Protein 6ERC (pdb70)

GO terms:
  GO:0004601 peroxidase activity (F, IDA)
  GO:0005783 endoplasmic reticulum (C, IDA)
  GO:0036393 thiocyanate peroxidase activity (F, IDA)
  GO:0004447 iodide peroxidase activity (F, IDA)
  GO:0020037 heme binding (F, IDA)
  GO:0005576 extracellular region (C, TAS)
  GO:0042742 defense response to bacterium (P, IMP)

Solvent-accessible surface area: 39651 Å² total; per-residue (Å²): 168,92,93,45,20,48,17,28,6,81,37,6,0,137,126,74,73,149,34,1,6,23,96,23,51,6,57,18,27,0,63,5,79,106,1,33,22,24,11,54,10,117,55,134,43,68,66,1,0,12,0,0,49,38,0,2,27,18,165,98,125,74,7,6,151,46,108,1,0,9,0,0,9,10,0,4,44,0,0,26,6,0,0,1,27,17,53,60,19,29,3,26,25,45,1,134,7,47,138,45,12,130,86,8,2,59,78,57,86,54,112,73,73,7,110,1,42,2,4,32,15,52,108,25,80,64,130,94,76,94,18,33,78,4,72,46,52,73,0,18,9,2,6,0,5,6,1,0,1,0,3,0,3,0,1,0,1,32,44,98,140,29,0,93,46,2,3,44,92,71,33,0,38,7,69,44,29,124,50,153,56,35,46,7,0,10,86,97,13,87,57,11,72,14,30,22,103,14,116,93,42,70,103,85,66,2,10,5,5,3,2,92,58,0,1,42,8,1,0,0,2,0,1,0,0,2,1,5,30,1,0,6,69,4,0,119,58,2,37,202,91,30,107,133,45,94,34,64,77,2,0,16,12,0,6,5,2,0,6,24,3,0,0,60,2,0,8,78,22,1,0,34,8,0,5,38,74,27,58,91,37,117,30,65,60,37,145,29,42,0,5,0,0,0,0,0,11,0,0,0,16,41,1,17,45,2,2,28,7,42,100,6,9,23,44,30,114,124,53,71,158,49,163,44,31,19,10,86,120,0,15,7,19,10,100,9,0,95,169,0,0,16,14,0,0,27,0,2,6,104,38,58,1,2,9,8,18,0,25,1,9,43,15,11,2,16,17,48,125,50,141,64,19,106,38,8,53,0,34,0,0,64,0,0,6,13,3,13,2,0,2,12,1,41,2,1,30,0,22,131,66,24,72,30,201,48,17,168,63,38,62,83,5,6,94,66,88,99,10,30,84,46,0,106,104,5,4,192,38,13,63,37,0,18,2,0,0,0,1,5,8,17,94,47,66,178,53,4,0,1,2,72,0,1,45,54,0,0,76,52,0,0,77,29,0,12,6,0,0,42,18,0,16,36,17,107,138,17,143,114,20,14,149,48,24,54,30,32,62,2,2,68,0,0,89,73,10,22,76,100,13,44,180,6,24,108,45,0,0,93,182,173,79,97,52,25,42,26,33,6,75,35,6,3,181,139,69,73,144,34,1,5,21,103,26,41,6,57,18,28,0,54,4,77,119,4,37,54,99,29,99,10,111,54,121,36,70,60,0,0,12,0,0,50,46,0,1,26,18,98,98,122,73,8,6,139,43,83,0,0,9,1,0,9,9,0,4,48,0,0,26,8,0,0,2,21,18,73,58,71,117,75,52,19,40,0,124,6,41,138,65,7,137,47,11,0,94,77,48,100,22,146,84,78,9,103,5,76,13,9,69,21,54,103,21,81,62,130,76,88,82,23,34,83,8,85,67,52,104,2,21,7,2,7,0,3,1,3,0,1,3,4,0,4,0,1,1,1,46,38,90,129,40,0,86,43,2,1,46,92,75,34,0,40,7,78,39,32,122,51,145,54,26,40,6,0,10,90,85,13,109,46,15,78,22,33,17,72,22,118,46,28,71,107,84,76,2,13,4,3,7,2,80,57,0,3,29,8,2,0,0,4,0,1,0,0,0,1,3,33,2,0,5,66,5,0,119,37,4,42,167,85,32,108,125,56,88,34,64,83,4,0,15,14,0,5,8,2,0,6,18,5,0,0,65,2,0,10,72,24,2,0,32,9,0,5,37,74,28,55,99,40,123,29,65,60,53,136,30,47,0,1,0,0,0,0,0,11,0,0,0,17,43,2,16,49,2,2,26,6,45,88,4,17,8,44,27,96,122,50,82,140,60,46,28,17,15,8,33,8,0,6,3,8,13,87,10,2,84,117,3,0,11,16,0,0,30,0,4,5,97,43,63,1,4,8,9,17,1,20,0,11,24,10,8,4,0,11,3,25,31,20,19,52,116,49,5,24,0,22,0,0,65,0,0,7,14,4,20,1,0,0,14,1,44,4,2,31,0,21,141,61,22,75,26,206,45,11,143,59,39,72,84,11,7,100,52,103,101,17,34,88,46,0,108,87,4,8,206,43,9,78,51,0,16,4,0,0,0,2,6,3,19,97,51,71,171,54,3,0,1,3,72,1,1,48,53,0,0,74,54,0,0,78,31,2,9,8,1,1,80,21,0,13,37,16,90,112,18,140,133,28,8,176,49,21,63,35,38,47,0,3,76,0,0,91,75,8,24,71,113,10,21,171,9,23,107,46,0,0,84,160

Foldseek 3Di:
DDDFAFLFQAPQFVVGRCFQGFFAFFAALAAFDAQQQLAGGDAPFDFLLVLCVLFAADDDFDFAPQFWFLLLLLLLVVQVLLAFDQAFDQRWDWGFDDFCPQQAHVVRPRRTTATDGFGDKDFDDPPDHRWDQHPVRTTIGGTTRHGRFLQQLQAQARHDVSNVQQAPQALLAGDWDQDPQGTAAAFPRPPQAADDPLVPDDRRLFGGGSGRQQQQFVSSRLVNGLLRLLLRVQSVVCCVVCVVDGNVRSNSLSSLLSSQLSVCQCQVFNVCQAQVHADDDDAADSPFRLGHHLCLVLALSVLSQQFAAQWQWFADLVGDTDDTHGSLNGGSDPVVCVNHCLRRLLNRLPHTTGARASYGDCSQQRRASDDSHDHDDGNSSNSVSNCSSRRPAAQQSLQVSLVHHGDDALVVQHVPVSSSVSCVVRDVGSNSHHNRNSFSHHDADVSHRTHPSSSSSVSVNVSRSQNNGSCNCPHPVNCVSNVPHDRDHPQVSPVVRRDSSDDTDRRSGRD/DDDFAFLQQAPQFPVGRCFLGFFAFFAALAAFDAQQQLAGGDAPFDFLLVLCVLFAADDDFDFAPQFWFLLLLLLLVVQVLLAFDQAFDPAWDWRQDAFCHVFFHVVRPGGDTATDGFGAKDFDDCPDHHYDQYPVRTTMGGTGRGRRFLQPLQAQARHVVSNVLQFPQFLLAGDWDQDPQGTAAAFPRPPAAADQLLPPDDSRLFHGGRGNQCQFFVSSSLVNGLLRLQLVVQSVVCCVVCVPDGNVVSNSLSSLLSSQQSVCQCQVFNLCQALVHADDDDAADSPFRLHHHLCLVLAQSCLSQQFAAQWQWFADQVGDTDDIHGSLRGGSDSCVCVNHCLRSLLNRLPHTTGARARYGYCSQAARRSHHHNPRGHGNSSNSQSNLSSRRPAAQQSLCVSLVHHGDADLCVQDPDPSNSVSVVVRDVGSNSHHNRNSFRSHDADDSHRGHPSSSSSVNVNVSRSQNNGSSRCPHPVNCVSNVVRPRDHPQVSCVVRRDSSHDTDRRSTRD

B-factor: mean 71.37, std 12.32, range [40.43, 115.62]

Secondary structure (DSSP, 8-state):
------SSSTTSSSSSTTTT-SSEEPB-SSPPPP--TTS-----S--HHHHIIIII---S----TT-BBHHHHHHHHHHHTTT---PEEEEE-PEEPPTT-TTT-TT--TT-EE--EEEPEEEE-TTSSS--B-TTS-EEEEEE-S-SS-SSHHHH-SSHHHHHHHB-SSTTPBP-EEEBTEEE--BS-TT-----SS--S-GGGSB--SSGGGGS-HHHHHHHHHHHHHHHHHHHHHHHH-TTS-HHHHHHHHHHHHHHHHHHHIIIIIHHHHHS--PPP----TT---PPBHHHHHTGGGGHHHH--SEEEEE-TTSPEEEEEEGGGTTT-GGGGTT-SHHHHHHHHHSB---SSS---HHHHSB-SSSTTS--B-HHHHHHHHHHHHTPPBHHHHHHHTT-PPP-SHHHH-S-HHHHHHHHHH-SSGGGSBHHHHHHHSPBPTT-SSBHHHHHHHHHHHHHHHHT-TT-TTSHHHHHHTTT-----HHHHHHHH-SS-----S-TTB-/------TTSTTSSSS-TTTT-SSEEPB-SS------TTS-----SPPHHHHIIIIIB--S----TT-BBHHHHHHHHHHHTTT---PEEEEE-PEEPPTT-TTT-TT-----EE--EEEPEEE--SSSSS--B-TTS-BEEEEE-S-SS---HHHH-SSHHHHHHHB-SSTTPBP-EEETTEEE--BS-TT-----TT--S-GGGSB--SSTTGGG-HHHHHHHHHHHHHHHHHHHHHHHH-TTS-HHHHHHHHHHHHHHHHHHHIIIIIHHHHHS--PPP----TT---PPBHHHHHTGGGGHHHH--SEE--B-TTS-B---EEGGG-TT-GGGGTT-SHHHHHHHHHSB---SSS-B-HHHHT-BTS-TTTT-B-HHHHHHHHHHHTT--BHHHHHHHTTPPPP-SSTTT---HHHHHHHHHH-SSGGG-BHHHHHHHSPPPTT-SS-HHHHHHHHHHHHHHHHT-TT-TTSHHHHHHTTT-----HHHHHHHHSSS-----S-TTB-

Radius of gyration: 32.22 Å; Cα contacts (8 Å, |Δi|>4): 2182; chains: 2; bounding box: 92×68×84 Å

Sequence (1022 aa):
SQEFRSYTGEGNNKQNPKQGSIFTPFIRLANPIKFNKNGFPNITNQPSRAISNIIFDQQTHIGSKEHLTDMFNMWGQFLIHNMALSKPEPNSWPIKVPKCDQYFDPACIGNKTMNYFRTRATEVPCDVGKTVVDEDGKCYEQINSLGSYIDGNVLYGNSEEICKNLRSLSGGEMKMTVTDVGDLPPKNVPGVPMDNDANLFPIDQLYSVGERRGNENPGLLSIHTLLLRDHNRLARKFARLHPEWDDERVFQQSRSCIIEQIQKITYDEYLPTTLGSFPSYTGYDANVNAQVSNEFTTTAFRFGHSEVGPFMEYYSENGTRLQPLPIKFSYFNPHALNRGVEPLIRGLIINEEENIDIYMISDLRNFLFGKPGQGGLDLASRNLQRNRDHGIPPYNSLRRQLGLRPVQTWSDITSDPQIQNRLKNAYKSVDDIDSYVGGLAEDHMEGSCVGQTFYLIIYEQFFRTRAGDRFWYETPEMRMVNRECETTTFAEVIKRTTSNIGYVQPNVFRKSQEFRSYTGEGNNKQNPKQGSIFTPFIRLANPIKFNKNGFPNITNQPSRAISNIIFDQQTHIGSKEHLTDMFNMWGQFLIHNMALSKPEPNSWPIKVPKCDQYFDPACIGNKTMNYFRTRATEVPCDVGKTVVDEDGKCYEQINSLGSYIDGNVLYGNSEEICKNLRSLSGGEMKMTVTDVGDLPPKNVPGVPMDNDANLFPIDQLYSVGERRGNENPGLLSIHTLLLRDHNRLARKFARLHPEWDDERVFQQSRSCIIEQIQKITYDEYLPTTLGSFPSYTGYDANVNAQVSNEFTTTAFRFGHSEVGPFMEYYSENGTRLQPLPIKFSYFNPHALNRGVEPLIRGLIINEEENIDIYMISDLRNFLFGKPGQGGLDLASRNLQRNRDHGIPPYNSLRRQLGLRPVQTWSDITSDPQIQNRLKNAYKSVDDIDSYVGGLAEDHMEGSCVGQTFYLIIYEQFFRTRAGDRFWYETPEMRMVNRECETTTFAEVIKRTTSNIGYVQPNVFRK

Organism: Dictyostelium discoideum (NCBI:txid44689)

Nearest PDB structures (foldseek):
  6erc-assembly2_B  TM=9.959E-01  e=0.000E+00  Dictyostelium discoideum
  7d3f-assembly1_C  TM=8.775E-01  e=6.842E-44  Homo sapiens
  5fdq-assembly1_B  TM=8.164E-01  e=7.843E-25  Mus musculus
  3tzi-assembly1_B  TM=8.014E-01  e=3.989E-25  Mus musculus
  2ayl-assembly1_A  TM=7.988E-01  e=1.499E-23  Ovis aries

InterPro domains:
  IPR010255 Haem peroxidase superfamily [SSF48113] (22-530)
  IPR019791 Haem peroxidase, animal-type [PF03098] (24-529)
  IPR019791 Haem peroxidase, animal-type [PR00457] (91-106)
  IPR019791 Haem peroxidase, animal-type [PR00457] (227-245)
  IPR019791 Haem peroxidase, animal-type [PR00457] (245-265)
  IPR019791 Haem peroxidase, animal-type [PR00457] (270-296)
  IPR019791 Haem peroxidase, animal-type [PR00457] (436-456)
  IPR019791 Haem peroxidase, animal-type [PS50292] (15-531)
  IPR037120 Haem peroxidase domain superfamily, animal type [G3DSA:1.10.640.10] (14-531)

Structure (mmCIF, N/CA/C/O backbone):
data_6ERC
#
_entry.id   6ERC
#
_cell.length_a   128.253
_cell.length_b   128.253
_cell.length_c   146.015
_cell.angle_alpha   90.000
_cell.angle_beta   90.000
_cell.angle_gamma   120.000
#
_symmetry.space_group_name_H-M   'P 31 2 1'
#
loop_
_entity.id
_entity.type
_entity.pdbx_description
1 polymer 'Peroxinectin A'
2 non-polymer 2-acetamido-2-deoxy-beta-D-glucopyranose
3 non-polymer 'PROTOPORPHYRIN IX CONTAINING FE'
4 non-polymer 'CALCIUM ION'
5 non-polymer beta-D-mannopyranose
6 non-polymer (4S)-2-METHYL-2,4-PENTANEDIOL
7 non-polymer 'CHLORIDE ION'
8 non-polymer 'SODIUM ION'
9 non-polymer (4R)-2-METHYLPENTANE-2,4-DIOL
10 water water
#
loop_
_atom_site.group_PDB
_atom_site.id
_atom_site.type_symbol
_atom_site.label_atom_id
_atom_site.label_alt_id
_atom_site.label_comp_id
_atom_site.label_asym_id
_atom_site.label_entity_id
_atom_site.label_seq_id
_atom_site.pdbx_PDB_ins_code
_atom_site.Cartn_x
_atom_site.Cartn_y
_atom_site.Cartn_z
_atom_site.occupancy
_atom_site.B_iso_or_equiv
_atom_site.auth_seq_id
_atom_site.auth_comp_id
_atom_site.auth_asym_id
_atom_site.auth_atom_id
_atom_site.pdbx_PDB_model_num
ATOM 1 N N . SER A 1 1 ? 49.86670 -41.74190 -63.81478 1.000 67.83806 21 SER A N 1
ATOM 2 C CA . SER A 1 1 ? 49.20065 -41.28977 -62.59593 1.000 65.90786 21 SER A CA 1
ATOM 3 C C . SER A 1 1 ? 50.21142 -41.06697 -61.47530 1.000 66.29738 21 SER A C 1
ATOM 4 O O . SER A 1 1 ? 50.39882 -41.92543 -60.61150 1.000 66.00430 21 SER A O 1
ATOM 14 N N . GLN A 1 2 ? 50.85731 -39.90520 -61.48991 1.000 66.65835 22 GLN A N 1
ATOM 15 C CA . GLN A 1 2 ? 51.88686 -39.61222 -60.50419 1.000 64.59638 22 GLN A CA 1
ATOM 16 C C . GLN A 1 2 ? 51.27775 -39.49829 -59.11254 1.000 65.00150 22 GLN A C 1
ATOM 17 O O . GLN A 1 2 ? 50.17920 -38.96405 -58.93761 1.000 65.94787 22 GLN A O 1
ATOM 31 N N . GLU A 1 3 ? 52.00114 -40.00923 -58.11870 1.000 65.20207 23 GLU A N 1
ATOM 32 C CA . GLU A 1 3 ? 51.55566 -39.93970 -56.73465 1.000 62.41022 23 GLU A CA 1
ATOM 33 C C . GLU A 1 3 ? 51.96722 -38.60833 -56.11985 1.000 61.92424 23 GLU A C 1
ATOM 34 O O . GLU A 1 3 ? 53.13338 -38.20951 -56.20023 1.000 61.56301 23 GLU A O 1
ATOM 46 N N . PHE A 1 4 ? 51.00772 -37.92322 -55.50630 1.000 61.62163 24 PHE A N 1
ATOM 47 C CA . PHE A 1 4 ? 51.26344 -36.67830 -54.80212 1.000 60.38301 24 PHE A CA 1
ATOM 48 C C . PHE A 1 4 ? 50.86871 -36.82404 -53.33915 1.000 60.09790 24 PHE A C 1
ATOM 49 O O . PHE A 1 4 ? 50.08639 -37.70335 -52.96707 1.000 58.60099 24 PHE A O 1
ATOM 66 N N . ARG A 1 5 ? 51.43237 -35.94552 -52.51135 1.000 61.79359 25 ARG A N 1
ATOM 67 C CA . ARG A 1 5 ? 51.13378 -35.94818 -51.08654 1.000 60.67141 25 ARG A CA 1
ATOM 68 C C . ARG A 1 5 ? 49.63185 -35.90952 -50.85203 1.000 60.09747 25 ARG A C 1
ATOM 69 O O . ARG A 1 5 ? 48.86399 -35.39417 -51.66959 1.000 61.19688 25 ARG A O 1
ATOM 90 N N . SER A 1 6 ? 49.21527 -36.45186 -49.71525 1.000 59.50727 26 SER A N 1
ATOM 91 C CA . SER A 1 6 ? 47.87811 -36.18067 -49.22677 1.000 60.98173 26 SER A CA 1
ATOM 92 C C . SER A 1 6 ? 47.85133 -34.80865 -48.56157 1.000 59.60545 26 SER A C 1
ATOM 93 O O . SER A 1 6 ? 48.88702 -34.17842 -48.33555 1.000 60.33850 26 SER A O 1
ATOM 101 N N . TYR A 1 7 ? 46.64768 -34.33705 -48.25402 1.000 59.96010 27 TYR A N 1
ATOM 102 C CA . TYR A 1 7 ? 46.49807 -33.08354 -47.52944 1.000 61.30422 27 TYR A CA 1
ATOM 103 C C . TYR A 1 7 ? 46.51080 -33.27252 -46.01795 1.000 61.13026 27 TYR A C 1
ATOM 104 O O . TYR A 1 7 ? 46.68308 -32.29094 -45.28697 1.000 60.54408 27 TYR A O 1
ATOM 122 N N . THR A 1 8 ? 46.35929 -34.50766 -45.53894 1.000 60.40509 28 THR A N 1
ATOM 123 C CA . THR A 1 8 ? 46.28436 -34.79289 -44.11418 1.000 59.80019 28 THR A CA 1
ATOM 124 C C . THR A 1 8 ? 47.59049 -35.30824 -43.52885 1.000 58.72256 28 THR A C 1
ATOM 125 O O . THR A 1 8 ? 47.76560 -35.25422 -42.30856 1.000 58.54248 28 THR A O 1
ATOM 136 N N . GLY A 1 9 ? 48.50177 -35.80487 -44.35692 1.000 60.19748 29 GLY A N 1
ATOM 137 C CA . GLY A 1 9 ? 49.75165 -36.35434 -43.89609 1.000 57.71656 29 GLY A CA 1
ATOM 138 C C . GLY A 1 9 ? 49.81149 -37.86708 -43.91181 1.000 59.01542 29 GLY A C 1
ATOM 139 O O . GLY A 1 9 ? 50.91375 -38.42750 -43.90967 1.000 58.56757 29 GLY A O 1
ATOM 143 N N . GLU A 1 10 ? 48.66380 -38.54165 -43.92984 1.000 60.68288 30 GLU A N 1
ATOM 144 C CA . GLU A 1 10 ? 48.66631 -39.99457 -43.96682 1.000 60.95415 30 GLU A CA 1
ATOM 145 C C . GLU A 1 10 ? 49.06500 -40.48729 -45.35508 1.000 60.90368 30 GLU A C 1
ATOM 146 O O . GLU A 1 10 ? 49.01073 -39.75521 -46.34784 1.000 61.10992 30 GLU A O 1
ATOM 158 N N . GLY A 1 11 ? 49.48375 -41.75111 -45.41039 1.000 58.88488 31 GLY A N 1
ATOM 159 C CA . GLY A 1 11 ? 50.06726 -42.31186 -46.60679 1.000 58.15056 31 GLY A CA 1
ATOM 160 C C . GLY A 1 11 ? 51.52698 -41.97730 -46.81345 1.000 57.45090 31 GLY A C 1
ATOM 161 O O . GLY A 1 11 ? 52.15516 -42.54803 -47.71409 1.000 57.79339 31 GLY A O 1
ATOM 165 N N . ASN A 1 12 ? 52.09243 -41.07496 -46.01017 1.000 57.68162 32 ASN A N 1
ATOM 166 C CA . ASN A 1 12 ? 53.49451 -40.70825 -46.17388 1.000 57.01134 32 ASN A CA 1
ATOM 167 C C . ASN A 1 12 ? 54.41099 -41.86747 -45.80351 1.000 56.70751 32 ASN A C 1
ATOM 168 O O . ASN A 1 12 ? 55.45702 -42.06580 -46.43153 1.000 55.54475 32 ASN A O 1
ATOM 179 N N . ASN A 1 13 ? 54.03978 -42.63727 -44.78442 1.000 58.23440 33 ASN A N 1
ATOM 180 C CA . ASN A 1 13 ? 54.77196 -43.83173 -44.38520 1.000 57.55977 33 ASN A CA 1
ATOM 181 C C . ASN A 1 13 ? 53.93909 -45.04986 -44.75995 1.000 58.24471 33 ASN A C 1
ATOM 182 O O . ASN A 1 13 ? 52.81778 -45.21584 -44.26686 1.000 58.16725 33 ASN A O 1
ATOM 193 N N . LYS A 1 14 ? 54.48929 -45.89861 -45.62975 1.000 58.99627 34 LYS A N 1
ATOM 194 C CA . LYS A 1 14 ? 53.73276 -47.04113 -46.13186 1.000 58.75807 34 LYS A CA 1
ATOM 195 C C . LYS A 1 14 ? 53.36993 -47.99850 -45.00357 1.000 59.73588 34 LYS A C 1
ATOM 196 O O . LYS A 1 14 ? 52.22099 -48.44207 -44.89395 1.000 60.65554 34 LYS A O 1
ATOM 215 N N . GLN A 1 15 ? 54.33919 -48.32061 -44.14461 1.000 60.40343 35 GLN A N 1
ATOM 216 C CA . GLN A 1 15 ? 54.10994 -49.32415 -43.11048 1.000 59.77778 35 GLN A CA 1
ATOM 217 C C . GLN A 1 15 ? 53.18060 -48.80515 -42.01999 1.000 60.09104 35 GLN A C 1
ATOM 218 O O . GLN A 1 15 ? 52.44931 -49.58990 -41.40525 1.000 60.75894 35 GLN A O 1
ATOM 232 N N . ASN A 1 16 ? 53.19214 -47.49725 -41.76648 1.000 58.73655 36 ASN A N 1
ATOM 233 C CA . ASN A 1 16 ? 52.35283 -46.87414 -40.74285 1.000 58.45342 36 ASN A CA 1
ATOM 234 C C . ASN A 1 16 ? 51.61752 -45.70964 -41.38940 1.000 57.60540 36 ASN A C 1
ATOM 235 O O . ASN A 1 16 ? 51.99963 -44.54361 -41.21771 1.000 55.98774 36 ASN A O 1
ATOM 246 N N . PRO A 1 17 ? 50.54766 -45.99328 -42.13917 1.000 59.40625 37 PRO A N 1
ATOM 247 C CA . PRO A 1 17 ? 49.89757 -44.92933 -42.92683 1.000 59.20876 37 PRO A CA 1
ATOM 248 C C . PRO A 1 17 ? 49.58584 -43.67346 -42.13278 1.000 59.01106 37 PRO A C 1
ATOM 249 O O . PRO A 1 17 ? 49.85330 -42.56259 -42.60730 1.000 58.39850 37 PRO A O 1
ATOM 260 N N . LYS A 1 18 ? 49.02853 -43.81573 -40.93222 1.000 58.41526 38 LYS A N 1
ATOM 261 C CA . LYS A 1 18 ? 48.64266 -42.65794 -40.13795 1.000 57.26370 38 LYS A CA 1
ATOM 262 C C . LYS A 1 18 ? 49.83217 -41.94879 -39.50321 1.000 56.37371 38 LYS A C 1
ATOM 263 O O . LYS A 1 18 ? 49.64347 -40.89347 -38.89057 1.000 55.85992 38 LYS A O 1
ATOM 282 N N . GLN A 1 19 ? 51.04283 -42.48444 -39.64259 1.000 57.02474 39 GLN A N 1
ATOM 283 C CA . GLN A 1 19 ? 52.20935 -41.89203 -38.99845 1.000 56.39594 39 GLN A CA 1
ATOM 284 C C . GLN A 1 19 ? 52.43021 -40.46988 -39.49595 1.000 55.77865 39 GLN A C 1
ATOM 285 O O . GLN A 1 19 ? 52.64570 -40.24509 -40.69051 1.000 58.63099 39 GLN A O 1
ATOM 299 N N . GLY A 1 20 ? 52.37812 -39.50954 -38.57573 1.000 55.95315 40 GLY A N 1
ATOM 300 C CA . GLY A 1 20 ? 52.54036 -38.11294 -38.91589 1.000 55.30181 40 GLY A CA 1
ATOM 301 C C . GLY A 1 20 ? 51.28569 -37.42046 -39.39969 1.000 56.56364 40 GLY A C 1
ATOM 302 O O . GLY A 1 20 ? 51.33198 -36.21342 -39.67265 1.000 56.13489 40 GLY A O 1
ATOM 306 N N . SER A 1 21 ? 50.16723 -38.13174 -39.50794 1.000 56.96088 41 SER A N 1
ATOM 307 C CA . SER A 1 21 ? 48.95464 -37.54197 -40.04830 1.000 57.85474 41 SER A CA 1
ATOM 308 C C . SER A 1 21 ? 48.25479 -36.68684 -38.99283 1.000 57.89895 41 SER A C 1
ATOM 309 O O . SER A 1 21 ? 48.57124 -36.72671 -37.80051 1.000 56.25743 41 SER A O 1
ATOM 317 N N . ILE A 1 22 ? 47.28047 -35.90443 -39.45700 1.000 58.14587 42 ILE A N 1
ATOM 318 C CA . ILE A 1 22 ? 46.59536 -34.95187 -38.59540 1.000 59.22514 42 ILE A CA 1
ATOM 319 C C . ILE A 1 22 ? 45.78138 -35.68908 -37.53638 1.000 59.04330 42 ILE A C 1
ATOM 320 O O . ILE A 1 22 ? 45.31929 -36.81919 -37.74388 1.000 59.63146 42 ILE A O 1
ATOM 336 N N . PHE A 1 23 ? 45.61149 -35.04006 -36.38082 1.000 59.17581 43 PHE A N 1
ATOM 337 C CA . PHE A 1 23 ? 44.79446 -35.56378 -35.28278 1.000 57.95609 43 PHE A CA 1
ATOM 338 C C . PHE A 1 23 ? 45.39302 -36.83790 -34.68993 1.000 56.77878 43 PHE A C 1
ATOM 339 O O . PHE A 1 23 ? 44.67639 -37.78695 -34.36877 1.000 56.05845 43 PHE A O 1
ATOM 356 N N . THR A 1 24 ? 46.71504 -36.85857 -34.53238 1.000 56.89367 44 THR A N 1
ATOM 357 C CA . THR A 1 24 ? 47.38470 -38.00089 -33.92114 1.000 57.23171 44 THR A CA 1
ATOM 358 C C . THR A 1 24 ? 48.19233 -37.56084 -32.70183 1.000 58.07720 44 THR A C 1
ATOM 359 O O . THR A 1 24 ? 48.67748 -36.42319 -32.65283 1.000 55.87009 44 THR A O 1
ATOM 370 N N . PRO A 1 25 ? 48.33716 -38.42840 -31.69494 1.000 58.23010 45 PRO A N 1
ATOM 371 C CA . PRO A 1 25 ? 49.05619 -38.02692 -30.47718 1.000 56.75521 45 PRO A CA 1
ATOM 372 C C . PRO A 1 25 ? 50.45756 -37.52893 -30.78872 1.000 56.12773 45 PRO A C 1
ATOM 373 O O . PRO A 1 25 ? 51.10889 -37.96658 -31.74524 1.000 55.76536 45 PRO A O 1
ATOM 384 N N . PHE A 1 26 ? 50.90606 -36.57156 -29.97794 1.000 54.80376 46 PHE A N 1
ATOM 385 C CA . PHE A 1 26 ? 52.28248 -36.10165 -30.05994 1.000 53.73385 46 PHE A CA 1
ATOM 386 C C . PHE A 1 26 ? 53.25129 -37.19222 -29.60891 1.000 53.99481 46 PHE A C 1
ATOM 387 O O . PHE A 1 26 ? 52.87037 -38.19015 -28.98572 1.000 55.08868 46 PHE A O 1
ATOM 404 N N . ILE A 1 27 ? 54.51835 -36.97866 -29.92447 1.000 53.69690 47 ILE A N 1
ATOM 405 C CA . ILE A 1 27 ? 55.59712 -37.83080 -29.44638 1.000 54.08255 47 ILE A CA 1
ATOM 406 C C . ILE A 1 27 ? 56.16688 -37.22261 -28.16889 1.000 53.85179 47 ILE A C 1
ATOM 407 O O . ILE A 1 27 ? 56.01588 -36.02928 -27.89997 1.000 52.83427 47 ILE A O 1
ATOM 423 N N . ARG A 1 28 ? 56.81451 -38.05836 -27.35949 1.000 52.10269 48 ARG A N 1
ATOM 424 C CA . ARG A 1 28 ? 57.48973 -37.61748 -26.14715 1.000 53.51641 48 ARG A CA 1
ATOM 425 C C . ARG A 1 28 ? 58.96551 -37.97446 -26.23350 1.000 52.33504 48 ARG A C 1
ATOM 426 O O . ARG A 1 28 ? 59.31500 -39.12654 -26.50932 1.000 53.16199 48 ARG A O 1
ATOM 447 N N . LEU A 1 29 ? 59.82737 -36.98468 -26.00390 1.000 52.17427 49 LEU A N 1
ATOM 448 C CA . LEU A 1 29 ? 61.23959 -37.27065 -25.78609 1.000 53.21378 49 LEU A CA 1
ATOM 449 C C . LEU A 1 29 ? 61.50659 -37.68088 -24.34670 1.000 53.14130 49 LEU A C 1
ATOM 450 O O . LEU A 1 29 ? 62.44816 -38.43800 -24.08586 1.000 54.88828 49 LEU A O 1
ATOM 466 N N . ALA A 1 30 ? 60.68950 -37.19713 -23.41202 1.000 53.63002 50 ALA A N 1
ATOM 467 C CA . ALA A 1 30 ? 60.85349 -37.46954 -21.99260 1.000 53.97892 50 ALA A CA 1
ATOM 468 C C . ALA A 1 30 ? 59.49801 -37.80390 -21.38766 1.000 53.95929 50 ALA A C 1
ATOM 469 O O . ALA A 1 30 ? 58.46774 -37.27366 -21.80974 1.000 54.56446 50 ALA A O 1
ATOM 476 N N . ASN A 1 31 ? 59.50467 -38.69086 -20.39902 1.000 55.57097 51 ASN A N 1
ATOM 477 C CA . ASN A 1 31 ? 58.26380 -39.04845 -19.72833 1.000 56.01844 51 ASN A CA 1
ATOM 478 C C . ASN A 1 31 ? 57.59286 -37.79122 -19.17791 1.000 55.20558 51 ASN A C 1
ATOM 479 O O . ASN A 1 31 ? 58.26804 -36.93168 -18.60285 1.000 55.13896 51 ASN A O 1
ATOM 490 N N . PRO A 1 32 ? 56.28260 -37.63766 -19.34562 1.000 56.22194 52 PRO A N 1
ATOM 491 C CA . PRO A 1 32 ? 55.59045 -36.51914 -18.70017 1.000 56.29178 52 PRO A CA 1
ATOM 492 C C . PRO A 1 32 ? 55.28219 -36.81338 -17.24043 1.000 56.29977 52 PRO A C 1
ATOM 493 O O . PRO A 1 32 ? 55.14462 -37.96670 -16.82754 1.000 56.07448 52 PRO A O 1
ATOM 504 N N . ILE A 1 33 ? 55.18457 -35.74174 -16.45099 1.000 56.08077 53 ILE A N 1
ATOM 505 C CA . ILE A 1 33 ? 54.70197 -35.84561 -15.07916 1.000 56.49497 53 ILE A CA 1
ATOM 506 C C . ILE A 1 33 ? 53.18366 -35.76523 -15.10889 1.000 56.88594 53 ILE A C 1
ATOM 507 O O . ILE A 1 33 ? 52.59435 -35.17357 -16.01825 1.000 58.42889 53 ILE A O 1
ATOM 523 N N . LYS A 1 34 ? 52.54089 -36.36791 -14.10984 1.000 57.94499 54 LYS A N 1
ATOM 524 C CA . LYS A 1 34 ? 51.08443 -36.40922 -14.06618 1.000 58.19264 54 LYS A CA 1
ATOM 525 C C . LYS A 1 34 ? 50.50252 -35.00952 -14.21640 1.000 57.58026 54 LYS A C 1
ATOM 526 O O . LYS A 1 34 ? 50.85807 -34.09035 -13.47353 1.000 59.46310 54 LYS A O 1
ATOM 545 N N . PHE A 1 35 ? 49.60883 -34.85031 -15.19136 1.000 57.19401 55 PHE A N 1
ATOM 546 C CA . PHE A 1 35 ? 48.97591 -33.56596 -15.45882 1.000 58.76775 55 PHE A CA 1
ATOM 547 C C . PHE A 1 35 ? 47.47741 -33.57303 -15.18971 1.000 58.92433 55 PHE A C 1
ATOM 548 O O . PHE A 1 35 ? 46.83408 -32.52879 -15.33705 1.000 59.75634 55 PHE A O 1
ATOM 565 N N . ASN A 1 36 ? 46.90692 -34.71086 -14.79781 1.000 60.18631 56 ASN A N 1
ATOM 566 C CA . ASN A 1 36 ? 45.51793 -34.78849 -14.34579 1.000 61.00368 56 ASN A CA 1
ATOM 567 C C . ASN A 1 36 ? 44.57202 -34.15698 -15.37308 1.000 59.78629 56 ASN A C 1
ATOM 568 O O . ASN A 1 36 ? 43.94975 -33.12010 -15.14481 1.000 59.54305 56 ASN A O 1
ATOM 579 N N . LYS A 1 37 ? 44.47725 -34.83835 -16.51794 1.000 60.94698 57 LYS A N 1
ATOM 580 C CA . LYS A 1 37 ? 43.76884 -34.30103 -17.67798 1.000 62.28603 57 LYS A CA 1
ATOM 581 C C . LYS A 1 37 ? 42.39111 -33.76052 -17.30481 1.000 61.98749 57 LYS A C 1
ATOM 582 O O . LYS A 1 37 ? 42.06963 -32.59768 -17.57404 1.000 61.72644 57 LYS A O 1
ATOM 601 N N . ASN A 1 38 ? 41.55413 -34.60354 -16.69749 1.000 59.97013 58 ASN A N 1
ATOM 602 C CA . ASN A 1 38 ? 40.16432 -34.23198 -16.45838 1.000 62.17630 58 ASN A CA 1
ATOM 603 C C . ASN A 1 38 ? 40.01594 -33.10546 -15.44186 1.000 62.86199 58 ASN A C 1
ATOM 604 O O . ASN A 1 38 ? 38.95530 -32.47345 -15.39420 1.000 63.54173 58 ASN A O 1
ATOM 615 N N . GLY A 1 39 ? 41.03711 -32.84480 -14.62837 1.000 61.50848 59 GLY A N 1
ATOM 616 C CA . GLY A 1 39 ? 40.99571 -31.73526 -13.69635 1.000 61.24433 59 GLY A CA 1
ATOM 617 C C . GLY A 1 39 ? 42.09687 -30.73087 -13.95909 1.000 61.25022 59 GLY A C 1
ATOM 618 O O . GLY A 1 39 ? 42.50386 -30.54112 -15.10742 1.000 62.19813 59 GLY A O 1
ATOM 622 N N . PHE A 1 40 ? 42.58470 -30.06265 -12.89616 1.000 62.60265 60 PHE A N 1
ATOM 623 C CA . PHE A 1 40 ? 43.75652 -29.21117 -13.02324 1.000 61.36155 60 PHE A CA 1
ATOM 624 C C . PHE A 1 40 ? 45.01769 -30.01686 -12.72189 1.000 61.35619 60 PHE A C 1
ATOM 625 O O . PHE A 1 40 ? 44.97245 -30.98317 -11.95556 1.000 62.50677 60 PHE A O 1
ATOM 642 N N . PRO A 1 41 ? 46.16541 -29.66598 -13.29914 1.000 60.28568 61 PRO A N 1
ATOM 643 C CA . PRO A 1 41 ? 47.41189 -30.32711 -12.89328 1.000 60.16026 61 PRO A CA 1
ATOM 644 C C . PRO A 1 41 ? 47.81094 -29.92553 -11.48292 1.000 60.67758 61 PRO A C 1
ATOM 645 O O . PRO A 1 41 ? 47.60624 -28.78517 -11.06074 1.000 60.80309 61 PRO A O 1
ATOM 656 N N . ASN A 1 42 ? 48.38707 -30.87633 -10.75283 1.000 62.30835 62 ASN A N 1
ATOM 657 C CA . ASN A 1 42 ? 48.84850 -30.62544 -9.38867 1.000 61.67817 62 ASN A CA 1
ATOM 658 C C . ASN A 1 42 ? 50.17849 -29.88797 -9.46614 1.000 61.21594 62 ASN A C 1
ATOM 659 O O . ASN A 1 42 ? 51.23415 -30.50149 -9.63283 1.000 61.34249 62 ASN A O 1
ATOM 669 N N . ILE A 1 43 ? 50.13079 -28.56354 -9.35275 1.000 61.88239 63 ILE A N 1
ATOM 670 C CA . ILE A 1 43 ? 51.31167 -27.71388 -9.46506 1.000 61.46242 63 ILE A CA 1
ATOM 671 C C . ILE A 1 43 ? 51.60857 -27.14288 -8.08663 1.000 60.37097 63 ILE A C 1
ATOM 672 O O . ILE A 1 43 ? 50.73750 -26.52325 -7.46440 1.000 60.02105 63 ILE A O 1
ATOM 688 N N . THR A 1 44 ? 52.83713 -27.34899 -7.61040 1.000 60.27187 64 THR A N 1
ATOM 689 C CA . THR A 1 44 ? 53.27769 -26.75256 -6.35578 1.000 62.89793 64 THR A CA 1
ATOM 690 C C . THR A 1 44 ? 54.00444 -25.42939 -6.55599 1.000 62.59970 64 THR A C 1
ATOM 691 O O . THR A 1 44 ? 54.10778 -24.64799 -5.60269 1.000 61.33903 64 THR A O 1
ATOM 702 N N . ASN A 1 45 ? 54.51028 -25.16513 -7.76105 1.000 60.78889 65 ASN A N 1
ATOM 703 C CA . ASN A 1 45 ? 55.15038 -23.89327 -8.06205 1.000 59.58176 65 ASN A CA 1
ATOM 704 C C . ASN A 1 45 ? 54.10964 -22.77545 -8.09737 1.000 58.98828 65 ASN A C 1
ATOM 705 O O . ASN A 1 45 ? 52.90495 -22.99875 -7.95425 1.000 58.75085 65 ASN A O 1
ATOM 716 N N . GLN A 1 46 ? 54.58463 -21.55098 -8.30150 1.000 59.23740 66 GLN A N 1
ATOM 717 C CA . GLN A 1 46 ? 53.68438 -20.41412 -8.35990 1.000 60.70133 66 GLN A CA 1
ATOM 718 C C . GLN A 1 46 ? 52.82217 -20.48635 -9.61975 1.000 61.01900 66 GLN A C 1
ATOM 719 O O . GLN A 1 46 ? 53.21546 -21.10138 -10.61464 1.000 61.13638 66 GLN A O 1
ATOM 733 N N . PRO A 1 47 ? 51.64035 -19.86825 -9.60424 1.000 61.90151 67 PRO A N 1
ATOM 734 C CA . PRO A 1 47 ? 50.78442 -19.89085 -10.79724 1.000 61.10232 67 PRO A CA 1
ATOM 735 C C . PRO A 1 47 ? 51.46994 -19.25616 -11.99912 1.000 59.93295 67 PRO A C 1
ATOM 736 O O . PRO A 1 47 ? 52.46786 -18.54155 -11.87921 1.000 58.47953 67 PRO A O 1
ATOM 747 N N . SER A 1 48 ? 50.90120 -19.52110 -13.17883 1.000 62.07060 68 SER A N 1
ATOM 748 C CA . SER A 1 48 ? 51.51780 -19.07550 -14.42726 1.000 60.62774 68 SER A CA 1
ATOM 749 C C . SER A 1 48 ? 51.66382 -17.55844 -14.46446 1.000 59.45166 68 SER A C 1
ATOM 750 O O . SER A 1 48 ? 52.73848 -17.03494 -14.77863 1.000 58.22401 68 SER A O 1
ATOM 758 N N . ARG A 1 49 ? 50.59109 -16.83188 -14.14254 1.000 59.51232 69 ARG A N 1
ATOM 759 C CA . ARG A 1 49 ? 50.63778 -15.37598 -14.23356 1.000 60.34080 69 ARG A CA 1
ATOM 760 C C . ARG A 1 49 ? 51.65260 -14.78344 -13.26399 1.000 61.46719 69 ARG A C 1
ATOM 761 O O . ARG A 1 49 ? 52.21436 -13.71432 -13.53048 1.000 60.67452 69 ARG A O 1
ATOM 782 N N . ALA A 1 50 ? 51.89918 -15.45208 -12.13641 1.000 62.30873 70 ALA A N 1
ATOM 783 C CA . ALA A 1 50 ? 52.93608 -14.99015 -11.22119 1.000 61.56724 70 ALA A CA 1
ATOM 784 C C . ALA A 1 50 ? 54.31687 -15.17121 -11.83750 1.000 58.82162 70 ALA A C 1
ATOM 785 O O . ALA A 1 50 ? 55.12513 -14.23636 -11.86149 1.000 58.33441 70 ALA A O 1
ATOM 792 N N . ILE A 1 51 ? 54.60278 -16.37005 -12.35095 1.000 58.35585 71 ILE A N 1
ATOM 793 C CA . ILE A 1 51 ? 55.87436 -16.59974 -13.02930 1.000 59.94229 71 ILE A CA 1
ATOM 794 C C . ILE A 1 51 ? 56.04802 -15.61511 -14.17626 1.000 59.56246 71 ILE A C 1
ATOM 795 O O . ILE A 1 51 ? 57.16651 -15.17038 -14.46026 1.000 58.69142 71 ILE A O 1
ATOM 811 N N . SER A 1 52 ? 54.95442 -15.26174 -14.85496 1.000 58.36880 72 SER A N 1
ATOM 812 C CA . SER A 1 52 ? 55.03295 -14.28932 -15.93935 1.000 59.10688 72 SER A CA 1
ATOM 813 C C . SER A 1 52 ? 55.50422 -12.93590 -15.42355 1.000 58.82648 72 SER A C 1
ATOM 814 O O . SER A 1 52 ? 56.41272 -12.32197 -15.99375 1.000 58.23043 72 SER A O 1
ATOM 822 N N . ASN A 1 53 ? 54.89722 -12.45501 -14.33765 1.000 59.13553 73 ASN A N 1
ATOM 823 C CA . ASN A 1 53 ? 55.27233 -11.15289 -13.79749 1.000 61.00173 73 ASN A CA 1
ATOM 824 C C . ASN A 1 53 ? 56.69184 -11.16627 -13.24442 1.000 60.00964 73 ASN A C 1
ATOM 825 O O . ASN A 1 53 ? 57.42633 -10.18186 -13.38515 1.000 59.64621 73 ASN A O 1
ATOM 836 N N . ILE A 1 54 ? 57.09969 -12.26873 -12.61596 1.000 59.01057 74 ILE A N 1
ATOM 837 C CA . ILE A 1 54 ? 58.40338 -12.30334 -11.95939 1.000 61.48447 74 ILE A CA 1
ATOM 838 C C . ILE A 1 54 ? 59.51978 -12.39451 -12.99129 1.000 58.99946 74 ILE A C 1
ATOM 839 O O . ILE A 1 54 ? 60.50794 -11.65476 -12.92553 1.000 60.65386 74 ILE A O 1
ATOM 855 N N . ILE A 1 55 ? 59.38665 -13.30288 -13.94980 1.000 57.87147 75 ILE A N 1
ATOM 856 C CA . ILE A 1 55 ? 60.46916 -13.62866 -14.87424 1.000 60.62870 75 ILE A CA 1
ATOM 857 C C . ILE A 1 55 ? 60.32867 -12.89345 -16.20168 1.000 58.72045 75 ILE A C 1
ATOM 858 O O . ILE A 1 55 ? 61.27347 -12.25756 -16.66780 1.000 58.17131 75 ILE A O 1
ATOM 874 N N . PHE A 1 56 ? 59.15878 -12.97530 -16.83237 1.000 57.65589 76 PHE A N 1
ATOM 875 C CA . PHE A 1 56 ? 59.02474 -12.54387 -18.21796 1.000 59.28217 76 PHE A CA 1
ATOM 876 C C . PHE A 1 56 ? 58.84165 -11.04075 -18.38564 1.000 58.52750 76 PHE A C 1
ATOM 877 O O . PHE A 1 56 ? 58.92373 -10.55649 -19.51853 1.000 58.07213 76 PHE A O 1
ATOM 894 N N . ASP A 1 57 ? 58.61612 -10.29061 -17.30971 1.000 58.90549 77 ASP A N 1
ATOM 895 C CA . ASP A 1 57 ? 58.36620 -8.86184 -17.44841 1.000 58.24152 77 ASP A CA 1
ATOM 896 C C . ASP A 1 57 ? 59.52178 -8.18296 -18.16920 1.000 58.80970 77 ASP A C 1
ATOM 897 O O . ASP A 1 57 ? 60.69270 -8.42016 -17.85956 1.000 58.54427 77 ASP A O 1
ATOM 906 N N . GLN A 1 58 ? 59.18400 -7.33052 -19.13294 1.000 60.46211 78 GLN A N 1
ATOM 907 C CA . GLN A 1 58 ? 60.16819 -6.59974 -19.91614 1.000 59.16792 78 GLN A CA 1
ATOM 908 C C . GLN A 1 58 ? 59.80829 -5.12359 -19.89970 1.000 59.52907 78 GLN A C 1
ATOM 909 O O . GLN A 1 58 ? 58.64842 -4.76196 -20.12054 1.000 60.43258 78 GLN A O 1
ATOM 923 N N . GLN A 1 59 ? 60.80266 -4.27769 -19.62526 1.000 60.67077 79 GLN A N 1
ATOM 924 C CA . GLN A 1 59 ? 60.61155 -2.83712 -19.56399 1.000 60.20360 79 GLN A CA 1
ATOM 925 C C . GLN A 1 59 ? 61.43102 -2.06182 -20.58181 1.000 59.52437 79 GLN A C 1
ATOM 926 O O . GLN A 1 59 ? 61.11469 -0.89418 -20.83287 1.000 60.16981 79 GLN A O 1
ATOM 940 N N . THR A 1 60 ? 62.46815 -2.66014 -21.16458 1.000 58.35730 80 THR A N 1
ATOM 941 C CA . THR A 1 60 ? 63.34338 -1.95400 -22.08606 1.000 60.21000 80 THR A CA 1
ATOM 942 C C . THR A 1 60 ? 63.63088 -2.83278 -23.29443 1.000 60.04123 80 THR A C 1
ATOM 943 O O . THR A 1 60 ? 63.36290 -4.03710 -23.29927 1.000 59.18635 80 THR A O 1
ATOM 954 N N . HIS A 1 61 ? 64.19290 -2.21039 -24.32590 1.000 60.68498 81 HIS A N 1
ATOM 955 C CA . HIS A 1 61 ? 64.62536 -2.93689 -25.50959 1.000 60.00084 81 HIS A CA 1
ATOM 956 C C . HIS A 1 61 ? 65.98335 -3.57320 -25.24897 1.000 59.71554 81 HIS A C 1
ATOM 957 O O . HIS A 1 61 ? 66.89896 -2.91675 -24.74387 1.000 61.17336 81 HIS A O 1
ATOM 971 N N . ILE A 1 62 ? 66.10767 -4.85637 -25.57916 1.000 60.39318 82 ILE A N 1
ATOM 972 C CA . ILE A 1 62 ? 67.38926 -5.54678 -25.49277 1.000 61.78308 82 ILE A CA 1
ATOM 973 C C . ILE A 1 62 ? 67.98287 -5.61679 -26.89364 1.000 61.23493 82 ILE A C 1
ATOM 974 O O . ILE A 1 62 ? 69.05607 -5.06086 -27.15490 1.000 62.79113 82 ILE A O 1
ATOM 990 N N . GLY A 1 63 ? 67.28639 -6.29292 -27.80348 1.000 56.99810 83 GLY A N 1
ATOM 991 C CA . GLY A 1 63 ? 67.75850 -6.42653 -29.16661 1.000 57.16048 83 GLY A CA 1
ATOM 992 C C . GLY A 1 63 ? 68.56228 -7.69082 -29.38336 1.000 56.87224 83 GLY A C 1
ATOM 993 O O . GLY A 1 63 ? 69.45484 -8.01001 -28.59357 1.000 58.31089 83 GLY A O 1
ATOM 997 N N . SER A 1 64 ? 68.25678 -8.41182 -30.45875 1.000 58.64386 84 SER A N 1
ATOM 998 C CA . SER A 1 64 ? 68.89664 -9.69141 -30.73511 1.000 57.56819 84 SER A CA 1
ATOM 999 C C . SER A 1 64 ? 70.41158 -9.56479 -30.69560 1.000 57.41952 84 SER A C 1
ATOM 1000 O O . SER A 1 64 ? 70.99641 -8.74889 -31.41336 1.000 58.13904 84 SER A O 1
ATOM 1008 N N . LYS A 1 65 ? 71.04616 -10.37423 -29.84359 1.000 60.16332 85 LYS A N 1
ATOM 1009 C CA . LYS A 1 65 ? 72.50283 -10.40483 -29.78633 1.000 61.71070 85 LYS A CA 1
ATOM 1010 C C . LYS A 1 65 ? 73.10828 -11.01810 -31.04054 1.000 61.45710 85 LYS A C 1
ATOM 1011 O O . LYS A 1 65 ? 74.26388 -10.72563 -31.36680 1.000 61.36005 85 LYS A O 1
ATOM 1030 N N . GLU A 1 66 ? 72.35480 -11.85416 -31.74757 1.000 60.84854 86 GLU A N 1
ATOM 1031 C CA . GLU A 1 66 ? 72.80045 -12.43781 -33.00292 1.000 59.83482 86 GLU A CA 1
ATOM 1032 C C . GLU A 1 66 ? 72.50229 -11.54424 -34.20064 1.000 58.48471 86 GLU A C 1
ATOM 1033 O O . GLU A 1 66 ? 72.89778 -11.88109 -35.32108 1.000 57.61177 86 GLU A O 1
ATOM 1045 N N . HIS A 1 67 ? 71.81684 -10.41963 -33.98911 1.000 59.16712 87 HIS A N 1
ATOM 1046 C CA . HIS A 1 67 ? 71.51852 -9.45793 -35.05149 1.000 58.63700 87 HIS A CA 1
ATOM 1047 C C . HIS A 1 67 ? 70.58593 -10.06577 -36.09876 1.000 57.22448 87 HIS A C 1
ATOM 1048 O O . HIS A 1 67 ? 70.81529 -9.96785 -37.30564 1.000 56.94683 87 HIS A O 1
ATOM 1062 N N . LEU A 1 68 ? 69.51768 -10.69210 -35.62183 1.000 56.31020 88 LEU A N 1
ATOM 1063 C CA . LEU A 1 68 ? 68.51845 -11.29245 -36.48860 1.000 54.52807 88 LEU A CA 1
ATOM 1064 C C . LEU A 1 68 ? 67.39031 -10.30491 -36.76160 1.000 54.76345 88 LEU A C 1
ATOM 1065 O O . LEU A 1 68 ? 67.21601 -9.30795 -36.05715 1.000 55.89717 88 LEU A O 1
ATOM 1081 N N . THR A 1 69 ? 66.62122 -10.59771 -37.80194 1.000 53.53980 89 THR A N 1
ATOM 1082 C CA . THR A 1 69 ? 65.59288 -9.69557 -38.29365 1.000 54.43395 89 THR A CA 1
ATOM 1083 C C . THR A 1 69 ? 64.20682 -10.17607 -37.88224 1.000 51.76588 89 THR A C 1
ATOM 1084 O O . THR A 1 69 ? 64.00445 -11.33710 -37.52063 1.000 49.64463 89 THR A O 1
ATOM 1095 N N . ASP A 1 70 ? 63.24291 -9.25451 -37.94767 1.000 50.77793 90 ASP A N 1
ATOM 1096 C CA . ASP A 1 70 ? 61.85181 -9.63027 -37.72968 1.000 49.94520 90 ASP A CA 1
ATOM 1097 C C . ASP A 1 70 ? 61.41086 -10.69997 -38.71798 1.000 52.43680 90 ASP A C 1
ATOM 1098 O O . ASP A 1 70 ? 60.60088 -11.56869 -38.37344 1.000 51.84875 90 ASP A O 1
ATOM 1107 N N . MET A 1 71 ? 61.93281 -10.65532 -39.94783 1.000 53.26554 91 MET A N 1
ATOM 1108 C CA . MET A 1 71 ? 61.58745 -11.66583 -40.94125 1.000 51.71229 91 MET A CA 1
ATOM 1109 C C . MET A 1 71 ? 61.98641 -13.06208 -40.48174 1.000 49.94103 91 MET A C 1
ATOM 1110 O O . MET A 1 71 ? 61.34101 -14.04623 -40.86053 1.000 49.53275 91 MET A O 1
ATOM 1124 N N . PHE A 1 72 ? 63.04213 -13.17048 -39.67116 1.000 50.81477 92 PHE A N 1
ATOM 1125 C CA . PHE A 1 72 ? 63.48568 -14.47808 -39.19392 1.000 51.89061 92 PHE A CA 1
ATOM 1126 C C . PHE A 1 72 ? 62.42104 -15.14325 -38.32937 1.000 50.78673 92 PHE A C 1
ATOM 1127 O O . PHE A 1 72 ? 62.14126 -16.33800 -38.48197 1.000 49.41828 92 PHE A O 1
ATOM 1144 N N . ASN A 1 73 ? 61.82052 -14.39220 -37.40344 1.000 49.84164 93 ASN A N 1
ATOM 1145 C CA . ASN A 1 73 ? 60.79357 -14.98560 -36.55866 1.000 50.68491 93 ASN A CA 1
ATOM 1146 C C . ASN A 1 73 ? 59.44929 -15.06193 -37.26662 1.000 48.85484 93 ASN A C 1
ATOM 1147 O O . ASN A 1 73 ? 58.60663 -15.87967 -36.88179 1.000 48.43268 93 ASN A O 1
ATOM 1158 N N . MET A 1 74 ? 59.23684 -14.25026 -38.30376 1.000 49.34067 94 MET A N 1
ATOM 1159 C CA . MET A 1 74 ? 58.05209 -14.42503 -39.13635 1.000 49.53762 94 MET A CA 1
ATOM 1160 C C . MET A 1 74 ? 58.08816 -15.76492 -39.86114 1.000 48.51993 94 MET A C 1
ATOM 1161 O O . MET A 1 74 ? 57.05244 -16.42063 -40.01996 1.000 47.87391 94 MET A O 1
ATOM 1175 N N . TRP A 1 75 ? 59.27151 -16.19633 -40.30173 1.000 47.62034 95 TRP A N 1
ATOM 1176 C CA . TRP A 1 75 ? 59.37662 -17.52073 -40.90128 1.000 49.52947 95 TRP A CA 1
ATOM 1177 C C . TRP A 1 75 ? 59.23296 -18.60924 -39.84921 1.000 48.53540 95 TRP A C 1
ATOM 1178 O O . TRP A 1 75 ? 58.61179 -19.64749 -40.10430 1.000 47.52110 95 TRP A O 1
ATOM 1199 N N . GLY A 1 76 ? 59.81277 -18.39644 -38.66627 1.000 51.00709 96 GLY A N 1
ATOM 1200 C CA . GLY A 1 76 ? 59.64422 -19.35708 -37.58821 1.000 48.48477 96 GLY A CA 1
ATOM 1201 C C . GLY A 1 76 ? 58.18441 -19.59094 -37.25767 1.000 46.83796 96 GLY A C 1
ATOM 1202 O O . GLY A 1 76 ? 57.73451 -20.73244 -37.13839 1.000 45.81730 96 GLY A O 1
ATOM 1206 N N . GLN A 1 77 ? 57.42118 -18.50662 -37.11168 1.000 48.09077 97 GLN A N 1
ATOM 1207 C CA . GLN A 1 77 ? 55.99154 -18.64190 -36.85882 1.000 51.16382 97 GLN A CA 1
ATOM 1208 C C . GLN A 1 77 ? 55.29071 -19.28068 -38.04935 1.000 50.16237 97 GLN A C 1
ATOM 1209 O O . GLN A 1 77 ? 54.36900 -20.08877 -37.88114 1.000 49.09882 97 GLN A O 1
ATOM 1223 N N . PHE A 1 78 ? 55.71689 -18.92851 -39.26394 1.000 51.07947 98 PHE A N 1
ATOM 1224 C CA . PHE A 1 78 ? 55.17997 -19.57046 -40.45785 1.000 50.92202 98 PHE A CA 1
ATOM 1225 C C . PHE A 1 78 ? 55.55509 -21.04494 -40.51052 1.000 49.61335 98 PHE A C 1
ATOM 1226 O O . PHE A 1 78 ? 54.76548 -21.86901 -40.98357 1.000 49.48391 98 PHE A O 1
ATOM 1243 N N . LEU A 1 79 ? 56.74354 -21.39472 -40.01768 1.000 48.78324 99 LEU A N 1
ATOM 1244 C CA . LEU A 1 79 ? 57.19460 -22.78049 -40.06042 1.000 48.64305 99 LEU A CA 1
ATOM 1245 C C . LEU A 1 79 ? 56.39129 -23.65869 -39.10843 1.000 50.92131 99 LEU A C 1
ATOM 1246 O O . LEU A 1 79 ? 55.98374 -24.76738 -39.47209 1.000 51.10720 99 LEU A O 1
ATOM 1262 N N . ILE A 1 80 ? 56.15841 -23.18989 -37.87813 1.000 52.46134 100 ILE A N 1
ATOM 1263 C CA . ILE A 1 80 ? 55.44008 -24.02010 -36.91393 1.000 52.50944 100 ILE A CA 1
ATOM 1264 C C . ILE A 1 80 ? 54.00699 -24.25313 -37.36723 1.000 52.24046 100 ILE A C 1
ATOM 1265 O O . ILE A 1 80 ? 53.43413 -25.31979 -37.11502 1.000 52.60248 100 ILE A O 1
ATOM 1281 N N . HIS A 1 81 ? 53.39871 -23.27058 -38.03017 1.000 53.15840 101 HIS A N 1
ATOM 1282 C CA . HIS A 1 81 ? 52.05558 -23.46709 -38.55853 1.000 55.86023 101 HIS A CA 1
ATOM 1283 C C . HIS A 1 81 ? 52.01084 -24.51560 -39.66456 1.000 56.68829 101 HIS A C 1
ATOM 1284 O O . HIS A 1 81 ? 50.91443 -24.88983 -40.09377 1.000 56.21719 101 HIS A O 1
ATOM 1298 N N . ASN A 1 82 ? 53.16356 -24.99185 -40.13330 1.000 54.16924 102 ASN A N 1
ATOM 1299 C CA . ASN A 1 82 ? 53.23174 -26.13184 -41.03627 1.000 56.10029 102 ASN A CA 1
ATOM 1300 C C . ASN A 1 82 ? 53.36868 -27.46112 -40.30679 1.000 55.92904 102 ASN A C 1
ATOM 1301 O O . ASN A 1 82 ? 53.42457 -28.50397 -40.96658 1.000 56.11840 102 ASN A O 1
ATOM 1312 N N . MET A 1 83 ? 53.41766 -27.45858 -38.97598 1.000 57.45313 103 MET A N 1
ATOM 1313 C CA . MET A 1 83 ? 53.84513 -28.65472 -38.25510 1.000 55.39553 103 MET A CA 1
ATOM 1314 C C . MET A 1 83 ? 52.95339 -29.04150 -37.08210 1.000 54.95476 103 MET A C 1
ATOM 1315 O O . MET A 1 83 ? 52.69580 -30.23165 -36.89247 1.000 54.67473 103 MET A O 1
ATOM 1329 N N . ALA A 1 84 ? 52.48975 -28.08461 -36.27954 1.000 57.10378 104 ALA A N 1
ATOM 1330 C CA . ALA A 1 84 ? 51.83421 -28.43901 -35.02674 1.000 57.71187 104 ALA A CA 1
ATOM 1331 C C . ALA A 1 84 ? 50.72272 -27.45928 -34.67956 1.000 56.57861 104 ALA A C 1
ATOM 1332 O O . ALA A 1 84 ? 50.85135 -26.25283 -34.90011 1.000 56.59928 104 ALA A O 1
ATOM 1339 N N . LEU A 1 85 ? 49.63825 -27.99360 -34.12000 1.000 56.13711 105 LEU A N 1
ATOM 1340 C CA . LEU A 1 85 ? 48.57450 -27.18412 -33.53531 1.000 58.48932 105 LEU A CA 1
ATOM 1341 C C . LEU A 1 85 ? 48.04314 -27.90261 -32.30680 1.000 57.49644 105 LEU A C 1
ATOM 1342 O O . LEU A 1 85 ? 47.56508 -29.03580 -32.40870 1.000 57.53193 105 LEU A O 1
ATOM 1358 N N . SER A 1 86 ? 48.11484 -27.24101 -31.15250 1.000 58.24804 106 SER A N 1
ATOM 1359 C CA . SER A 1 86 ? 47.57911 -27.79311 -29.90913 1.000 58.86121 106 SER A CA 1
ATOM 1360 C C . SER A 1 86 ? 46.16282 -27.25633 -29.72584 1.000 58.78567 106 SER A C 1
ATOM 1361 O O . SER A 1 86 ? 45.90100 -26.34018 -28.94454 1.000 59.36371 106 SER A O 1
ATOM 1369 N N . LYS A 1 87 ? 45.23554 -27.84375 -30.46869 1.000 57.94068 107 LYS A N 1
ATOM 1370 C CA . LYS A 1 87 ? 43.86125 -27.35458 -30.47671 1.000 60.25604 107 LYS A CA 1
ATOM 1371 C C . LYS A 1 87 ? 43.18783 -27.67716 -29.14658 1.000 59.45219 107 LYS A C 1
ATOM 1372 O O . LYS A 1 87 ? 43.14128 -28.85217 -28.76150 1.000 59.24265 107 LYS A O 1
ATOM 1391 N N . PRO A 1 88 ? 42.66221 -26.69365 -28.41681 1.000 59.21989 108 PRO A N 1
ATOM 1392 C CA . PRO A 1 88 ? 42.02527 -26.99166 -27.12868 1.000 60.44664 108 PRO A CA 1
ATOM 1393 C C . PRO A 1 88 ? 40.63737 -27.59869 -27.26396 1.000 60.15857 108 PRO A C 1
ATOM 1394 O O . PRO A 1 88 ? 39.92925 -27.39470 -28.25207 1.000 60.37993 108 PRO A O 1
ATOM 1405 N N . GLU A 1 89 ? 40.26241 -28.35836 -26.24050 1.000 60.85873 109 GLU A N 1
ATOM 1406 C CA . GLU A 1 89 ? 38.88191 -28.76356 -26.01104 1.000 61.14154 109 GLU A CA 1
ATOM 1407 C C . GLU A 1 89 ? 38.21121 -27.78489 -25.06390 1.000 60.55000 109 GLU A C 1
ATOM 1408 O O . GLU A 1 89 ? 38.87115 -26.96786 -24.42285 1.000 59.10680 109 GLU A O 1
ATOM 1420 N N . PRO A 1 90 ? 36.88309 -27.84643 -24.92893 1.000 61.51344 110 PRO A N 1
ATOM 1421 C CA . PRO A 1 90 ? 36.22278 -27.04343 -23.88795 1.000 63.77748 110 PRO A CA 1
ATOM 1422 C C . PRO A 1 90 ? 36.48161 -27.60343 -22.49473 1.000 62.81987 110 PRO A C 1
ATOM 1423 O O . PRO A 1 90 ? 35.54679 -27.91508 -21.75039 1.000 62.07227 110 PRO A O 1
ATOM 1434 N N . ASN A 1 91 ? 37.75856 -27.73577 -22.14157 1.000 62.89867 111 ASN A N 1
ATOM 1435 C CA . ASN A 1 91 ? 38.20510 -28.28930 -20.86510 1.000 62.07725 111 ASN A CA 1
ATOM 1436 C C . ASN A 1 91 ? 38.92038 -27.15886 -20.13541 1.000 61.32594 111 ASN A C 1
ATOM 1437 O O . ASN A 1 91 ? 40.13119 -26.97767 -20.28169 1.000 59.98470 111 ASN A O 1
ATOM 1448 N N . SER A 1 92 ? 38.16558 -26.40196 -19.34727 1.000 61.95130 112 SER A N 1
ATOM 1449 C CA . SER A 1 92 ? 38.63824 -25.12378 -18.83205 1.000 63.10394 112 SER A CA 1
ATOM 1450 C C . SER A 1 92 ? 39.53777 -25.32196 -17.61544 1.000 62.59146 112 SER A C 1
ATOM 1451 O O . SER A 1 92 ? 39.12207 -25.91454 -16.61520 1.000 63.14677 112 SER A O 1
ATOM 1459 N N . TRP A 1 93 ? 40.77326 -24.82328 -17.70730 1.000 62.20475 113 TRP A N 1
ATOM 1460 C CA . TRP A 1 93 ? 41.66620 -24.64399 -16.56398 1.000 61.50582 113 TRP A CA 1
ATOM 1461 C C . TRP A 1 93 ? 42.08747 -23.17850 -16.56125 1.000 61.54194 113 TRP A C 1
ATOM 1462 O O . TRP A 1 93 ? 43.18997 -22.83809 -17.01609 1.000 61.29598 113 TRP A O 1
ATOM 1483 N N . PRO A 1 94 ? 41.23933 -22.28409 -16.05585 1.000 62.53171 114 PRO A N 1
ATOM 1484 C CA . PRO A 1 94 ? 41.52154 -20.84888 -16.17400 1.000 63.55913 114 PRO A CA 1
ATOM 1485 C C . PRO A 1 94 ? 42.87003 -20.46901 -15.57944 1.000 62.97570 114 PRO A C 1
ATOM 1486 O O . PRO A 1 94 ? 43.43038 -21.16085 -14.72578 1.000 62.02013 114 PRO A O 1
ATOM 1497 N N . ILE A 1 95 ? 43.39311 -19.34552 -16.05931 1.000 63.54961 115 ILE A N 1
ATOM 1498 C CA . ILE A 1 95 ? 44.64044 -18.78678 -15.55309 1.000 63.17797 115 ILE A CA 1
ATOM 1499 C C . ILE A 1 95 ? 44.30377 -17.84075 -14.41201 1.000 64.02934 115 ILE A C 1
ATOM 1500 O O . ILE A 1 95 ? 43.62365 -16.82873 -14.61354 1.000 63.89586 115 ILE A O 1
ATOM 1516 N N . LYS A 1 96 ? 44.78067 -18.16810 -13.21496 1.000 64.55178 116 LYS A N 1
ATOM 1517 C CA . LYS A 1 96 ? 44.50012 -17.34581 -12.04747 1.000 64.28140 116 LYS A CA 1
ATOM 1518 C C . LYS A 1 96 ? 45.32948 -16.06934 -12.09000 1.000 63.27305 116 LYS A C 1
ATOM 1519 O O . LYS A 1 96 ? 46.52961 -16.10173 -12.37846 1.000 61.23311 116 LYS A O 1
ATOM 1538 N N . VAL A 1 97 ? 44.68350 -14.94309 -11.81320 1.000 63.98252 117 VAL A N 1
ATOM 1539 C CA . VAL A 1 97 ? 45.34178 -13.64526 -11.73820 1.000 64.27495 117 VAL A CA 1
ATOM 1540 C C . VAL A 1 97 ? 45.65658 -13.36339 -10.26990 1.000 65.54917 117 VAL A C 1
ATOM 1541 O O . VAL A 1 97 ? 44.72841 -13.36527 -9.44655 1.000 66.43560 117 VAL A O 1
ATOM 1554 N N . PRO A 1 98 ? 46.91287 -13.12847 -9.90151 1.000 64.39381 118 PRO A N 1
ATOM 1555 C CA . PRO A 1 98 ? 47.20589 -12.72976 -8.52136 1.000 63.67958 118 PRO A CA 1
ATOM 1556 C C . PRO A 1 98 ? 46.40293 -11.50043 -8.12330 1.000 64.54816 118 PRO A C 1
ATOM 1557 O O . PRO A 1 98 ? 46.19364 -10.58671 -8.92256 1.000 64.75417 118 PRO A O 1
ATOM 1568 N N . LYS A 1 99 ? 45.95111 -11.48181 -6.87224 1.000 66.76257 119 LYS A N 1
ATOM 1569 C CA . LYS A 1 99 ? 45.16961 -10.35443 -6.38720 1.000 67.74061 119 LYS A CA 1
ATOM 1570 C C . LYS A 1 99 ? 45.96573 -9.06382 -6.54355 1.000 67.98348 119 LYS A C 1
ATOM 1571 O O . LYS A 1 99 ? 47.17153 -9.02430 -6.28521 1.000 67.34664 119 LYS A O 1
ATOM 1590 N N . CYS A 1 100 ? 45.28350 -8.01083 -6.99838 1.000 68.25097 120 CYS A N 1
ATOM 1591 C CA . CYS A 1 100 ? 45.85292 -6.67696 -7.17759 1.000 68.28387 120 CYS A CA 1
ATOM 1592 C C . CYS A 1 100 ? 46.76119 -6.57211 -8.39639 1.000 64.99365 120 CYS A C 1
ATOM 1593 O O . CYS A 1 100 ? 47.52006 -5.60643 -8.51607 1.000 64.91206 120 CYS A O 1
ATOM 1600 N N . ASP A 1 101 ? 46.70984 -7.53204 -9.31495 1.000 66.14075 121 ASP A N 1
ATOM 1601 C CA . ASP A 1 101 ? 47.52415 -7.43358 -10.51912 1.000 64.81536 121 ASP A CA 1
ATOM 1602 C C . ASP A 1 101 ? 47.18314 -6.15095 -11.26707 1.000 64.83093 121 ASP A C 1
ATOM 1603 O O . ASP A 1 101 ? 46.01941 -5.89585 -11.58921 1.000 65.03309 121 ASP A O 1
ATOM 1612 N N . GLN A 1 102 ? 48.20612 -5.33550 -11.53388 1.000 64.33006 122 GLN A N 1
ATOM 1613 C CA . GLN A 1 102 ? 47.98405 -4.03122 -12.14735 1.000 64.85520 122 GLN A CA 1
ATOM 1614 C C . GLN A 1 102 ? 47.41533 -4.13415 -13.55764 1.000 64.58389 122 GLN A C 1
ATOM 1615 O O . GLN A 1 102 ? 46.77575 -3.18500 -14.02223 1.000 64.34190 122 GLN A O 1
ATOM 1629 N N . TYR A 1 103 ? 47.62520 -5.25473 -14.24763 1.000 63.92265 123 TYR A N 1
ATOM 1630 C CA . TYR A 1 103 ? 47.14810 -5.40089 -15.61657 1.000 66.03474 123 TYR A CA 1
ATOM 1631 C C . TYR A 1 103 ? 45.81796 -6.13299 -15.72196 1.000 65.14412 123 TYR A C 1
ATOM 1632 O O . TYR A 1 103 ? 45.10128 -5.93329 -16.70883 1.000 65.91430 123 TYR A O 1
ATOM 1650 N N . PHE A 1 104 ? 45.46624 -6.96820 -14.73920 1.000 62.91631 124 PHE A N 1
ATOM 1651 C CA . PHE A 1 104 ? 44.24782 -7.76200 -14.83576 1.000 63.13949 124 PHE A CA 1
ATOM 1652 C C . PHE A 1 104 ? 43.43213 -7.78392 -13.54662 1.000 65.65961 124 PHE A C 1
ATOM 1653 O O . PHE A 1 104 ? 42.44133 -8.52262 -13.47779 1.000 65.20314 124 PHE A O 1
ATOM 1670 N N . ASP A 1 105 ? 43.80153 -7.00590 -12.52761 1.000 65.31268 125 ASP A N 1
ATOM 1671 C CA . ASP A 1 105 ? 43.02875 -6.97683 -11.29224 1.000 66.63287 125 ASP A CA 1
ATOM 1672 C C . ASP A 1 105 ? 43.44856 -5.79900 -10.41926 1.000 68.17588 125 ASP A C 1
ATOM 1673 O O . ASP A 1 105 ? 43.82414 -5.98812 -9.25502 1.000 68.36882 125 ASP A O 1
ATOM 1682 N N . PRO A 1 106 ? 43.39458 -4.57019 -10.93590 1.000 67.63554 126 PRO A N 1
ATOM 1683 C CA . PRO A 1 106 ? 43.82631 -3.42682 -10.11913 1.000 67.59461 126 PRO A CA 1
ATOM 1684 C C . PRO A 1 106 ? 42.92087 -3.16333 -8.92968 1.000 69.49990 126 PRO A C 1
ATOM 1685 O O . PRO A 1 106 ? 43.38758 -2.62179 -7.91934 1.000 69.70834 126 PRO A O 1
ATOM 1696 N N . ALA A 1 107 ? 41.64196 -3.52683 -9.01617 1.000 70.47013 127 ALA A N 1
ATOM 1697 C CA . ALA A 1 107 ? 40.71363 -3.34940 -7.90667 1.000 69.94563 127 ALA A CA 1
ATOM 1698 C C . ALA A 1 107 ? 40.90844 -4.37849 -6.80425 1.000 70.43924 127 ALA A C 1
ATOM 1699 O O . ALA A 1 107 ? 40.17312 -4.34462 -5.81321 1.000 72.86960 127 ALA A O 1
ATOM 1706 N N . CYS A 1 108 ? 41.85957 -5.29696 -6.95825 1.000 70.57571 128 CYS A N 1
ATOM 1707 C CA . CYS A 1 108 ? 42.20463 -6.25108 -5.90598 1.000 71.30986 128 CYS A CA 1
ATOM 1708 C C . CYS A 1 108 ? 41.03966 -7.18643 -5.58265 1.000 72.32218 128 CYS A C 1
ATOM 1709 O O . CYS A 1 108 ? 40.78631 -7.51421 -4.42220 1.000 72.12516 128 CYS A O 1
ATOM 1716 N N . ILE A 1 109 ? 40.32922 -7.62806 -6.61512 1.000 75.06032 129 ILE A N 1
ATOM 1717 C CA . ILE A 1 109 ? 39.34393 -8.69505 -6.47968 1.000 75.36823 129 ILE A CA 1
ATOM 1718 C C . ILE A 1 109 ? 40.05992 -9.99814 -6.81842 1.000 75.15897 129 ILE A C 1
ATOM 1719 O O . ILE A 1 109 ? 40.40988 -10.24125 -7.97602 1.000 76.42454 129 ILE A O 1
ATOM 1735 N N . GLY A 1 110 ? 40.28253 -10.83781 -5.81205 1.000 72.29337 130 GLY A N 1
ATOM 1736 C CA . GLY A 1 110 ? 41.11980 -12.00966 -5.98955 1.000 70.90784 130 GLY A CA 1
ATOM 1737 C C . GLY A 1 110 ? 40.46762 -13.18683 -6.68692 1.000 69.33721 130 GLY A C 1
ATOM 1738 O O . GLY A 1 110 ? 40.89030 -14.32891 -6.48760 1.000 69.31583 130 GLY A O 1
ATOM 1742 N N . ASN A 1 111 ? 39.44651 -12.93658 -7.50729 1.000 70.40359 131 ASN A N 1
ATOM 1743 C CA . ASN A 1 111 ? 38.80025 -13.99323 -8.27841 1.000 70.88914 131 ASN A CA 1
ATOM 1744 C C . ASN A 1 111 ? 38.94192 -13.79686 -9.78513 1.000 68.50079 131 ASN A C 1
ATOM 1745 O O . ASN A 1 111 ? 38.28492 -14.50777 -10.55333 1.000 67.83733 131 ASN A O 1
ATOM 1755 N N . LYS A 1 112 ? 39.77674 -12.85966 -10.22856 1.000 66.72852 132 LYS A N 1
ATOM 1756 C 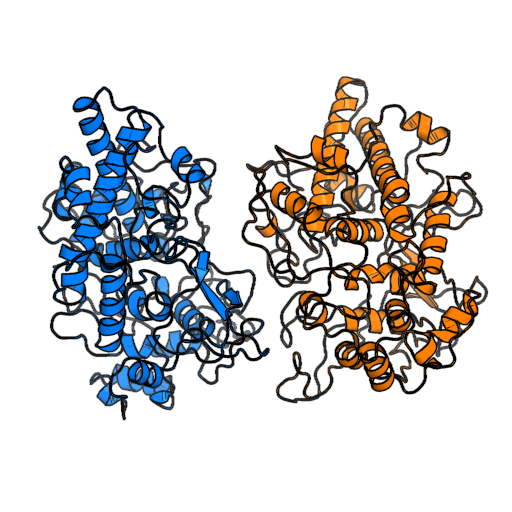CA . LYS A 1 112 ? 39.91695 -12.57412 -11.65020 1.000 68.23472 132 LYS A CA 1
ATOM 1757 C C . LYS A 1 112 ? 40.76752 -13.63605 -12.33719 1.000 66.89613 132 LYS A C 1
ATOM 1758 O O . LYS A 1 112 ? 41.73778 -14.14249 -11.76623 1.000 67.25995 132 LYS A O 1
ATOM 1777 N N . THR A 1 113 ? 40.40180 -13.96640 -13.57541 1.000 65.81533 133 THR A N 1
ATOM 1778 C CA . THR A 1 113 ? 41.08219 -15.01040 -14.32802 1.000 65.42158 133 THR A CA 1
ATOM 1779 C C . THR A 1 113 ? 41.19818 -14.60990 -15.79237 1.000 63.78770 133 THR A C 1
ATOM 1780 O O . THR A 1 113 ? 40.55858 -13.66530 -16.26192 1.000 63.26638 133 THR A O 1
ATOM 1791 N N . MET A 1 114 ? 42.03477 -15.35106 -16.51099 1.000 63.43900 134 MET A N 1
ATOM 1792 C CA . MET A 1 114 ? 42.13965 -15.26025 -17.95824 1.000 63.08571 134 MET A CA 1
ATOM 1793 C C . MET A 1 114 ? 41.75556 -16.60300 -18.56066 1.000 62.14366 134 MET A C 1
ATOM 1794 O O . MET A 1 114 ? 42.13531 -17.65681 -18.04205 1.000 62.72508 134 MET A O 1
ATOM 1808 N N . ASN A 1 115 ? 40.99488 -16.56106 -19.64979 1.000 63.25816 135 ASN A N 1
ATOM 1809 C CA . ASN A 1 115 ? 40.51907 -17.78640 -20.27814 1.000 64.26217 135 ASN A CA 1
ATOM 1810 C C . ASN A 1 115 ? 41.68365 -18.70226 -20.63176 1.000 62.56243 135 ASN A C 1
ATOM 1811 O O . ASN A 1 115 ? 42.70317 -18.25519 -21.16544 1.000 61.45326 135 ASN A O 1
ATOM 1822 N N . TYR A 1 116 ? 41.53179 -19.98850 -20.32361 1.000 60.94391 136 TYR A N 1
ATOM 1823 C CA . TYR A 1 116 ? 42.44088 -21.00751 -20.83142 1.000 61.35080 136 TYR A CA 1
ATOM 1824 C C . TYR A 1 116 ? 41.70215 -22.33183 -20.90926 1.000 62.13557 136 TYR A C 1
ATOM 1825 O O . TYR A 1 116 ? 41.00961 -22.71860 -19.96257 1.000 60.03402 136 TYR A O 1
ATOM 1843 N N . PHE A 1 117 ? 41.86554 -23.02249 -22.03304 1.000 60.88871 137 PHE A N 1
ATOM 1844 C CA . PHE A 1 117 ? 41.25078 -24.32046 -22.26132 1.000 60.68804 137 PHE A CA 1
ATOM 1845 C C . PHE A 1 117 ? 42.34154 -25.33526 -22.55677 1.000 58.96884 137 PHE A C 1
ATOM 1846 O O . PHE A 1 117 ? 43.24308 -25.06824 -23.35672 1.000 59.68374 137 PHE A O 1
ATOM 1863 N N . ARG A 1 118 ? 42.26090 -26.49026 -21.90695 1.000 61.28549 138 ARG A N 1
ATOM 1864 C CA . ARG A 1 118 ? 43.32416 -27.47548 -22.00949 1.000 61.31733 138 ARG A CA 1
ATOM 1865 C C . ARG A 1 118 ? 43.32509 -28.12627 -23.38748 1.000 60.76164 138 ARG A C 1
ATOM 1866 O O . ARG A 1 118 ? 42.29112 -28.24059 -24.05215 1.000 61.90150 138 ARG A O 1
ATOM 1887 N N . THR A 1 119 ? 44.51084 -28.54802 -23.81370 1.000 60.30924 139 THR A N 1
ATOM 1888 C CA . THR A 1 119 ? 44.68070 -29.12010 -25.14085 1.000 58.62858 139 THR A CA 1
ATOM 1889 C C . THR A 1 119 ? 43.92701 -30.43366 -25.27659 1.000 59.44424 139 THR A C 1
ATOM 1890 O O . THR A 1 119 ? 43.85326 -31.22835 -24.33668 1.000 61.08851 139 THR A O 1
ATOM 1901 N N . ARG A 1 120 ? 43.36928 -30.65836 -26.46365 1.000 61.03277 140 ARG A N 1
ATOM 1902 C CA . ARG A 1 120 ? 42.71856 -31.92516 -26.75255 1.000 61.84893 140 ARG A CA 1
ATOM 1903 C C . ARG A 1 120 ? 43.66945 -33.07398 -26.48119 1.000 61.43840 140 ARG A C 1
ATOM 1904 O O . ARG A 1 120 ? 44.84029 -33.05777 -26.87845 1.000 60.05732 140 ARG A O 1
ATOM 1925 N N . ALA A 1 121 ? 43.14211 -34.07641 -25.79236 1.000 60.16366 141 ALA A N 1
ATOM 1926 C CA . ALA A 1 121 ? 43.90919 -35.25615 -25.43713 1.000 59.71491 141 ALA A CA 1
ATOM 1927 C C . ALA A 1 121 ? 43.06647 -36.49491 -25.69977 1.000 60.83316 141 ALA A C 1
ATOM 1928 O O . ALA A 1 121 ? 41.84200 -36.42905 -25.84400 1.000 61.53263 141 ALA A O 1
ATOM 1935 N N . THR A 1 122 ? 43.75441 -37.62734 -25.77041 1.000 59.52827 142 THR A N 1
ATOM 1936 C CA . THR A 1 122 ? 43.13194 -38.91122 -26.03271 1.000 59.19979 142 THR A CA 1
ATOM 1937 C C . THR A 1 122 ? 43.83751 -39.96865 -25.19826 1.000 58.41419 142 THR A C 1
ATOM 1938 O O . THR A 1 122 ? 45.02433 -39.84629 -24.87541 1.000 57.32045 142 THR A O 1
ATOM 1948 N N . GLU A 1 123 ? 43.08823 -41.00904 -24.85474 1.000 60.86174 143 GLU A N 1
ATOM 1949 C CA . GLU A 1 123 ? 43.64421 -42.11331 -24.09045 1.000 59.75067 143 GLU A CA 1
ATOM 1950 C C . GLU A 1 123 ? 44.66092 -42.87244 -24.93861 1.000 59.95929 143 GLU A C 1
ATOM 1951 O O . GLU A 1 123 ? 44.47177 -43.07594 -26.13458 1.000 61.78941 143 GLU A O 1
ATOM 1963 N N . VAL A 1 124 ? 45.75741 -43.27661 -24.30934 1.000 58.66116 144 VAL A N 1
ATOM 1964 C CA . VAL A 1 124 ? 46.82109 -44.01800 -24.98656 1.000 57.03513 144 VAL A CA 1
ATOM 1965 C C . VAL A 1 124 ? 47.19728 -45.21926 -24.13194 1.000 58.20834 144 VAL A C 1
ATOM 1966 O O . VAL A 1 124 ? 46.85236 -45.29797 -22.93827 1.000 60.22819 144 VAL A O 1
ATOM 1979 N N . PRO A 1 125 ? 47.89239 -46.18981 -24.72773 1.000 59.49486 145 PRO A N 1
ATOM 1980 C CA . PRO A 1 125 ? 48.34925 -47.34576 -23.95364 1.000 59.73425 145 PRO A CA 1
ATOM 1981 C C . PRO A 1 125 ? 49.40536 -46.92988 -22.94675 1.000 60.03289 145 PRO A C 1
ATOM 1982 O O . PRO A 1 125 ? 50.26065 -46.08881 -23.23260 1.000 59.91368 145 PRO A O 1
ATOM 1993 N N . CYS A 1 126 ? 49.33859 -47.53158 -21.75897 1.000 57.74357 146 CYS A N 1
ATOM 1994 C CA . CYS A 1 126 ? 50.27608 -47.20086 -20.69615 1.000 59.01485 146 CYS A CA 1
ATOM 1995 C C . CYS A 1 126 ? 51.60286 -47.93452 -20.82310 1.000 59.16387 146 CYS A C 1
ATOM 1996 O O . CYS A 1 126 ? 52.57929 -47.52847 -20.18238 1.000 59.47218 146 CYS A O 1
ATOM 2003 N N . ASP A 1 127 ? 51.66325 -48.99926 -21.61781 1.000 58.42112 147 ASP A N 1
ATOM 2004 C CA . ASP A 1 127 ? 52.89025 -49.76040 -21.82139 1.000 58.10746 147 ASP A CA 1
ATOM 2005 C C . ASP A 1 127 ? 53.44222 -49.54823 -23.22834 1.000 56.92744 147 ASP A C 1
ATOM 2006 O O . ASP A 1 127 ? 53.93095 -50.48054 -23.86777 1.000 57.67106 147 ASP A O 1
ATOM 2015 N N . VAL A 1 128 ? 53.37291 -48.31258 -23.72329 1.000 56.85501 148 VAL A N 1
ATOM 2016 C CA . VAL A 1 128 ? 53.84507 -47.97469 -25.06329 1.000 57.34549 148 VAL A CA 1
ATOM 2017 C C . VAL A 1 128 ? 54.44727 -46.57678 -25.02052 1.000 56.19155 148 VAL A C 1
ATOM 2018 O O . VAL A 1 128 ? 53.75774 -45.61131 -24.67296 1.000 54.73309 148 VAL A O 1
ATOM 2031 N N . GLY A 1 129 ? 55.72525 -46.46591 -25.38182 1.000 55.72877 149 GLY A N 1
ATOM 2032 C CA . GLY A 1 129 ? 56.38342 -45.17737 -25.45837 1.000 54.56520 149 GLY A CA 1
ATOM 2033 C C . GLY A 1 129 ? 56.63924 -44.56654 -24.08938 1.000 54.37731 149 GLY A C 1
ATOM 2034 O O . GLY A 1 129 ? 56.68934 -45.24729 -23.06158 1.000 58.49039 149 GLY A O 1
ATOM 2038 N N . LYS A 1 130 ? 56.81297 -43.24614 -24.09493 1.000 54.18890 150 LYS A N 1
ATOM 2039 C CA . LYS A 1 130 ? 57.03558 -42.46870 -22.87646 1.000 55.33855 150 LYS A CA 1
ATOM 2040 C C . LYS A 1 130 ? 55.73089 -41.75973 -22.52272 1.000 55.55663 150 LYS A C 1
ATOM 2041 O O . LYS A 1 130 ? 55.40299 -40.71790 -23.09600 1.000 55.05294 150 LYS A O 1
ATOM 2060 N N . THR A 1 131 ? 54.98886 -42.32198 -21.57524 1.000 57.58459 151 THR A N 1
ATOM 2061 C CA . THR A 1 131 ? 53.76020 -41.70333 -21.08957 1.000 58.12055 151 THR A CA 1
ATOM 2062 C C . THR A 1 131 ? 53.82614 -41.66057 -19.56529 1.000 55.31385 151 THR A C 1
ATOM 2063 O O . THR A 1 131 ? 54.89058 -41.80443 -18.95218 1.000 54.20748 151 THR A O 1
ATOM 2074 N N . VAL A 1 132 ? 52.67085 -41.44699 -18.93759 1.000 56.49972 152 VAL A N 1
ATOM 2075 C CA . VAL A 1 132 ? 52.54434 -41.50381 -17.48701 1.000 58.90666 152 VAL A CA 1
ATOM 2076 C C . VAL A 1 132 ? 51.12019 -41.91623 -17.14946 1.000 58.13717 152 VAL A C 1
ATOM 2077 O O . VAL A 1 132 ? 50.17016 -41.57275 -17.85787 1.000 57.78149 152 VAL A O 1
ATOM 2090 N N . VAL A 1 133 ? 50.97709 -42.66109 -16.05663 1.000 58.29136 153 VAL A N 1
ATOM 2091 C CA . VAL A 1 133 ? 49.65610 -43.03239 -15.56008 1.000 59.40733 153 VAL A CA 1
ATOM 2092 C C . VAL A 1 133 ? 49.03029 -41.79230 -14.92982 1.000 59.12390 153 VAL A C 1
ATOM 2093 O O . VAL A 1 133 ? 49.50783 -41.29509 -13.90656 1.000 59.20503 153 VAL A O 1
ATOM 2106 N N . ASP A 1 134 ? 47.96441 -41.28735 -15.54326 1.000 59.89164 154 ASP A N 1
ATOM 2107 C CA . ASP A 1 134 ? 47.26848 -40.13535 -15.00168 1.000 59.90934 154 ASP A CA 1
ATOM 2108 C C . ASP A 1 134 ? 46.71207 -40.46165 -13.61689 1.000 60.02471 154 ASP A C 1
ATOM 2109 O O . ASP A 1 134 ? 46.66844 -41.61429 -13.18187 1.000 61.26229 154 ASP A O 1
ATOM 2118 N N . GLU A 1 135 ? 46.26933 -39.41595 -12.92461 1.000 60.10007 155 GLU A N 1
ATOM 2119 C CA . GLU A 1 135 ? 45.76499 -39.57502 -11.57005 1.000 61.12087 155 GLU A CA 1
ATOM 2120 C C . GLU A 1 135 ? 44.42907 -40.30562 -11.52772 1.000 61.25701 155 GLU A C 1
ATOM 2121 O O . GLU A 1 135 ? 44.02237 -40.75143 -10.45095 1.000 61.35344 155 GLU A O 1
ATOM 2133 N N . ASP A 1 136 ? 43.74889 -40.45551 -12.66286 1.000 61.25232 156 ASP A N 1
ATOM 2134 C CA . ASP A 1 136 ? 42.54456 -41.27049 -12.74247 1.000 61.67759 156 ASP A CA 1
ATOM 2135 C C . ASP A 1 136 ? 42.84273 -42.71140 -13.13763 1.000 61.47678 156 ASP A C 1
ATOM 2136 O O . ASP A 1 136 ? 41.90754 -43.49224 -13.34361 1.000 60.72043 156 ASP A O 1
ATOM 2145 N N . GLY A 1 137 ? 44.11680 -43.07894 -13.24746 1.000 60.22502 157 GLY A N 1
ATOM 2146 C CA . GLY A 1 137 ? 44.49610 -44.44928 -13.51889 1.000 61.22562 157 GLY A CA 1
ATOM 2147 C C . GLY A 1 137 ? 44.65666 -44.80094 -14.97970 1.000 61.85057 157 GLY A C 1
ATOM 2148 O O . GLY A 1 137 ? 44.81481 -45.98491 -15.29814 1.000 62.81132 157 GLY A O 1
ATOM 2152 N N . LYS A 1 138 ? 44.62633 -43.82037 -15.87809 1.000 61.32616 158 LYS A N 1
ATOM 2153 C CA . LYS A 1 138 ? 44.76344 -44.06395 -17.30559 1.000 59.66223 158 LYS A CA 1
ATOM 2154 C C . LYS A 1 138 ? 45.86764 -43.18001 -17.86336 1.000 59.16112 158 LYS A C 1
ATOM 2155 O O . LYS A 1 138 ? 46.36186 -42.27239 -17.19469 1.000 60.00338 158 LYS A O 1
ATOM 2174 N N . CYS A 1 139 ? 46.25465 -43.45157 -19.10394 1.000 59.44017 159 CYS A N 1
ATOM 2175 C CA . CYS A 1 139 ? 47.33367 -42.72547 -19.75749 1.000 58.79578 159 CYS A CA 1
ATOM 2176 C C . CYS A 1 139 ? 46.78917 -41.90384 -20.91437 1.000 58.41809 159 CYS A C 1
ATOM 2177 O O . CYS A 1 139 ? 46.00790 -42.40133 -21.73869 1.000 57.57265 159 CYS A O 1
ATOM 2184 N N . TYR A 1 140 ? 47.21295 -40.64376 -20.96775 1.000 56.81753 160 TYR A N 1
ATOM 2185 C CA . TYR A 1 140 ? 46.75089 -39.70836 -21.98830 1.000 58.35996 160 TYR A CA 1
ATOM 2186 C C . TYR A 1 140 ? 47.91532 -39.06199 -22.71197 1.000 58.06216 160 TYR A C 1
ATOM 2187 O O . TYR A 1 140 ? 49.01127 -38.90489 -22.16382 1.000 57.45719 160 TYR A O 1
ATOM 2205 N N . GLU A 1 141 ? 47.63638 -38.66807 -23.94613 1.000 58.68395 161 GLU A N 1
ATOM 2206 C CA . GLU A 1 141 ? 48.59218 -37.94021 -24.76158 1.000 57.62024 161 GLU A CA 1
ATOM 2207 C C . GLU A 1 141 ? 47.88241 -36.83405 -25.52193 1.000 57.67521 161 GLU A C 1
ATOM 2208 O O . GLU A 1 141 ? 46.72623 -36.99246 -25.93130 1.000 57.99942 161 GLU A O 1
ATOM 2220 N N . GLN A 1 142 ? 48.56423 -35.69803 -25.66069 1.000 56.85506 162 GLN A N 1
ATOM 2221 C CA . GLN A 1 142 ? 47.96933 -34.57791 -26.36942 1.000 57.80071 162 GLN A CA 1
ATOM 2222 C C . GLN A 1 142 ? 47.92335 -34.84360 -27.87216 1.000 57.27034 162 GLN A C 1
ATOM 2223 O O . GLN A 1 142 ? 48.73235 -35.59921 -28.42678 1.000 55.87169 162 GLN A O 1
ATOM 2237 N N . ILE A 1 143 ? 46.94594 -34.21677 -28.52907 1.000 56.78454 163 ILE A N 1
ATOM 2238 C CA . ILE A 1 143 ? 46.63150 -34.47438 -29.93773 1.000 58.89347 16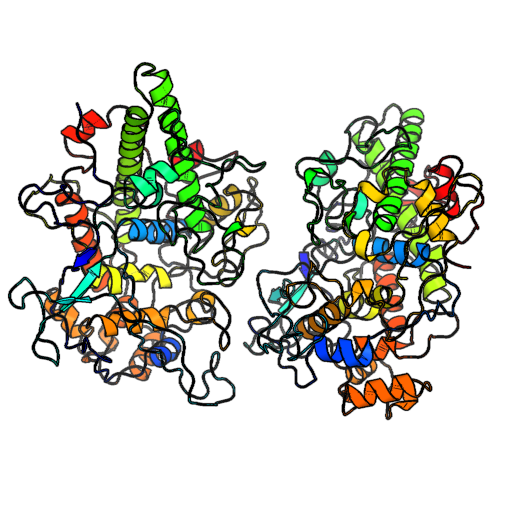3 ILE A CA 1
ATOM 2239 C C . ILE A 1 143 ? 47.12946 -33.31153 -30.78345 1.000 57.19035 163 ILE A C 1
ATOM 2240 O O . ILE A 1 143 ? 46.82505 -32.14627 -30.49994 1.000 55.55243 163 ILE A O 1
ATOM 2256 N N . ASN A 1 144 ? 47.89741 -33.63631 -31.81973 1.000 58.31970 164 ASN A N 1
ATOM 2257 C CA . ASN A 1 144 ? 48.32370 -32.65231 -32.80890 1.000 58.96823 164 ASN A CA 1
ATOM 2258 C C . ASN A 1 144 ? 47.22199 -32.49098 -33.85058 1.000 57.03719 164 ASN A C 1
ATOM 2259 O O . ASN A 1 144 ? 46.99197 -33.38789 -34.67077 1.000 56.34042 164 ASN A O 1
ATOM 2270 N N . SER A 1 145 ? 46.54092 -31.35141 -33.82324 1.000 57.17238 165 SER A N 1
ATOM 2271 C CA . SER A 1 145 ? 45.47905 -31.06391 -34.78620 1.000 60.70593 165 SER A CA 1
ATOM 2272 C C . SER A 1 145 ? 46.01749 -30.49271 -36.09421 1.000 59.16562 165 SER A C 1
ATOM 2273 O O . SER A 1 145 ? 45.43441 -29.57075 -36.66834 1.000 58.30364 165 SER A O 1
ATOM 2281 N N . LEU A 1 146 ? 47.13111 -31.03437 -36.58045 1.000 58.18280 166 LEU A N 1
ATOM 2282 C CA . LEU A 1 146 ? 47.75541 -30.56619 -37.80685 1.000 59.01134 166 LEU A CA 1
ATOM 2283 C C . LEU A 1 146 ? 48.72227 -31.63741 -38.28761 1.000 59.32984 166 LEU A C 1
ATOM 2284 O O . LEU A 1 146 ? 49.28418 -32.38638 -37.48437 1.000 57.13599 166 LEU A O 1
ATOM 2300 N N . GLY A 1 147 ? 48.90461 -31.70813 -39.60443 1.000 59.70294 167 GLY A N 1
ATOM 2301 C CA . GLY A 1 147 ? 49.85699 -32.64194 -40.17092 1.000 57.35687 167 GLY A CA 1
ATOM 2302 C C . GLY A 1 147 ? 51.27457 -32.32323 -39.74186 1.000 56.15166 167 GLY A C 1
ATOM 2303 O O . GLY A 1 147 ? 51.69970 -31.16592 -39.79937 1.000 55.90195 167 GLY A O 1
ATOM 2307 N N . SER A 1 148 ? 52.01885 -33.34194 -39.31075 1.000 55.85494 168 SER A N 1
ATOM 2308 C CA . SER A 1 148 ? 53.36240 -33.12906 -38.78700 1.000 54.87000 168 SER A CA 1
ATOM 2309 C C . SER A 1 148 ? 54.38566 -32.83893 -39.87612 1.000 54.33335 168 SER A C 1
ATOM 2310 O O . SER A 1 148 ? 55.46878 -32.32812 -39.56897 1.000 52.18902 168 SER A O 1
ATOM 2318 N N . TYR A 1 149 ? 54.07440 -33.15284 -41.12947 1.000 56.70443 169 TYR A N 1
ATOM 2319 C CA . TYR A 1 149 ? 55.00872 -32.93414 -42.22193 1.000 54.91774 169 TYR A CA 1
ATOM 2320 C C . TYR A 1 149 ? 54.94207 -31.49311 -42.70700 1.000 52.96397 169 TYR A C 1
ATOM 2321 O O . TYR A 1 149 ? 53.89188 -30.84674 -42.66589 1.000 53.95988 169 TYR A O 1
ATOM 2339 N N . ILE A 1 150 ? 56.08744 -30.98757 -43.15748 1.000 52.13775 170 ILE A N 1
ATOM 2340 C CA . ILE A 1 150 ? 56.13703 -29.70231 -43.84275 1.000 55.17938 170 ILE A CA 1
ATOM 2341 C C . ILE A 1 150 ? 55.58631 -29.92834 -45.24448 1.000 56.52119 170 ILE A C 1
ATOM 2342 O O . ILE A 1 150 ? 56.31794 -30.33318 -46.15499 1.000 54.40383 170 ILE A O 1
ATOM 2358 N N . ASP A 1 151 ? 54.28383 -29.68008 -45.42043 1.000 57.51571 171 ASP A N 1
ATOM 2359 C CA . ASP A 1 151 ? 53.56522 -30.10668 -46.61538 1.000 57.75114 171 ASP A CA 1
ATOM 2360 C C . ASP A 1 151 ? 52.69832 -28.99420 -47.19565 1.000 58.88642 171 ASP A C 1
ATOM 2361 O O . ASP A 1 151 ? 51.77045 -29.27567 -47.96267 1.000 59.70718 171 ASP A O 1
ATOM 2370 N N . GLY A 1 152 ? 52.97847 -27.74009 -46.85024 1.000 57.33756 172 GLY A N 1
ATOM 2371 C CA . GLY A 1 152 ? 52.24139 -26.62683 -47.40959 1.000 57.54888 172 GLY A CA 1
ATOM 2372 C C . GLY A 1 152 ? 50.80467 -26.51356 -46.95852 1.000 58.58125 172 GLY A C 1
ATOM 2373 O O . GLY A 1 152 ? 50.05131 -25.72947 -47.54428 1.000 59.53181 172 GLY A O 1
ATOM 2377 N N . ASN A 1 153 ? 50.39609 -27.27207 -45.93579 1.000 58.27614 173 ASN A N 1
ATOM 2378 C CA . ASN A 1 153 ? 49.03660 -27.15496 -45.41692 1.000 59.07879 173 ASN A CA 1
ATOM 2379 C C . ASN A 1 153 ? 48.69152 -25.71019 -45.09032 1.000 59.10655 173 ASN A C 1
ATOM 2380 O O . ASN A 1 153 ? 47.51677 -25.32593 -45.11615 1.000 58.25621 173 ASN A O 1
ATOM 2391 N N . VAL A 1 154 ? 49.70198 -24.90110 -44.76860 1.000 59.39190 174 VAL A N 1
ATOM 2392 C CA . VAL A 1 154 ? 49.48332 -23.48794 -44.48651 1.000 59.21754 174 VAL A CA 1
ATOM 2393 C C . VAL A 1 154 ? 48.82138 -22.78772 -45.66759 1.000 58.61323 174 VAL A C 1
ATOM 2394 O O . VAL A 1 154 ? 48.06069 -21.82984 -45.48272 1.000 58.45778 174 VAL A O 1
ATOM 2407 N N . LEU A 1 155 ? 49.09418 -23.23812 -46.89162 1.000 60.18779 175 LEU A N 1
ATOM 2408 C CA . LEU A 1 155 ? 48.50441 -22.62934 -48.07993 1.000 60.35777 175 LEU A CA 1
ATOM 2409 C C . LEU A 1 155 ? 47.29016 -23.38115 -48.60164 1.000 58.39552 175 LEU A C 1
ATOM 2410 O O . LEU A 1 155 ? 46.30338 -22.75063 -48.99092 1.000 57.73590 175 LEU A O 1
ATOM 2426 N N . TYR A 1 156 ? 47.33255 -24.71122 -48.61223 1.000 57.70754 176 TYR A N 1
ATOM 2427 C CA . TYR A 1 156 ? 46.34608 -25.50873 -49.32688 1.000 61.03860 176 TYR A CA 1
ATOM 2428 C C . TYR A 1 156 ? 45.31666 -26.16822 -48.41913 1.000 60.96536 176 TYR A C 1
ATOM 2429 O O . TYR A 1 156 ? 44.38644 -26.80327 -48.92644 1.000 61.24010 176 TYR A O 1
ATOM 2447 N N . GLY A 1 157 ? 45.44652 -26.03061 -47.10229 1.000 61.00038 177 GLY A N 1
ATOM 2448 C CA . GLY A 1 157 ? 44.47629 -26.59506 -46.18670 1.000 60.58073 177 GLY A CA 1
ATOM 2449 C C . GLY A 1 157 ? 44.77157 -28.03819 -45.83743 1.000 61.12352 177 GLY A C 1
ATOM 2450 O O . GLY A 1 157 ? 45.68085 -28.68192 -46.36926 1.000 60.62915 177 GLY A O 1
ATOM 2454 N N . ASN A 1 158 ? 43.96269 -28.56161 -44.91558 1.000 62.12786 178 ASN A N 1
ATOM 2455 C CA . ASN A 1 158 ? 44.20075 -29.86996 -44.32309 1.000 61.62771 178 ASN A CA 1
ATOM 2456 C C . ASN A 1 158 ? 43.31669 -30.96579 -44.91366 1.000 62.36944 178 ASN A C 1
ATOM 2457 O O . ASN A 1 158 ? 43.19353 -32.03624 -44.31060 1.000 63.42147 178 ASN A O 1
ATOM 2468 N N . SER A 1 159 ? 42.70873 -30.73648 -46.07512 1.000 62.49715 179 SER A N 1
ATOM 2469 C CA . SER A 1 159 ? 41.88842 -31.76617 -46.70465 1.000 61.60349 179 SER A CA 1
ATOM 2470 C C . SER A 1 159 ? 41.61792 -31.36995 -48.14893 1.000 62.70783 179 SER A C 1
ATOM 2471 O O . SER A 1 159 ? 41.95173 -30.26565 -48.58624 1.000 61.78595 179 SER A O 1
ATOM 2479 N N . GLU A 1 160 ? 41.00152 -32.29797 -48.88537 1.000 62.75891 180 GLU A N 1
ATOM 2480 C CA . GLU A 1 160 ? 40.63814 -32.03320 -50.27360 1.000 64.12275 180 GLU A CA 1
ATOM 2481 C C . GLU A 1 160 ? 39.60389 -30.92020 -50.36712 1.000 64.68418 180 GLU A C 1
ATOM 2482 O O . GLU A 1 160 ? 39.73072 -30.00350 -51.18690 1.000 63.26536 180 GLU A O 1
ATOM 2494 N N . GLU A 1 161 ? 38.55953 -30.99384 -49.53927 1.000 65.43507 181 GLU A N 1
ATOM 2495 C CA . GLU A 1 161 ? 37.44704 -30.06037 -49.66933 1.000 65.49638 181 GLU A CA 1
ATOM 2496 C C . GLU A 1 161 ? 37.89234 -28.62932 -49.39993 1.000 64.79884 181 GLU A C 1
ATOM 2497 O O . GLU A 1 161 ? 37.52383 -27.70774 -50.13655 1.000 65.96575 181 GLU A O 1
ATOM 2509 N N . ILE A 1 162 ? 38.68615 -28.41939 -48.35083 1.000 63.53455 182 ILE A N 1
ATOM 2510 C CA . ILE A 1 162 ? 39.16699 -27.07367 -48.06081 1.000 64.32723 182 ILE A CA 1
ATOM 2511 C C . ILE A 1 162 ? 40.09830 -26.59396 -49.16621 1.000 63.42825 182 ILE A C 1
ATOM 2512 O O . ILE A 1 162 ? 40.05914 -25.42445 -49.56607 1.000 63.13672 182 ILE A O 1
ATOM 2528 N N . CYS A 1 163 ? 40.94210 -27.48539 -49.68620 1.000 62.97961 183 CYS A N 1
ATOM 2529 C CA . CYS A 1 163 ? 41.86479 -27.09163 -50.74406 1.000 63.26653 183 CYS A CA 1
ATOM 2530 C C . CYS A 1 163 ? 41.10951 -26.61271 -51.97786 1.000 63.70281 183 CYS A C 1
ATOM 2531 O O . CYS A 1 163 ? 41.35915 -25.51370 -52.48529 1.000 62.82254 183 CYS A O 1
ATOM 2539 N N . LYS A 1 164 ? 40.17063 -27.42340 -52.47086 1.000 62.97949 184 LYS A N 1
ATOM 2540 C CA . LYS A 1 164 ? 39.46886 -27.09193 -53.70429 1.000 63.78453 184 LYS A CA 1
ATOM 2541 C C . LYS A 1 164 ? 38.56369 -25.87577 -53.56563 1.000 63.98222 184 LYS A C 1
ATOM 2542 O O . LYS A 1 164 ? 38.04411 -25.39778 -54.58001 1.000 64.87975 184 LYS A O 1
ATOM 2561 N N . ASN A 1 165 ? 38.35711 -25.36746 -52.35147 1.000 63.97324 185 ASN A N 1
ATOM 2562 C CA . ASN A 1 165 ? 37.65671 -24.10166 -52.17751 1.000 63.58442 185 ASN A CA 1
ATOM 2563 C C . ASN A 1 165 ? 38.60617 -22.91368 -52.19001 1.000 62.53764 185 ASN A C 1
ATOM 2564 O O . ASN A 1 165 ? 38.19290 -21.80436 -52.54599 1.000 62.05233 185 ASN A O 1
ATOM 2575 N N . LEU A 1 166 ? 39.87208 -23.12266 -51.82208 1.000 63.72268 186 LEU A N 1
ATOM 2576 C CA . LEU A 1 166 ? 40.85419 -22.04555 -51.83700 1.000 64.02045 186 LEU A CA 1
ATOM 2577 C C . LEU A 1 166 ? 41.45535 -21.80692 -53.21528 1.000 62.92636 186 LEU A C 1
ATOM 2578 O O . LEU A 1 166 ? 42.07008 -20.75724 -53.43205 1.000 61.93933 186 LEU A O 1
ATOM 2594 N N . ARG A 1 167 ? 41.30074 -22.74350 -54.14361 1.000 62.78789 187 ARG A N 1
ATOM 2595 C CA . ARG A 1 167 ? 41.90928 -22.63450 -55.45944 1.000 64.37063 187 ARG A CA 1
ATOM 2596 C C . ARG A 1 167 ? 40.84835 -22.33537 -56.51012 1.000 63.42046 187 ARG A C 1
ATOM 2597 O O . ARG A 1 167 ? 39.68212 -22.71446 -56.36899 1.000 62.81559 187 ARG A O 1
ATOM 2618 N N . SER A 1 168 ? 41.27203 -21.63907 -57.56820 1.000 63.52339 188 SER A N 1
ATOM 2619 C CA . SER A 1 168 ? 40.34226 -21.18614 -58.59584 1.000 65.74461 188 SER A CA 1
ATOM 2620 C C . SER A 1 168 ? 39.82451 -22.32544 -59.45968 1.000 64.65367 188 SER A C 1
ATOM 2621 O O . SER A 1 168 ? 38.78773 -22.16492 -60.10974 1.000 66.77691 188 SER A O 1
ATOM 2629 N N . LEU A 1 169 ? 40.51252 -23.46551 -59.48162 1.000 64.10165 189 LEU A N 1
ATOM 2630 C CA . LEU A 1 169 ? 40.16302 -24.58858 -60.34331 1.000 66.48148 189 LEU A CA 1
ATOM 2631 C C . LEU A 1 169 ? 40.31319 -24.24390 -61.82047 1.000 67.03405 189 LEU A C 1
ATOM 2632 O O . LEU A 1 169 ? 39.65618 -24.84866 -62.67451 1.000 66.15658 189 LEU A O 1
ATOM 2648 N N . SER A 1 170 ? 41.16987 -23.27468 -62.13107 1.000 66.81403 190 SER A N 1
ATOM 2649 C CA . SER A 1 170 ? 41.43291 -22.85140 -63.49961 1.000 67.21193 190 SER A CA 1
ATOM 2650 C C . SER A 1 170 ? 42.92522 -22.59888 -63.61649 1.000 67.83365 190 SER A C 1
ATOM 2651 O O . SER A 1 170 ? 43.48114 -21.81263 -62.84338 1.000 66.73199 190 SER A O 1
ATOM 2659 N N . GLY A 1 171 ? 43.57236 -23.27221 -64.56428 1.000 67.37752 191 GLY A N 1
ATOM 2660 C CA . GLY A 1 171 ? 45.00898 -23.14165 -64.71407 1.000 66.42890 191 GLY A CA 1
ATOM 2661 C C . GLY A 1 171 ? 45.79989 -23.60050 -63.51159 1.000 64.69999 191 GLY A C 1
ATOM 2662 O O . GLY A 1 171 ? 46.98979 -23.29314 -63.40872 1.000 62.39129 191 GLY A O 1
ATOM 2666 N N . GLY A 1 172 ? 45.17006 -24.33456 -62.59687 1.000 65.15823 192 GLY A N 1
ATOM 2667 C CA . GLY A 1 172 ? 45.84734 -24.81065 -61.40585 1.000 65.30815 192 GLY A CA 1
ATOM 2668 C C . GLY A 1 172 ? 46.24576 -23.72204 -60.43503 1.000 63.37144 192 GLY A C 1
ATOM 2669 O O . GLY A 1 172 ? 47.20009 -23.90167 -59.67251 1.000 61.07666 192 GLY A O 1
ATOM 2673 N N . GLU A 1 173 ? 45.53348 -22.60178 -60.43130 1.000 63.34601 193 GLU A N 1
ATOM 2674 C CA . GLU A 1 173 ? 45.91433 -21.43770 -59.64728 1.000 64.14947 193 GLU A CA 1
ATOM 2675 C C . GLU A 1 173 ? 45.11177 -21.36083 -58.35226 1.000 63.55514 193 GLU A C 1
ATOM 2676 O O . GLU A 1 173 ? 44.09119 -22.03258 -58.17858 1.000 61.61239 193 GLU A O 1
ATOM 2688 N N . MET A 1 174 ? 45.59931 -20.52559 -57.43799 1.000 62.08941 194 MET A N 1
ATOM 2689 C CA . MET A 1 174 ? 44.93777 -20.26405 -56.16799 1.000 61.40857 194 MET A CA 1
ATOM 2690 C C . MET A 1 174 ? 44.08432 -19.00729 -56.27586 1.000 60.47359 194 MET A C 1
ATOM 2691 O O . MET A 1 174 ? 44.47018 -18.04084 -56.93783 1.000 61.50987 194 MET A O 1
ATOM 2705 N N . LYS A 1 175 ? 42.92810 -19.02012 -55.61591 1.000 61.29378 195 LYS A N 1
ATOM 2706 C CA . LYS A 1 175 ? 42.10123 -17.82295 -55.55126 1.000 62.02363 195 LYS A CA 1
ATOM 2707 C C . LYS A 1 175 ? 42.89931 -16.66498 -54.96390 1.000 61.23137 195 LYS A C 1
ATOM 2708 O O . LYS A 1 175 ? 43.76010 -16.84554 -54.09869 1.000 59.86410 195 LYS A O 1
ATOM 2727 N N . MET A 1 176 ? 42.59873 -15.46082 -55.43819 1.000 62.58556 196 MET A N 1
ATOM 2728 C CA . MET A 1 176 ? 43.37123 -14.28700 -55.07032 1.000 61.48272 196 MET A CA 1
ATOM 2729 C C . MET A 1 176 ? 42.46623 -13.06711 -55.13191 1.000 63.22750 196 MET A C 1
ATOM 2730 O O . MET A 1 176 ? 41.47121 -13.05104 -55.86265 1.000 64.62180 196 MET A O 1
ATOM 2744 N N . THR A 1 177 ? 42.81673 -12.04835 -54.35145 1.000 60.99614 197 THR A N 1
ATOM 2745 C CA . THR A 1 177 ? 42.13009 -10.76117 -54.38057 1.000 62.29105 197 THR A CA 1
ATOM 2746 C C . THR A 1 177 ? 43.00916 -9.78113 -55.14995 1.000 61.30083 197 THR A C 1
ATOM 2747 O O . THR A 1 177 ? 44.03911 -9.32923 -54.63905 1.000 60.85279 197 THR A O 1
ATOM 2758 N N . VAL A 1 178 ? 42.61473 -9.46307 -56.37788 1.000 64.18442 198 VAL A N 1
ATOM 2759 C CA . VAL A 1 178 ? 43.34553 -8.47924 -57.16789 1.000 65.09739 198 VAL A CA 1
ATOM 2760 C C . VAL A 1 178 ? 42.98673 -7.08780 -56.66630 1.000 66.03139 198 VAL A C 1
ATOM 2761 O O . VAL A 1 178 ? 41.80504 -6.74968 -56.52468 1.000 67.34722 198 VAL A O 1
ATOM 2774 N N . THR A 1 179 ? 44.00732 -6.27929 -56.38894 1.000 62.61620 199 THR A N 1
ATOM 2775 C CA . THR A 1 179 ? 43.81324 -4.95169 -55.82892 1.000 61.79874 199 THR A CA 1
ATOM 2776 C C . THR A 1 179 ? 44.74777 -3.97549 -56.52608 1.000 62.44815 199 THR A C 1
ATOM 2777 O O . THR A 1 179 ? 45.58981 -4.35972 -57.34258 1.000 62.36254 199 THR A O 1
ATOM 2788 N N . ASP A 1 180 ? 44.58895 -2.69283 -56.18983 1.000 65.81585 200 ASP A N 1
ATOM 2789 C CA . ASP A 1 180 ? 45.45890 -1.65176 -56.72377 1.000 66.57843 200 ASP A CA 1
ATOM 2790 C C . ASP A 1 180 ? 46.89243 -1.76665 -56.22186 1.000 65.35112 200 ASP A C 1
ATOM 2791 O O . ASP A 1 180 ? 47.76927 -1.06898 -56.74338 1.000 66.42571 200 ASP A O 1
ATOM 2800 N N . VAL A 1 181 ? 47.15059 -2.61777 -55.23106 1.000 60.35272 201 VAL A N 1
ATOM 2801 C CA . VAL A 1 181 ? 48.48511 -2.76097 -54.66267 1.000 61.02865 201 VAL A CA 1
ATOM 2802 C C . VAL A 1 181 ? 48.88818 -4.22811 -54.69890 1.000 60.48750 201 VAL A C 1
ATOM 2803 O O . VAL A 1 181 ? 49.30722 -4.79585 -53.68301 1.000 58.78841 201 VAL A O 1
ATOM 2816 N N . GLY A 1 182 ? 48.76453 -4.84809 -55.87156 1.000 60.36088 202 GLY A N 1
ATOM 2817 C CA . GLY A 1 182 ? 49.15470 -6.23113 -56.04786 1.000 60.03137 202 GLY A CA 1
ATOM 2818 C C . GLY A 1 182 ? 48.04563 -7.20382 -55.70500 1.000 60.21049 202 GLY A C 1
ATOM 2819 O O . GLY A 1 182 ? 46.92394 -6.84027 -55.33838 1.000 59.73849 202 GLY A O 1
ATOM 2823 N N . ASP A 1 183 ? 48.37957 -8.48397 -55.83495 1.000 59.86938 203 ASP A N 1
ATOM 2824 C CA . ASP A 1 183 ? 47.44020 -9.56051 -55.55809 1.000 60.31606 203 ASP A CA 1
ATOM 2825 C C . ASP A 1 183 ? 47.53429 -9.97109 -54.09474 1.000 58.80293 203 ASP A C 1
ATOM 2826 O O . ASP A 1 183 ? 48.62930 -10.22647 -53.58394 1.000 57.39165 203 ASP A O 1
ATOM 2835 N N . LEU A 1 184 ? 46.38223 -10.03557 -53.42759 1.000 59.06175 204 LEU A N 1
ATOM 2836 C CA . LEU A 1 184 ? 46.31454 -10.42627 -52.02519 1.000 59.50743 204 LEU A CA 1
ATOM 2837 C C . LEU A 1 184 ? 45.50415 -11.70914 -51.88586 1.000 59.15323 204 LEU A C 1
ATOM 2838 O O . LEU A 1 184 ? 44.82561 -12.11589 -52.83701 1.000 60.81608 204 LEU A O 1
ATOM 2854 N N . PRO A 1 185 ? 45.54796 -12.37449 -50.73431 1.000 57.24498 205 PRO A N 1
ATOM 2855 C CA . PRO A 1 185 ? 44.79913 -13.62590 -50.57223 1.000 56.88519 205 PRO A CA 1
ATOM 2856 C C . PRO A 1 185 ? 43.30532 -13.39416 -50.70283 1.000 57.60650 205 PRO A C 1
ATOM 2857 O O . PRO A 1 185 ? 42.83995 -12.24454 -50.68628 1.000 57.07245 205 PRO A O 1
ATOM 2868 N N . PRO A 1 186 ? 42.52236 -14.45976 -50.83489 1.000 58.83746 206 PRO A N 1
ATOM 2869 C CA . PRO A 1 186 ? 41.07300 -14.31299 -50.99492 1.000 60.78173 206 PRO A CA 1
ATOM 2870 C C . PRO A 1 186 ? 40.38270 -14.10110 -49.65276 1.000 60.70721 206 PRO A C 1
ATOM 2871 O O . PRO A 1 186 ? 40.98759 -14.20233 -48.58523 1.000 58.93113 206 PRO A O 1
ATOM 2882 N N . LYS A 1 187 ? 39.08447 -13.81100 -49.72630 1.000 61.72789 207 LYS A N 1
ATOM 2883 C CA . LYS A 1 187 ? 38.28696 -13.55705 -48.53552 1.000 63.40676 207 LYS A CA 1
ATOM 2884 C C . LYS A 1 187 ? 36.90993 -14.19163 -48.68377 1.000 66.01774 207 LYS A C 1
ATOM 2885 O O . LYS A 1 187 ? 36.42902 -14.43645 -49.79397 1.000 64.73227 207 LYS A O 1
ATOM 2904 N N . ASN A 1 188 ? 36.27990 -14.45528 -47.53403 1.000 65.36590 208 ASN A N 1
ATOM 2905 C CA . ASN A 1 188 ? 34.91167 -14.97566 -47.47176 1.000 66.23861 208 ASN A CA 1
ATOM 2906 C C . ASN A 1 188 ? 34.76754 -16.30344 -48.20873 1.000 67.17303 208 ASN A C 1
ATOM 2907 O O . ASN A 1 188 ? 33.67695 -16.65363 -48.66745 1.000 68.06920 208 ASN A O 1
ATOM 2918 N N . VAL A 1 189 ? 35.85449 -17.05662 -48.32912 1.000 64.36680 209 VAL A N 1
ATOM 2919 C CA . VAL A 1 189 ? 35.82300 -18.32671 -49.04939 1.000 65.23025 209 VAL A CA 1
ATOM 2920 C C . VAL A 1 189 ? 34.99799 -19.32428 -48.24112 1.000 65.33645 209 VAL A C 1
ATOM 2921 O O . VAL A 1 189 ? 35.34953 -19.61934 -47.08838 1.000 62.80817 209 VAL A O 1
ATOM 2934 N N . PRO A 1 190 ? 33.90636 -19.86653 -48.78701 1.000 63.63626 210 PRO A N 1
ATOM 2935 C CA . PRO A 1 190 ? 33.13127 -20.85995 -48.03426 1.000 63.73475 210 PRO A CA 1
ATOM 2936 C C . PRO A 1 190 ? 33.96679 -22.08774 -47.70502 1.000 63.61793 210 PRO A C 1
ATOM 2937 O O . PRO A 1 190 ? 34.80429 -22.52544 -48.49588 1.000 65.07183 210 PRO A O 1
ATOM 2948 N N . GLY A 1 191 ? 33.72775 -22.64441 -46.52093 1.000 66.17648 211 GLY A N 1
ATOM 2949 C CA . GLY A 1 191 ? 34.40850 -23.84451 -46.08837 1.000 65.80067 211 GLY A CA 1
ATOM 2950 C C . GLY A 1 191 ? 35.79220 -23.63540 -45.51512 1.000 64.54072 211 GLY A C 1
ATOM 2951 O O . GLY A 1 191 ? 36.44050 -24.62154 -45.14309 1.000 64.98143 211 GLY A O 1
ATOM 2955 N N . VAL A 1 192 ? 36.26783 -22.39684 -45.42605 1.000 64.87874 212 VAL A N 1
ATOM 2956 C CA . VAL A 1 192 ? 37.60172 -22.11958 -44.89536 1.000 64.41970 212 VAL A CA 1
ATOM 2957 C C . VAL A 1 192 ? 37.46673 -21.37509 -43.57154 1.000 65.31404 212 VAL A C 1
ATOM 2958 O O . VAL A 1 192 ? 37.51723 -20.13627 -43.55180 1.000 66.09664 212 VAL A O 1
ATOM 2971 N N . PRO A 1 193 ? 37.30357 -22.07454 -42.44777 1.000 64.14885 213 PRO A N 1
ATOM 2972 C CA . PRO A 1 193 ? 37.15915 -21.38423 -41.15681 1.000 63.83001 213 PRO A CA 1
ATOM 2973 C C . PRO A 1 193 ? 38.46759 -20.72721 -40.74353 1.000 62.20956 213 PRO A C 1
ATOM 2974 O O . PRO A 1 193 ? 39.50176 -21.39001 -40.63929 1.000 61.82545 213 PRO A O 1
ATOM 2985 N N . MET A 1 194 ? 38.41574 -19.41971 -40.50391 1.000 60.38603 214 MET A N 1
ATOM 2986 C CA . MET A 1 194 ? 39.58056 -18.64639 -40.10050 1.000 59.16595 214 MET A CA 1
ATOM 2987 C C . MET A 1 194 ? 39.42478 -18.18292 -38.65895 1.000 60.92649 214 MET A C 1
ATOM 2988 O O . MET A 1 194 ? 38.31790 -17.86017 -38.21406 1.000 59.67951 214 MET A O 1
ATOM 3002 N N . ASP A 1 195 ? 40.53996 -18.14817 -37.93540 1.000 62.69308 215 ASP A N 1
ATOM 3003 C CA . ASP A 1 195 ? 40.52446 -17.73046 -36.54249 1.000 61.75914 215 ASP A CA 1
ATOM 3004 C C . ASP A 1 195 ? 40.35487 -16.21998 -36.42718 1.000 63.48197 215 ASP A C 1
ATOM 3005 O O . ASP A 1 195 ? 40.80736 -15.44990 -37.28166 1.000 63.86123 215 ASP A O 1
ATOM 3014 N N . ASN A 1 196 ? 39.68373 -15.80568 -35.35487 1.000 62.78593 216 ASN A N 1
ATOM 3015 C CA . ASN A 1 196 ? 39.49187 -14.39655 -35.02466 1.000 62.43500 216 ASN A CA 1
ATOM 3016 C C . ASN A 1 196 ? 39.66330 -14.21351 -33.51899 1.000 63.38824 216 ASN A C 1
ATOM 3017 O O . ASN A 1 196 ? 38.79979 -13.67062 -32.82846 1.000 63.97125 216 ASN A O 1
ATOM 3028 N N . ASP A 1 197 ? 40.80464 -14.67303 -32.99897 1.000 63.20522 217 ASP A N 1
ATOM 3029 C CA . ASP A 1 197 ? 41.01722 -14.71701 -31.55429 1.000 64.24931 217 ASP A CA 1
ATOM 3030 C C . ASP A 1 197 ? 40.82134 -13.34132 -30.92381 1.000 65.07254 217 ASP A C 1
ATOM 3031 O O . ASP A 1 197 ? 40.01172 -13.17233 -30.00329 1.000 65.30875 217 ASP A O 1
ATOM 3040 N N . ALA A 1 198 ? 41.55899 -12.33926 -31.40996 1.000 62.33216 218 ALA A N 1
ATOM 3041 C CA . ALA A 1 198 ? 41.42635 -10.99176 -30.86749 1.000 61.50725 218 ALA A CA 1
ATOM 3042 C C . ALA A 1 198 ? 40.04854 -10.39856 -31.13759 1.000 62.83617 218 ALA A C 1
ATOM 3043 O O . ALA A 1 198 ? 39.61899 -9.49856 -30.40746 1.000 63.65095 218 ALA A O 1
ATOM 3050 N N . ASN A 1 199 ? 39.34965 -10.87966 -32.16598 1.000 64.36486 219 ASN A N 1
ATOM 3051 C CA . ASN A 1 199 ? 37.97591 -10.46017 -32.44467 1.000 64.95945 219 ASN A CA 1
ATOM 3052 C C . ASN A 1 199 ? 37.86789 -8.93905 -32.52786 1.000 65.68574 219 ASN A C 1
ATOM 3053 O O . ASN A 1 199 ? 36.92340 -8.33079 -32.01743 1.000 65.32748 219 ASN A O 1
ATOM 3064 N N . LEU A 1 200 ? 38.85649 -8.31397 -33.17304 1.000 67.28468 220 LEU A N 1
ATOM 3065 C CA . LEU A 1 200 ? 38.78311 -6.87795 -33.42283 1.000 67.81332 220 LEU A CA 1
ATOM 3066 C C . LEU A 1 200 ? 37.90259 -6.57184 -34.62736 1.000 67.03418 220 LEU A C 1
ATOM 3067 O O . LEU A 1 200 ? 37.09001 -5.64084 -34.58565 1.000 68.03534 220 LEU A O 1
ATOM 3083 N N . PHE A 1 201 ? 38.04342 -7.34474 -35.69635 1.000 64.70640 221 PHE A N 1
ATOM 3084 C CA . PHE A 1 201 ? 37.31877 -7.13342 -36.93723 1.000 66.14900 221 PHE A CA 1
ATOM 3085 C C . PHE A 1 201 ? 36.38562 -8.30864 -37.20513 1.000 66.66536 221 PHE A C 1
ATOM 3086 O O . PHE A 1 201 ? 36.61448 -9.42029 -36.71146 1.000 65.93048 221 PHE A O 1
ATOM 3103 N N . PRO A 1 202 ? 35.32040 -8.10103 -37.97816 1.000 68.56438 222 PRO A N 1
ATOM 3104 C CA . PRO A 1 202 ? 34.43391 -9.21977 -38.31086 1.000 69.33171 222 PRO A CA 1
ATOM 3105 C C . PRO A 1 202 ? 35.12364 -10.20785 -39.23684 1.000 68.69810 222 PRO A C 1
ATOM 3106 O O . PRO A 1 202 ? 35.95395 -9.83830 -40.07132 1.000 69.24261 222 PRO A O 1
ATOM 3117 N N . ILE A 1 203 ? 34.75635 -11.48387 -39.08711 1.000 69.12368 223 ILE A N 1
ATOM 3118 C CA . ILE A 1 203 ? 35.48656 -12.55378 -39.76380 1.000 68.92759 223 ILE A CA 1
ATOM 3119 C C . ILE A 1 203 ? 35.42941 -12.39012 -41.27852 1.000 67.06914 223 ILE A C 1
ATOM 3120 O O . ILE A 1 203 ? 36.36666 -12.78524 -41.98360 1.000 66.73609 223 ILE A O 1
ATOM 3136 N N . ASP A 1 204 ? 34.35175 -11.80268 -41.80936 1.000 65.94172 224 ASP A N 1
ATOM 3137 C CA . ASP A 1 204 ? 34.25686 -11.64140 -43.25790 1.000 67.02058 224 ASP A CA 1
ATOM 3138 C C . ASP A 1 204 ? 35.29691 -10.67600 -43.81325 1.000 66.78556 224 ASP A C 1
ATOM 3139 O O . ASP A 1 204 ? 35.43402 -10.58296 -45.03775 1.000 68.05329 224 ASP A O 1
ATOM 3148 N N . GLN A 1 205 ? 36.02578 -9.95862 -42.95750 1.000 66.00371 225 GLN A N 1
ATOM 3149 C CA . GLN A 1 205 ? 37.12007 -9.10757 -43.40443 1.000 65.00163 225 GLN A CA 1
ATOM 3150 C C . GLN A 1 205 ? 38.48075 -9.78585 -43.30536 1.000 63.31247 225 GLN A C 1
ATOM 3151 O O . GLN A 1 205 ? 39.46804 -9.22490 -43.79129 1.000 63.57346 225 GLN A O 1
ATOM 3165 N N . LEU A 1 206 ? 38.55889 -10.96760 -42.69773 1.000 62.81800 226 LEU A N 1
ATOM 3166 C CA . LEU A 1 206 ? 39.81506 -11.69818 -42.61462 1.000 61.91424 226 LEU A CA 1
ATOM 3167 C C . LEU A 1 206 ? 40.10106 -12.42931 -43.92013 1.000 62.51394 226 LEU A C 1
ATOM 3168 O O . LEU A 1 206 ? 39.18972 -12.80276 -44.66557 1.000 64.67857 226 LEU A O 1
ATOM 3184 N N . TYR A 1 207 ? 41.38541 -12.63798 -44.18835 1.000 59.32119 227 TYR A N 1
ATOM 3185 C CA . TYR A 1 207 ? 41.79778 -13.36667 -45.37700 1.000 59.01281 227 TYR A CA 1
ATOM 3186 C C . TYR A 1 207 ? 41.67916 -14.86650 -45.14247 1.000 58.14470 227 TYR A C 1
ATOM 3187 O O . TYR A 1 207 ? 41.95713 -15.36311 -44.04837 1.000 58.66948 227 TYR A O 1
ATOM 3205 N N . SER A 1 208 ? 41.25444 -15.58497 -46.17934 1.000 62.16655 228 SER A N 1
ATOM 3206 C CA . SER A 1 208 ? 41.02911 -17.02523 -46.10863 1.000 61.97696 228 SER A CA 1
ATOM 3207 C C . SER A 1 208 ? 42.24980 -17.74771 -46.67237 1.000 61.18772 228 SER A C 1
ATOM 3208 O O . SER A 1 208 ? 42.47768 -17.74085 -47.88736 1.000 62.04894 228 SER A O 1
ATOM 3216 N N . VAL A 1 209 ? 43.02953 -18.37321 -45.78800 1.000 57.28576 229 VAL A N 1
ATOM 3217 C CA . VAL A 1 209 ? 44.22128 -19.11978 -46.16761 1.000 57.20794 229 VAL A CA 1
ATOM 3218 C C . VAL A 1 209 ? 44.16511 -20.50132 -45.52206 1.000 58.79072 229 VAL A C 1
ATOM 3219 O O . VAL A 1 209 ? 43.32510 -20.78432 -44.66682 1.000 60.47725 229 VAL A O 1
ATOM 3232 N N . GLY A 1 210 ? 45.09567 -21.36098 -45.93582 1.000 57.93327 230 GLY A N 1
ATOM 3233 C CA . GLY A 1 210 ? 45.07285 -22.76415 -45.55408 1.000 59.03920 230 GLY A CA 1
ATOM 3234 C C . GLY A 1 210 ? 45.28017 -23.03667 -44.07645 1.000 59.11510 230 GLY A C 1
ATOM 3235 O O . GLY A 1 210 ? 45.15594 -24.19412 -43.66195 1.000 58.83911 230 GLY A O 1
ATOM 3239 N N . GLU A 1 211 ? 45.58990 -22.01780 -43.27769 1.000 61.67374 231 GLU A N 1
ATOM 3240 C CA . GLU A 1 211 ? 45.87217 -22.19804 -41.85909 1.000 60.93366 231 GLU A CA 1
ATOM 3241 C C . GLU A 1 211 ? 44.99621 -21.25476 -41.04615 1.000 60.18286 231 GLU A C 1
ATOM 3242 O O . GLU A 1 211 ? 44.99429 -20.04399 -41.28935 1.000 59.40532 231 GLU A O 1
ATOM 3254 N N . ARG A 1 212 ? 44.26428 -21.81609 -40.07624 1.000 60.94136 232 ARG A N 1
ATOM 3255 C CA . ARG A 1 212 ? 43.26270 -21.05289 -39.32964 1.000 62.39615 232 ARG A CA 1
ATOM 3256 C C . ARG A 1 212 ? 43.82857 -19.74060 -38.79651 1.000 60.81689 232 ARG A C 1
ATOM 3257 O O . ARG A 1 212 ? 43.22189 -18.67467 -38.95530 1.000 60.52375 232 ARG A O 1
ATOM 3278 N N . ARG A 1 213 ? 44.98375 -19.80330 -38.14156 1.000 57.59525 233 ARG A N 1
ATOM 3279 C CA . ARG A 1 213 ? 45.58380 -18.62970 -37.50721 1.000 58.45540 233 ARG A CA 1
ATOM 3280 C C . ARG A 1 213 ? 46.53604 -17.89598 -38.44222 1.000 56.71018 233 ARG A C 1
ATOM 3281 O O . ARG A 1 213 ? 47.58670 -17.40035 -38.02267 1.000 55.61102 233 ARG A O 1
ATOM 3302 N N . GLY A 1 214 ? 46.18506 -17.80482 -39.72630 1.000 58.31063 234 GLY A N 1
ATOM 3303 C CA . GLY A 1 214 ? 47.01963 -17.07686 -40.66463 1.000 57.58722 234 GLY A CA 1
ATOM 3304 C C . GLY A 1 214 ? 46.91862 -15.57424 -40.50523 1.000 56.97512 234 GLY A C 1
ATOM 3305 O O . GLY A 1 214 ? 47.86049 -14.84789 -40.83454 1.000 56.54702 234 GLY A O 1
ATOM 3309 N N . ASN A 1 215 ? 45.78834 -15.08626 -39.99956 1.000 55.84923 235 ASN A N 1
ATOM 3310 C CA . ASN A 1 215 ? 45.60421 -13.65794 -39.78060 1.000 55.43891 235 ASN A CA 1
ATOM 3311 C C . ASN A 1 215 ? 46.25439 -13.15986 -38.49704 1.000 56.87509 235 ASN A C 1
ATOM 3312 O O . ASN A 1 215 ? 46.13105 -11.96792 -38.19482 1.000 55.22088 235 ASN A O 1
ATOM 3323 N N . GLU A 1 216 ? 46.93707 -14.03120 -37.74330 1.000 58.53099 236 GLU A N 1
ATOM 3324 C CA . GLU A 1 216 ? 47.47342 -13.64299 -36.43997 1.000 56.48100 236 GLU A CA 1
ATOM 3325 C C . GLU A 1 216 ? 48.19484 -12.30242 -36.51560 1.000 55.90042 236 GLU A C 1
ATOM 3326 O O . GLU A 1 216 ? 47.95512 -11.41099 -35.69353 1.000 57.53584 236 GLU A O 1
ATOM 3338 N N . ASN A 1 217 ? 49.07591 -12.13418 -37.49680 1.000 54.23768 237 ASN A N 1
ATOM 3339 C CA . ASN A 1 217 ? 49.74008 -10.85326 -37.68725 1.000 55.28705 237 ASN A CA 1
ATOM 3340 C C . ASN A 1 217 ? 49.98350 -10.63758 -39.17210 1.000 55.08084 237 ASN A C 1
ATOM 3341 O O . ASN A 1 217 ? 50.01460 -11.60034 -39.94894 1.000 54.66993 237 ASN A O 1
ATOM 3352 N N . PRO A 1 218 ? 50.16550 -9.38306 -39.59960 1.000 53.75141 238 PRO A N 1
ATOM 3353 C CA . PRO A 1 218 ? 50.32711 -9.12312 -41.04122 1.000 54.96156 238 PRO A CA 1
ATOM 3354 C C . PRO A 1 218 ? 51.59442 -9.72070 -41.62124 1.000 53.99795 238 PRO A C 1
ATOM 3355 O O . PRO A 1 218 ? 51.55634 -10.29589 -42.71585 1.000 54.26440 238 PRO A O 1
ATOM 3366 N N . GLY A 1 219 ? 52.72455 -9.58895 -40.92838 1.000 54.19190 239 GLY A N 1
ATOM 3367 C CA . GLY A 1 219 ? 53.94978 -10.19696 -41.41479 1.000 52.89698 239 GLY A CA 1
ATOM 3368 C C . GLY A 1 219 ? 53.78249 -11.66790 -41.72897 1.000 52.81936 239 GLY A C 1
ATOM 3369 O O . GLY A 1 219 ? 54.42558 -12.19041 -42.64292 1.000 53.27314 239 GLY A O 1
ATOM 3373 N N . LEU A 1 220 ? 52.91792 -12.35605 -40.98050 1.000 51.09482 240 LEU A N 1
ATOM 3374 C CA . LEU A 1 220 ? 52.60095 -13.74326 -41.29537 1.000 51.24411 240 LEU A CA 1
ATOM 3375 C C . LEU A 1 220 ? 51.76081 -13.83447 -42.56257 1.000 51.67484 240 LEU A C 1
ATOM 3376 O O . LEU A 1 220 ? 51.99856 -14.69940 -43.41248 1.000 49.22314 240 LEU A O 1
ATOM 3392 N N . LEU A 1 221 ? 50.77026 -12.95100 -42.70254 1.000 52.03485 241 LEU A N 1
ATOM 3393 C CA . LEU A 1 221 ? 49.95945 -12.92814 -43.91329 1.000 52.44226 241 LEU A CA 1
ATOM 3394 C C . LEU A 1 221 ? 50.79238 -12.56993 -45.13331 1.000 53.82908 241 LEU A C 1
ATOM 3395 O O . LEU A 1 221 ? 50.53182 -13.07345 -46.23167 1.000 52.99796 241 LEU A O 1
ATOM 3411 N N . SER A 1 222 ? 51.79379 -11.70437 -44.96490 1.000 53.47014 242 SER A N 1
ATOM 3412 C CA . SER A 1 222 ? 52.64593 -11.34018 -46.08983 1.000 52.93631 242 SER A CA 1
ATOM 3413 C C . SER A 1 222 ? 53.36893 -12.55876 -46.64507 1.000 54.07798 242 SER A C 1
ATOM 3414 O O . SER A 1 222 ? 53.46234 -12.72992 -47.86640 1.000 54.85473 242 SER A O 1
ATOM 3422 N N . ILE A 1 223 ? 53.88576 -13.42124 -45.76757 1.000 50.41758 243 ILE A N 1
ATOM 3423 C CA . ILE A 1 223 ? 54.52612 -14.64352 -46.24170 1.000 51.82128 243 ILE A CA 1
ATOM 3424 C C . ILE A 1 223 ? 53.51616 -15.51178 -46.97884 1.000 53.98896 243 ILE A C 1
ATOM 3425 O O . ILE A 1 223 ? 53.81842 -16.07878 -48.03570 1.000 54.04098 243 ILE A O 1
ATOM 3441 N N . HIS A 1 224 ? 52.30248 -15.63362 -46.43804 1.000 54.36862 244 HIS A N 1
ATOM 3442 C CA . HIS A 1 224 ? 51.25179 -16.34747 -47.15432 1.000 56.21440 244 HIS A CA 1
ATOM 3443 C C . HIS A 1 224 ? 51.07688 -15.77886 -48.55542 1.000 55.69106 244 HIS A C 1
ATOM 3444 O O . HIS A 1 224 ? 51.00107 -16.52210 -49.53854 1.000 55.74736 244 HIS A O 1
ATOM 3458 N N . THR A 1 225 ? 51.02494 -14.45058 -48.66098 1.000 54.40263 245 THR A N 1
ATOM 3459 C CA . THR A 1 225 ? 50.74875 -13.80952 -49.94070 1.000 54.26258 245 THR A CA 1
ATOM 3460 C C . THR A 1 225 ? 51.82555 -14.13913 -50.96759 1.000 55.72715 245 THR A C 1
ATOM 3461 O O . THR A 1 225 ? 51.52080 -14.53501 -52.09871 1.000 56.90078 245 THR A O 1
ATOM 3472 N N . LEU A 1 226 ? 53.09638 -13.98210 -50.59230 1.000 55.33179 246 LEU A N 1
ATOM 3473 C CA . LEU A 1 226 ? 54.17037 -14.13686 -51.56740 1.000 54.87520 246 LEU A CA 1
ATOM 3474 C C . LEU A 1 226 ? 54.23515 -15.56221 -52.09896 1.000 56.52425 246 LEU A C 1
ATOM 3475 O O . LEU A 1 226 ? 54.45846 -15.77428 -53.29697 1.000 58.49428 246 LEU A O 1
ATOM 3491 N N . LEU A 1 227 ? 54.03768 -16.55558 -51.23056 1.000 53.53610 247 LEU A N 1
ATOM 3492 C CA . LEU A 1 227 ? 54.07366 -17.93782 -51.69561 1.000 56.84902 247 LEU A CA 1
ATOM 3493 C C . LEU A 1 227 ? 52.84912 -18.27648 -52.53286 1.000 57.45211 247 LEU A C 1
ATOM 3494 O O . LEU A 1 227 ? 52.90598 -19.18063 -53.37405 1.000 55.54291 247 LEU A O 1
ATOM 3510 N N . LEU A 1 228 ? 51.73893 -17.57000 -52.31905 1.000 57.06521 248 LEU A N 1
ATOM 3511 C CA . LEU A 1 228 ? 50.59653 -17.71612 -53.21025 1.000 57.07060 248 LEU A CA 1
ATOM 3512 C C . LEU A 1 228 ? 50.89582 -17.10745 -54.57440 1.000 59.15042 248 LEU A C 1
ATOM 3513 O O . LEU A 1 228 ? 50.59362 -17.71046 -55.61136 1.000 58.52181 248 LEU A O 1
ATOM 3529 N N . ARG A 1 229 ? 51.49166 -15.91282 -54.59264 1.000 57.86418 249 ARG A N 1
ATOM 3530 C CA . ARG A 1 229 ? 51.91458 -15.31142 -55.85253 1.000 59.07530 249 ARG A CA 1
ATOM 3531 C C . ARG A 1 229 ? 52.89990 -16.21638 -56.57885 1.000 59.08940 249 ARG A C 1
ATOM 3532 O O . ARG A 1 229 ? 52.75839 -16.47669 -57.77933 1.000 58.47920 249 ARG A O 1
ATOM 3553 N N . ASP A 1 230 ? 53.91293 -16.70335 -55.85942 1.000 58.70951 250 ASP A N 1
ATOM 3554 C CA . ASP A 1 230 ? 54.88900 -17.60293 -56.46109 1.000 58.97451 250 ASP A CA 1
ATOM 3555 C C . ASP A 1 230 ? 54.22770 -18.87779 -56.96432 1.000 59.65942 250 ASP A C 1
ATOM 3556 O O . ASP A 1 230 ? 54.68504 -19.46823 -57.94921 1.000 60.17764 250 ASP A O 1
ATOM 3565 N N . HIS A 1 231 ? 53.15237 -19.31552 -56.30776 1.000 58.48792 251 HIS A N 1
ATOM 3566 C CA . HIS A 1 231 ? 52.43332 -20.49646 -56.77087 1.000 60.38896 251 HIS A CA 1
ATOM 3567 C C . HIS A 1 231 ? 51.73834 -20.22532 -58.09950 1.000 60.96337 251 HIS A C 1
ATOM 3568 O O . HIS A 1 231 ? 51.91587 -20.97016 -59.07010 1.000 58.87788 251 HIS A O 1
ATOM 3582 N N . ASN A 1 232 ? 50.93309 -19.16335 -58.15860 1.000 60.99494 252 ASN A N 1
ATOM 3583 C CA . ASN A 1 232 ? 50.23280 -18.84002 -59.39457 1.000 61.04737 252 ASN A CA 1
ATOM 3584 C C . ASN A 1 232 ? 51.20653 -18.49964 -60.51267 1.000 62.09930 252 ASN A C 1
ATOM 3585 O O . ASN A 1 232 ? 50.89735 -18.70991 -61.69088 1.000 62.30978 252 ASN A O 1
ATOM 3596 N N . ARG A 1 233 ? 52.38305 -17.97651 -60.16932 1.000 61.60950 253 ARG A N 1
ATOM 3597 C CA . ARG A 1 233 ? 53.39936 -17.72064 -61.18215 1.000 60.72619 253 ARG A CA 1
ATOM 3598 C C . ARG A 1 233 ? 53.87376 -19.02566 -61.81188 1.000 61.69273 253 ARG A C 1
ATOM 3599 O O . ARG A 1 233 ? 53.96602 -19.14050 -63.03977 1.000 63.51588 253 ARG A O 1
ATOM 3620 N N . LEU A 1 234 ? 54.16777 -20.03040 -60.98220 1.000 60.81223 254 LEU A N 1
ATOM 3621 C CA . LEU A 1 234 ? 54.60475 -21.31886 -61.50782 1.000 60.93026 254 LEU A CA 1
ATOM 3622 C C . LEU A 1 234 ? 53.48649 -22.03150 -62.25723 1.000 61.98769 254 LEU A C 1
ATOM 3623 O O . LEU A 1 234 ? 53.75320 -22.74332 -63.23162 1.000 62.69309 254 LEU A O 1
ATOM 3639 N N . ALA A 1 235 ? 52.23706 -21.86294 -61.82207 1.000 61.53099 255 ALA A N 1
ATOM 3640 C CA . ALA A 1 235 ? 51.12603 -22.50260 -62.51752 1.000 62.91365 255 ALA A CA 1
ATOM 3641 C C . ALA A 1 235 ? 51.00128 -21.98410 -63.94483 1.000 63.99195 255 ALA A C 1
ATOM 3642 O O . ALA A 1 235 ? 50.73897 -22.75621 -64.87406 1.000 64.37810 255 ALA A O 1
ATOM 3649 N N . ARG A 1 236 ? 51.18340 -20.67634 -64.13840 1.000 62.62706 256 ARG A N 1
ATOM 3650 C CA . ARG A 1 236 ? 51.12176 -20.10883 -65.47991 1.000 64.05600 256 ARG A CA 1
ATOM 3651 C C . ARG A 1 236 ? 52.25151 -20.63014 -66.35911 1.000 65.05282 256 ARG A C 1
ATOM 3652 O O . ARG A 1 236 ? 52.06953 -20.79934 -67.57071 1.000 65.52620 256 ARG A O 1
ATOM 3673 N N . LYS A 1 237 ? 53.42146 -20.88720 -65.77263 1.000 64.31534 257 LYS A N 1
ATOM 3674 C CA . LYS A 1 237 ? 54.52003 -21.47732 -66.52958 1.000 63.76128 257 LYS A CA 1
ATOM 3675 C C . LYS A 1 237 ? 54.19539 -22.91013 -66.93295 1.000 64.04715 257 LYS A C 1
ATOM 3676 O O . LYS A 1 237 ? 54.33114 -23.28203 -68.10416 1.000 64.18460 257 LYS A O 1
ATOM 3695 N N . PHE A 1 238 ? 53.77232 -23.73453 -65.97043 1.000 63.61680 258 PHE A N 1
ATOM 3696 C CA . PHE A 1 238 ? 53.43399 -25.11851 -66.28265 1.000 64.78571 258 PHE A CA 1
ATOM 3697 C C . PHE A 1 238 ? 52.26540 -25.19586 -67.25229 1.000 65.51394 258 PHE A C 1
ATOM 3698 O O . PHE A 1 238 ? 52.19531 -26.12191 -68.06727 1.000 64.33797 258 PHE A O 1
ATOM 3715 N N . ALA A 1 239 ? 51.33774 -24.24080 -67.17718 1.000 64.85869 259 ALA A N 1
ATOM 3716 C CA . ALA A 1 239 ? 50.23312 -24.21167 -68.12793 1.000 66.68239 259 ALA A CA 1
ATOM 3717 C C . ALA A 1 239 ? 50.73874 -23.97168 -69.54462 1.000 67.14711 259 ALA A C 1
ATOM 3718 O O . ALA A 1 239 ? 50.26710 -24.60537 -70.49552 1.000 67.46560 259 ALA A O 1
ATOM 3725 N N . ARG A 1 240 ? 51.70056 -23.05927 -69.70567 1.000 66.74200 260 ARG A N 1
ATOM 3726 C CA . ARG A 1 240 ? 52.27296 -22.81227 -71.02455 1.000 68.02024 260 ARG A CA 1
ATOM 3727 C C . ARG A 1 240 ? 53.15773 -23.96983 -71.46761 1.000 67.95113 260 ARG A C 1
ATOM 3728 O O . ARG A 1 240 ? 53.12526 -24.37205 -72.63650 1.000 69.41299 260 ARG A O 1
ATOM 3749 N N . LEU A 1 241 ? 53.95587 -24.51684 -70.54975 1.000 66.64509 261 LEU A N 1
ATOM 3750 C CA . LEU A 1 241 ? 54.85937 -25.60487 -70.90834 1.000 66.14648 261 LEU A CA 1
ATOM 3751 C C . LEU A 1 241 ? 54.09323 -26.87622 -71.25214 1.000 65.85427 261 LEU A C 1
ATOM 3752 O O . LEU A 1 241 ? 54.48273 -27.61084 -72.16662 1.000 67.19639 261 LEU A O 1
ATOM 3768 N N . HIS A 1 242 ? 53.00371 -27.15325 -70.53889 1.000 65.54500 262 HIS A N 1
ATOM 3769 C CA . HIS A 1 242 ? 52.22403 -28.37700 -70.72388 1.000 65.90426 262 HIS A CA 1
ATOM 3770 C C . HIS A 1 242 ? 50.75693 -28.00627 -70.88768 1.000 67.05869 262 HIS A C 1
ATOM 3771 O O . HIS A 1 242 ? 49.97586 -28.07043 -69.92859 1.000 66.35043 262 HIS A O 1
ATOM 3785 N N . PRO A 1 243 ? 50.34590 -27.60514 -72.09300 1.000 69.24168 263 PRO A N 1
ATOM 3786 C CA . PRO A 1 243 ? 48.91934 -27.32614 -72.31938 1.000 68.60415 263 PRO A CA 1
ATOM 3787 C C . PRO A 1 243 ? 48.03792 -28.54848 -72.16587 1.000 68.08231 263 PRO A C 1
ATOM 3788 O O . PRO A 1 243 ? 46.82896 -28.39918 -71.95301 1.000 68.03714 263 PRO A O 1
ATOM 3799 N N . GLU A 1 244 ? 48.60121 -29.75348 -72.27017 1.000 68.55902 264 GLU A N 1
ATOM 3800 C CA . GLU A 1 244 ? 47.81114 -30.96689 -72.10420 1.000 70.04100 264 GLU A CA 1
ATOM 3801 C C . GLU A 1 244 ? 47.43677 -31.21925 -70.64884 1.000 67.59823 264 GLU A C 1
ATOM 3802 O O . GLU A 1 244 ? 46.50917 -31.99185 -70.38660 1.000 68.26650 264 GLU A O 1
ATOM 3814 N N . TRP A 1 245 ? 48.13337 -30.59207 -69.70435 1.000 67.89302 265 TRP A N 1
ATOM 3815 C CA . TRP A 1 245 ? 47.83864 -30.78461 -68.29013 1.000 67.04874 265 TRP A CA 1
ATOM 3816 C C . TRP A 1 245 ? 46.55481 -30.06177 -67.90012 1.000 66.20374 265 TRP A C 1
ATOM 3817 O O . TRP A 1 245 ? 46.40598 -28.86147 -68.14696 1.000 65.99241 265 TRP A O 1
ATOM 3838 N N . ASP A 1 246 ? 45.63385 -30.78876 -67.27234 1.000 66.44426 266 ASP A N 1
ATOM 3839 C CA . ASP A 1 246 ? 44.40713 -30.18052 -66.78061 1.000 67.40356 266 ASP A CA 1
ATOM 3840 C C . ASP A 1 246 ? 44.69246 -29.36575 -65.51606 1.000 67.12302 266 ASP A C 1
ATOM 3841 O O . ASP A 1 246 ? 45.82476 -29.28504 -65.02994 1.000 64.62354 266 ASP A O 1
ATOM 3850 N N . ASP A 1 247 ? 43.63625 -28.74884 -64.97929 1.000 67.36129 267 ASP A N 1
ATOM 3851 C CA . ASP A 1 247 ? 43.78737 -27.87746 -63.81767 1.000 65.51870 267 ASP A CA 1
ATOM 3852 C C . ASP A 1 247 ? 44.39701 -28.62041 -62.63433 1.000 65.80011 267 ASP A C 1
ATOM 3853 O O . ASP A 1 247 ? 45.23619 -28.07014 -61.91190 1.000 63.25877 267 ASP A O 1
ATOM 3862 N N . GLU A 1 248 ? 43.98596 -29.87036 -62.41555 1.000 66.28855 268 GLU A N 1
ATOM 3863 C CA . GLU A 1 248 ? 44.48272 -30.61730 -61.26481 1.000 64.75094 268 GLU A CA 1
ATOM 3864 C C . GLU A 1 248 ? 45.97738 -30.89307 -61.38144 1.000 64.50032 268 GLU A C 1
ATOM 3865 O O . GLU A 1 248 ? 46.70429 -30.81681 -60.38460 1.000 64.87329 268 GLU A O 1
ATOM 3877 N N . ARG A 1 249 ? 46.45713 -31.21884 -62.58451 1.000 64.96379 269 ARG A N 1
ATOM 3878 C CA . ARG A 1 249 ? 47.87392 -31.53155 -62.74895 1.000 64.55709 269 ARG A CA 1
ATOM 3879 C C . ARG A 1 249 ? 48.73941 -30.29044 -62.57628 1.000 63.46088 269 ARG A C 1
ATOM 3880 O O . ARG A 1 249 ? 49.81213 -30.35691 -61.96603 1.000 62.12185 269 ARG A O 1
ATOM 3901 N N . VAL A 1 250 ? 48.30410 -29.15283 -63.11942 1.000 64.57184 270 VAL A N 1
ATOM 3902 C CA . VAL A 1 250 ? 49.07605 -27.92482 -62.95938 1.000 63.87140 270 VAL A CA 1
ATOM 3903 C C . VAL A 1 250 ? 49.13907 -27.53503 -61.49082 1.000 64.53917 270 VAL A C 1
ATOM 3904 O O . VAL A 1 250 ? 50.18637 -27.10704 -60.98987 1.000 63.32732 270 VAL A O 1
ATOM 3917 N N . PHE A 1 251 ? 48.02091 -27.67688 -60.77616 1.000 65.36945 271 PHE A N 1
ATOM 3918 C CA . PHE A 1 251 ? 48.00469 -27.33907 -59.35818 1.000 62.36593 271 PHE A CA 1
ATOM 3919 C C . PHE A 1 251 ? 48.99750 -28.19434 -58.58148 1.000 61.95836 271 PHE A C 1
ATOM 3920 O O . PHE A 1 251 ? 49.84075 -27.67201 -57.84429 1.000 61.14468 271 PHE A O 1
ATOM 3937 N N . GLN A 1 252 ? 48.91088 -29.51768 -58.73347 1.000 61.55041 272 GLN A N 1
ATOM 3938 C CA . GLN A 1 252 ? 49.77171 -30.40979 -57.96348 1.000 61.24289 272 GLN A CA 1
ATOM 3939 C C . GLN A 1 252 ? 51.24331 -30.13673 -58.24754 1.000 60.90798 272 GLN A C 1
ATOM 3940 O O . GLN A 1 252 ? 52.05906 -30.05115 -57.32326 1.000 62.22682 272 GLN A O 1
ATOM 3954 N N . GLN A 1 253 ? 51.60529 -29.99983 -59.52411 1.000 62.31064 273 GLN A N 1
ATOM 3955 C CA . GLN A 1 253 ? 52.98570 -29.67012 -59.86354 1.000 61.81510 273 GLN A CA 1
ATOM 3956 C C . GLN A 1 253 ? 53.39817 -28.34067 -59.24361 1.000 59.48574 273 GLN A C 1
ATOM 3957 O O . GLN A 1 253 ? 54.55382 -28.16651 -58.84165 1.000 58.15828 273 GLN A O 1
ATOM 3971 N N . SER A 1 254 ? 52.46714 -27.38770 -59.16080 1.000 60.77240 274 SER A N 1
ATOM 3972 C CA . SER A 1 254 ? 52.76375 -26.12304 -58.49612 1.000 61.96920 274 SER A CA 1
ATOM 3973 C C . SER A 1 254 ? 52.82885 -26.30200 -56.98425 1.000 60.43751 274 SER A C 1
ATOM 3974 O O . SER A 1 254 ? 53.73399 -25.77179 -56.33005 1.000 58.16939 274 SER A O 1
ATOM 3982 N N . ARG A 1 255 ? 51.87540 -27.04291 -56.41265 1.000 60.26151 275 ARG A N 1
ATOM 3983 C CA . ARG A 1 255 ? 51.92416 -27.34574 -54.98615 1.000 60.38945 275 ARG A CA 1
ATOM 3984 C C . ARG A 1 255 ? 53.23698 -28.02280 -54.61544 1.000 60.73737 275 ARG A C 1
ATOM 3985 O O . ARG A 1 255 ? 53.84127 -27.70329 -53.58412 1.000 57.51959 275 ARG A O 1
ATOM 4006 N N . SER A 1 256 ? 53.70031 -28.95351 -55.45344 1.000 59.80100 276 SER A N 1
ATOM 4007 C CA . SER A 1 256 ? 54.93243 -29.67478 -55.15595 1.000 58.54480 276 SER A CA 1
ATOM 4008 C C . SER A 1 256 ? 56.12784 -28.73051 -55.10507 1.000 58.67232 276 SER A C 1
ATOM 4009 O O . SER A 1 256 ? 57.00105 -28.87296 -54.24104 1.000 58.14973 276 SER A O 1
ATOM 4017 N N . CYS A 1 257 ? 56.18380 -27.75505 -56.01715 1.000 57.72602 277 CYS A N 1
ATOM 4018 C CA . CYS A 1 257 ? 57.29690 -26.80813 -56.02234 1.000 59.33183 277 CYS A CA 1
ATOM 4019 C C . CYS A 1 257 ? 57.29340 -25.94785 -54.76375 1.000 56.02710 277 CYS A C 1
ATOM 4020 O O . CYS A 1 257 ? 58.33984 -25.72968 -54.14399 1.000 54.83501 277 CYS A O 1
ATOM 4027 N N . ILE A 1 258 ? 56.12245 -25.43451 -54.38114 1.000 56.73153 278 ILE A N 1
ATOM 4028 C CA . ILE A 1 258 ? 56.03497 -24.55655 -53.21692 1.000 60.04917 278 ILE A CA 1
ATOM 4029 C C . ILE A 1 258 ? 56.44546 -25.30060 -51.95266 1.000 57.31506 278 ILE A C 1
ATOM 4030 O O . ILE A 1 258 ? 57.16688 -24.76254 -51.10423 1.000 53.74121 278 ILE A O 1
ATOM 4046 N N . ILE A 1 259 ? 55.98258 -26.54139 -51.79900 1.000 57.15850 279 ILE A N 1
ATOM 4047 C CA . ILE A 1 259 ? 56.40165 -27.35560 -50.66269 1.000 55.68547 279 ILE A CA 1
ATOM 4048 C C . ILE A 1 259 ? 57.92000 -27.46170 -50.62760 1.000 55.97572 279 ILE A C 1
ATOM 4049 O O . ILE A 1 259 ? 58.54931 -27.28061 -49.57834 1.000 56.17894 279 ILE A O 1
ATOM 4065 N N . GLU A 1 260 ? 58.53169 -27.75578 -51.77754 1.000 55.68074 280 GLU A N 1
ATOM 4066 C CA . GLU A 1 260 ? 59.98848 -27.78644 -51.85354 1.000 55.44767 280 GLU A CA 1
ATOM 4067 C C . GLU A 1 260 ? 60.58781 -26.43219 -51.49808 1.000 54.34352 280 GLU A C 1
ATOM 4068 O O . GLU A 1 260 ? 61.62499 -26.36018 -50.82965 1.000 53.45465 280 GLU A O 1
ATOM 4080 N N . GLN A 1 261 ? 59.95895 -25.34575 -51.94892 1.000 55.71796 281 GLN A N 1
ATOM 4081 C CA . GLN A 1 261 ? 60.47245 -24.01806 -51.63367 1.000 56.91589 281 GLN A CA 1
ATOM 4082 C C . GLN A 1 261 ? 60.42415 -23.75591 -50.13330 1.000 55.93870 281 GLN A C 1
ATOM 4083 O O . GLN A 1 261 ? 61.37345 -23.20854 -49.56034 1.000 53.94600 281 GLN A O 1
ATOM 4097 N N . ILE A 1 262 ? 59.32674 -24.14055 -49.47856 1.000 54.70354 282 ILE A N 1
ATOM 4098 C CA . ILE A 1 262 ? 59.23313 -23.97886 -48.03014 1.000 55.38978 282 ILE A CA 1
ATOM 4099 C C . ILE A 1 262 ? 60.30648 -24.81161 -47.34066 1.000 54.02468 282 ILE A C 1
ATOM 4100 O O . ILE A 1 262 ? 61.02765 -24.32633 -46.46116 1.000 54.33973 282 ILE A O 1
ATOM 4116 N N . GLN A 1 263 ? 60.43174 -26.07907 -47.73520 1.000 51.93350 283 GLN A N 1
ATOM 4117 C CA . GLN A 1 263 ? 61.39929 -26.96005 -47.09280 1.000 51.18195 283 GLN A CA 1
ATOM 4118 C C . GLN A 1 263 ? 62.82240 -26.43560 -47.24793 1.000 52.73566 283 GLN A C 1
ATOM 4119 O O . GLN A 1 263 ? 63.59314 -26.42412 -46.28117 1.000 52.48635 283 GLN A O 1
ATOM 4133 N N . LYS A 1 264 ? 63.18923 -25.98678 -48.45331 1.000 56.85366 284 LYS A N 1
ATOM 4134 C CA . LYS A 1 264 ? 64.57496 -25.59627 -48.70514 1.000 56.24440 284 LYS A CA 1
ATOM 4135 C C . LYS A 1 264 ? 64.97048 -24.38152 -47.87505 1.000 53.64793 284 LYS A C 1
ATOM 4136 O O . LYS A 1 264 ? 66.07254 -24.33581 -47.31611 1.000 52.55331 284 LYS A O 1
ATOM 4155 N N . ILE A 1 265 ? 64.09256 -23.37986 -47.79534 1.000 52.94803 285 ILE A N 1
ATOM 4156 C CA . ILE A 1 265 ? 64.38353 -22.20278 -46.98087 1.000 55.06799 285 ILE A CA 1
ATOM 4157 C C . ILE A 1 265 ? 64.57432 -22.60190 -45.52315 1.000 53.67187 285 ILE A C 1
ATOM 4158 O O . ILE A 1 265 ? 65.41777 -22.04073 -44.81350 1.000 52.80554 285 ILE A O 1
ATOM 4174 N N . THR A 1 266 ? 63.79698 -23.57654 -45.05334 1.000 51.98172 286 THR A N 1
ATOM 4175 C CA . THR A 1 266 ? 63.90333 -23.99920 -43.66289 1.000 51.65061 286 THR A CA 1
ATOM 4176 C C . THR A 1 266 ? 65.26948 -24.61264 -43.37690 1.000 51.70323 286 THR A C 1
ATOM 4177 O O . THR A 1 266 ? 65.93921 -24.23586 -42.40917 1.000 52.15293 286 THR A O 1
ATOM 4188 N N . TYR A 1 267 ? 65.70553 -25.55481 -44.21271 1.000 50.52496 287 TYR A N 1
ATOM 4189 C CA . TYR A 1 267 ? 66.89633 -26.34153 -43.91611 1.000 51.90437 287 TYR A CA 1
ATOM 4190 C C . TYR A 1 267 ? 68.17668 -25.77593 -44.51544 1.000 52.57343 287 TYR A C 1
ATOM 4191 O O . TYR A 1 267 ? 69.26368 -26.21916 -44.12840 1.000 52.48755 287 TYR A O 1
ATOM 4209 N N . ASP A 1 268 ? 68.08666 -24.82915 -45.44785 1.000 54.76832 288 ASP A N 1
ATOM 4210 C CA . ASP A 1 268 ? 69.27501 -24.17560 -45.98408 1.000 56.05975 288 ASP A CA 1
ATOM 4211 C C . ASP A 1 268 ? 69.50879 -22.79240 -45.39784 1.000 56.91128 288 ASP A C 1
ATOM 4212 O O . ASP A 1 268 ? 70.65798 -22.34124 -45.34830 1.000 56.64026 288 ASP A O 1
ATOM 4221 N N . GLU A 1 269 ? 68.45459 -22.11536 -44.94498 1.000 57.10484 289 GLU A N 1
ATOM 4222 C CA . GLU A 1 269 ? 68.56901 -20.76758 -44.40231 1.000 57.03071 289 GLU A CA 1
ATOM 4223 C C . GLU A 1 269 ? 68.15562 -20.68129 -42.94216 1.000 55.69799 289 GLU A C 1
ATOM 4224 O O . GLU A 1 269 ? 68.93881 -20.20649 -42.11178 1.000 55.77694 289 GLU A O 1
ATOM 4236 N N . TYR A 1 270 ? 66.94845 -21.13475 -42.59811 1.000 55.35734 290 TYR A N 1
ATOM 4237 C CA . TYR A 1 270 ? 66.42174 -20.90539 -41.25514 1.000 53.48734 290 TYR A CA 1
ATOM 4238 C C . TYR A 1 270 ? 67.21736 -21.67289 -40.20559 1.000 53.17403 290 TYR A C 1
ATOM 4239 O O . TYR A 1 270 ? 67.72834 -21.08717 -39.24493 1.000 54.14346 290 TYR A O 1
ATOM 4257 N N . LEU A 1 271 ? 67.33112 -22.98551 -40.36829 1.000 51.89187 291 LEU A N 1
ATOM 4258 C CA . LEU A 1 271 ? 67.94854 -23.81162 -39.34138 1.000 50.35448 291 LEU A CA 1
ATOM 4259 C C . LEU A 1 271 ? 69.43662 -23.50564 -39.20728 1.000 52.89483 291 LEU A C 1
ATOM 4260 O O . LEU A 1 271 ? 69.93958 -23.41267 -38.08157 1.000 53.72630 291 LEU A O 1
ATOM 4276 N N . PRO A 1 272 ? 70.18252 -23.34776 -40.30408 1.000 57.19269 292 PRO A N 1
ATOM 4277 C CA . PRO A 1 272 ? 71.57947 -22.91074 -40.15209 1.000 57.11337 292 PRO A CA 1
ATOM 4278 C C . PRO A 1 272 ? 71.71891 -21.61285 -39.37868 1.000 57.96685 292 PRO A C 1
ATOM 4279 O O . PRO A 1 272 ? 72.73744 -21.41068 -38.70602 1.000 59.32909 292 PRO A O 1
ATOM 4290 N N . THR A 1 273 ? 70.72447 -20.72469 -39.45038 1.000 56.79840 293 THR A N 1
ATOM 4291 C CA . THR A 1 273 ? 70.75152 -19.51409 -38.63498 1.000 58.27227 293 THR A CA 1
ATOM 4292 C C . THR A 1 273 ? 70.43230 -19.82502 -37.17659 1.000 57.31167 293 THR A C 1
ATOM 4293 O O . THR A 1 273 ? 71.08079 -19.29627 -36.26703 1.000 57.23871 293 THR A O 1
ATOM 4304 N N . THR A 1 274 ? 69.43757 -20.68057 -36.93542 1.000 55.91346 294 THR A N 1
ATOM 4305 C CA . THR A 1 274 ? 69.02834 -20.98680 -35.56845 1.000 54.69057 294 THR A CA 1
ATOM 4306 C C . THR A 1 274 ? 70.08726 -21.80857 -34.84366 1.000 55.27086 294 THR A C 1
ATOM 4307 O O . THR A 1 274 ? 70.43203 -21.51965 -33.69189 1.000 54.81820 294 THR A O 1
ATOM 4318 N N . LEU A 1 275 ? 70.60704 -22.84242 -35.50078 1.000 55.54418 295 LEU A N 1
ATOM 4319 C CA . LEU A 1 275 ? 71.52374 -23.78872 -34.88285 1.000 54.50827 295 LEU A CA 1
ATOM 4320 C C . LEU A 1 275 ? 72.97045 -23.59275 -35.31338 1.000 55.34930 295 LEU A C 1
ATOM 4321 O O . LEU A 1 275 ? 73.83222 -24.37845 -34.90722 1.000 54.78246 295 LEU A O 1
ATOM 4337 N N . GLY A 1 276 ? 73.26106 -22.57692 -36.12488 1.000 56.79467 296 GLY A N 1
ATOM 4338 C CA . GLY A 1 276 ? 74.59647 -22.34379 -36.62422 1.000 57.19544 296 GLY A CA 1
ATOM 4339 C C . GLY A 1 276 ? 74.94964 -23.15269 -37.85628 1.000 56.97562 296 GLY A C 1
ATOM 4340 O O . GLY A 1 276 ? 75.72738 -22.68490 -38.69280 1.000 57.11305 296 GLY A O 1
ATOM 4344 N N . SER A 1 277 ? 74.40564 -24.35726 -37.98034 1.000 57.51478 297 SER A N 1
ATOM 4345 C CA . SER A 1 277 ? 74.56835 -25.17838 -39.17364 1.000 58.51894 297 SER A CA 1
ATOM 4346 C C . SER A 1 277 ? 73.50209 -26.26675 -39.13662 1.000 58.03526 297 SER A C 1
ATOM 4347 O O . SER A 1 277 ? 72.58671 -26.23378 -38.30659 1.000 57.29465 297 SER A O 1
ATOM 4355 N N . PHE A 1 278 ? 73.61750 -27.23310 -40.04321 1.000 55.47890 298 PHE A N 1
ATOM 4356 C CA . PHE A 1 278 ? 72.75803 -28.40964 -40.01898 1.000 54.34544 298 PHE A CA 1
ATOM 4357 C C . PHE A 1 278 ? 73.32596 -29.46204 -40.96341 1.000 55.36517 298 PHE A C 1
ATOM 4358 O O . PHE A 1 278 ? 73.73869 -29.12774 -42.08098 1.000 56.61539 298 PHE A O 1
ATOM 4375 N N . PRO A 1 279 ? 73.36715 -30.73390 -40.56470 1.000 54.28556 299 PRO A N 1
ATOM 4376 C CA . PRO A 1 279 ? 73.95134 -31.75312 -41.43988 1.000 54.62065 299 PRO A CA 1
ATOM 4377 C C . PRO A 1 279 ? 73.17291 -31.89425 -42.73891 1.000 54.36900 299 PRO A C 1
ATOM 4378 O O . PRO A 1 279 ? 72.01099 -31.49800 -42.85590 1.000 52.30105 299 PRO A O 1
ATOM 4389 N N . SER A 1 280 ? 73.84057 -32.47711 -43.72647 1.000 54.80754 300 SER A N 1
ATOM 4390 C CA . SER A 1 280 ? 73.24128 -32.67769 -45.03255 1.000 53.64520 300 SER A CA 1
ATOM 4391 C C . SER A 1 280 ? 72.32493 -33.89726 -45.02616 1.000 53.40719 300 SER A C 1
ATOM 4392 O O . SER A 1 280 ? 72.52579 -34.85038 -44.26828 1.000 53.46053 300 SER A O 1
ATOM 4400 N N . TYR A 1 281 ? 71.30588 -33.84938 -45.88392 1.000 54.88700 301 TYR A N 1
ATOM 4401 C CA . TYR A 1 281 ? 70.33478 -34.93257 -45.99064 1.000 53.10040 301 TYR A CA 1
ATOM 4402 C C . TYR A 1 281 ? 71.03623 -36.25905 -46.25854 1.000 53.48683 301 TYR A C 1
ATOM 4403 O O . TYR A 1 281 ? 72.00187 -36.32528 -47.02313 1.000 54.43428 301 TYR A O 1
ATOM 4421 N N . THR A 1 282 ? 70.54752 -37.32226 -45.61498 1.000 54.05264 302 THR A N 1
ATOM 4422 C CA . THR A 1 282 ? 71.12681 -38.65541 -45.75405 1.000 54.63788 302 THR A CA 1
ATOM 4423 C C . THR A 1 282 ? 70.13903 -39.67941 -46.30423 1.000 55.82276 302 THR A C 1
ATOM 4424 O O . THR A 1 282 ? 70.40199 -40.88493 -46.21275 1.000 55.78884 302 THR A O 1
ATOM 4435 N N . GLY A 1 283 ? 69.01491 -39.24338 -46.86141 1.000 55.37083 303 GLY A N 1
ATOM 4436 C CA . GLY A 1 283 ? 68.07067 -40.15193 -47.47332 1.000 54.44387 303 GLY A CA 1
ATOM 4437 C C . GLY A 1 283 ? 66.87470 -40.44007 -46.57934 1.000 55.90021 303 GLY A C 1
ATOM 4438 O O . GLY A 1 283 ? 66.91405 -40.28696 -45.35480 1.000 56.29994 303 GLY A O 1
ATOM 4442 N N . TYR A 1 284 ? 65.79076 -40.87486 -47.21671 1.000 54.04085 304 TYR A N 1
ATOM 4443 C CA . TYR A 1 284 ? 64.56592 -41.18947 -46.49568 1.000 53.96416 304 TYR A CA 1
ATOM 4444 C C . TYR A 1 284 ? 64.73212 -42.47745 -45.70180 1.000 53.99916 304 TYR A C 1
ATOM 4445 O O . TYR A 1 284 ? 65.23313 -43.47999 -46.21898 1.000 54.53957 304 TYR A O 1
ATOM 4463 N N . ASP A 1 285 ? 64.30698 -42.44630 -44.44135 1.000 54.49698 305 ASP A N 1
ATOM 4464 C CA . ASP A 1 285 ? 64.34774 -43.60512 -43.55608 1.000 53.26909 305 ASP A CA 1
ATOM 4465 C C . ASP A 1 285 ? 62.91303 -43.96334 -43.19202 1.000 53.80361 305 ASP A C 1
ATOM 4466 O O . ASP A 1 285 ? 62.24026 -43.20526 -42.48537 1.000 53.93926 305 ASP A O 1
ATOM 4475 N N . ALA A 1 286 ? 62.44266 -45.11410 -43.67667 1.000 54.22567 306 ALA A N 1
ATOM 4476 C CA . ALA A 1 286 ? 61.07158 -45.53617 -43.41502 1.000 55.20361 306 ALA A CA 1
ATOM 4477 C C . ALA A 1 286 ? 60.82627 -45.88984 -41.95496 1.000 56.45607 306 ALA A C 1
ATOM 4478 O O . ALA A 1 286 ? 59.66560 -46.05548 -41.56585 1.000 56.88575 306 ALA A O 1
ATOM 4485 N N . ASN A 1 287 ? 61.87595 -46.01997 -41.14708 1.000 55.07447 307 ASN A N 1
ATOM 4486 C CA . ASN A 1 287 ? 61.72562 -46.32729 -39.73302 1.000 56.10708 307 ASN A CA 1
ATOM 4487 C C . ASN A 1 287 ? 61.69715 -45.08639 -38.84938 1.000 56.53859 307 ASN A C 1
ATOM 4488 O O . ASN A 1 287 ? 61.47871 -45.21428 -37.63993 1.000 56.59605 307 ASN A O 1
ATOM 4499 N N . VAL A 1 288 ? 61.91793 -43.90336 -39.41119 1.000 54.22709 308 VAL A N 1
ATOM 4500 C CA . VAL A 1 288 ? 61.91266 -42.66149 -38.64812 1.000 52.43082 308 VAL A CA 1
ATOM 4501 C C . VAL A 1 288 ? 60.49749 -42.10678 -38.61265 1.000 53.80506 308 VAL A C 1
ATOM 4502 O O . VAL A 1 288 ? 59.80314 -42.06320 -39.63562 1.000 54.36024 308 VAL A O 1
ATOM 4515 N N . ASN A 1 289 ? 60.06883 -41.67481 -37.42859 1.000 53.19220 309 ASN A N 1
ATOM 4516 C CA . ASN A 1 289 ? 58.75273 -41.08013 -37.23835 1.000 53.38900 309 ASN A CA 1
ATOM 4517 C C . ASN A 1 289 ? 58.89034 -39.56289 -37.26632 1.000 52.24647 309 ASN A C 1
ATOM 4518 O O . ASN A 1 289 ? 59.59952 -38.98394 -36.43738 1.000 51.15977 309 ASN A O 1
ATOM 4529 N N . ALA A 1 290 ? 58.21670 -38.92607 -38.22363 1.000 54.24329 310 ALA A N 1
ATOM 4530 C CA . ALA A 1 290 ? 58.26676 -37.47768 -38.37226 1.000 53.31440 310 ALA A CA 1
ATOM 4531 C C . ALA A 1 290 ? 57.31568 -36.74487 -37.43530 1.000 52.55016 310 ALA A C 1
ATOM 4532 O O . ALA A 1 290 ? 57.34462 -35.50973 -37.39994 1.000 52.04205 310 ALA A O 1
ATOM 4539 N N . GLN A 1 291 ? 56.48044 -37.46735 -36.68739 1.000 53.36336 311 GLN A N 1
ATOM 4540 C CA . GLN A 1 291 ? 55.51752 -36.83656 -35.79346 1.000 52.57161 311 GLN A CA 1
ATOM 4541 C C . GLN A 1 291 ? 56.21585 -35.84961 -34.86612 1.000 52.51893 311 GLN A C 1
ATOM 4542 O O . GLN A 1 291 ? 57.33749 -36.08683 -34.41159 1.000 51.23116 311 GLN A O 1
ATOM 4556 N N . VAL A 1 292 ? 55.54205 -34.73233 -34.58773 1.000 51.80077 312 VAL A N 1
ATOM 4557 C CA . VAL A 1 292 ? 56.12185 -33.70081 -33.73673 1.000 53.23266 312 VAL A CA 1
ATOM 4558 C C . VAL A 1 292 ? 56.18131 -34.19382 -32.29606 1.000 53.52600 312 VAL A C 1
ATOM 4559 O O . VAL A 1 292 ? 55.28891 -34.91118 -31.82361 1.000 53.25686 312 VAL A O 1
ATOM 4572 N N . SER A 1 293 ? 57.23589 -33.80680 -31.58708 1.000 51.91898 313 SER A N 1
ATOM 4573 C CA . SER A 1 293 ? 57.37443 -34.14566 -30.18021 1.000 52.64325 313 SER A CA 1
ATOM 4574 C C . SER A 1 293 ? 56.66951 -33.10818 -29.31857 1.000 52.39305 313 SER A C 1
ATOM 4575 O O . SER A 1 293 ? 56.61313 -31.92179 -29.65411 1.000 50.71056 313 SER A O 1
ATOM 4583 N N . ASN A 1 294 ? 56.13597 -33.57235 -28.18884 1.000 53.46429 314 ASN A N 1
ATOM 4584 C CA . ASN A 1 294 ? 55.41045 -32.68099 -27.29318 1.000 53.79826 314 ASN A CA 1
ATOM 4585 C C . ASN A 1 294 ? 56.31167 -31.57996 -26.75613 1.000 52.31000 314 ASN A C 1
ATOM 4586 O O . ASN A 1 294 ? 55.86116 -30.44445 -26.56831 1.000 52.33218 314 ASN A O 1
ATOM 4597 N N . GLU A 1 295 ? 57.58643 -31.88926 -26.51717 1.000 50.52360 315 GLU A N 1
ATOM 4598 C CA . GLU A 1 295 ? 58.50062 -30.88900 -25.98101 1.000 51.51196 315 GLU A CA 1
ATOM 4599 C C . GLU A 1 295 ? 58.88759 -29.86312 -27.03534 1.000 51.13841 315 GLU A C 1
ATOM 4600 O O . GLU A 1 295 ? 59.14815 -28.70260 -26.69931 1.000 50.85322 315 GLU A O 1
ATOM 4612 N N . PHE A 1 296 ? 58.93187 -30.26854 -28.30678 1.000 53.24948 316 PHE A N 1
ATOM 4613 C CA . PHE A 1 296 ? 59.30756 -29.35029 -29.37733 1.000 51.41816 316 PHE A CA 1
ATOM 4614 C C . PHE A 1 296 ? 58.31182 -28.20346 -29.48382 1.000 50.62384 316 PHE A C 1
ATOM 4615 O O . PHE A 1 296 ? 58.67822 -27.02862 -29.37071 1.000 49.70403 316 PHE A O 1
ATOM 4632 N N . THR A 1 297 ? 57.03833 -28.52888 -29.69825 1.000 50.80003 317 THR A N 1
ATOM 4633 C CA . THR A 1 297 ? 56.04189 -27.48942 -29.91288 1.000 52.61008 317 THR A CA 1
ATOM 4634 C C . THR A 1 297 ? 55.64454 -26.79697 -28.61478 1.000 53.41991 317 THR A C 1
ATOM 4635 O O . THR A 1 297 ? 55.37503 -25.59096 -28.61966 1.000 53.03586 317 THR A O 1
ATOM 4646 N N . THR A 1 298 ? 55.61457 -27.52718 -27.49954 1.000 53.91786 318 THR A N 1
ATOM 4647 C CA . THR A 1 298 ? 55.16711 -26.94031 -26.24215 1.000 54.74546 318 THR A CA 1
ATOM 4648 C C . THR A 1 298 ? 56.25643 -26.09911 -25.58455 1.000 53.03744 318 THR A C 1
ATOM 4649 O O . THR A 1 298 ? 55.96008 -25.05754 -24.98955 1.000 51.77087 318 THR A O 1
ATOM 4660 N N . THR A 1 299 ? 57.51801 -26.52635 -25.68248 1.000 51.86361 319 THR A N 1
ATOM 4661 C CA . THR A 1 299 ? 58.59549 -25.92224 -24.90139 1.000 52.51580 319 THR A CA 1
ATOM 4662 C C . THR A 1 299 ? 59.66156 -25.29010 -25.78685 1.000 51.26311 319 THR A C 1
ATOM 4663 O O . THR A 1 299 ? 59.80329 -24.06537 -25.78304 1.000 51.30697 319 THR A O 1
ATOM 4674 N N . ALA A 1 300 ? 60.42422 -26.08228 -26.54085 1.000 51.78417 320 ALA A N 1
ATOM 4675 C CA . ALA A 1 300 ? 61.62808 -25.57005 -27.18800 1.000 51.47331 320 ALA A CA 1
ATOM 4676 C C . ALA A 1 300 ? 61.30110 -24.49043 -28.21441 1.000 51.25796 320 ALA A C 1
ATOM 4677 O O . ALA A 1 300 ? 61.82414 -23.37281 -28.14817 1.000 51.48250 320 ALA A O 1
ATOM 4684 N N . PHE A 1 301 ? 60.44212 -24.80614 -29.17933 1.000 50.17925 321 PHE A N 1
ATOM 4685 C CA . PHE A 1 301 ? 60.23805 -23.91196 -30.31181 1.000 51.02387 321 PHE A CA 1
ATOM 4686 C C . PHE A 1 301 ? 59.35307 -22.71476 -29.98902 1.000 50.41357 321 PHE A C 1
ATOM 4687 O O . PHE A 1 301 ? 59.11210 -21.89071 -30.87755 1.000 49.37273 321 PHE A O 1
ATOM 4704 N N . ARG A 1 302 ? 58.86284 -22.58981 -28.75863 1.000 53.58639 322 ARG A N 1
ATOM 4705 C CA . ARG A 1 302 ? 58.12862 -21.39206 -28.36888 1.000 53.97444 322 ARG A CA 1
ATOM 4706 C C . ARG A 1 302 ? 59.04981 -20.23557 -28.00446 1.000 53.06502 322 ARG A C 1
ATOM 4707 O O . ARG A 1 302 ? 58.56093 -19.18767 -27.56830 1.000 53.20218 322 ARG A O 1
ATOM 4728 N N . PHE A 1 303 ? 60.36329 -20.39657 -28.18188 1.000 51.98375 323 PHE A N 1
ATOM 4729 C CA . PHE A 1 303 ? 61.29856 -19.31021 -27.92679 1.000 52.49951 323 PHE A CA 1
ATOM 4730 C C . PHE A 1 303 ? 60.97453 -18.06161 -28.73347 1.000 52.67928 323 PHE A C 1
ATOM 4731 O O . PHE A 1 303 ? 61.38746 -16.96237 -28.34886 1.000 54.49793 323 PHE A O 1
ATOM 4748 N N . GLY A 1 304 ? 60.25457 -18.20261 -29.84697 1.000 52.07729 324 GLY A N 1
ATOM 4749 C CA . GLY A 1 304 ? 60.01776 -17.06375 -30.71619 1.000 51.74338 324 GLY A CA 1
ATOM 4750 C C . GLY A 1 304 ? 59.25793 -15.93901 -30.04705 1.000 51.70351 324 GLY A C 1
ATOM 4751 O O . GLY A 1 304 ? 59.38395 -14.77933 -30.44067 1.000 52.15883 324 GLY A O 1
ATOM 4755 N N . HIS A 1 305 ? 58.46061 -16.25557 -29.03216 1.000 53.78251 325 HIS A N 1
ATOM 4756 C CA . HIS A 1 305 ? 57.72015 -15.20973 -28.33936 1.000 54.93586 325 HIS A CA 1
ATOM 4757 C C . HIS A 1 305 ? 58.65677 -14.24416 -27.62590 1.000 53.64928 325 HIS A C 1
ATOM 4758 O O . HIS A 1 305 ? 58.32973 -13.06213 -27.46983 1.000 53.41783 325 HIS A O 1
ATOM 4772 N N . SER A 1 306 ? 59.82728 -14.72433 -27.20240 1.000 52.46160 326 SER A N 1
ATOM 4773 C CA . SER A 1 306 ? 60.84212 -13.84207 -26.63962 1.000 53.64239 326 SER A CA 1
ATOM 4774 C C . SER A 1 306 ? 61.42097 -12.90454 -27.69476 1.000 54.58885 326 SER A C 1
ATOM 4775 O O . SER A 1 306 ? 61.78385 -11.76289 -27.38551 1.000 54.62210 326 SER A O 1
ATOM 4783 N N . GLU A 1 307 ? 61.53163 -13.37080 -28.94197 1.000 52.97117 327 GLU A N 1
ATOM 4784 C CA . GLU A 1 307 ? 62.23828 -12.62912 -29.98200 1.000 55.00564 327 GLU A CA 1
ATOM 4785 C C . GLU A 1 307 ? 61.35061 -11.65933 -30.75779 1.000 53.43686 327 GLU A C 1
ATOM 4786 O O . GLU A 1 307 ? 61.87565 -10.85816 -31.53783 1.000 51.88388 327 GLU A O 1
ATOM 4798 N N . VAL A 1 308 ? 60.03452 -11.70007 -30.56441 1.000 53.83922 328 VAL A N 1
ATOM 4799 C CA . VAL A 1 308 ? 59.13967 -10.76381 -31.23533 1.000 52.20546 328 VAL A CA 1
ATOM 4800 C C . VAL A 1 308 ? 59.37799 -9.36427 -30.68153 1.000 52.11214 328 VAL A C 1
ATOM 4801 O O . VAL A 1 308 ? 59.24632 -9.12756 -29.47577 1.000 54.85056 328 VAL A O 1
ATOM 4814 N N . GLY A 1 309 ? 59.71885 -8.42845 -31.56039 1.000 52.45174 329 GLY A N 1
ATOM 4815 C CA . GLY A 1 309 ? 59.84239 -7.03851 -31.17940 1.000 52.65639 329 GLY A CA 1
ATOM 4816 C C . GLY A 1 309 ? 58.49089 -6.37780 -31.04313 1.000 53.03570 329 GLY A C 1
ATOM 4817 O O . GLY A 1 309 ? 57.45050 -6.90182 -31.46704 1.000 53.44533 329 GLY A O 1
ATOM 4821 N N . PRO A 1 310 ? 58.48347 -5.18856 -30.43512 1.000 53.96399 330 PRO A N 1
ATOM 4822 C CA . PRO A 1 310 ? 57.20219 -4.52236 -30.16412 1.000 54.83216 330 PRO A CA 1
ATOM 4823 C C . PRO A 1 310 ? 56.59984 -3.80097 -31.35643 1.000 55.12162 330 PRO A C 1
ATOM 4824 O O . PRO A 1 310 ? 55.38615 -3.55573 -31.35018 1.000 56.35715 330 PRO A O 1
ATOM 4835 N N . PHE A 1 311 ? 57.38552 -3.44762 -32.36974 1.000 55.07937 331 PHE A N 1
ATOM 4836 C CA . PHE A 1 311 ? 56.89427 -2.63093 -33.46897 1.000 55.09648 331 PHE A CA 1
ATOM 4837 C C . PHE A 1 311 ? 57.09679 -3.32950 -34.80569 1.000 53.90897 331 PHE A C 1
ATOM 4838 O O . PHE A 1 311 ? 58.07333 -4.05692 -35.01460 1.000 52.68179 331 PHE A O 1
ATOM 4855 N N . MET A 1 312 ? 56.15114 -3.09112 -35.70595 1.000 54.48463 332 MET A N 1
ATOM 4856 C CA . MET A 1 312 ? 56.17592 -3.61872 -37.06401 1.000 54.56390 332 MET A CA 1
ATOM 4857 C C . MET A 1 312 ? 56.46606 -2.45160 -38.00278 1.000 52.42537 332 MET A C 1
ATOM 4858 O O . MET A 1 312 ? 55.64590 -1.53696 -38.13325 1.000 51.46366 332 MET A O 1
ATOM 4872 N N . GLU A 1 313 ? 57.63448 -2.47803 -38.64118 1.000 52.75264 333 GLU A N 1
ATOM 4873 C CA . GLU A 1 313 ? 58.09904 -1.35103 -39.44047 1.000 54.73412 333 GLU A CA 1
ATOM 4874 C C . GLU A 1 313 ? 57.48072 -1.35513 -40.83739 1.000 53.55928 333 GLU A C 1
ATOM 4875 O O . GLU A 1 313 ? 57.20991 -2.40816 -41.42267 1.000 50.96970 333 GLU A O 1
ATOM 4887 N N . TYR A 1 314 ? 57.26402 -0.14995 -41.36677 1.000 54.09018 334 TYR A N 1
ATOM 4888 C CA . TYR A 1 314 ? 56.77023 0.06275 -42.72269 1.000 53.93260 334 TYR A CA 1
ATOM 4889 C C . TYR A 1 314 ? 57.73155 0.98256 -43.45715 1.000 55.53883 334 TYR A C 1
ATOM 4890 O O . TYR A 1 314 ? 58.11917 2.02930 -42.92689 1.000 54.36802 334 TYR A O 1
ATOM 4908 N N . TYR A 1 315 ? 58.09942 0.60300 -44.67783 1.000 55.59549 335 TYR A N 1
ATOM 4909 C CA . TYR A 1 315 ? 58.95814 1.42153 -45.51998 1.000 57.41211 335 TYR A CA 1
ATOM 4910 C C . TYR A 1 315 ? 58.33102 1.56448 -46.89865 1.000 55.69440 335 TYR A C 1
ATOM 4911 O O . TYR A 1 315 ? 57.65881 0.65537 -47.38930 1.000 55.91878 335 TYR A O 1
ATOM 4929 N N . SER A 1 316 ? 58.54847 2.71994 -47.51805 1.000 56.95792 336 SER A N 1
ATOM 4930 C CA . SER A 1 316 ? 58.00179 2.98102 -48.83920 1.000 59.02593 336 SER A CA 1
ATOM 4931 C C . SER A 1 316 ? 59.03426 2.65338 -49.91974 1.000 58.99700 336 SER A C 1
ATOM 4932 O O . SER A 1 316 ? 60.16701 2.25370 -49.63920 1.000 59.26518 336 SER A O 1
ATOM 4940 N N . GLU A 1 317 ? 58.63147 2.82535 -51.18145 1.000 58.99673 337 GLU A N 1
ATOM 4941 C CA . GLU A 1 317 ? 59.49616 2.44966 -52.29615 1.000 59.18210 337 GLU A CA 1
ATOM 4942 C C . GLU A 1 317 ? 60.83047 3.18711 -52.24442 1.000 59.38341 337 GLU A C 1
ATOM 4943 O O . GLU A 1 317 ? 61.88423 2.58948 -52.49088 1.000 57.92072 337 GLU A O 1
ATOM 4955 N N . ASN A 1 318 ? 60.81341 4.48211 -51.92208 1.000 58.55834 338 ASN A N 1
ATOM 4956 C CA . ASN A 1 318 ? 62.03240 5.28038 -51.91632 1.000 58.98517 338 ASN A CA 1
ATOM 4957 C C . ASN A 1 318 ? 62.79397 5.19009 -50.59524 1.000 59.78056 338 ASN A C 1
ATOM 4958 O O . ASN A 1 318 ? 63.62448 6.05968 -50.30874 1.000 60.15168 338 ASN A O 1
ATOM 4968 N N . GLY A 1 319 ? 62.53553 4.15874 -49.79258 1.000 60.81676 339 GLY A N 1
ATOM 4969 C CA . GLY A 1 319 ? 63.33088 3.88962 -48.61222 1.000 59.87141 339 GLY A CA 1
ATOM 4970 C C . GLY A 1 319 ? 62.98769 4.71103 -47.39025 1.000 61.41968 339 GLY A C 1
ATOM 4971 O O . GLY A 1 319 ? 63.75099 4.68760 -46.41738 1.000 60.44859 339 GLY A O 1
ATOM 4975 N N . THR A 1 320 ? 61.86832 5.42952 -47.40018 1.000 60.69059 340 THR A N 1
ATOM 4976 C CA . THR A 1 320 ? 61.48040 6.25018 -46.26076 1.000 59.71776 340 THR A CA 1
ATOM 4977 C C . THR A 1 320 ? 60.78063 5.41029 -45.19855 1.000 59.26297 340 THR A C 1
ATOM 4978 O O . THR A 1 320 ? 60.00715 4.49991 -45.51108 1.000 57.42827 340 THR A O 1
ATOM 4989 N N . ARG A 1 321 ? 61.05902 5.72870 -43.93539 1.000 59.59774 341 ARG A N 1
ATOM 4990 C CA . ARG A 1 321 ? 60.45900 5.03098 -42.80427 1.000 56.89366 341 ARG A CA 1
ATOM 4991 C C . ARG A 1 321 ? 59.08979 5.63090 -42.50140 1.000 57.22930 341 ARG A C 1
ATOM 4992 O O . ARG A 1 321 ? 58.97136 6.84042 -42.27576 1.000 57.63486 341 ARG A O 1
ATOM 5013 N N . LEU A 1 322 ? 58.06069 4.79120 -42.49705 1.000 56.06770 342 LEU A N 1
ATOM 5014 C CA . LEU A 1 322 ? 56.70532 5.21653 -42.18239 1.000 57.26001 342 LEU A CA 1
ATOM 5015 C C . LEU A 1 322 ? 56.38659 4.91549 -40.72067 1.000 56.72179 342 LEU A C 1
ATOM 5016 O O . LEU A 1 322 ? 57.14880 4.25178 -40.01546 1.000 57.07938 342 LEU A O 1
ATOM 5032 N N . GLN A 1 323 ? 55.24023 5.41356 -40.27081 1.000 58.10950 343 GLN A N 1
ATOM 5033 C CA . GLN A 1 323 ? 54.83619 5.25229 -38.87840 1.000 58.33914 343 GLN A CA 1
ATOM 5034 C C . GLN A 1 323 ? 54.83085 3.77450 -38.49784 1.000 55.55926 343 GLN A C 1
ATOM 5035 O O . GLN A 1 323 ? 54.05479 2.99999 -39.07704 1.000 54.56298 343 GLN A O 1
ATOM 5049 N N . PRO A 1 324 ? 55.66317 3.33989 -37.55131 1.000 55.07378 344 PRO A N 1
ATOM 5050 C CA . PRO A 1 324 ? 55.66645 1.91933 -37.17859 1.000 55.56270 344 PRO A CA 1
ATOM 5051 C C . PRO A 1 324 ? 54.32839 1.48178 -36.60086 1.000 54.31549 344 PRO A C 1
ATOM 5052 O O . PRO A 1 324 ? 53.65362 2.23526 -35.89698 1.000 56.55702 344 PRO A O 1
ATOM 5063 N N . LEU A 1 325 ? 53.94968 0.24620 -36.91005 1.000 54.23535 345 LEU A N 1
ATOM 5064 C CA . LEU A 1 325 ? 52.71891 -0.33122 -36.38974 1.000 56.58274 345 LEU A CA 1
ATOM 5065 C C . LEU A 1 325 ? 53.03329 -1.13452 -35.13473 1.000 54.43143 345 LEU A C 1
ATOM 5066 O O . LEU A 1 325 ? 53.81991 -2.08810 -35.20953 1.000 53.20094 345 LEU A O 1
ATOM 5082 N N . PRO A 1 326 ? 52.46705 -0.79767 -33.97610 1.000 54.70659 346 PRO A N 1
ATOM 5083 C CA . PRO A 1 326 ? 52.74240 -1.60012 -32.77865 1.000 55.34295 346 PRO A CA 1
ATOM 5084 C C . PRO A 1 326 ? 52.05837 -2.95559 -32.85333 1.000 53.90395 346 PRO A C 1
ATOM 5085 O O . PRO A 1 326 ? 50.94062 -3.08198 -33.35890 1.000 53.94544 346 PRO A O 1
ATOM 5096 N N . ILE A 1 327 ? 52.75338 -3.97531 -32.34427 1.000 53.28172 347 ILE A N 1
ATOM 5097 C CA . ILE A 1 327 ? 52.25182 -5.34728 -32.41585 1.000 54.32998 347 ILE A CA 1
ATOM 5098 C C . ILE A 1 327 ? 50.81705 -5.42103 -31.90729 1.000 56.46822 347 ILE A C 1
ATOM 5099 O O . ILE A 1 327 ? 49.94459 -6.02891 -32.53884 1.000 56.14667 347 ILE A O 1
ATOM 5115 N N . LYS A 1 328 ? 50.55302 -4.80498 -30.75158 1.000 55.61321 348 LYS A N 1
ATOM 5116 C CA . LYS A 1 328 ? 49.24880 -4.95701 -30.11393 1.000 56.35640 348 LYS A CA 1
ATOM 5117 C C . LYS A 1 328 ? 48.11110 -4.47271 -31.00677 1.000 55.87202 348 LYS A C 1
ATOM 5118 O O . LYS A 1 328 ? 46.97211 -4.92817 -30.85437 1.000 57.08795 348 LYS A O 1
ATOM 5137 N N . PHE A 1 329 ? 48.38664 -3.56642 -31.93993 1.000 55.88721 349 PHE A N 1
ATOM 5138 C CA . PHE A 1 329 ? 47.36620 -3.10109 -32.87230 1.000 58.76444 349 PHE A CA 1
ATOM 5139 C C . PHE A 1 329 ? 47.26799 -3.95608 -34.13189 1.000 57.92618 349 PHE A C 1
ATOM 5140 O O . PHE A 1 329 ? 46.37500 -3.71882 -34.95290 1.000 56.79586 349 PHE A O 1
ATOM 5157 N N . SER A 1 330 ? 48.14931 -4.93922 -34.30703 1.000 56.05194 350 SER A N 1
ATOM 5158 C CA . SER A 1 330 ? 48.19503 -5.72513 -35.53252 1.000 56.19496 350 SER A CA 1
ATOM 5159 C C . SER A 1 330 ? 47.59119 -7.11512 -35.38186 1.000 57.15841 350 SER A C 1
ATOM 5160 O O . SER A 1 330 ? 47.58072 -7.87441 -36.35603 1.000 56.15906 350 SER A O 1
ATOM 5168 N N . TYR A 1 331 ? 47.09205 -7.47091 -34.19868 1.000 57.63862 351 TYR A N 1
ATOM 5169 C CA . TYR A 1 331 ? 46.51370 -8.79566 -33.98641 1.000 56.80830 351 TYR A CA 1
ATOM 5170 C C . TYR A 1 331 ? 45.23580 -8.93118 -34.80577 1.000 58.47600 351 TYR A C 1
ATOM 5171 O O . TYR A 1 331 ? 44.24824 -8.23189 -34.55299 1.000 58.51427 351 TYR A O 1
ATOM 5189 N N . PHE A 1 332 ? 45.25246 -9.83324 -35.78619 1.000 56.87572 352 PHE A N 1
ATOM 5190 C CA . PHE A 1 332 ? 44.08714 -10.10289 -36.62639 1.000 57.46353 352 PHE A CA 1
ATOM 5191 C C . PHE A 1 332 ? 43.53339 -8.81013 -37.22154 1.000 58.31183 352 PHE A C 1
ATOM 5192 O O . PHE A 1 332 ? 42.34855 -8.49157 -37.09764 1.000 59.78008 352 PHE A O 1
ATOM 5209 N N . ASN A 1 333 ? 44.41313 -8.06237 -37.88360 1.000 58.00997 353 ASN A N 1
ATOM 5210 C CA . ASN A 1 333 ? 44.06284 -6.77456 -38.48354 1.000 58.89250 353 ASN A CA 1
ATOM 5211 C C . ASN A 1 333 ? 44.36232 -6.81267 -39.97549 1.000 59.07088 353 ASN A C 1
ATOM 5212 O O . ASN A 1 333 ? 45.53140 -6.67679 -40.37909 1.000 58.26885 353 ASN A O 1
ATOM 5223 N N . PRO A 1 334 ? 43.35421 -6.99819 -40.83450 1.000 61.76699 354 PRO A N 1
ATOM 5224 C CA . PRO A 1 334 ? 43.61747 -6.97987 -42.28284 1.000 61.02183 354 PRO A CA 1
ATOM 5225 C C . PRO A 1 334 ? 44.02967 -5.61737 -42.81484 1.000 61.70548 354 PRO A C 1
ATOM 5226 O O . PRO A 1 334 ? 44.70163 -5.56044 -43.85291 1.000 62.78701 354 PRO A O 1
ATOM 5237 N N . HIS A 1 335 ? 43.65234 -4.52157 -42.14903 1.000 59.91073 355 HIS A N 1
ATOM 5238 C CA . HIS A 1 335 ? 43.99636 -3.19403 -42.64832 1.000 60.97261 355 HIS A CA 1
ATOM 5239 C C . HIS A 1 335 ? 45.49676 -3.00778 -42.81589 1.000 60.15574 355 HIS A C 1
ATOM 5240 O O . HIS A 1 335 ? 45.91960 -2.11036 -43.55341 1.000 60.19373 355 HIS A O 1
ATOM 5254 N N . ALA A 1 336 ? 46.30964 -3.83060 -42.15151 1.000 58.42344 356 ALA A N 1
ATOM 5255 C CA . ALA A 1 336 ? 47.75545 -3.72053 -42.28984 1.000 57.74198 356 ALA A CA 1
ATOM 5256 C C . ALA A 1 336 ? 48.22318 -3.96662 -43.71827 1.000 57.93723 356 ALA A C 1
ATOM 5257 O O . ALA A 1 336 ? 49.33254 -3.55270 -44.07122 1.000 59.22201 356 ALA A O 1
ATOM 5264 N N . LEU A 1 337 ? 47.41393 -4.63047 -44.54451 1.000 58.63381 357 LEU A N 1
ATOM 5265 C CA . LEU A 1 337 ? 47.75470 -4.88281 -45.93891 1.000 57.28782 357 LEU A CA 1
ATOM 5266 C C . LEU A 1 337 ? 47.04528 -3.93626 -46.90127 1.000 57.81709 357 LEU A C 1
ATOM 5267 O O . LEU A 1 337 ? 47.07344 -4.17017 -48.11302 1.000 59.14933 357 LEU A O 1
ATOM 5283 N N . ASN A 1 338 ? 46.41513 -2.87224 -46.39656 1.000 59.25074 358 ASN A N 1
ATOM 5284 C CA . ASN A 1 338 ? 45.72420 -1.93935 -47.28199 1.000 60.66739 358 ASN A CA 1
ATOM 5285 C C . ASN A 1 338 ? 46.67798 -1.30264 -48.28326 1.000 60.47155 358 ASN A C 1
ATOM 5286 O O . ASN A 1 338 ? 46.26260 -0.94146 -49.38963 1.000 62.48825 358 ASN A O 1
ATOM 5297 N N . ARG A 1 339 ? 47.95062 -1.14685 -47.91709 1.000 59.77869 359 ARG A N 1
ATOM 5298 C CA . ARG A 1 339 ? 48.96046 -0.58397 -48.80563 1.000 60.54355 359 ARG A CA 1
ATOM 5299 C C . ARG A 1 339 ? 49.88242 -1.65476 -49.38410 1.000 59.34246 359 ARG A C 1
ATOM 5300 O O . ARG A 1 339 ? 51.03137 -1.36330 -49.73215 1.000 59.88371 359 ARG A O 1
ATOM 5321 N N . GLY A 1 340 ? 49.40190 -2.89045 -49.49283 1.000 57.81680 360 GLY A N 1
ATOM 5322 C CA . GLY A 1 340 ? 50.18398 -3.96731 -50.06127 1.000 58.21967 360 GLY A CA 1
ATOM 5323 C C . GLY A 1 340 ? 51.17918 -4.55349 -49.07669 1.000 54.82338 360 GLY A C 1
ATOM 5324 O O . GLY A 1 340 ? 51.43582 -4.01886 -47.99830 1.000 56.33693 360 GLY A O 1
ATOM 5328 N N . VAL A 1 341 ? 51.75498 -5.69195 -49.47006 1.000 53.14696 361 VAL A N 1
ATOM 5329 C CA . VAL A 1 341 ? 52.71788 -6.37550 -48.61291 1.000 54.36852 361 VAL A CA 1
ATOM 5330 C C . VAL A 1 341 ? 54.10544 -5.74977 -48.67726 1.000 53.72101 361 VAL A C 1
ATOM 5331 O O . VAL A 1 341 ? 54.89900 -5.93159 -47.74617 1.000 52.97396 361 VAL A O 1
ATOM 5344 N N . GLU A 1 342 ? 54.42556 -5.02359 -49.74714 1.000 55.12167 362 GLU A N 1
ATOM 5345 C CA . GLU A 1 342 ? 55.78833 -4.52240 -49.92023 1.000 55.70410 362 GLU A CA 1
ATOM 5346 C C . GLU A 1 342 ? 56.25419 -3.67355 -48.74661 1.000 53.97954 362 GLU A C 1
ATOM 5347 O O . GLU A 1 342 ? 57.39394 -3.86595 -48.28871 1.000 53.13418 362 GLU A O 1
ATOM 5359 N N . PRO A 1 343 ? 55.46318 -2.73337 -48.22070 1.000 54.51666 363 PRO A N 1
ATOM 5360 C CA . PRO A 1 343 ? 55.95356 -1.93726 -47.08076 1.000 55.60095 363 PRO A CA 1
ATOM 5361 C C . PRO A 1 343 ? 56.28179 -2.77364 -45.85525 1.000 54.02847 363 PRO A C 1
ATOM 5362 O O . PRO A 1 343 ? 57.23130 -2.45534 -45.12902 1.000 52.82532 363 PRO A O 1
ATOM 5373 N N . LEU A 1 344 ? 55.51445 -3.83355 -45.59739 1.000 53.09359 364 LEU A N 1
ATOM 5374 C CA . LEU A 1 344 ? 55.84288 -4.73559 -44.50020 1.000 52.16818 364 LEU A CA 1
ATOM 5375 C C . LEU A 1 344 ? 57.14699 -5.47089 -44.77066 1.000 52.96788 364 LEU A C 1
ATOM 5376 O O . LEU A 1 344 ? 58.04873 -5.48524 -43.92484 1.000 54.34679 364 LEU A O 1
ATOM 5392 N N . ILE A 1 345 ? 57.26221 -6.09361 -45.94720 1.000 53.29425 365 ILE A N 1
ATOM 5393 C CA . ILE A 1 345 ? 58.45703 -6.86986 -46.26768 1.000 51.52374 365 ILE A CA 1
ATOM 5394 C C . ILE A 1 345 ? 59.70511 -6.03089 -46.04511 1.000 51.41657 365 ILE A C 1
ATOM 5395 O O . ILE A 1 345 ? 60.69388 -6.50028 -45.47080 1.000 53.00117 365 ILE A O 1
ATOM 5411 N N . ARG A 1 346 ? 59.68453 -4.77740 -46.49895 1.000 52.29942 366 ARG A N 1
ATOM 5412 C CA . ARG A 1 346 ? 60.85348 -3.92301 -46.32771 1.000 53.81566 366 ARG A CA 1
ATOM 5413 C C . ARG A 1 346 ? 61.20547 -3.77369 -44.85498 1.000 53.86616 366 ARG A C 1
ATOM 5414 O O . ARG A 1 346 ? 62.38103 -3.84282 -44.47974 1.000 54.66472 366 ARG A O 1
ATOM 5435 N N . GLY A 1 347 ? 60.19895 -3.57534 -44.00291 1.000 54.61031 367 GLY A N 1
ATOM 5436 C CA . GLY A 1 347 ? 60.46363 -3.45175 -42.57947 1.000 54.34218 367 GLY A CA 1
ATOM 5437 C C . GLY A 1 347 ? 60.95249 -4.74755 -41.95972 1.000 53.03674 367 GLY A C 1
ATOM 5438 O O . GLY A 1 347 ? 61.85794 -4.74154 -41.12135 1.000 53.14651 367 GLY A O 1
ATOM 5442 N N . LEU A 1 348 ? 60.36747 -5.87628 -42.36696 1.000 50.86187 368 LEU A N 1
ATOM 5443 C CA . LEU A 1 348 ? 60.70596 -7.15262 -41.74558 1.000 52.68204 368 LEU A CA 1
ATOM 5444 C C . LEU A 1 348 ? 62.16894 -7.51858 -41.96985 1.000 53.71293 368 LEU A C 1
ATOM 5445 O O . LEU A 1 348 ? 62.81182 -8.09778 -41.08526 1.000 50.68214 368 LEU A O 1
ATOM 5461 N N . ILE A 1 349 ? 62.71090 -7.20443 -43.14925 1.000 53.93501 369 ILE A N 1
ATOM 5462 C CA . ILE A 1 349 ? 64.06910 -7.62490 -43.48050 1.000 53.42129 369 ILE A CA 1
ATOM 5463 C C . ILE A 1 349 ? 65.13260 -6.64958 -42.98951 1.000 53.80074 369 ILE A C 1
ATOM 5464 O O . ILE A 1 349 ? 66.31355 -7.01998 -42.92901 1.000 53.97892 369 ILE A O 1
ATOM 5480 N N . ILE A 1 350 ? 64.75574 -5.42111 -42.63842 1.000 54.33874 370 ILE A N 1
ATOM 5481 C CA . ILE A 1 350 ? 65.72690 -4.41421 -42.22199 1.000 55.73852 370 ILE A CA 1
ATOM 5482 C C . ILE A 1 350 ? 65.73733 -4.29089 -40.70157 1.000 54.30201 370 ILE A C 1
ATOM 5483 O O . ILE A 1 350 ? 66.77785 -4.00265 -40.10064 1.000 53.55887 370 ILE A O 1
ATOM 5499 N N . ASN A 1 351 ? 64.58615 -4.51047 -40.07053 1.000 52.65741 371 ASN A N 1
ATOM 5500 C CA . ASN A 1 351 ? 64.43295 -4.23777 -38.64694 1.000 55.50731 371 ASN A CA 1
ATOM 5501 C C . ASN A 1 351 ? 64.93740 -5.41106 -37.81076 1.000 55.85515 371 ASN A C 1
ATOM 5502 O O . ASN A 1 351 ? 64.57269 -6.56503 -38.05783 1.000 53.73308 371 ASN A O 1
ATOM 5513 N N . GLU A 1 352 ? 65.77093 -5.11055 -36.81470 1.000 54.51553 372 GLU A N 1
ATOM 5514 C CA . GLU A 1 352 ? 66.32910 -6.14043 -35.94863 1.000 54.95522 372 GLU A CA 1
ATOM 5515 C C . GLU A 1 352 ? 65.30167 -6.57334 -34.91009 1.000 54.97415 372 GLU A C 1
ATOM 5516 O O . GLU A 1 352 ? 64.57199 -5.74632 -34.35550 1.000 55.00778 372 GLU A O 1
ATOM 5528 N N . GLU A 1 353 ? 65.25077 -7.87720 -34.64473 1.000 54.73282 373 GLU A N 1
ATOM 5529 C CA . GLU A 1 353 ? 64.26281 -8.42931 -33.72668 1.000 54.82705 373 GLU A CA 1
ATOM 5530 C C . GLU A 1 353 ? 64.77270 -8.34501 -32.28924 1.000 54.96166 373 GLU A C 1
ATOM 5531 O O . GLU A 1 353 ? 65.81908 -7.75889 -31.99721 1.000 55.42326 373 GLU A O 1
ATOM 5543 N N . GLU A 1 354 ? 64.02234 -8.94994 -31.37628 1.000 55.89873 374 GLU A N 1
ATOM 5544 C CA . GLU A 1 354 ? 64.33756 -8.96018 -29.95811 1.000 55.74568 374 GLU A CA 1
ATOM 5545 C C . GLU A 1 354 ? 65.18302 -10.18582 -29.61150 1.000 55.51255 374 GLU A C 1
ATOM 5546 O O . GLU A 1 354 ? 65.23419 -11.16573 -30.35756 1.000 54.53600 374 GLU A O 1
ATOM 5558 N N . ASN A 1 355 ? 65.85394 -10.12055 -28.46372 1.000 57.74208 375 ASN A N 1
ATOM 5559 C CA . ASN A 1 355 ? 66.72611 -11.20791 -28.04479 1.000 56.91777 375 ASN A CA 1
ATOM 5560 C C . ASN A 1 355 ? 65.91477 -12.36349 -27.47241 1.000 55.14555 375 ASN A C 1
ATOM 5561 O O . ASN A 1 355 ? 64.82749 -12.17536 -26.92110 1.000 54.57454 375 ASN A O 1
ATOM 5572 N N . ILE A 1 356 ? 66.45728 -13.56985 -27.60519 1.000 56.27155 376 ILE A N 1
ATOM 5573 C CA . ILE A 1 356 ? 65.82375 -14.76691 -27.06511 1.000 57.33901 376 ILE A CA 1
ATOM 5574 C C . ILE A 1 356 ? 66.33815 -14.94885 -25.64443 1.000 59.02377 376 ILE A C 1
ATOM 5575 O O . ILE A 1 356 ? 67.48681 -15.34520 -25.43011 1.000 59.86856 376 ILE A O 1
ATOM 5591 N N . ASP A 1 357 ? 65.47971 -14.66083 -24.67756 1.000 58.10836 377 ASP A N 1
ATOM 5592 C CA . ASP A 1 357 ? 65.84742 -14.64112 -23.27412 1.000 57.94363 377 ASP A CA 1
ATOM 5593 C C . ASP A 1 357 ? 64.55712 -14.75780 -22.47177 1.000 57.87061 377 ASP A C 1
ATOM 5594 O O . ASP A 1 357 ? 63.48833 -15.02569 -23.02819 1.000 57.67475 377 ASP A O 1
ATOM 5603 N N . ILE A 1 358 ? 64.64485 -14.55725 -21.15738 1.000 60.27865 378 ILE A N 1
ATOM 5604 C CA . ILE A 1 358 ? 63.45837 -14.71650 -20.32850 1.000 60.06928 378 ILE A CA 1
ATOM 5605 C C . ILE A 1 358 ? 62.42993 -13.62234 -20.57994 1.000 58.90340 378 ILE A C 1
ATOM 5606 O O . ILE A 1 358 ? 61.27480 -13.76486 -20.16749 1.000 58.85291 378 ILE A O 1
ATOM 5622 N N . TYR A 1 359 ? 62.80398 -12.53984 -21.25469 1.000 57.67515 379 TYR A N 1
ATOM 5623 C CA . TYR A 1 359 ? 61.94703 -11.36732 -21.35252 1.000 58.12286 379 TYR A CA 1
ATOM 5624 C C . TYR A 1 359 ? 61.03164 -11.42480 -22.56337 1.000 56.49592 379 TYR A C 1
ATOM 5625 O O . TYR A 1 359 ? 61.45193 -11.79267 -23.66383 1.000 56.90129 379 TYR A O 1
ATOM 5643 N N . MET A 1 360 ? 59.77842 -11.03779 -22.34506 1.000 55.80002 380 MET A N 1
ATOM 5644 C CA . MET A 1 360 ? 58.76591 -10.98050 -23.38530 1.000 56.39183 380 MET A CA 1
ATOM 5645 C C . MET A 1 360 ? 58.16713 -9.58466 -23.39909 1.000 56.85085 380 MET A C 1
ATOM 5646 O O . MET A 1 360 ? 57.84382 -9.03635 -22.34137 1.000 57.56545 380 MET A O 1
ATOM 5660 N N . ILE A 1 361 ? 58.03648 -9.00546 -24.59405 1.000 56.97505 381 ILE A N 1
ATOM 5661 C CA . ILE A 1 361 ? 57.47291 -7.66885 -24.70408 1.000 56.88789 381 ILE A CA 1
ATOM 5662 C C . ILE A 1 361 ? 56.06943 -7.64622 -24.10704 1.000 56.22603 381 ILE A C 1
ATOM 5663 O O . ILE A 1 361 ? 55.38318 -8.67317 -24.01904 1.000 56.36881 381 ILE A O 1
ATOM 5679 N N . SER A 1 362 ? 55.64103 -6.45760 -23.68583 1.000 55.69259 382 SER A N 1
ATOM 5680 C CA . SER A 1 362 ? 54.33575 -6.31560 -23.05700 1.000 57.43599 382 SER A CA 1
ATOM 5681 C C . SER A 1 362 ? 53.19119 -6.36529 -24.05806 1.000 57.88488 382 SER A C 1
ATOM 5682 O O . SER A 1 362 ? 52.04301 -6.57467 -23.65079 1.000 57.01994 382 SER A O 1
ATOM 5690 N N . ASP A 1 363 ? 53.47070 -6.17255 -25.35084 1.000 58.64578 383 ASP A N 1
ATOM 5691 C CA . ASP A 1 363 ? 52.43411 -6.35765 -26.36045 1.000 57.00738 383 ASP A CA 1
ATOM 5692 C C . ASP A 1 363 ? 51.89605 -7.77973 -26.33623 1.000 55.80931 383 ASP A C 1
ATOM 5693 O O . ASP A 1 363 ? 50.70720 -8.00035 -26.59098 1.000 55.96151 383 ASP A O 1
ATOM 5702 N N . LEU A 1 364 ? 52.75229 -8.75068 -26.02451 1.000 54.83097 384 LEU A N 1
ATOM 5703 C CA . LEU A 1 364 ? 52.35032 -10.14591 -25.91148 1.000 56.05915 384 LEU A CA 1
ATOM 5704 C C . LEU A 1 364 ? 52.01100 -10.53676 -24.47746 1.000 57.82518 384 LEU A C 1
ATOM 5705 O O . LEU A 1 364 ? 51.07309 -11.30939 -24.25137 1.000 57.60467 384 LEU A O 1
ATOM 5721 N N . ARG A 1 365 ? 52.75648 -10.01667 -23.49981 1.000 58.97948 385 ARG A N 1
ATOM 5722 C CA . ARG A 1 365 ? 52.58922 -10.45773 -22.11968 1.000 57.97980 385 ARG A CA 1
ATOM 5723 C C . ARG A 1 365 ? 51.46007 -9.72353 -21.40792 1.000 57.73193 385 ARG A C 1
ATOM 5724 O O . ARG A 1 365 ? 50.85254 -10.28138 -20.48841 1.000 58.40556 385 ARG A O 1
ATOM 5745 N N . ASN A 1 366 ? 51.16064 -8.49164 -21.80998 1.000 57.22581 386 ASN A N 1
ATOM 5746 C CA . ASN A 1 366 ? 50.13540 -7.67849 -21.16262 1.000 58.45126 386 ASN A CA 1
ATOM 5747 C C . ASN A 1 366 ? 49.19800 -7.07413 -22.19880 1.000 58.23689 386 ASN A C 1
ATOM 5748 O O . ASN A 1 366 ? 48.98836 -5.86046 -22.25263 1.000 59.43840 386 ASN A O 1
ATOM 5759 N N . PHE A 1 367 ? 48.61327 -7.92237 -23.04110 1.000 58.82960 387 PHE A N 1
ATOM 5760 C CA . PHE A 1 367 ? 47.62589 -7.46327 -24.00893 1.000 59.66381 387 PHE A CA 1
ATOM 5761 C C . PHE A 1 367 ? 46.25731 -7.36902 -23.34556 1.000 59.95039 387 PHE A C 1
ATOM 5762 O O . PHE A 1 367 ? 45.80592 -8.31850 -22.69768 1.000 60.66992 387 PHE A O 1
ATOM 5779 N N . LEU A 1 368 ? 45.59272 -6.22942 -23.51796 1.000 60.36860 388 LEU A N 1
ATOM 5780 C CA . LEU A 1 368 ? 44.30740 -5.96922 -22.88498 1.000 62.70442 388 LEU A CA 1
ATOM 5781 C C . LEU A 1 368 ? 43.22265 -5.80423 -23.93790 1.000 62.37573 388 LEU A C 1
ATOM 5782 O O . LEU A 1 368 ? 43.47104 -5.27185 -25.02508 1.000 61.17025 388 LEU A O 1
ATOM 5798 N N . PHE A 1 369 ? 42.01757 -6.27330 -23.60592 1.000 63.52477 389 PHE A N 1
ATOM 5799 C CA . PHE A 1 369 ? 40.86061 -5.99209 -24.44693 1.000 64.18253 389 PHE A CA 1
ATOM 5800 C C . PHE A 1 369 ? 40.42232 -4.54265 -24.29051 1.000 64.86407 389 PHE A C 1
ATOM 5801 O O . PHE A 1 369 ? 40.00134 -3.90600 -25.26389 1.000 66.16885 389 PHE A O 1
ATOM 5818 N N . GLY A 1 370 ? 40.52084 -4.00461 -23.07637 1.000 63.52659 390 GLY A N 1
ATOM 5819 C CA . GLY A 1 370 ? 40.13691 -2.63230 -22.81863 1.000 64.89535 390 GLY A CA 1
ATOM 5820 C C . GLY A 1 370 ? 40.79441 -2.06044 -21.58011 1.000 65.98194 390 GLY A C 1
ATOM 5821 O O . GLY A 1 370 ? 41.98792 -1.74431 -21.59230 1.000 65.56641 390 GLY A O 1
ATOM 5825 N N . LYS A 1 371 ? 40.02490 -1.92546 -20.50019 1.000 66.11204 391 LYS A N 1
ATOM 5826 C CA . LYS A 1 371 ? 40.53880 -1.35349 -19.26890 1.000 65.75138 391 LYS A CA 1
ATOM 5827 C C . LYS A 1 371 ? 41.48631 -2.34123 -18.58705 1.000 65.28822 391 LYS A C 1
ATOM 5828 O O . LYS A 1 371 ? 41.55327 -3.51477 -18.95937 1.000 64.45553 391 LYS A O 1
ATOM 5847 N N . PRO A 1 372 ? 42.24205 -1.89141 -17.57833 1.000 68.25915 392 PRO A N 1
ATOM 5848 C CA . PRO A 1 372 ? 43.22303 -2.78136 -16.93619 1.000 69.37356 392 PRO A CA 1
ATOM 5849 C C . PRO A 1 372 ? 42.62449 -3.83665 -16.01528 1.000 68.97929 392 PRO A C 1
ATOM 5850 O O . PRO A 1 372 ? 43.39189 -4.57413 -15.38449 1.000 69.64079 392 PRO A O 1
ATOM 5861 N N . GLY A 1 373 ? 41.30178 -3.94686 -15.90612 1.000 66.41879 393 GLY A N 1
ATOM 5862 C CA . GLY A 1 373 ? 40.71275 -4.92350 -15.00844 1.000 65.66981 393 GLY A CA 1
ATOM 5863 C C . GLY A 1 373 ? 39.72900 -5.87957 -15.65469 1.000 66.91496 393 GLY A C 1
ATOM 5864 O O . GLY A 1 373 ? 39.15245 -6.72855 -14.96839 1.000 67.38341 393 GLY A O 1
ATOM 5868 N N . GLN A 1 374 ? 39.53289 -5.77326 -16.96758 1.000 68.24814 394 GLN A N 1
ATOM 5869 C CA . GLN A 1 374 ? 38.48996 -6.52706 -17.66339 1.000 68.59742 394 GLN A CA 1
ATOM 5870 C C . GLN A 1 374 ? 39.06079 -7.15066 -18.93393 1.000 66.56289 394 GLN A C 1
ATOM 5871 O O . GLN A 1 374 ? 39.18367 -6.48205 -19.96430 1.000 66.26745 394 GLN A O 1
ATOM 5885 N N . GLY A 1 375 ? 39.39709 -8.43491 -18.85697 1.000 66.89999 395 GLY A N 1
ATOM 5886 C CA . GLY A 1 375 ? 39.78310 -9.19772 -20.02363 1.000 66.50987 395 GLY A CA 1
ATOM 5887 C C . GLY A 1 375 ? 41.23030 -8.98013 -20.42381 1.000 65.25891 395 GLY A C 1
ATOM 5888 O O . GLY A 1 375 ? 41.95468 -8.14958 -19.87483 1.000 66.08207 395 GLY A O 1
ATOM 5892 N N . GLY A 1 376 ? 41.65215 -9.75788 -21.41351 1.000 63.49431 396 GLY A N 1
ATOM 5893 C CA . GLY A 1 376 ? 42.99138 -9.69861 -21.95348 1.000 62.97344 396 GLY A CA 1
ATOM 5894 C C . GLY A 1 376 ? 43.63214 -11.06693 -21.97979 1.000 62.06997 396 GLY A C 1
ATOM 5895 O O . GLY A 1 376 ? 43.04410 -12.07091 -21.58112 1.000 63.18098 396 GLY A O 1
ATOM 5899 N N . LEU A 1 377 ? 44.87320 -11.09598 -22.46270 1.000 58.79382 397 LEU A N 1
ATOM 5900 C CA . LEU A 1 377 ? 45.60851 -12.34653 -22.57232 1.000 59.24653 397 LEU A CA 1
ATOM 5901 C C . LEU A 1 377 ? 47.08672 -12.10221 -22.30273 1.000 58.67534 397 LEU A C 1
ATOM 5902 O O . LEU A 1 377 ? 47.60828 -11.00820 -22.53523 1.000 56.82755 397 LEU A O 1
ATOM 5918 N N . ASP A 1 378 ? 47.75163 -13.14256 -21.80335 1.000 58.82788 398 ASP A N 1
ATOM 5919 C CA . ASP A 1 378 ? 49.17698 -13.11163 -21.49316 1.000 57.94519 398 ASP A CA 1
ATOM 5920 C C . ASP A 1 378 ? 49.80606 -14.32777 -22.15461 1.000 57.23975 398 ASP A C 1
ATOM 5921 O O . ASP A 1 378 ? 49.55818 -15.46321 -21.73825 1.000 56.56198 398 ASP A O 1
ATOM 5930 N N . LEU A 1 379 ? 50.61022 -14.09323 -23.19085 1.000 58.21904 399 LEU A N 1
ATOM 5931 C CA . LEU A 1 379 ? 51.18507 -15.20714 -23.93331 1.000 59.02818 399 LEU A CA 1
ATOM 5932 C C . LEU A 1 379 ? 52.22394 -15.95553 -23.10887 1.000 57.35458 399 LEU A C 1
ATOM 5933 O O . LEU A 1 379 ? 52.34330 -17.17967 -23.22797 1.000 57.43525 399 LEU A O 1
ATOM 5949 N N . ALA A 1 380 ? 52.98085 -15.24757 -22.27185 1.000 58.69699 400 ALA A N 1
ATOM 5950 C CA . ALA A 1 380 ? 53.89252 -15.92302 -21.35604 1.000 59.38176 400 ALA A CA 1
ATOM 5951 C C . ALA A 1 380 ? 53.13041 -16.86349 -20.42995 1.000 59.42760 400 ALA A C 1
ATOM 5952 O O . ALA A 1 380 ? 53.52288 -18.02035 -20.23955 1.000 58.53733 400 ALA A O 1
ATOM 5959 N N . SER A 1 381 ? 52.02581 -16.38374 -19.85070 1.000 57.69901 401 SER A N 1
ATOM 5960 C CA . SER A 1 381 ? 51.22179 -17.22994 -18.97432 1.000 58.78150 401 SER A CA 1
ATOM 5961 C C . SER A 1 381 ? 50.63183 -18.41009 -19.73474 1.000 58.35995 401 SER A C 1
ATOM 5962 O O . SER A 1 381 ? 50.63616 -19.54261 -19.23747 1.000 57.87418 401 SER A O 1
ATOM 5970 N N . ARG A 1 382 ? 50.11337 -18.16568 -20.94121 1.000 60.77436 402 ARG A N 1
ATOM 5971 C CA . ARG A 1 382 ? 49.54576 -19.25274 -21.73244 1.000 60.59327 402 ARG A CA 1
ATOM 5972 C C . ARG A 1 382 ? 50.57616 -20.34547 -21.98260 1.000 58.02598 402 ARG A C 1
ATOM 5973 O O . ARG A 1 382 ? 50.24577 -21.53679 -21.96472 1.000 58.11149 402 ARG A O 1
ATOM 5994 N N . ASN A 1 383 ? 51.83309 -19.96286 -22.20588 1.000 55.65438 403 ASN A N 1
ATOM 5995 C CA . ASN A 1 383 ? 52.87559 -20.95865 -22.42397 1.000 57.10865 403 ASN A CA 1
ATOM 5996 C C . ASN A 1 383 ? 53.11863 -21.77896 -21.16388 1.000 57.70239 403 ASN A C 1
ATOM 5997 O O . ASN A 1 383 ? 53.17244 -23.01328 -21.21655 1.000 56.70066 403 ASN A O 1
ATOM 6008 N N . LEU A 1 384 ? 53.26745 -21.10946 -20.01717 1.000 60.68223 404 LEU A N 1
ATOM 6009 C CA . LEU A 1 384 ? 53.45012 -21.82480 -18.75714 1.000 57.63913 404 LEU A CA 1
ATOM 6010 C C . LEU A 1 384 ? 52.29468 -22.78315 -18.50222 1.000 56.98110 404 LEU A C 1
ATOM 6011 O O . LEU A 1 384 ? 52.50502 -23.94447 -18.13635 1.000 57.02270 404 LEU A O 1
ATOM 6027 N N . GLN A 1 385 ? 51.06163 -22.31341 -18.69284 1.000 55.95039 405 GLN A N 1
ATOM 6028 C CA . GLN A 1 385 ? 49.90689 -23.19476 -18.56082 1.000 58.09065 405 GLN A CA 1
ATOM 6029 C C . GLN A 1 385 ? 50.03370 -24.40448 -19.47585 1.000 60.62302 405 GLN A C 1
ATOM 6030 O O . GLN A 1 385 ? 49.83637 -25.54696 -19.04450 1.000 59.68675 405 GLN A O 1
ATOM 6044 N N . ARG A 1 386 ? 50.36116 -24.16805 -20.75136 1.000 58.58525 406 ARG A N 1
ATOM 6045 C CA . ARG A 1 386 ? 50.41288 -25.25468 -21.72407 1.000 57.85576 406 ARG A CA 1
ATOM 6046 C C . ARG A 1 386 ? 51.45752 -26.29193 -21.33362 1.000 56.42089 406 ARG A C 1
ATOM 6047 O O . ARG A 1 386 ? 51.21757 -27.49890 -21.45142 1.000 55.30639 406 ARG A O 1
ATOM 6068 N N . ASN A 1 387 ? 52.62588 -25.84259 -20.86845 1.000 56.23816 407 ASN A N 1
ATOM 6069 C CA . ASN A 1 387 ? 53.63698 -26.78088 -20.39310 1.000 57.05624 407 ASN A CA 1
ATOM 6070 C C . ASN A 1 387 ? 53.12341 -27.57590 -19.19932 1.000 56.67144 407 ASN A C 1
ATOM 6071 O O . ASN A 1 387 ? 53.31849 -28.79508 -19.12244 1.000 53.76942 407 ASN A O 1
ATOM 6082 N N . ARG A 1 388 ? 52.46231 -26.89990 -18.25694 1.000 57.19871 408 ARG A N 1
ATOM 6083 C CA . ARG A 1 388 ? 51.89700 -27.58851 -17.10260 1.000 58.78880 408 ARG A CA 1
ATOM 6084 C C . ARG A 1 388 ? 50.67060 -28.40343 -17.48913 1.000 58.65893 408 ARG A C 1
ATOM 6085 O O . ARG A 1 388 ? 50.38183 -29.42758 -16.85773 1.000 57.39987 408 ARG A O 1
ATOM 6106 N N . ASP A 1 389 ? 49.94262 -27.96415 -18.51809 1.000 58.71082 409 ASP A N 1
ATOM 6107 C CA . ASP A 1 389 ? 48.84401 -28.75800 -19.05844 1.000 58.19015 409 ASP A CA 1
ATOM 6108 C C . ASP A 1 389 ? 49.36019 -30.06207 -19.65570 1.000 56.46984 409 ASP A C 1
ATOM 6109 O O . ASP A 1 389 ? 48.79390 -31.13488 -19.41999 1.000 56.58883 409 ASP A O 1
ATOM 6118 N N . HIS A 1 390 ? 50.44248 -29.98845 -20.43019 1.000 56.70761 410 HIS A N 1
ATOM 6119 C CA . HIS A 1 390 ? 50.99659 -31.16483 -21.08807 1.000 56.88342 410 HIS A CA 1
ATOM 6120 C C . HIS A 1 390 ? 51.86483 -32.00910 -20.16878 1.000 56.08294 410 HIS A C 1
ATOM 6121 O O . HIS A 1 390 ? 52.24847 -33.11697 -20.55749 1.000 54.97735 410 HIS A O 1
ATOM 6135 N N . GLY A 1 391 ? 52.19324 -31.51763 -18.97935 1.000 57.72566 411 GLY A N 1
ATOM 6136 C CA . GLY A 1 391 ? 53.02594 -32.27295 -18.06477 1.000 56.15368 411 GLY A CA 1
ATOM 6137 C C . GLY A 1 391 ? 54.48681 -32.28383 -18.45025 1.000 55.21129 411 GLY A C 1
ATOM 6138 O O . GLY A 1 391 ? 55.15970 -33.31010 -18.29039 1.000 55.03475 411 GLY A O 1
ATOM 6142 N N . ILE A 1 392 ? 54.99798 -31.16970 -18.96479 1.000 54.71686 412 ILE A N 1
ATOM 6143 C CA . ILE A 1 392 ? 56.42381 -31.09802 -19.30235 1.000 55.13558 412 ILE A CA 1
ATOM 6144 C C . ILE A 1 392 ? 57.24153 -31.24779 -18.02374 1.000 55.59965 412 ILE A C 1
ATOM 6145 O O . ILE A 1 392 ? 56.97514 -30.53796 -17.03246 1.000 56.78240 412 ILE A O 1
ATOM 6161 N N . PRO A 1 393 ? 58.22607 -32.14114 -17.97258 1.000 55.86126 413 PRO A N 1
ATOM 6162 C CA . PRO A 1 393 ? 59.00390 -32.31829 -16.74122 1.000 54.95063 413 PRO A CA 1
ATOM 6163 C C . PRO A 1 393 ? 59.70899 -31.03581 -16.34066 1.000 55.99528 413 PRO A C 1
ATOM 6164 O O . PRO A 1 393 ? 59.82500 -30.10021 -17.14664 1.000 55.27504 413 PRO A O 1
ATOM 6175 N N . PRO A 1 394 ? 60.19047 -30.95179 -15.10070 1.000 56.86554 414 PRO A N 1
ATOM 6176 C CA . PRO A 1 394 ? 60.98947 -29.79137 -14.69459 1.000 56.69291 414 PRO A CA 1
ATOM 6177 C C . PRO A 1 394 ? 62.28989 -29.68390 -15.48007 1.000 56.03109 414 PRO A C 1
ATOM 6178 O O . PRO A 1 394 ? 62.76418 -30.63994 -16.09725 1.000 54.92754 414 PRO A O 1
ATOM 6189 N N . TYR A 1 395 ? 62.87601 -28.48597 -15.42473 1.000 55.36992 415 TYR A N 1
ATOM 6190 C CA . TYR A 1 395 ? 64.08383 -28.17817 -16.18364 1.000 54.95169 415 TYR A CA 1
ATOM 6191 C C . TYR A 1 395 ? 65.14690 -29.26050 -16.01586 1.000 56.38375 415 TYR A C 1
ATOM 6192 O O . TYR A 1 395 ? 65.62283 -29.83953 -16.99790 1.000 55.74068 415 TYR A O 1
ATOM 6210 N N . ASN A 1 396 ? 65.53328 -29.55124 -14.77057 1.000 59.62314 416 ASN A N 1
ATOM 6211 C CA . ASN A 1 396 ? 66.59936 -30.52409 -14.54811 1.000 58.16642 416 ASN A CA 1
ATOM 6212 C C . ASN A 1 396 ? 66.16177 -31.94030 -14.90389 1.000 58.13442 416 ASN A C 1
ATOM 6213 O O . ASN A 1 396 ? 66.99381 -32.75398 -15.32019 1.000 57.79459 416 ASN A O 1
ATOM 6224 N N . SER A 1 397 ? 64.87521 -32.26050 -14.74649 1.000 57.20416 417 SER A N 1
ATOM 6225 C CA . SER A 1 397 ? 64.39854 -33.58054 -15.14854 1.000 57.43899 417 SER A CA 1
ATOM 6226 C C . SER A 1 397 ? 64.47141 -33.75096 -16.66164 1.000 56.85215 417 SER A C 1
ATOM 6227 O O . SER A 1 397 ? 64.86366 -34.81425 -17.15618 1.000 55.99269 417 SER A O 1
ATOM 6235 N N . LEU A 1 398 ? 64.09661 -32.71457 -17.41259 1.000 55.11618 418 LEU A N 1
ATOM 6236 C CA . LEU A 1 398 ? 64.16788 -32.78865 -18.86770 1.000 56.09625 418 LEU A CA 1
ATOM 6237 C C . LEU A 1 398 ? 65.60104 -33.01716 -19.33219 1.000 55.66210 418 LEU A C 1
ATOM 6238 O O . LEU A 1 398 ? 65.86164 -33.88204 -20.17581 1.000 55.94490 418 LEU A O 1
ATOM 6254 N N . ARG A 1 399 ? 66.54730 -32.24691 -18.78880 1.000 55.62305 419 ARG A N 1
ATOM 6255 C CA . ARG A 1 399 ? 67.94632 -32.39948 -19.17713 1.000 56.20196 419 ARG A CA 1
ATOM 6256 C C . ARG A 1 399 ? 68.41996 -33.83316 -18.96816 1.000 56.63094 419 ARG A C 1
ATOM 6257 O O . ARG A 1 399 ? 69.04351 -34.42858 -19.85539 1.000 55.57817 419 ARG A O 1
ATOM 6278 N N . ARG A 1 400 ? 68.12998 -34.40575 -17.79658 1.000 56.74126 420 ARG A N 1
ATOM 6279 C CA . ARG A 1 400 ? 68.51330 -35.78919 -17.53119 1.000 58.83694 420 ARG A CA 1
ATOM 6280 C C . ARG A 1 400 ? 67.96218 -36.71984 -18.60444 1.000 57.83100 420 ARG A C 1
ATOM 6281 O O . ARG A 1 400 ? 68.68540 -37.56554 -19.14338 1.000 57.59139 420 ARG A O 1
ATOM 6302 N N . GLN A 1 401 ? 66.67723 -36.57373 -18.93243 1.000 56.47420 421 GLN A N 1
ATOM 6303 C CA . GLN A 1 401 ? 66.04314 -37.45795 -19.90091 1.000 56.45411 421 GLN A CA 1
ATOM 6304 C C . GLN A 1 401 ? 66.46960 -37.16895 -21.33345 1.000 55.67974 421 GLN A C 1
ATOM 6305 O O . GLN A 1 401 ? 66.16833 -37.97339 -22.22169 1.000 56.15406 421 GLN A O 1
ATOM 6319 N N . LEU A 1 402 ? 67.15554 -36.05457 -21.58018 1.000 55.05129 422 LEU A N 1
ATOM 6320 C CA . LEU A 1 402 ? 67.73664 -35.76854 -22.88440 1.000 54.60999 422 LEU A CA 1
ATOM 6321 C C . LEU A 1 402 ? 69.20626 -36.15403 -22.96418 1.000 56.01296 422 LEU A C 1
ATOM 6322 O O . LEU A 1 402 ? 69.84728 -35.89454 -23.98762 1.000 54.94895 422 LEU A O 1
ATOM 6338 N N . GLY A 1 403 ? 69.75333 -36.76241 -21.91431 1.000 57.09098 423 GLY A N 1
ATOM 6339 C CA . GLY A 1 403 ? 71.15758 -37.11289 -21.89729 1.000 56.74822 423 GLY A CA 1
ATOM 6340 C C . GLY A 1 403 ? 72.07813 -35.98036 -21.51805 1.000 56.44494 423 GLY A C 1
ATOM 6341 O O . GLY A 1 403 ? 73.27754 -36.05340 -21.79647 1.000 58.26488 423 GLY A O 1
ATOM 6345 N N . LEU A 1 404 ? 71.55672 -34.93234 -20.89356 1.000 56.15603 424 LEU A N 1
ATOM 6346 C CA . LEU A 1 404 ? 72.36018 -33.79948 -20.46510 1.000 58.44175 424 LEU A CA 1
ATOM 6347 C C . LEU A 1 404 ? 72.57617 -33.84092 -18.95630 1.000 58.69030 424 LEU A C 1
ATOM 6348 O O . LEU A 1 404 ? 71.82757 -34.47839 -18.21185 1.000 58.59235 424 LEU A O 1
ATOM 6364 N N . ARG A 1 405 ? 73.62466 -33.15693 -18.51358 1.000 60.09095 425 ARG A N 1
ATOM 6365 C CA . ARG A 1 405 ? 73.91243 -33.09209 -17.08816 1.000 61.72858 425 ARG A CA 1
ATOM 6366 C C . ARG A 1 405 ? 72.99276 -32.07467 -16.41127 1.000 61.28751 425 ARG A C 1
ATOM 6367 O O . ARG A 1 405 ? 72.79074 -30.97715 -16.93607 1.000 61.57653 425 ARG A O 1
ATOM 6388 N N . PRO A 1 406 ? 72.42604 -32.40310 -15.25141 1.000 63.09629 426 PRO A N 1
ATOM 6389 C CA . PRO A 1 406 ? 71.57440 -31.43243 -14.55688 1.000 61.27068 426 PRO A CA 1
ATOM 6390 C C . PRO A 1 406 ? 72.40169 -30.34114 -13.89808 1.000 60.30985 426 PRO A C 1
ATOM 6391 O O . PRO A 1 406 ? 73.56213 -30.54309 -13.53452 1.000 60.97634 426 PRO A O 1
ATOM 6402 N N . VAL A 1 407 ? 71.79083 -29.16896 -13.75255 1.000 59.57499 427 VAL A N 1
ATOM 6403 C CA . VAL A 1 407 ? 72.45821 -28.04780 -13.10252 1.000 60.62740 427 VAL A CA 1
ATOM 6404 C C . VAL A 1 407 ? 72.46379 -28.27204 -11.59783 1.000 61.71968 427 VAL A C 1
ATOM 6405 O O . VAL A 1 407 ? 71.59130 -28.94834 -11.04094 1.000 61.21664 427 VAL A O 1
ATOM 6418 N N . GLN A 1 408 ? 73.46170 -27.69747 -10.93027 1.000 64.17100 428 GLN A N 1
ATOM 6419 C CA . GLN A 1 408 ? 73.56178 -27.77023 -9.48071 1.000 65.79393 428 GLN A CA 1
ATOM 6420 C C . GLN A 1 408 ? 73.21876 -26.46425 -8.78256 1.000 64.82650 428 GLN A C 1
ATOM 6421 O O . GLN A 1 408 ? 72.64896 -26.49945 -7.69111 1.000 66.50753 428 GLN A O 1
ATOM 6435 N N . THR A 1 409 ? 73.54237 -25.31755 -9.37821 1.000 62.78302 429 THR A N 1
ATOM 6436 C CA . THR A 1 409 ? 73.20891 -24.02581 -8.79469 1.000 63.69664 429 THR A CA 1
ATOM 6437 C C . THR A 1 409 ? 72.72838 -23.08833 -9.89204 1.000 63.19779 429 THR A C 1
ATOM 6438 O O . THR A 1 409 ? 72.77402 -23.40893 -11.08346 1.000 62.62158 429 THR A O 1
ATOM 6449 N N . TRP A 1 410 ? 72.26659 -21.90856 -9.47097 1.000 63.28706 430 TRP A N 1
ATOM 6450 C CA . TRP A 1 410 ? 71.69576 -20.95843 -10.41902 1.000 62.20187 430 TRP A CA 1
ATOM 6451 C C . TRP A 1 410 ? 72.74265 -20.48695 -11.41716 1.000 61.57446 430 TRP A C 1
ATOM 6452 O O . TRP A 1 410 ? 72.43506 -20.26724 -12.59435 1.000 61.22324 430 TRP A O 1
ATOM 6473 N N . SER A 1 411 ? 73.98988 -20.33337 -10.96766 1.000 62.98142 431 SER A N 1
ATOM 6474 C CA . SER A 1 411 ? 75.03527 -19.83907 -11.85488 1.000 62.34052 431 SER A CA 1
ATOM 6475 C C . SER A 1 411 ? 75.29961 -20.80277 -13.00257 1.000 62.55301 431 SER A C 1
ATOM 6476 O O . SER A 1 411 ? 75.76385 -20.38065 -14.06790 1.000 63.77955 431 SER A O 1
ATOM 6484 N N . ASP A 1 412 ? 75.02261 -22.09590 -12.81228 1.000 61.66075 432 ASP A N 1
ATOM 6485 C CA . ASP A 1 412 ? 75.22162 -23.04530 -13.90214 1.000 61.76805 432 ASP A CA 1
ATOM 6486 C C . ASP A 1 412 ? 74.32677 -22.72131 -15.08844 1.000 61.20101 432 ASP A C 1
ATOM 6487 O O . ASP A 1 412 ? 74.66762 -23.04872 -16.23049 1.000 61.40587 432 ASP A O 1
ATOM 6496 N N . ILE A 1 413 ? 73.18730 -22.07529 -14.84298 1.000 61.37603 433 ILE A N 1
ATOM 6497 C CA . ILE A 1 413 ? 72.27442 -21.73574 -15.92846 1.000 60.72570 433 ILE A CA 1
ATOM 6498 C C . ILE A 1 413 ? 72.73808 -20.47657 -16.65284 1.000 61.17917 433 ILE A C 1
ATOM 6499 O O . ILE A 1 413 ? 72.66492 -20.39583 -17.88417 1.000 61.57363 433 ILE A O 1
ATOM 6515 N N . THR A 1 414 ? 73.21668 -19.47782 -15.91327 1.000 61.72693 434 THR A N 1
ATOM 6516 C CA . THR A 1 414 ? 73.60265 -18.21061 -16.51814 1.000 61.69039 434 THR A CA 1
ATOM 6517 C C . THR A 1 414 ? 74.44954 -17.41166 -15.54132 1.000 63.29213 434 THR A C 1
ATOM 6518 O O . THR A 1 414 ? 74.35851 -17.58315 -14.32331 1.000 63.71212 434 THR A O 1
ATOM 6529 N N . SER A 1 415 ? 75.25976 -16.51353 -16.09755 1.000 64.66614 435 SER A N 1
ATOM 6530 C CA . SER A 1 415 ? 76.07300 -15.61271 -15.29346 1.000 66.20446 435 SER A CA 1
ATOM 6531 C C . SER A 1 415 ? 75.39702 -14.27177 -15.03490 1.000 65.22430 435 SER A C 1
ATOM 6532 O O . SER A 1 415 ? 75.87510 -13.50889 -14.18893 1.000 65.89663 435 SER A O 1
ATOM 6540 N N . ASP A 1 416 ? 74.30925 -13.96971 -15.72775 1.000 63.44590 436 ASP A N 1
ATOM 6541 C CA . ASP A 1 416 ? 73.61030 -12.70252 -15.54770 1.000 63.15639 436 ASP A CA 1
ATOM 6542 C C . ASP A 1 416 ? 72.93869 -12.67632 -14.18001 1.000 62.83606 436 ASP A C 1
ATOM 6543 O O . ASP A 1 416 ? 72.00319 -13.45595 -13.95326 1.000 61.38050 436 ASP A O 1
ATOM 6552 N N . PRO A 1 417 ? 73.36052 -11.81228 -13.24966 1.000 62.76821 437 PRO A N 1
ATOM 6553 C CA . PRO A 1 417 ? 72.75481 -11.85106 -11.90742 1.000 62.85056 437 PRO A CA 1
ATOM 6554 C C . PRO A 1 417 ? 71.26355 -11.57631 -11.91178 1.000 62.64590 437 PRO A C 1
ATOM 6555 O O . PRO A 1 417 ? 70.52532 -12.18841 -11.12945 1.000 62.31667 437 PRO A O 1
ATOM 6566 N N . GLN A 1 418 ? 70.79431 -10.66357 -12.76720 1.000 63.14501 438 GLN A N 1
ATOM 6567 C CA . GLN A 1 418 ? 69.36737 -10.36447 -12.80072 1.000 62.45658 438 GLN A CA 1
ATOM 6568 C C . GLN A 1 418 ? 68.55894 -11.57930 -13.23060 1.000 62.52250 438 GLN A C 1
ATOM 6569 O O . GLN A 1 418 ? 67.43694 -11.77732 -12.75005 1.000 61.53415 438 GLN A O 1
ATOM 6583 N N . ILE A 1 419 ? 69.10355 -12.40353 -14.12890 1.000 61.01450 439 ILE A N 1
ATOM 6584 C CA . ILE A 1 419 ? 68.44867 -13.66876 -14.44148 1.000 61.87470 439 ILE A CA 1
ATOM 6585 C C . ILE A 1 419 ? 68.48314 -14.58438 -13.22295 1.000 60.12448 439 ILE A C 1
ATOM 6586 O O . ILE A 1 419 ? 67.47557 -15.20654 -12.86558 1.000 58.33858 439 ILE A O 1
ATOM 6602 N N . GLN A 1 420 ? 69.64011 -14.67612 -12.56256 1.000 60.78463 440 GLN A N 1
ATOM 6603 C CA . GLN A 1 420 ? 69.74782 -15.48934 -11.35511 1.000 61.88589 440 GLN A CA 1
ATOM 6604 C C . GLN A 1 420 ? 68.73084 -15.05263 -10.30904 1.000 61.06391 440 GLN A C 1
ATOM 6605 O O . GLN A 1 420 ? 68.03486 -15.88331 -9.71364 1.000 59.80915 440 GLN A O 1
ATOM 6619 N N . ASN A 1 421 ? 68.63414 -13.74544 -10.06877 1.000 60.57843 441 ASN A N 1
ATOM 6620 C CA . ASN A 1 421 ? 67.71921 -13.24701 -9.04927 1.000 61.98581 441 ASN A CA 1
ATOM 6621 C C . ASN A 1 421 ? 66.27487 -13.59318 -9.38918 1.000 60.26706 441 ASN A C 1
ATOM 6622 O O . ASN A 1 421 ? 65.53044 -14.09902 -8.54224 1.000 61.09346 441 ASN A O 1
ATOM 6633 N N . ARG A 1 422 ? 65.85997 -13.33565 -10.63126 1.000 62.88801 442 ARG A N 1
ATOM 6634 C CA . ARG A 1 422 ? 64.48263 -13.62402 -11.01765 1.000 61.44391 442 ARG A CA 1
ATOM 6635 C C . ARG A 1 422 ? 64.16455 -15.10803 -10.89091 1.000 59.68832 442 ARG A C 1
ATOM 6636 O O . ARG A 1 422 ? 63.02816 -15.47282 -10.56957 1.000 58.14677 442 ARG A O 1
ATOM 6657 N N . LEU A 1 423 ? 65.14863 -15.97705 -11.12833 1.000 59.90787 443 LEU A N 1
ATOM 6658 C CA . LEU A 1 423 ? 64.93595 -17.40421 -10.91173 1.000 59.66877 443 LEU A CA 1
ATOM 6659 C C . LEU A 1 423 ? 64.81884 -17.72389 -9.42510 1.000 61.58252 443 LEU A C 1
ATOM 6660 O O . LEU A 1 423 ? 63.93811 -18.49209 -9.01938 1.000 60.04670 443 LEU A O 1
ATOM 6676 N N . LYS A 1 424 ? 65.70178 -17.15096 -8.59839 1.000 61.65833 444 LYS A N 1
ATOM 6677 C CA . LYS A 1 424 ? 65.59292 -17.33387 -7.15345 1.000 61.64308 444 LYS A CA 1
ATOM 6678 C C . LYS A 1 424 ? 64.24393 -16.84929 -6.64243 1.000 61.67317 444 LYS A C 1
ATOM 6679 O O . LYS A 1 424 ? 63.63931 -17.47798 -5.76651 1.000 61.91860 444 LYS A O 1
ATOM 6698 N N . ASN A 1 425 ? 63.76091 -15.72536 -7.17522 1.000 61.14328 445 ASN A N 1
ATOM 6699 C CA . ASN A 1 425 ? 62.48262 -15.17603 -6.73723 1.000 61.96411 445 ASN A CA 1
ATOM 6700 C C . ASN A 1 425 ? 61.31825 -16.05718 -7.17763 1.000 61.61688 445 ASN A C 1
ATOM 6701 O O . ASN A 1 425 ? 60.33878 -16.21506 -6.43935 1.000 61.63475 445 ASN A O 1
ATOM 6712 N N . ALA A 1 426 ? 61.40356 -16.63794 -8.37668 1.000 61.08124 446 ALA A N 1
ATOM 6713 C CA . ALA A 1 426 ? 60.29626 -17.42886 -8.90613 1.000 62.45436 446 ALA A CA 1
ATOM 6714 C C . ALA A 1 426 ? 60.28989 -18.84552 -8.34530 1.000 60.69636 446 ALA A C 1
ATOM 6715 O O . ALA A 1 426 ? 59.22170 -19.39012 -8.04510 1.000 59.88172 446 ALA A O 1
ATOM 6722 N N . TYR A 1 427 ? 61.46200 -19.45775 -8.20801 1.000 60.31818 447 TYR A N 1
ATOM 6723 C CA . TYR A 1 427 ? 61.58235 -20.82795 -7.73733 1.000 60.97082 447 TYR A CA 1
ATOM 6724 C C . TYR A 1 427 ? 62.50847 -20.88295 -6.53184 1.000 61.45904 447 TYR A C 1
ATOM 6725 O O . TYR A 1 427 ? 63.44477 -20.08712 -6.41066 1.000 62.43611 447 TYR A O 1
ATOM 6743 N N . LYS A 1 428 ? 62.24286 -21.83486 -5.63859 1.000 61.50546 448 LYS A N 1
ATOM 6744 C CA . LYS A 1 428 ? 63.10382 -22.03319 -4.48134 1.000 63.86776 448 LYS A CA 1
ATOM 6745 C C . LYS A 1 428 ? 64.22848 -23.02098 -4.75221 1.000 61.72367 448 LYS A C 1
ATOM 6746 O O . LYS A 1 428 ? 65.23192 -23.00849 -4.03109 1.000 62.83842 448 LYS A O 1
ATOM 6765 N N . SER A 1 429 ? 64.09406 -23.85832 -5.77772 1.000 61.83433 449 SER A N 1
ATOM 6766 C CA . SER A 1 429 ? 65.13600 -24.80047 -6.15636 1.000 63.38878 449 SER A CA 1
ATOM 6767 C C . SER A 1 429 ? 65.28270 -24.81219 -7.67081 1.000 61.08658 449 SER A C 1
ATOM 6768 O O . SER A 1 429 ? 64.33953 -24.50156 -8.40241 1.000 60.43665 449 SER A O 1
ATOM 6776 N N . VAL A 1 430 ? 66.48150 -25.17124 -8.13725 1.000 60.19818 450 VAL A N 1
ATOM 6777 C CA . VAL A 1 430 ? 66.69387 -25.32051 -9.57383 1.000 59.34313 450 VAL A CA 1
ATOM 6778 C C . VAL A 1 430 ? 65.84271 -26.46068 -10.11394 1.000 59.44353 450 VAL A C 1
ATOM 6779 O O . VAL A 1 430 ? 65.32370 -26.39141 -11.23410 1.000 58.86273 450 VAL A O 1
ATOM 6792 N N . ASP A 1 431 ? 65.67511 -27.52209 -9.32486 1.000 60.03489 451 ASP A N 1
ATOM 6793 C CA . ASP A 1 431 ? 64.85073 -28.65096 -9.73686 1.000 58.86662 451 ASP A CA 1
ATOM 6794 C C . ASP A 1 431 ? 63.36066 -28.32764 -9.73850 1.000 59.16448 451 ASP A C 1
ATOM 6795 O O . ASP A 1 431 ? 62.55676 -29.21193 -10.05563 1.000 58.25772 451 ASP A O 1
ATOM 6804 N N . ASP A 1 432 ? 62.97417 -27.10223 -9.38389 1.000 60.10683 452 ASP A N 1
ATOM 6805 C CA . ASP A 1 432 ? 61.59632 -26.64439 -9.50052 1.000 59.60951 452 ASP A CA 1
ATOM 6806 C C . ASP A 1 432 ? 61.37283 -25.76314 -10.72106 1.000 59.77257 452 ASP A C 1
ATOM 6807 O O . ASP A 1 432 ? 60.23044 -25.37877 -10.98990 1.000 60.30865 452 ASP A O 1
ATOM 6816 N N . ILE A 1 433 ? 62.43116 -25.43012 -11.46121 1.000 59.78236 453 ILE A N 1
ATOM 6817 C CA . ILE A 1 433 ? 62.30234 -24.52546 -12.59612 1.000 58.73294 453 ILE A CA 1
ATOM 6818 C C . ILE A 1 433 ? 61.49500 -25.19520 -13.69886 1.000 56.55193 453 ILE A C 1
ATOM 6819 O O . ILE A 1 433 ? 61.69615 -26.37525 -14.01471 1.000 57.09218 453 ILE A O 1
ATOM 6835 N N . ASP A 1 434 ? 60.56923 -24.44254 -14.28843 1.000 56.59957 454 ASP A N 1
ATOM 6836 C CA . ASP A 1 434 ? 59.85860 -24.91388 -15.47117 1.000 58.46963 454 ASP A CA 1
ATOM 6837 C C . ASP A 1 434 ? 60.82279 -25.02079 -16.64841 1.000 56.47960 454 ASP A C 1
ATOM 6838 O O . ASP A 1 434 ? 61.61482 -24.10708 -16.89718 1.000 55.99463 454 ASP A O 1
ATOM 6847 N N . SER A 1 435 ? 60.75287 -26.13710 -17.37957 1.000 55.31424 455 SER A N 1
ATOM 6848 C CA . SER A 1 435 ? 61.65050 -26.33587 -18.51506 1.000 55.13208 455 SER A CA 1
ATOM 6849 C C . SER A 1 435 ? 61.62826 -25.14203 -19.46122 1.000 54.46314 455 SER A C 1
ATOM 6850 O O . SER A 1 435 ? 62.66662 -24.75195 -20.00622 1.000 53.67596 455 SER A O 1
ATOM 6858 N N . TYR A 1 436 ? 60.45416 -24.54101 -19.65980 1.000 55.84806 456 TYR A N 1
ATOM 6859 C CA . TYR A 1 436 ? 60.33810 -23.42494 -20.59272 1.000 55.87047 456 TYR A CA 1
ATOM 6860 C C . TYR A 1 436 ? 61.18921 -22.23880 -20.14971 1.000 56.70418 456 TYR A C 1
ATOM 6861 O O . TYR A 1 436 ? 61.93170 -21.66146 -20.95323 1.000 56.17946 456 TYR A O 1
ATOM 6879 N N . VAL A 1 437 ? 61.10078 -21.85929 -18.87102 1.000 57.25038 457 VAL A N 1
ATOM 6880 C CA . VAL A 1 437 ? 61.86122 -20.70169 -18.40831 1.000 57.28365 457 VAL A CA 1
ATOM 6881 C C . VAL A 1 437 ? 63.33717 -21.05446 -18.29268 1.000 55.78824 457 VAL A C 1
ATOM 6882 O O . VAL A 1 437 ? 64.20762 -20.20578 -18.52197 1.000 55.22196 457 VAL A O 1
ATOM 6895 N N . GLY A 1 438 ? 63.64745 -22.30205 -17.94267 1.000 55.19722 458 GLY A N 1
ATOM 6896 C CA . GLY A 1 438 ? 65.04060 -22.69365 -17.80999 1.000 56.78309 458 GLY A CA 1
ATOM 6897 C C . GLY A 1 438 ? 65.77807 -22.65198 -19.13388 1.000 56.33668 458 GLY A C 1
ATOM 6898 O O . GLY A 1 438 ? 66.85467 -22.05763 -19.24042 1.000 55.45348 458 GLY A O 1
ATOM 6902 N N . GLY A 1 439 ? 65.20485 -23.27973 -20.16337 1.000 56.68874 459 GLY A N 1
ATOM 6903 C CA . GLY A 1 439 ? 65.84102 -23.27003 -21.47080 1.000 55.39320 459 GLY A CA 1
ATOM 6904 C C . GLY A 1 439 ? 66.03667 -21.86697 -22.00890 1.000 54.85521 459 GLY A C 1
ATOM 6905 O O . GLY A 1 439 ? 67.05228 -21.56877 -22.64100 1.000 54.38959 459 GLY A O 1
ATOM 6909 N N . LEU A 1 440 ? 65.06615 -20.98592 -21.76656 1.000 54.17213 460 LEU A N 1
ATOM 6910 C CA . LEU A 1 440 ? 65.20790 -19.59727 -22.18655 1.000 55.46495 460 LEU A CA 1
ATOM 6911 C C . LEU A 1 440 ? 66.34859 -18.90464 -21.45405 1.000 57.66880 460 LEU A C 1
ATOM 6912 O O . LEU A 1 440 ? 67.04422 -18.06212 -22.03397 1.000 58.13247 460 LEU A O 1
ATOM 6928 N N . ALA A 1 441 ? 66.55462 -19.24249 -20.17761 1.000 57.64014 461 ALA A N 1
ATOM 6929 C CA . ALA A 1 441 ? 67.55876 -18.55957 -19.37091 1.000 58.16177 461 ALA A CA 1
ATOM 6930 C C . ALA A 1 441 ? 68.97955 -18.97550 -19.72835 1.000 58.10648 461 ALA A C 1
ATOM 6931 O O . ALA A 1 441 ? 69.92881 -18.28296 -19.34353 1.000 57.83537 461 ALA A O 1
ATOM 6938 N N . GLU A 1 442 ? 69.14661 -20.07993 -20.45054 1.000 57.67871 462 GLU A N 1
ATOM 6939 C CA . GLU A 1 442 ? 70.47198 -20.58014 -20.77746 1.000 58.17416 462 GLU A CA 1
ATOM 6940 C C . GLU A 1 442 ? 71.21007 -19.61555 -21.70025 1.000 58.74077 462 GLU A C 1
ATOM 6941 O O . GLU A 1 442 ? 70.61130 -18.81177 -22.42070 1.000 58.10221 462 GLU A O 1
ATOM 6953 N N . ASP A 1 443 ? 72.53642 -19.70767 -21.66655 1.000 60.53883 463 ASP A N 1
ATOM 6954 C CA . ASP A 1 443 ? 73.36231 -19.00618 -22.63771 1.000 60.76131 463 ASP A CA 1
ATOM 6955 C C . ASP A 1 443 ? 73.21513 -19.65867 -24.00729 1.000 59.41340 463 ASP A C 1
ATOM 6956 O O . ASP A 1 443 ? 73.07496 -20.87944 -24.11903 1.000 58.48716 463 ASP A O 1
ATOM 6965 N N . HIS A 1 444 ? 73.24334 -18.83945 -25.05363 1.000 59.14296 464 HIS A N 1
ATOM 6966 C CA . HIS A 1 444 ? 73.09003 -19.35630 -26.40656 1.000 59.73929 464 HIS A CA 1
ATOM 6967 C C . HIS A 1 444 ? 74.29826 -20.19507 -26.80562 1.000 59.39113 464 HIS A C 1
ATOM 6968 O O . HIS A 1 444 ? 75.44615 -19.83346 -26.53148 1.000 59.81207 464 HIS A O 1
ATOM 6983 N N . MET A 1 445 ? 74.03145 -21.32302 -27.46028 1.000 58.69725 465 MET A N 1
ATOM 6984 C CA . MET A 1 445 ? 75.10381 -22.15264 -27.98976 1.000 59.17798 465 MET A CA 1
ATOM 6985 C C . MET A 1 445 ? 75.92303 -21.36688 -29.00629 1.000 60.14087 465 MET A C 1
ATOM 6986 O O . MET A 1 445 ? 75.41442 -20.47389 -29.68945 1.000 60.64310 465 MET A O 1
ATOM 7000 N N . GLU A 1 446 ? 77.20675 -21.70865 -29.10501 1.000 62.11838 466 GLU A N 1
ATOM 7001 C CA . GLU A 1 446 ? 78.09420 -21.02181 -30.03613 1.000 62.98634 466 GLU A CA 1
ATOM 7002 C C . GLU A 1 446 ? 77.53973 -21.11986 -31.45059 1.000 61.36542 466 GLU A C 1
ATOM 7003 O O . GLU A 1 446 ? 77.27242 -22.21687 -31.95008 1.000 61.05891 466 GLU A O 1
ATOM 7015 N N . GLY A 1 447 ? 77.35711 -19.96901 -32.09048 1.000 60.48514 467 GLY A N 1
ATOM 7016 C CA . GLY A 1 447 ? 76.77891 -19.92889 -33.41488 1.000 60.45913 467 GLY A CA 1
ATOM 7017 C C . GLY A 1 447 ? 75.28375 -20.13561 -33.46258 1.000 59.27093 467 GLY A C 1
ATOM 7018 O O . GLY A 1 447 ? 74.72335 -20.21793 -34.56073 1.000 59.41673 467 GLY A O 1
ATOM 7022 N N . SER A 1 448 ? 74.61812 -20.21600 -32.31510 1.000 59.72414 468 SER A N 1
ATOM 7023 C CA . SER A 1 448 ? 73.18105 -20.42901 -32.25198 1.000 59.38095 468 SER A CA 1
ATOM 7024 C C . SER A 1 448 ? 72.50907 -19.24802 -31.56870 1.000 59.47922 468 SER A C 1
ATOM 7025 O O . SER A 1 448 ? 73.15971 -18.39013 -30.96598 1.000 60.04601 468 SER A O 1
ATOM 7033 N N . CYS A 1 449 ? 71.18130 -19.22004 -31.67160 1.000 58.98711 469 CYS A N 1
ATOM 7034 C CA . CYS A 1 449 ? 70.36012 -18.24144 -30.97248 1.000 59.96065 469 CYS A CA 1
ATOM 7035 C C . CYS A 1 449 ? 69.52102 -18.87828 -29.87008 1.000 57.10972 469 CYS A C 1
ATOM 7036 O O . CYS A 1 449 ? 68.58520 -18.24500 -29.37019 1.000 54.69680 469 CYS A O 1
ATOM 7044 N N . VAL A 1 450 ? 69.83371 -20.11708 -29.48088 1.000 57.40639 470 VAL A N 1
ATOM 7045 C CA . VAL A 1 450 ? 69.11753 -20.81734 -28.42300 1.000 56.57242 470 VAL A CA 1
ATOM 7046 C C . VAL A 1 450 ? 70.12531 -21.51870 -27.52479 1.000 57.53811 470 VAL A C 1
ATOM 7047 O O . VAL A 1 450 ? 71.27116 -21.76693 -27.90597 1.000 57.77190 470 VAL A O 1
ATOM 7060 N N . GLY A 1 451 ? 69.67520 -21.84637 -26.32032 1.000 56.55492 471 GLY A N 1
ATOM 7061 C CA . GLY A 1 451 ? 70.51644 -22.54545 -25.37647 1.000 56.66363 471 GLY A CA 1
ATOM 7062 C C . GLY A 1 451 ? 70.70009 -24.00469 -25.74373 1.000 56.04599 471 GLY A C 1
ATOM 7063 O O . GLY A 1 451 ? 70.10810 -24.53090 -26.68658 1.000 54.96113 471 GLY A O 1
ATOM 7067 N N . GLN A 1 452 ? 71.54800 -24.67193 -24.95958 1.000 55.45187 472 GLN A N 1
ATOM 7068 C CA . GLN A 1 452 ? 71.85322 -26.07551 -25.21140 1.000 54.39624 472 GLN A CA 1
ATOM 7069 C C . GLN A 1 452 ? 70.58844 -26.92471 -25.20570 1.000 54.39978 472 GLN A C 1
ATOM 7070 O O . GLN A 1 452 ? 70.38572 -27.76404 -26.08973 1.000 54.89411 472 GLN A O 1
ATOM 7084 N N . THR A 1 453 ? 69.72420 -26.72512 -24.21124 1.000 55.18323 473 THR A N 1
ATOM 7085 C CA . THR A 1 453 ? 68.53888 -27.56618 -24.08316 1.000 55.69635 473 THR A CA 1
ATOM 7086 C C . THR A 1 453 ? 67.61759 -27.39820 -25.28592 1.000 54.17076 473 THR A C 1
ATOM 7087 O O . THR A 1 453 ? 67.28250 -28.37091 -25.97067 1.000 53.53878 473 THR A O 1
ATOM 7098 N N . PHE A 1 454 ? 67.18838 -26.16362 -25.55334 1.000 52.29835 474 PHE A N 1
ATOM 7099 C CA . PHE A 1 454 ? 66.32702 -25.91857 -26.70441 1.000 53.27516 474 PHE A CA 1
ATOM 7100 C C . PHE A 1 454 ? 67.01134 -26.33859 -28.00138 1.000 52.67220 474 PHE A C 1
ATOM 7101 O O . PHE A 1 454 ? 66.36352 -26.86645 -28.91261 1.000 51.63593 474 PHE A O 1
ATOM 7118 N N . TYR A 1 455 ? 68.32299 -26.11753 -28.09988 1.000 53.14737 475 TYR A N 1
ATOM 7119 C CA . TYR A 1 455 ? 69.07233 -26.55339 -29.27366 1.000 52.89444 475 TYR A CA 1
ATOM 7120 C C . TYR A 1 455 ? 68.86704 -28.04083 -29.53238 1.000 53.60991 475 TYR A C 1
ATOM 7121 O O . TYR A 1 455 ? 68.59313 -28.45854 -30.66353 1.000 51.80861 475 TYR A O 1
ATOM 7139 N N . LEU A 1 456 ? 68.99531 -28.85823 -28.48463 1.000 54.33875 476 LEU A N 1
ATOM 7140 C CA . LEU A 1 456 ? 68.90469 -30.30430 -28.65503 1.000 53.92712 476 LEU A CA 1
ATOM 7141 C C . LEU A 1 456 ? 67.50481 -30.72604 -29.08600 1.000 53.66875 476 LEU A C 1
ATOM 7142 O O . LEU A 1 456 ? 67.35351 -31.59894 -29.94809 1.000 54.38300 476 LEU A O 1
ATOM 7158 N N . ILE A 1 457 ? 66.46912 -30.11940 -28.50306 1.000 51.47881 477 ILE A N 1
ATOM 7159 C CA . ILE A 1 457 ? 65.10189 -30.49869 -28.84544 1.000 50.39107 477 ILE A CA 1
ATOM 7160 C C . ILE A 1 457 ? 64.78267 -30.10110 -30.28205 1.000 51.31746 477 ILE A C 1
ATOM 7161 O O . ILE A 1 457 ? 64.14327 -30.85759 -31.02377 1.000 49.16076 477 ILE A O 1
ATOM 7177 N N . ILE A 1 458 ? 65.21931 -28.91218 -30.69927 1.000 50.93613 478 ILE A N 1
ATOM 7178 C CA . ILE A 1 458 ? 64.94259 -28.45628 -32.05721 1.000 50.70233 478 ILE A CA 1
ATOM 7179 C C . ILE A 1 458 ? 65.72428 -29.29116 -33.06434 1.000 51.58760 478 ILE A C 1
ATOM 7180 O O . ILE A 1 458 ? 65.18136 -29.73831 -34.08194 1.000 49.68092 478 ILE A O 1
ATOM 7196 N N . TYR A 1 459 ? 67.01363 -29.50854 -32.79991 1.000 51.69692 479 TYR A N 1
ATOM 7197 C CA . TYR A 1 459 ? 67.81508 -30.34071 -33.68931 1.000 51.58599 479 TYR A CA 1
ATOM 7198 C C . TYR A 1 459 ? 67.18053 -31.71166 -33.86662 1.000 51.05962 479 TYR A C 1
ATOM 7199 O O . TYR A 1 459 ? 67.12718 -32.24264 -34.98232 1.000 52.76030 479 TYR A O 1
ATOM 7217 N N . GLU A 1 460 ? 66.68337 -32.29503 -32.77566 1.000 50.45391 480 GLU A N 1
ATOM 7218 C CA . GLU A 1 460 ? 66.15839 -33.65392 -32.83202 1.000 51.27504 480 GLU A CA 1
ATOM 7219 C C . GLU A 1 460 ? 64.87145 -33.71778 -33.64582 1.000 51.04417 480 GLU A C 1
ATOM 7220 O O . GLU A 1 460 ? 64.62684 -34.70297 -34.35257 1.000 51.13220 480 GLU A O 1
ATOM 7232 N N . GLN A 1 461 ? 64.04021 -32.67732 -33.56737 1.000 49.67099 481 GLN A N 1
ATOM 7233 C CA . GLN A 1 461 ? 62.77600 -32.68246 -34.29587 1.000 49.89218 481 GLN A CA 1
ATOM 7234 C C . GLN A 1 461 ? 63.00778 -32.59138 -35.79974 1.000 49.56667 481 GLN A C 1
ATOM 7235 O O . GLN A 1 461 ? 62.54177 -33.44139 -36.56741 1.000 48.67609 481 GLN A O 1
ATOM 7249 N N . PHE A 1 462 ? 63.72454 -31.55782 -36.24291 1.000 48.49895 482 PHE A N 1
ATOM 7250 C CA . PHE A 1 462 ? 63.85501 -31.31696 -37.67410 1.000 50.86081 482 PHE A CA 1
ATOM 7251 C C . PHE A 1 462 ? 64.67497 -32.39219 -38.37504 1.000 50.90330 482 PHE A C 1
ATOM 7252 O O . PHE A 1 462 ? 64.55764 -32.54623 -39.59476 1.000 47.80167 482 PHE A O 1
ATOM 7269 N N . PHE A 1 463 ? 65.49095 -33.14805 -37.64216 1.000 51.14811 483 PHE A N 1
ATOM 7270 C CA . PHE A 1 463 ? 66.10488 -34.32398 -38.24217 1.000 50.03746 483 PHE A CA 1
ATOM 7271 C C . PHE A 1 463 ? 65.04269 -35.33361 -38.65142 1.000 51.16815 483 PHE A C 1
ATOM 7272 O O . PHE A 1 463 ? 65.14277 -35.95963 -39.71337 1.000 52.64568 483 PHE A O 1
ATOM 7289 N N . ARG A 1 464 ? 64.00936 -35.49748 -37.82504 1.000 51.25591 484 ARG A N 1
ATOM 7290 C CA . ARG A 1 464 ? 62.99611 -36.50802 -38.09915 1.000 52.21720 484 ARG A CA 1
ATOM 7291 C C . ARG A 1 464 ? 62.01653 -36.05423 -39.17555 1.000 51.23819 484 ARG A C 1
ATOM 7292 O O . ARG A 1 464 ? 61.66394 -36.84373 -40.05871 1.000 53.09793 484 ARG A O 1
ATOM 7313 N N . THR A 1 465 ? 61.56982 -34.79548 -39.13565 1.000 50.20607 485 THR A N 1
ATOM 7314 C CA . THR A 1 465 ? 60.61319 -34.33807 -40.14075 1.000 53.94714 485 THR A CA 1
ATOM 7315 C C . THR A 1 465 ? 61.22172 -34.23802 -41.53527 1.000 51.90597 485 THR A C 1
ATOM 7316 O O . THR A 1 465 ? 60.47739 -34.03920 -42.50022 1.000 51.63403 485 THR A O 1
ATOM 7327 N N . ARG A 1 466 ? 62.54143 -34.36403 -41.66438 1.000 51.44499 486 ARG A N 1
ATOM 7328 C CA . ARG A 1 466 ? 63.19203 -34.53785 -42.95657 1.000 50.23463 486 ARG A CA 1
ATOM 7329 C C . ARG A 1 466 ? 63.43777 -36.00665 -43.27865 1.000 52.02653 486 ARG A C 1
ATOM 7330 O O . ARG A 1 466 ? 63.08132 -36.47378 -44.36481 1.000 53.44834 486 ARG A O 1
ATOM 7351 N N . ALA A 1 467 ? 64.03643 -36.74910 -42.34335 1.000 51.69985 487 ALA A N 1
ATOM 7352 C CA . ALA A 1 467 ? 64.37737 -38.14376 -42.60010 1.000 52.03230 487 ALA A CA 1
ATOM 7353 C C . ALA A 1 467 ? 63.13844 -39.02317 -42.69980 1.000 52.44088 487 ALA A C 1
ATOM 7354 O O . ALA A 1 467 ? 63.12651 -39.98702 -43.47416 1.000 53.59628 487 ALA A O 1
ATOM 7361 N N . GLY A 1 468 ? 62.09779 -38.71779 -41.93105 1.000 51.59092 488 GLY A N 1
ATOM 7362 C CA . GLY A 1 468 ? 60.87399 -39.48953 -41.97027 1.000 53.42023 488 GLY A CA 1
ATOM 7363 C C . GLY A 1 468 ? 59.89513 -39.08677 -43.04633 1.000 53.22044 488 GLY A C 1
ATOM 7364 O O . GLY A 1 468 ? 58.79498 -39.64199 -43.11065 1.000 52.96365 488 GLY A O 1
ATOM 7368 N N . ASP A 1 469 ? 60.26259 -38.13634 -43.90047 1.000 53.00657 489 ASP A N 1
ATOM 7369 C CA . ASP A 1 469 ? 59.38378 -37.63998 -44.95068 1.000 54.52432 489 ASP A CA 1
ATOM 7370 C C . ASP A 1 469 ? 59.68894 -38.37431 -46.25311 1.000 55.06022 489 ASP A C 1
ATOM 7371 O O . ASP A 1 469 ? 60.79930 -38.26892 -46.78870 1.000 52.21677 489 ASP A O 1
ATOM 7380 N N . ARG A 1 470 ? 58.69875 -39.11778 -46.75464 1.000 54.67150 490 ARG A N 1
ATOM 7381 C CA . ARG A 1 470 ? 58.87567 -39.87318 -47.98990 1.000 55.90332 490 ARG A CA 1
ATOM 7382 C C . ARG A 1 470 ? 58.87446 -38.95933 -49.20982 1.000 56.06346 490 ARG A C 1
ATOM 7383 O O . ARG A 1 470 ? 59.46282 -39.30296 -50.24112 1.000 54.21372 490 ARG A O 1
ATOM 7404 N N . PHE A 1 471 ? 58.23363 -37.79487 -49.10937 1.000 56.66580 491 PHE A N 1
ATOM 7405 C CA . PHE A 1 471 ? 58.16272 -36.83285 -50.19998 1.000 56.66059 491 PHE A CA 1
ATOM 7406 C C . PHE A 1 471 ? 59.17438 -35.69840 -50.04638 1.000 56.32416 491 PHE A C 1
ATOM 7407 O O . PHE A 1 471 ? 58.98313 -34.62445 -50.62826 1.000 56.04322 491 PHE A O 1
ATOM 7424 N N . TRP A 1 472 ? 60.23795 -35.90535 -49.27119 1.000 55.16530 492 TRP A N 1
ATOM 7425 C CA . TRP A 1 472 ? 61.23363 -34.85755 -49.09218 1.000 54.14350 492 TRP A CA 1
ATOM 7426 C C . TRP A 1 472 ? 61.87735 -34.51562 -50.43110 1.000 55.31846 492 TRP A C 1
ATOM 7427 O O . TRP A 1 472 ? 62.22403 -35.40070 -51.21675 1.000 54.49260 492 TRP A O 1
ATOM 7448 N N . TYR A 1 473 ? 62.04280 -33.21542 -50.68775 1.000 55.72284 493 TYR A N 1
ATOM 7449 C CA . TYR A 1 473 ? 62.41514 -32.77238 -52.02751 1.000 55.51036 493 TYR A CA 1
ATOM 7450 C C . TYR A 1 473 ? 63.77683 -33.30874 -52.45077 1.000 56.57279 493 TYR A C 1
ATOM 7451 O O . TYR A 1 473 ? 64.01387 -33.51510 -53.64605 1.000 57.56707 493 TYR A O 1
ATOM 7469 N N . GLU A 1 474 ? 64.67741 -33.55192 -51.50266 1.000 55.81536 494 GLU A N 1
ATOM 7470 C CA . GLU A 1 474 ? 66.01992 -34.00290 -51.84811 1.000 55.20573 494 GLU A CA 1
ATOM 7471 C C . GLU A 1 474 ? 66.08855 -35.48352 -52.20971 1.000 54.93795 494 GLU A C 1
ATOM 7472 O O . GLU A 1 474 ? 67.18776 -35.97844 -52.47955 1.000 56.02047 494 GLU A O 1
ATOM 7484 N N . THR A 1 475 ? 64.96432 -36.21074 -52.21900 1.000 53.09888 495 THR A N 1
ATOM 7485 C CA . THR A 1 475 ? 65.04449 -37.61457 -52.59642 1.000 54.48050 495 THR A CA 1
ATOM 7486 C C . THR A 1 475 ? 65.03261 -37.75571 -54.12094 1.000 58.27647 495 THR A C 1
ATOM 7487 O O . THR A 1 475 ? 64.43169 -36.93504 -54.82074 1.000 58.09645 495 THR A O 1
ATOM 7498 N N . PRO A 1 476 ? 65.69787 -38.78333 -54.66562 1.000 57.78581 496 PRO A N 1
ATOM 7499 C CA . PRO A 1 476 ? 65.77671 -38.89102 -56.13576 1.000 59.43659 496 PRO A CA 1
ATOM 7500 C C . PRO A 1 476 ? 64.42892 -38.80451 -56.83396 1.000 59.90400 496 PRO A C 1
ATOM 7501 O O . PRO A 1 476 ? 64.27736 -38.04100 -57.79640 1.000 59.99817 496 PRO A O 1
ATOM 7512 N N . GLU A 1 477 ? 63.43832 -39.56940 -56.37175 1.000 60.32286 497 GLU A N 1
ATOM 7513 C CA . GLU A 1 477 ? 62.13547 -39.56367 -57.02725 1.000 59.76822 497 GLU A CA 1
ATOM 7514 C C . GLU A 1 477 ? 61.51184 -38.17557 -57.02832 1.000 59.66213 497 GLU A C 1
ATOM 7515 O O . GLU A 1 477 ? 60.72297 -37.85417 -57.92320 1.000 60.54394 497 GLU A O 1
ATOM 7527 N N . MET A 1 478 ? 61.85256 -37.33764 -56.04856 1.000 57.91498 498 MET A N 1
ATOM 7528 C CA . MET A 1 478 ? 61.25074 -36.01448 -55.95696 1.000 57.75313 498 MET A CA 1
ATOM 7529 C C . MET A 1 478 ? 62.04095 -34.95945 -56.71515 1.000 57.20393 498 MET A C 1
ATOM 7530 O O . MET A 1 478 ? 61.46190 -33.95358 -57.14205 1.000 56.09370 498 MET A O 1
ATOM 7544 N N . ARG A 1 479 ? 63.34949 -35.15423 -56.88930 1.000 58.53288 499 ARG A N 1
ATOM 7545 C CA . ARG A 1 479 ? 64.08524 -34.30849 -57.82120 1.000 59.03846 499 ARG A CA 1
ATOM 7546 C C . ARG A 1 479 ? 63.54095 -34.47559 -59.23359 1.000 58.61962 499 ARG A C 1
ATOM 7547 O O . ARG A 1 479 ? 63.48416 -33.51205 -60.00616 1.000 59.23387 499 ARG A O 1
ATOM 7568 N N . MET A 1 480 ? 63.12035 -35.69393 -59.58077 1.000 60.26709 500 MET A N 1
ATOM 7569 C CA . MET A 1 480 ? 62.50882 -35.93756 -60.88371 1.000 61.30964 500 MET A CA 1
ATOM 7570 C C . MET A 1 480 ? 61.19485 -35.17797 -61.01767 1.000 61.16344 500 MET A C 1
ATOM 7571 O O . MET A 1 480 ? 60.95466 -34.49986 -62.02348 1.000 62.61222 500 MET A O 1
ATOM 7585 N N . VAL A 1 481 ? 60.32597 -35.28786 -60.00954 1.000 58.77795 501 VAL A N 1
ATOM 7586 C CA . VAL A 1 481 ? 59.01421 -34.64869 -60.07529 1.000 59.09450 501 VAL A CA 1
ATOM 7587 C C . VAL A 1 481 ? 59.16177 -33.13934 -60.18009 1.000 58.96775 501 VAL A C 1
ATOM 7588 O O . VAL A 1 481 ? 58.40768 -32.47347 -60.90023 1.000 59.86591 501 VAL A O 1
ATOM 7601 N N . ASN A 1 482 ? 60.12725 -32.57615 -59.46056 1.000 58.89621 502 ASN A N 1
ATOM 7602 C CA . ASN A 1 482 ? 60.29705 -31.12989 -59.35655 1.000 58.81821 502 ASN A CA 1
ATOM 7603 C C . ASN A 1 482 ? 61.42436 -30.62836 -60.24605 1.000 58.25672 502 ASN A C 1
ATOM 7604 O O . ASN A 1 482 ? 62.14477 -29.69330 -59.88925 1.000 57.31130 502 ASN A O 1
ATOM 7615 N N . ARG A 1 483 ? 61.58550 -31.23184 -61.42533 1.000 61.14122 503 ARG A N 1
ATOM 7616 C CA . ARG A 1 483 ? 62.67456 -30.85515 -62.31767 1.000 61.40856 503 ARG A CA 1
ATOM 7617 C C . ARG A 1 483 ? 62.43834 -29.51282 -62.99556 1.000 60.53245 503 ARG A C 1
ATOM 7618 O O . ARG A 1 483 ? 63.40023 -28.89887 -63.46949 1.000 60.43806 503 ARG A O 1
ATOM 7639 N N . GLU A 1 484 ? 61.19373 -29.04049 -63.04991 1.000 59.50214 504 GLU A N 1
ATOM 7640 C CA . GLU A 1 484 ? 60.87633 -27.76908 -63.68648 1.000 61.06070 504 GLU A CA 1
ATOM 7641 C C . GLU A 1 484 ? 60.52103 -26.67918 -62.68193 1.000 59.59889 504 GLU A C 1
ATOM 7642 O O . GLU A 1 484 ? 60.01589 -25.62594 -63.08092 1.000 60.33676 504 GLU A O 1
ATOM 7654 N N . CYS A 1 485 ? 60.77442 -26.89728 -61.39415 1.000 61.07449 505 CYS A N 1
ATOM 7655 C CA . CYS A 1 485 ? 60.53286 -25.86431 -60.39978 1.000 60.23774 505 CYS A CA 1
ATOM 7656 C C . CYS A 1 485 ? 61.62554 -24.79852 -60.48087 1.000 59.51515 505 CYS A C 1
ATOM 7657 O O . CYS A 1 485 ? 62.59206 -24.91216 -61.24013 1.000 59.70772 505 CYS A O 1
ATOM 7664 N N . GLU A 1 486 ? 61.46972 -23.74701 -59.68144 1.000 58.47669 506 GLU A N 1
ATOM 7665 C CA . GLU A 1 486 ? 62.40130 -22.62429 -59.63386 1.000 59.57991 506 GLU A CA 1
ATOM 7666 C C . GLU A 1 486 ? 62.75917 -22.30006 -58.18941 1.000 58.25749 506 GLU A C 1
ATOM 7667 O O . GLU A 1 486 ? 62.71351 -21.15089 -57.74667 1.000 57.46488 506 GLU A O 1
ATOM 7679 N N . THR A 1 487 ? 63.12761 -23.32686 -57.43216 1.000 59.36901 507 THR A N 1
ATOM 7680 C CA . THR A 1 487 ? 63.38817 -23.15944 -56.00954 1.000 58.25161 507 THR A CA 1
ATOM 7681 C C . THR A 1 487 ? 64.68891 -22.39408 -55.80230 1.000 58.08258 507 THR A C 1
ATOM 7682 O O . THR A 1 487 ? 65.75481 -22.83237 -56.24620 1.000 59.26877 507 THR A O 1
ATOM 7693 N N . THR A 1 488 ? 64.59936 -21.25438 -55.11885 1.000 57.65721 508 THR A N 1
ATOM 7694 C CA . THR A 1 488 ? 65.75979 -20.41259 -54.86085 1.000 57.00478 508 THR A CA 1
ATOM 7695 C C . THR A 1 488 ? 65.79194 -19.99730 -53.39378 1.000 57.99463 508 THR A C 1
ATOM 7696 O O . THR A 1 488 ? 65.08227 -20.57704 -52.56465 1.000 56.19363 508 THR A O 1
ATOM 7707 N N . THR A 1 489 ? 66.60868 -18.99967 -53.06142 1.000 58.22946 509 THR A N 1
ATOM 7708 C CA . THR A 1 489 ? 66.65703 -18.48988 -51.70053 1.000 57.93487 509 THR A CA 1
ATOM 7709 C C . THR A 1 489 ? 65.43968 -17.61629 -51.41125 1.000 57.61627 509 THR A C 1
ATOM 7710 O O . THR A 1 489 ? 64.77702 -17.10117 -52.31512 1.000 57.33429 509 THR A O 1
ATOM 7721 N N . PHE A 1 490 ? 65.15475 -17.45197 -50.11862 1.000 56.46041 510 PHE A N 1
ATOM 7722 C CA . PHE A 1 490 ? 64.00403 -16.65766 -49.70337 1.000 54.89698 510 PHE A CA 1
ATOM 7723 C C . PHE A 1 490 ? 64.07647 -15.24509 -50.27281 1.000 55.01544 510 PHE A C 1
ATOM 7724 O O . PHE A 1 490 ? 63.06473 -14.69523 -50.72329 1.000 53.57209 510 PHE A O 1
ATOM 7741 N N . ALA A 1 491 ? 65.26934 -14.64621 -50.27403 1.000 55.89963 511 ALA A N 1
ATOM 7742 C CA . ALA A 1 491 ? 65.41309 -13.28054 -50.76766 1.000 56.22733 511 ALA A CA 1
ATOM 7743 C C . ALA A 1 491 ? 64.97559 -13.16792 -52.22050 1.000 57.46032 511 ALA A C 1
ATOM 7744 O O . ALA A 1 491 ? 64.35882 -12.17121 -52.61476 1.000 57.13417 511 ALA A O 1
ATOM 7751 N N . GLU A 1 492 ? 65.29054 -14.17675 -53.03515 1.000 57.96359 512 GLU A N 1
ATOM 7752 C CA . GLU A 1 492 ? 64.92481 -14.13229 -54.44573 1.000 59.57395 512 GLU A CA 1
ATOM 7753 C C . GLU A 1 492 ? 63.44365 -14.41064 -54.66444 1.000 57.36432 512 GLU A C 1
ATOM 7754 O O . GLU A 1 492 ? 62.85530 -13.88391 -55.61518 1.000 59.35467 512 GLU A O 1
ATOM 7766 N N . VAL A 1 493 ? 62.82426 -15.22566 -53.81089 1.000 55.03541 513 VAL A N 1
ATOM 7767 C CA . VAL A 1 493 ? 61.37671 -15.39360 -53.88266 1.000 56.26016 513 VAL A CA 1
ATOM 7768 C C . VAL A 1 493 ? 60.68431 -14.05878 -53.63992 1.000 57.19957 513 VAL A C 1
ATOM 7769 O O . VAL A 1 493 ? 59.66706 -13.74447 -54.27025 1.000 55.98547 513 VAL A O 1
ATOM 7782 N N . ILE A 1 494 ? 61.22460 -13.25333 -52.72155 1.000 56.74822 514 ILE A N 1
ATOM 7783 C CA . ILE A 1 494 ? 60.64532 -11.94229 -52.43717 1.000 55.90211 514 ILE A CA 1
ATOM 7784 C C . ILE A 1 494 ? 60.67935 -11.07253 -53.68583 1.000 54.93847 514 ILE A C 1
ATOM 7785 O O . ILE A 1 494 ? 59.68255 -10.44041 -54.05387 1.000 55.36945 514 ILE A O 1
ATOM 7801 N N . LYS A 1 495 ? 61.83198 -11.02593 -54.35390 1.000 57.15354 515 LYS A N 1
ATOM 7802 C CA . LYS A 1 495 ? 61.96295 -10.21536 -55.55957 1.000 58.39399 515 LYS A CA 1
ATOM 7803 C C . LYS A 1 495 ? 61.01664 -10.70057 -56.65045 1.000 57.77151 515 LYS A C 1
ATOM 7804 O O . LYS A 1 495 ? 60.35003 -9.89885 -57.31424 1.000 59.58920 515 LYS A O 1
ATOM 7823 N N . ARG A 1 496 ? 60.94963 -12.01820 -56.85132 1.000 57.02851 516 ARG A N 1
ATOM 7824 C CA . ARG A 1 496 ? 60.06939 -12.57920 -57.87099 1.000 57.83361 516 ARG A CA 1
ATOM 7825 C C . ARG A 1 496 ? 58.61246 -12.20010 -57.64477 1.000 58.16186 516 ARG A C 1
ATOM 7826 O O . ARG A 1 496 ? 57.84311 -12.09945 -58.60755 1.000 58.94399 516 ARG A O 1
ATOM 7847 N N . THR A 1 497 ? 58.21251 -11.98825 -56.39178 1.000 57.02604 517 THR A N 1
ATOM 7848 C CA . THR A 1 497 ? 56.80490 -11.87266 -56.03511 1.000 56.40159 517 THR A CA 1
ATOM 7849 C C . THR A 1 497 ? 56.40359 -10.46800 -55.60562 1.000 55.40286 517 THR A C 1
ATOM 7850 O O . THR A 1 497 ? 55.25849 -10.26818 -55.19139 1.000 56.44296 517 THR A O 1
ATOM 7861 N N . THR A 1 498 ? 57.30224 -9.49183 -55.69730 1.000 55.65928 518 THR A N 1
ATOM 7862 C CA . THR A 1 498 ? 57.02273 -8.14262 -55.23057 1.000 57.18306 518 THR A CA 1
ATOM 7863 C C . THR A 1 498 ? 57.27646 -7.13436 -56.34014 1.000 56.99087 518 THR A C 1
ATOM 7864 O O . THR A 1 498 ? 57.97182 -7.41231 -57.31996 1.000 59.60450 518 THR A O 1
ATOM 7875 N N . SER A 1 499 ? 56.70437 -5.94776 -56.16090 1.000 56.99302 519 SER A N 1
ATOM 7876 C CA . SER A 1 499 ? 56.82947 -4.84864 -57.10855 1.000 58.13602 519 SER A CA 1
ATOM 7877 C C . SER A 1 499 ? 57.68999 -3.75377 -56.49054 1.000 58.44320 519 SER A C 1
ATOM 7878 O O . SER A 1 499 ? 57.34271 -3.21004 -55.43640 1.000 58.68549 519 SER A O 1
ATOM 7886 N N . ASN A 1 500 ? 58.80610 -3.43632 -57.14697 1.000 57.49356 520 ASN A N 1
ATOM 7887 C CA . ASN A 1 500 ? 59.70961 -2.36975 -56.71180 1.000 58.82923 520 ASN A CA 1
ATOM 7888 C C . ASN A 1 500 ? 60.01508 -2.48087 -55.21976 1.000 58.36841 520 ASN A C 1
ATOM 7889 O O . ASN A 1 500 ? 59.90719 -1.51501 -54.46182 1.000 57.57815 520 ASN A O 1
ATOM 7900 N N . ILE A 1 501 ? 60.41473 -3.68277 -54.79997 1.000 57.43691 521 ILE A N 1
ATOM 7901 C CA . ILE A 1 501 ? 60.63882 -3.93111 -53.38098 1.000 58.42897 521 ILE A CA 1
ATOM 7902 C C . ILE A 1 501 ? 61.83452 -3.13982 -52.86640 1.000 59.38901 521 ILE A C 1
ATOM 7903 O O . ILE A 1 501 ? 61.90264 -2.81344 -51.67380 1.000 58.06195 521 ILE A O 1
ATOM 7919 N N . GLY A 1 502 ? 62.79038 -2.82593 -53.73375 1.000 57.24611 522 GLY A N 1
ATOM 7920 C CA . GLY A 1 502 ? 64.01092 -2.16908 -53.30906 1.000 57.87471 522 GLY A CA 1
ATOM 7921 C C . GLY A 1 502 ? 65.10184 -3.16765 -52.98478 1.000 56.54558 522 GLY A C 1
ATOM 7922 O O . GLY A 1 502 ? 65.02400 -4.35676 -53.30756 1.000 56.39314 522 GLY A O 1
ATOM 7926 N N . TYR A 1 503 ? 66.14234 -2.67074 -52.32062 1.000 57.30246 523 TYR A N 1
ATOM 7927 C CA . TYR A 1 503 ? 67.27159 -3.52793 -51.98964 1.000 58.51015 523 TYR A CA 1
ATOM 7928 C C . TYR A 1 503 ? 66.85931 -4.61885 -51.00827 1.000 57.71617 523 TYR A C 1
ATOM 7929 O O . TYR A 1 503 ? 66.14198 -4.37058 -50.03481 1.000 57.43521 523 TYR A O 1
ATOM 7947 N N . VAL A 1 504 ? 67.33605 -5.83403 -51.26752 1.000 57.53171 524 VAL A N 1
ATOM 7948 C CA . VAL A 1 504 ? 67.04678 -6.99738 -50.43812 1.000 56.63701 524 VAL A CA 1
ATOM 7949 C C . VAL A 1 504 ? 68.34363 -7.77301 -50.25975 1.000 58.64949 524 VAL A C 1
ATOM 7950 O O . VAL A 1 504 ? 68.93769 -8.22598 -51.24532 1.000 59.15591 524 VAL A O 1
ATOM 7963 N N . GLN A 1 505 ? 68.78106 -7.93182 -49.01113 1.000 58.71173 525 GLN A N 1
ATOM 7964 C CA . GLN A 1 505 ? 69.99917 -8.67265 -48.73552 1.000 59.23483 525 GLN A CA 1
ATOM 7965 C C . GLN A 1 505 ? 69.81315 -10.14906 -49.08913 1.000 58.51678 525 GLN A C 1
ATOM 7966 O O . GLN A 1 505 ? 68.68805 -10.65412 -49.11841 1.000 57.00828 525 GLN A O 1
ATOM 7980 N N . PRO A 1 506 ? 70.90893 -10.86410 -49.36691 1.000 58.44327 526 PRO A N 1
ATOM 7981 C CA . PRO A 1 506 ? 70.76926 -12.28856 -49.71951 1.000 58.42343 526 PRO A CA 1
ATOM 7982 C C . PRO A 1 506 ? 70.17497 -13.13272 -48.60609 1.000 58.11785 526 PRO A C 1
ATOM 7983 O O . PRO A 1 506 ? 69.33841 -14.00327 -48.87628 1.000 56.01136 526 PRO A O 1
ATOM 7994 N N . ASN A 1 507 ? 70.58631 -12.90834 -47.36067 1.000 59.91471 527 ASN A N 1
ATOM 7995 C CA . ASN A 1 507 ? 70.04455 -13.62413 -46.20714 1.000 58.17505 527 ASN A CA 1
ATOM 7996 C C . ASN A 1 507 ? 69.15889 -12.65706 -45.43230 1.000 57.21102 527 ASN A C 1
ATOM 7997 O O . ASN A 1 507 ? 69.64795 -11.87283 -44.61512 1.000 57.10077 527 ASN A O 1
ATOM 8008 N N . VAL A 1 508 ? 67.84764 -12.72087 -45.68642 1.000 56.30754 528 VAL A N 1
ATOM 8009 C CA . VAL A 1 508 ? 66.90954 -11.80311 -45.04272 1.000 56.03704 528 VAL A CA 1
ATOM 8010 C C . VAL A 1 508 ? 66.65325 -12.14799 -43.58595 1.000 55.68604 528 VAL A C 1
ATOM 8011 O O . VAL A 1 508 ? 65.81369 -11.50012 -42.94731 1.000 53.67622 528 VAL A O 1
ATOM 8024 N N . PHE A 1 509 ? 67.34506 -13.14580 -43.03810 1.000 55.68734 529 PHE A N 1
ATOM 8025 C CA . PHE A 1 509 ? 67.22779 -13.48044 -41.62683 1.000 55.13215 529 PHE A CA 1
ATOM 8026 C C . PHE A 1 509 ? 68.28821 -12.80810 -40.76054 1.000 56.42970 529 PHE A C 1
ATOM 8027 O O . PHE A 1 509 ? 68.17277 -12.85024 -39.53048 1.000 54.04769 529 PHE A O 1
ATOM 8044 N N . ARG A 1 510 ? 69.30778 -12.19281 -41.35823 1.000 57.09608 530 ARG A N 1
ATOM 8045 C CA . ARG A 1 510 ? 70.42740 -11.64066 -40.61096 1.000 58.06669 530 ARG A CA 1
ATOM 8046 C C . ARG A 1 510 ? 70.58814 -10.14945 -40.87970 1.000 58.45193 530 ARG A C 1
ATOM 8047 O O . ARG A 1 510 ? 70.11511 -9.61989 -41.88849 1.000 58.96587 530 ARG A O 1
ATOM 8068 N N . LYS A 1 511 ? 71.28700 -9.48899 -39.95572 1.000 60.87239 531 LYS A N 1
ATOM 8069 C CA . LYS A 1 511 ? 71.56518 -8.05308 -40.01229 1.000 60.54714 531 LYS A CA 1
ATOM 8070 C C . LYS A 1 511 ? 70.28170 -7.22949 -39.94979 1.000 62.49840 531 LYS A C 1
ATOM 8071 O O . LYS A 1 511 ? 70.14310 -6.33769 -39.10814 1.000 63.86353 531 LYS A O 1
ATOM 8091 N N . SER B 1 1 ? -14.52185 -18.50531 -35.08228 1.000 93.58254 21 SER B N 1
ATOM 8092 C CA . SER B 1 1 ? -13.13086 -18.88747 -35.30363 1.000 92.85189 21 SER B CA 1
ATOM 8093 C C . SER B 1 1 ? -12.78474 -20.16371 -34.54102 1.000 91.96504 21 SER B C 1
ATOM 8094 O O . SER B 1 1 ? -13.60841 -20.69913 -33.79883 1.000 92.70820 21 SER B O 1
ATOM 8104 N N . GLN B 1 2 ? -11.56129 -20.64579 -34.72873 1.000 90.20721 22 GLN B N 1
ATOM 8105 C CA . GLN B 1 2 ? -11.11205 -21.87460 -34.09427 1.000 90.10604 22 GLN B CA 1
ATOM 8106 C C . GLN B 1 2 ? -10.44337 -21.57707 -32.75658 1.000 89.65221 22 GLN B C 1
ATOM 8107 O O . GLN B 1 2 ? -9.81159 -20.53360 -32.57088 1.000 89.78663 22 GLN B O 1
ATOM 8121 N N . GLU B 1 3 ? -10.59757 -22.50866 -31.81980 1.000 87.77405 23 GLU B N 1
ATOM 8122 C CA . GLU B 1 3 ? -9.93163 -22.42730 -30.52851 1.000 87.56022 23 GLU B CA 1
ATOM 8123 C C . GLU B 1 3 ? -8.57606 -23.11809 -30.59873 1.000 86.10018 23 GLU B C 1
ATOM 8124 O O . GLU B 1 3 ? -8.45040 -24.20964 -31.16164 1.000 85.20310 23 GLU B O 1
ATOM 8136 N N . PHE B 1 4 ? -7.56170 -22.47510 -30.02316 1.000 86.53153 24 PHE B N 1
ATOM 8137 C CA . PHE B 1 4 ? -6.21399 -23.02186 -29.99389 1.000 85.34478 24 PHE B CA 1
ATOM 8138 C C . PHE B 1 4 ? -5.70200 -23.05561 -28.56038 1.000 85.00014 24 PHE B C 1
ATOM 8139 O O . PHE B 1 4 ? -6.15223 -22.29830 -27.69753 1.000 86.07229 24 PHE B O 1
ATOM 8156 N N . ARG B 1 5 ? -4.74588 -23.95294 -28.32158 1.000 84.25584 25 ARG B N 1
ATOM 8157 C CA . ARG B 1 5 ? -4.20119 -24.14644 -26.98512 1.000 82.91490 25 ARG B CA 1
ATOM 8158 C C . ARG B 1 5 ? -3.71146 -22.82897 -26.40298 1.000 83.52062 25 ARG B C 1
ATOM 8159 O O . ARG B 1 5 ? -3.34604 -21.89898 -27.12727 1.000 83.62886 25 ARG B O 1
ATOM 8180 N N . SER B 1 6 ? -3.70240 -22.76117 -25.07695 1.000 84.06412 26 SER B N 1
ATOM 8181 C CA . SER B 1 6 ? -3.00421 -21.70723 -24.36304 1.000 83.61999 26 SER B CA 1
ATOM 8182 C C . SER B 1 6 ? -1.54746 -22.10994 -24.18333 1.000 82.70261 26 SER B C 1
ATOM 8183 O O . SER B 1 6 ? -1.20841 -23.29603 -24.17449 1.000 81.73002 26 SER B O 1
ATOM 8191 N N . TYR B 1 7 ? -0.68173 -21.10953 -24.04820 1.000 84.15706 27 TYR B N 1
ATOM 8192 C CA . TYR B 1 7 ? 0.73817 -21.37722 -23.86923 1.000 83.72304 27 TYR B CA 1
ATOM 8193 C C . TYR B 1 7 ? 1.08280 -21.82737 -22.45560 1.000 83.09477 27 TYR B C 1
ATOM 8194 O O . TYR B 1 7 ? 2.20737 -22.28580 -22.22730 1.000 82.87560 27 TYR B O 1
ATOM 8212 N N . THR B 1 8 ? 0.14887 -21.72169 -21.51308 1.000 82.48213 28 THR B N 1
ATOM 8213 C CA . THR B 1 8 ? 0.37912 -22.11286 -20.12976 1.000 81.94859 28 THR B CA 1
ATOM 8214 C C . THR B 1 8 ? -0.28032 -23.43497 -19.76846 1.000 81.43398 28 THR B C 1
ATOM 8215 O O . THR B 1 8 ? -0.12601 -23.89900 -18.63554 1.000 81.21267 28 THR B O 1
ATOM 8226 N N . G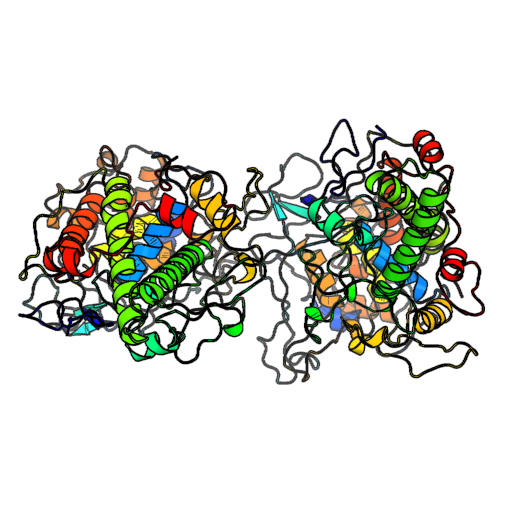LY B 1 9 ? -1.01054 -24.05000 -20.69391 1.000 82.78736 29 GLY B N 1
ATOM 8227 C CA . GLY B 1 9 ? -1.68605 -25.29598 -20.41953 1.000 82.78533 29 GLY B CA 1
ATOM 8228 C C . GLY B 1 9 ? -3.00569 -25.16056 -19.69666 1.000 83.08631 29 GLY B C 1
ATOM 8229 O O . GLY B 1 9 ? -3.71498 -26.16363 -19.54858 1.000 83.00029 29 GLY B O 1
ATOM 8233 N N . GLU B 1 10 ? -3.36494 -23.96437 -19.24160 1.000 83.50307 30 GLU B N 1
ATOM 8234 C CA . GLU B 1 10 ? -4.63074 -23.78187 -18.55334 1.000 84.97107 30 GLU B CA 1
ATOM 8235 C C . GLU B 1 10 ? -5.77348 -23.69725 -19.56055 1.000 85.50631 30 GLU B C 1
ATOM 8236 O O . GLU B 1 10 ? -5.58115 -23.37714 -20.73622 1.000 86.21505 30 GLU B O 1
ATOM 8248 N N . GLY B 1 11 ? -6.97907 -23.99136 -19.08061 1.000 84.84328 31 GLY B N 1
ATOM 8249 C CA . GLY B 1 11 ? -8.14015 -24.06201 -19.93831 1.000 85.46542 31 GLY B CA 1
ATOM 8250 C C . GLY B 1 11 ? -8.30405 -25.37461 -20.66958 1.000 85.51534 31 GLY B C 1
ATOM 8251 O O . GLY B 1 11 ? -9.28652 -25.53607 -21.40549 1.000 85.44732 31 GLY B O 1
ATOM 8255 N N . ASN B 1 12 ? -7.37631 -26.31830 -20.49419 1.000 85.50348 32 ASN B N 1
ATOM 8256 C CA . ASN B 1 12 ? -7.49326 -27.60764 -21.16589 1.000 84.32542 32 ASN B CA 1
ATOM 8257 C C . ASN B 1 12 ? -8.68744 -28.39467 -20.64213 1.000 85.07668 32 ASN B C 1
ATOM 8258 O O . ASN B 1 12 ? -9.36723 -29.08620 -21.40920 1.000 84.96845 32 ASN B O 1
ATOM 8269 N N . ASN B 1 13 ? -8.95584 -28.30674 -19.34292 1.000 84.57251 33 ASN B N 1
ATOM 8270 C CA . ASN B 1 13 ? -10.08535 -28.98558 -18.72476 1.000 85.03773 33 ASN B CA 1
ATOM 8271 C C . ASN B 1 13 ? -11.16147 -27.96179 -18.39016 1.000 85.51175 33 ASN B C 1
ATOM 8272 O O . ASN B 1 13 ? -10.85962 -26.89326 -17.84883 1.000 85.19654 33 ASN B O 1
ATOM 8283 N N . LYS B 1 14 ? -12.41303 -28.28858 -18.72029 1.000 87.64572 34 LYS B N 1
ATOM 8284 C CA . LYS B 1 14 ? -13.52081 -27.37873 -18.44123 1.000 89.44703 34 LYS B CA 1
ATOM 8285 C C . LYS B 1 14 ? -13.80376 -27.30284 -16.94712 1.000 90.32879 34 LYS B C 1
ATOM 8286 O O . LYS B 1 14 ? -13.90601 -26.21036 -16.37676 1.000 90.57560 34 LYS B O 1
ATOM 8305 N N . GLN B 1 15 ? -13.94691 -28.46045 -16.29951 1.000 90.27913 35 GLN B N 1
ATOM 8306 C CA . GLN B 1 15 ? -14.27907 -28.48358 -14.88008 1.000 90.46001 35 GLN B CA 1
ATOM 8307 C C . GLN B 1 15 ? -13.22387 -27.75849 -14.05344 1.000 90.08358 35 GLN B C 1
ATOM 8308 O O . GLN B 1 15 ? -13.54892 -27.09675 -13.05997 1.000 91.26295 35 GLN B O 1
ATOM 8322 N N . ASN B 1 16 ? -11.95585 -27.86694 -14.44840 1.000 87.94650 36 ASN B N 1
ATOM 8323 C CA . ASN B 1 16 ? -10.85085 -27.26597 -13.70292 1.000 88.51076 36 ASN B CA 1
ATOM 8324 C C . ASN B 1 16 ? -9.89455 -26.60712 -14.68708 1.000 87.15581 36 ASN B C 1
ATOM 8325 O O . ASN B 1 16 ? -8.95925 -27.24380 -15.19039 1.000 84.91305 36 ASN B O 1
ATOM 8336 N N . PRO B 1 17 ? -10.09963 -25.32133 -14.98662 1.000 86.57795 37 PRO B N 1
ATOM 8337 C CA . PRO B 1 17 ? -9.20061 -24.64241 -15.93499 1.000 85.51819 37 PRO B CA 1
ATOM 8338 C C . PRO B 1 17 ? -7.73851 -24.70704 -15.53566 1.000 84.99103 37 PRO B C 1
ATOM 8339 O O . PRO B 1 17 ? -6.86792 -24.78733 -16.41143 1.000 84.86944 37 PRO B O 1
ATOM 8350 N N . LYS B 1 18 ? -7.44022 -24.67343 -14.23758 1.000 86.45425 38 LYS B N 1
ATOM 8351 C CA . LYS B 1 18 ? -6.06277 -24.68622 -13.76498 1.000 84.55024 38 LYS B CA 1
ATOM 8352 C C . LYS B 1 18 ? -5.42178 -26.06497 -13.84696 1.000 83.10214 38 LYS B C 1
ATOM 8353 O O . LYS B 1 18 ? -4.20240 -26.17375 -13.67909 1.000 81.22269 38 LYS B O 1
ATOM 8372 N N . GLN B 1 19 ? -6.20422 -27.10934 -14.10608 1.000 83.41814 39 GLN B N 1
ATOM 8373 C CA . GLN B 1 19 ? -5.68098 -28.46754 -14.07723 1.000 82.04855 39 GLN B CA 1
ATOM 8374 C C . GLN B 1 19 ? -4.60179 -28.65123 -15.13556 1.000 82.08672 39 GLN B C 1
ATOM 8375 O O . GLN B 1 19 ? -4.81166 -28.35221 -16.31476 1.000 82.55554 39 GLN B O 1
ATOM 8389 N N . GLY B 1 20 ? -3.43880 -29.13923 -14.70495 1.000 80.86860 40 GLY B N 1
ATOM 8390 C CA . GLY B 1 20 ? -2.32778 -29.38662 -15.59842 1.000 80.04581 40 GLY B CA 1
ATOM 8391 C C . GLY B 1 20 ? -1.57202 -28.15560 -16.04658 1.000 80.90633 40 GLY B C 1
ATOM 8392 O O . GLY B 1 20 ? -0.55514 -28.29349 -16.74026 1.000 79.63380 40 GLY B O 1
ATOM 8396 N N . SER B 1 21 ? -2.02336 -26.96141 -15.67320 1.000 81.89628 41 SER B N 1
ATOM 8397 C CA . SER B 1 21 ? -1.37708 -25.73969 -16.12047 1.000 81.29982 41 SER B CA 1
ATOM 8398 C C . SER B 1 21 ? -0.04104 -25.54735 -15.40383 1.000 80.63223 41 SER B C 1
ATOM 8399 O O . SER B 1 21 ? 0.28669 -26.23547 -14.43292 1.000 79.50743 41 SER B O 1
ATOM 8407 N N . ILE B 1 22 ? 0.73973 -24.58930 -15.90439 1.000 81.54328 42 ILE B N 1
ATOM 8408 C CA . ILE B 1 22 ? 2.04195 -24.30303 -15.31965 1.000 80.52818 42 ILE B CA 1
ATOM 8409 C C . ILE B 1 22 ? 1.86208 -23.75982 -13.90678 1.000 80.87568 42 ILE B C 1
ATOM 8410 O O . ILE B 1 22 ? 0.85009 -23.12385 -13.58105 1.000 81.48211 42 ILE B O 1
ATOM 8426 N N . PHE B 1 23 ? 2.85770 -24.01437 -13.05624 1.000 78.48330 43 PHE B N 1
ATOM 8427 C CA . PHE B 1 23 ? 2.83741 -23.58932 -11.65620 1.000 78.78456 43 PHE B CA 1
ATOM 8428 C C . PHE B 1 23 ? 1.66547 -24.23480 -10.91260 1.000 78.84113 43 PHE B C 1
ATOM 8429 O O . PHE B 1 23 ? 0.82760 -23.56615 -10.30566 1.000 79.53345 43 PHE B O 1
ATOM 8446 N N . THR B 1 24 ? 1.62633 -25.56142 -10.97246 1.000 80.46066 44 THR B N 1
ATOM 8447 C CA . THR B 1 24 ? 0.62339 -26.35881 -10.28709 1.000 81.16138 44 THR B CA 1
ATOM 8448 C C . THR B 1 24 ? 1.31891 -27.43565 -9.46740 1.000 79.09688 44 THR B C 1
ATOM 8449 O O . THR B 1 24 ? 2.36283 -27.95068 -9.88005 1.000 77.89150 44 THR B O 1
ATOM 8460 N N . PRO B 1 25 ? 0.77906 -27.79162 -8.30172 1.000 78.34506 45 PRO B N 1
ATOM 8461 C CA . PRO B 1 25 ? 1.42258 -28.84122 -7.50271 1.000 78.53816 45 PRO B CA 1
ATOM 8462 C C . PRO B 1 25 ? 1.43477 -30.17484 -8.23587 1.000 77.39670 45 PRO B C 1
ATOM 8463 O O . PRO B 1 25 ? 0.49474 -30.52079 -8.95413 1.000 77.48373 45 PRO B O 1
ATOM 8474 N N . PHE B 1 26 ? 2.51784 -30.92481 -8.04487 1.000 76.59881 46 PHE B N 1
ATOM 8475 C CA . PHE B 1 26 ? 2.61810 -32.26124 -8.60922 1.000 76.14940 46 PHE B CA 1
ATOM 8476 C C . PHE B 1 26 ? 1.57218 -33.18555 -7.98643 1.000 75.94574 46 PHE B C 1
ATOM 8477 O O . PHE B 1 26 ? 0.97759 -32.88959 -6.94692 1.000 77.43530 46 PHE B O 1
ATOM 8494 N N . ILE B 1 27 ? 1.35080 -34.31933 -8.64495 1.000 75.56045 47 ILE B N 1
ATOM 8495 C CA . ILE B 1 27 ? 0.47048 -35.36128 -8.14363 1.000 74.98853 47 ILE B CA 1
ATOM 8496 C C . ILE B 1 27 ? 1.33084 -36.42488 -7.47458 1.000 73.27337 47 ILE B C 1
ATOM 8497 O O . ILE B 1 27 ? 2.53455 -36.53490 -7.72058 1.000 72.44968 47 ILE B O 1
ATOM 8513 N N . ARG B 1 28 ? 0.70786 -37.21920 -6.60668 1.000 74.36490 48 ARG B N 1
ATOM 8514 C CA . ARG B 1 28 ? 1.39753 -38.25822 -5.85036 1.000 73.85476 48 ARG B CA 1
ATOM 8515 C C . ARG B 1 28 ? 0.77349 -39.61165 -6.15920 1.000 73.61479 48 ARG B C 1
ATOM 8516 O O . ARG B 1 28 ? -0.41866 -39.82141 -5.90923 1.000 74.55812 48 ARG B O 1
ATOM 8537 N N . LEU B 1 29 ? 1.57911 -40.52497 -6.70732 1.000 72.15142 49 LEU B N 1
ATOM 8538 C CA . LEU B 1 29 ? 1.15807 -41.91868 -6.80365 1.000 72.34388 49 LEU B CA 1
ATOM 8539 C C . LEU B 1 29 ? 1.18753 -42.58981 -5.43702 1.000 72.98552 49 LEU B C 1
ATOM 8540 O O . LEU B 1 29 ? 0.28063 -43.35794 -5.09451 1.000 72.40346 49 LEU B O 1
ATOM 8556 N N . ALA B 1 30 ? 2.21894 -42.30824 -4.64521 1.000 72.78007 50 ALA B N 1
ATOM 8557 C CA . ALA B 1 30 ? 2.36010 -42.84420 -3.30273 1.000 72.08955 50 ALA B CA 1
ATOM 8558 C C . ALA B 1 30 ? 2.45208 -41.70039 -2.30243 1.000 72.82511 50 ALA B C 1
ATOM 8559 O O . ALA B 1 30 ? 2.81470 -40.57193 -2.64681 1.000 72.48099 50 ALA B O 1
ATOM 8566 N N . ASN B 1 31 ? 2.11218 -42.00545 -1.05553 1.000 73.36701 51 ASN B N 1
ATOM 8567 C CA . ASN B 1 31 ? 2.20476 -41.00896 -0.00217 1.000 72.84105 51 ASN B CA 1
ATOM 8568 C C . ASN B 1 31 ? 3.65629 -40.55991 0.15663 1.000 72.59269 51 ASN B C 1
ATOM 8569 O O . ASN B 1 31 ? 4.57017 -41.39258 0.12196 1.000 72.33794 51 ASN B O 1
ATOM 8580 N N . PRO B 1 32 ? 3.91220 -39.26119 0.33138 1.000 72.36022 52 PRO B N 1
ATOM 8581 C CA . PRO B 1 32 ? 5.28863 -38.82563 0.60763 1.000 71.33005 52 PRO B CA 1
ATOM 8582 C C . PRO B 1 32 ? 5.74676 -39.23650 1.99885 1.000 72.53856 52 PRO B C 1
ATOM 8583 O O . PRO B 1 32 ? 5.10852 -40.06561 2.65499 1.000 72.56123 52 PRO B O 1
ATOM 8594 N N . ILE B 1 33 ? 6.86272 -38.66533 2.45335 1.000 70.63994 53 ILE B N 1
ATOM 8595 C CA . ILE B 1 33 ? 7.30752 -38.79602 3.83333 1.000 71.89561 53 ILE B CA 1
ATOM 8596 C C . ILE B 1 33 ? 7.75032 -37.41838 4.30835 1.000 73.08162 53 ILE B C 1
ATOM 8597 O O . ILE B 1 33 ? 8.08567 -36.54062 3.51019 1.000 72.37035 53 ILE B 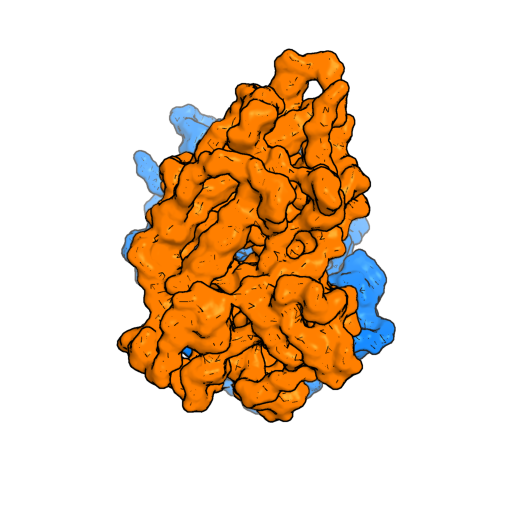O 1
ATOM 8613 N N . LYS B 1 34 ? 7.73494 -37.22919 5.62849 1.000 72.10487 54 LYS B N 1
ATOM 8614 C CA . LYS B 1 34 ? 8.06019 -35.92921 6.20320 1.000 73.61879 54 LYS B CA 1
ATOM 8615 C C . LYS B 1 34 ? 9.40754 -35.44149 5.68508 1.000 72.22305 54 LYS B C 1
ATOM 8616 O O . LYS B 1 34 ? 10.45630 -35.96968 6.06980 1.000 72.20244 54 LYS B O 1
ATOM 8635 N N . PHE B 1 35 ? 9.38788 -34.43474 4.80870 1.000 71.73720 55 PHE B N 1
ATOM 8636 C CA . PHE B 1 35 ? 10.60618 -33.88246 4.22988 1.000 71.37589 55 PHE B CA 1
ATOM 8637 C C . PHE B 1 35 ? 10.93987 -32.50412 4.79278 1.000 72.76902 55 PHE B C 1
ATOM 8638 O O . PHE B 1 35 ? 11.72058 -31.76531 4.18425 1.000 71.62139 55 PHE B O 1
ATOM 8655 N N . ASN B 1 36 ? 10.36412 -32.14854 5.94439 1.000 73.55970 56 ASN B N 1
ATOM 8656 C CA . ASN B 1 36 ? 10.72505 -30.93073 6.66448 1.000 73.76358 56 ASN B CA 1
ATOM 8657 C C . ASN B 1 36 ? 10.84683 -29.73503 5.72322 1.000 73.33419 56 ASN B C 1
ATOM 8658 O O . ASN B 1 36 ? 11.95667 -29.28426 5.42423 1.000 72.93794 56 ASN B O 1
ATOM 8669 N N . LYS B 1 37 ? 9.70792 -29.21413 5.26035 1.000 74.54541 57 LYS B N 1
ATOM 8670 C CA . LYS B 1 37 ? 9.70400 -28.16518 4.24332 1.000 73.88619 57 LYS B CA 1
ATOM 8671 C C . LYS B 1 37 ? 10.58375 -26.98558 4.64353 1.000 74.56595 57 LYS B C 1
ATOM 8672 O O . LYS B 1 37 ? 11.38765 -26.49591 3.84196 1.000 73.62283 57 LYS B O 1
ATOM 8691 N N . ASN B 1 38 ? 10.44705 -26.51554 5.88612 1.000 75.48715 58 ASN B N 1
ATOM 8692 C CA . ASN B 1 38 ? 11.14328 -25.32010 6.34951 1.000 76.04190 58 ASN B CA 1
ATOM 8693 C C . ASN B 1 38 ? 12.53752 -25.61705 6.89061 1.000 74.94878 58 ASN B C 1
ATOM 8694 O O . ASN B 1 38 ? 12.99115 -24.94161 7.82416 1.000 78.88103 58 ASN B O 1
ATOM 8705 N N . GLY B 1 39 ? 13.23000 -26.60501 6.33241 1.000 72.42331 59 GLY B N 1
ATOM 8706 C CA . GLY B 1 39 ? 14.56737 -26.94282 6.77783 1.000 72.94121 59 GLY B CA 1
ATOM 8707 C C . GLY B 1 39 ? 15.19828 -28.01365 5.91305 1.000 72.39287 59 GLY B C 1
ATOM 8708 O O . GLY B 1 39 ? 14.99617 -28.02817 4.69578 1.000 71.49451 59 GLY B O 1
ATOM 8712 N N . PHE B 1 40 ? 15.97130 -28.91043 6.52331 1.000 72.92483 60 PHE B N 1
ATOM 8713 C CA . PHE B 1 40 ? 16.48404 -30.05775 5.78620 1.000 71.24997 60 PHE B CA 1
ATOM 8714 C C . PHE B 1 40 ? 15.65392 -31.29321 6.11155 1.000 70.98885 60 PHE B C 1
ATOM 8715 O O . PHE B 1 40 ? 15.27669 -31.49560 7.27103 1.000 73.89849 60 PHE B O 1
ATOM 8732 N N . PRO B 1 41 ? 15.33863 -32.14432 5.13869 1.000 68.68961 61 PRO B N 1
ATOM 8733 C CA . PRO B 1 41 ? 14.57067 -33.35309 5.45194 1.000 70.24628 61 PRO B CA 1
ATOM 8734 C C . PRO B 1 41 ? 15.38213 -34.31761 6.30156 1.000 70.43932 61 PRO B C 1
ATOM 8735 O O . PRO B 1 41 ? 16.61486 -34.33611 6.26092 1.000 68.73476 61 PRO B O 1
ATOM 8746 N N . ASN B 1 42 ? 14.67042 -35.12479 7.08529 1.000 72.84232 62 ASN B N 1
ATOM 8747 C CA . ASN B 1 42 ? 15.31177 -36.06481 7.99888 1.000 72.12655 62 ASN B CA 1
ATOM 8748 C C . ASN B 1 42 ? 15.79659 -37.27263 7.20544 1.000 71.22368 62 ASN B C 1
ATOM 8749 O O . ASN B 1 42 ? 14.99418 -38.10854 6.77616 1.000 71.12176 62 ASN B O 1
ATOM 8759 N N . ILE B 1 43 ? 17.10753 -37.36099 7.00038 1.000 70.59157 63 ILE B N 1
ATOM 8760 C CA . ILE B 1 43 ? 17.72123 -38.44299 6.23884 1.000 69.39098 63 ILE B CA 1
ATOM 8761 C C . ILE B 1 43 ? 18.42874 -39.36678 7.21953 1.000 69.99703 63 ILE B C 1
ATOM 8762 O O . ILE B 1 43 ? 19.28470 -38.92371 7.99589 1.000 70.08045 63 ILE B O 1
ATOM 8778 N N . THR B 1 44 ? 18.07132 -40.64996 7.18428 1.000 71.24638 64 THR B N 1
ATOM 8779 C CA . THR B 1 44 ? 18.76594 -41.65634 7.97689 1.000 71.55145 64 THR B CA 1
ATOM 8780 C C . THR B 1 44 ? 19.85234 -42.36763 7.18006 1.000 71.48598 64 THR B C 1
ATOM 8781 O O . THR B 1 44 ? 20.86426 -42.78078 7.75953 1.000 71.98008 64 THR B O 1
ATOM 8792 N N . ASN B 1 45 ? 19.67084 -42.50798 5.86695 1.000 68.84201 65 ASN B N 1
ATOM 8793 C CA . ASN B 1 45 ? 20.65220 -43.17349 5.02507 1.000 68.06504 65 ASN B CA 1
ATOM 8794 C C . ASN B 1 45 ? 21.90312 -42.31007 4.87262 1.000 68.17499 65 ASN B C 1
ATOM 8795 O O . ASN B 1 45 ? 21.95421 -41.15207 5.29817 1.000 67.29641 65 ASN B O 1
ATOM 8806 N N . GLN B 1 46 ? 22.92538 -42.89304 4.24048 1.000 67.22710 66 GLN B N 1
ATOM 8807 C CA . GLN B 1 46 ? 24.15782 -42.16744 3.98779 1.000 67.53672 66 GLN B CA 1
ATOM 8808 C C . GLN B 1 46 ? 23.88218 -40.96151 3.08915 1.000 66.80210 66 GLN B C 1
ATOM 8809 O O . GLN B 1 46 ? 22.90877 -40.94962 2.33079 1.000 64.67003 66 GLN B O 1
ATOM 8823 N N . PRO B 1 47 ? 24.72617 -39.93038 3.15947 1.000 67.24101 67 PRO B N 1
ATOM 8824 C CA . PRO B 1 47 ? 24.51436 -38.74951 2.31321 1.000 66.93331 67 PRO B CA 1
ATOM 8825 C C . PRO B 1 47 ? 24.50563 -39.10733 0.83389 1.000 64.86645 67 PRO B C 1
ATOM 8826 O O . PRO B 1 47 ? 25.04246 -40.13145 0.40740 1.000 64.21917 67 PRO B O 1
ATOM 8837 N N . SER B 1 48 ? 23.88453 -38.22702 0.04426 1.000 65.18953 68 SER B N 1
ATOM 8838 C CA . SER B 1 48 ? 23.65962 -38.51704 -1.36993 1.000 64.24534 68 SER B CA 1
ATOM 8839 C C . SER B 1 48 ? 24.96648 -38.78635 -2.10726 1.000 63.35628 68 SER B C 1
ATOM 8840 O O . SER B 1 48 ? 25.05283 -39.72887 -2.90294 1.000 61.39794 68 SER B O 1
ATOM 8848 N N . ARG B 1 49 ? 25.99337 -37.96716 -1.86513 1.000 63.37812 69 ARG B N 1
ATOM 8849 C CA . ARG B 1 49 ? 27.26545 -38.16330 -2.55273 1.000 62.56161 69 ARG B CA 1
ATOM 8850 C C . ARG B 1 49 ? 27.89140 -39.50273 -2.19274 1.000 63.22763 69 ARG B C 1
ATOM 8851 O O . ARG B 1 49 ? 28.57298 -40.11230 -3.02502 1.000 64.20455 69 ARG B O 1
ATOM 8872 N N . ALA B 1 50 ? 27.67522 -39.97818 -0.96516 1.000 64.80216 70 ALA B N 1
ATOM 8873 C CA . ALA B 1 50 ? 28.16367 -41.30132 -0.59632 1.000 64.91164 70 ALA B CA 1
ATOM 8874 C C . ALA B 1 50 ? 27.48273 -42.38378 -1.42419 1.000 64.13652 70 ALA B C 1
ATOM 8875 O O . ALA B 1 50 ? 28.14215 -43.30823 -1.91248 1.000 64.47930 70 ALA B O 1
ATOM 8882 N N . ILE B 1 51 ? 26.16203 -42.28398 -1.59747 1.000 64.31582 71 ILE B N 1
ATOM 8883 C CA . ILE B 1 51 ? 25.44186 -43.25607 -2.41647 1.000 64.01311 71 ILE B CA 1
ATOM 8884 C C . ILE B 1 51 ? 25.95527 -43.21769 -3.84883 1.000 64.28106 71 ILE B C 1
ATOM 8885 O O . ILE B 1 51 ? 26.07368 -44.25514 -4.51257 1.000 63.99692 71 ILE B O 1
ATOM 8901 N N . SER B 1 52 ? 26.26113 -42.01940 -4.34944 1.000 63.36914 72 SER B N 1
ATOM 8902 C CA . SER B 1 52 ? 26.75267 -41.88342 -5.71542 1.000 62.23514 72 SER B CA 1
ATOM 8903 C C . SER B 1 52 ? 28.05892 -42.64536 -5.90594 1.000 62.78820 72 SER B C 1
ATOM 8904 O O . SER B 1 52 ? 28.21050 -43.41243 -6.86339 1.000 61.26137 72 SER B O 1
ATOM 8912 N N . ASN B 1 53 ? 29.01686 -42.44724 -4.99715 1.000 63.44770 73 ASN B N 1
ATOM 8913 C CA . ASN B 1 53 ? 30.30814 -43.11678 -5.12037 1.000 63.76051 73 ASN B CA 1
ATOM 8914 C C . ASN B 1 53 ? 30.16789 -44.62697 -4.98436 1.000 63.70655 73 ASN B C 1
ATOM 8915 O O . ASN B 1 53 ? 30.83569 -45.38453 -5.69754 1.000 63.45993 73 ASN B O 1
ATOM 8926 N N . ILE B 1 54 ? 29.30909 -45.08238 -4.07102 1.000 65.14860 74 ILE B N 1
ATOM 8927 C CA . ILE B 1 54 ? 29.20273 -46.51128 -3.79401 1.000 66.85014 74 ILE B CA 1
ATOM 8928 C C . ILE B 1 54 ? 28.51833 -47.23014 -4.94614 1.000 64.77561 74 ILE B C 1
ATOM 8929 O O . ILE B 1 54 ? 28.89169 -48.35361 -5.30262 1.000 64.84345 74 ILE B O 1
ATOM 8945 N N . ILE B 1 55 ? 27.51230 -46.60010 -5.54542 1.000 64.76467 75 ILE B N 1
ATOM 8946 C CA . ILE B 1 55 ? 26.62620 -47.25529 -6.50479 1.000 66.01743 75 ILE B CA 1
ATOM 8947 C C . ILE B 1 55 ? 26.88491 -46.77052 -7.93152 1.000 64.64046 75 ILE B C 1
ATOM 8948 O O . ILE B 1 55 ? 27.23779 -47.55992 -8.80955 1.000 64.59979 75 ILE B O 1
ATOM 8964 N N . PHE B 1 56 ? 26.72053 -45.47249 -8.17925 1.000 63.26801 76 PHE B N 1
ATOM 8965 C CA . PHE B 1 56 ? 26.64692 -44.96622 -9.54389 1.000 61.58690 76 PHE B CA 1
ATOM 8966 C C . PHE B 1 56 ? 27.99749 -44.87585 -10.24809 1.000 61.53783 76 PHE B C 1
ATOM 8967 O O . PHE B 1 56 ? 28.02270 -44.57916 -11.44631 1.000 61.33153 76 PHE B O 1
ATOM 8984 N N . ASP B 1 57 ? 29.11079 -45.12933 -9.56199 1.000 63.64603 77 ASP B N 1
ATOM 8985 C CA . ASP B 1 57 ? 30.41347 -45.01796 -10.20900 1.000 63.31363 77 ASP B CA 1
ATOM 8986 C C . ASP B 1 57 ? 30.52429 -45.99944 -11.36728 1.000 63.51741 77 ASP B C 1
ATOM 8987 O O . ASP B 1 57 ? 30.19945 -47.18211 -11.23071 1.000 64.01415 77 ASP B O 1
ATOM 8996 N N . GLN B 1 58 ? 30.99457 -45.50154 -12.50919 1.000 64.85626 78 GLN B N 1
ATOM 8997 C CA . GLN B 1 58 ? 31.22019 -46.31506 -13.69437 1.000 64.08983 78 GLN B CA 1
ATOM 8998 C C . GLN B 1 58 ? 32.64311 -46.09524 -14.18280 1.000 64.13019 78 GLN B C 1
ATOM 8999 O O . GLN B 1 58 ? 33.11689 -44.95750 -14.24606 1.000 63.99708 78 GLN B O 1
ATOM 9013 N N . GLN B 1 59 ? 33.32406 -47.18986 -14.52007 1.000 68.07509 79 GLN B N 1
ATOM 9014 C CA . GLN B 1 59 ? 34.69788 -47.13142 -14.99421 1.000 71.34579 79 GLN B CA 1
ATOM 9015 C C . GLN B 1 59 ? 34.90238 -47.76544 -16.36278 1.000 72.88885 79 GLN B C 1
ATOM 9016 O O . GLN B 1 59 ? 35.95909 -47.54771 -16.96756 1.000 74.96055 79 GLN B O 1
ATOM 9030 N N . THR B 1 60 ? 33.93803 -48.53328 -16.86989 1.000 71.08098 80 THR B N 1
ATOM 9031 C CA . THR B 1 60 ? 34.06817 -49.17729 -18.16885 1.000 72.86828 80 THR B CA 1
ATOM 9032 C C . THR B 1 60 ? 32.75751 -49.04725 -18.93186 1.000 71.33090 80 THR B C 1
ATOM 9033 O O . THR B 1 60 ? 31.68722 -48.86905 -18.34601 1.000 69.50325 80 THR B O 1
ATOM 9044 N N . HIS B 1 61 ? 32.85650 -49.14407 -20.25555 1.000 72.83233 81 HIS B N 1
ATOM 9045 C CA . HIS B 1 61 ? 31.67640 -49.08014 -21.10699 1.000 71.58456 81 HIS B CA 1
ATOM 9046 C C . HIS B 1 61 ? 30.83798 -50.34123 -20.94249 1.000 70.82156 81 HIS B C 1
ATOM 9047 O O . HIS B 1 61 ? 31.36997 -51.45550 -20.92286 1.000 72.54041 81 HIS B O 1
ATOM 9061 N N . ILE B 1 62 ? 29.52315 -50.16364 -20.82006 1.000 67.96876 82 ILE B N 1
ATOM 9062 C CA . ILE B 1 62 ? 28.59322 -51.28802 -20.79598 1.000 69.05942 82 ILE B CA 1
ATOM 9063 C C . ILE B 1 62 ? 27.94342 -51.41911 -22.16737 1.000 69.08619 82 ILE B C 1
ATOM 9064 O O . ILE B 1 62 ? 28.14880 -52.41350 -22.87254 1.000 70.24004 82 ILE B O 1
ATOM 9080 N N . GLY B 1 63 ? 27.15496 -50.41998 -22.55282 1.000 64.74186 83 GLY B N 1
ATOM 9081 C CA . GLY B 1 63 ? 26.45209 -50.46384 -23.81786 1.000 64.56472 83 GLY B CA 1
ATOM 9082 C C . GLY B 1 63 ? 25.05508 -51.03366 -23.69277 1.000 62.43732 83 GLY B C 1
ATOM 9083 O O . GLY B 1 63 ? 24.85701 -52.09500 -23.09377 1.000 62.19557 83 GLY B O 1
ATOM 9087 N N . SER B 1 64 ? 24.08192 -50.33502 -24.27343 1.000 62.22708 84 SER B N 1
ATOM 9088 C CA . SER B 1 64 ? 22.67922 -50.69785 -24.12021 1.000 61.55872 84 SER B CA 1
ATOM 9089 C C . SER B 1 64 ? 22.44017 -52.15610 -24.48717 1.000 62.35488 84 SER B C 1
ATOM 9090 O O . SER B 1 64 ? 22.81105 -52.60891 -25.57403 1.000 64.16870 84 SER B O 1
ATOM 9098 N N . LYS B 1 65 ? 21.81253 -52.88946 -23.56457 1.000 62.56062 85 LYS B N 1
ATOM 9099 C CA . LYS B 1 65 ? 21.43407 -54.27036 -23.84401 1.000 64.21136 85 LYS B CA 1
ATOM 9100 C C . LYS B 1 65 ? 20.41770 -54.33779 -24.97601 1.000 62.57641 85 LYS B C 1
ATOM 9101 O O . LYS B 1 65 ? 20.47342 -55.24052 -25.81894 1.000 62.69851 85 LYS B O 1
ATOM 9120 N N . GLU B 1 66 ? 19.47815 -53.39262 -25.00681 1.000 61.23414 86 GLU B N 1
ATOM 9121 C CA . GLU B 1 66 ? 18.44809 -53.34753 -26.03631 1.000 60.97731 86 GLU B CA 1
ATOM 9122 C C . GLU B 1 66 ? 18.93191 -52.71018 -27.33482 1.000 60.96751 86 GLU B C 1
ATOM 9123 O O . GLU B 1 66 ? 18.14405 -52.60124 -28.28070 1.000 59.58754 86 GLU B O 1
ATOM 9135 N N . HIS B 1 67 ? 20.19571 -52.28604 -27.40176 1.000 61.93912 87 HIS B N 1
ATOM 9136 C CA . HIS B 1 67 ? 20.77569 -51.71043 -28.61706 1.000 61.60488 87 HIS B CA 1
ATOM 9137 C C . HIS B 1 67 ? 20.02309 -50.44933 -29.04340 1.000 60.74261 87 HIS B C 1
ATOM 9138 O O . HIS B 1 67 ? 19.61353 -50.29643 -30.19560 1.000 61.92445 87 HIS B O 1
ATOM 9152 N N . LEU B 1 68 ? 19.84542 -49.53808 -28.09575 1.000 60.83011 88 LEU B N 1
ATOM 9153 C CA . LEU B 1 68 ? 19.23530 -48.24664 -28.36436 1.000 60.24470 88 LEU B CA 1
ATOM 9154 C C . LEU B 1 68 ? 20.30676 -47.22665 -28.73505 1.000 61.10471 88 LEU B C 1
ATOM 9155 O O . LEU B 1 68 ? 21.48424 -47.36959 -28.39446 1.000 61.12983 88 LEU B O 1
ATOM 9171 N N . THR B 1 69 ? 19.88113 -46.18759 -29.44340 1.000 60.25556 89 THR B N 1
ATOM 9172 C CA . THR B 1 69 ? 20.78402 -45.16097 -29.93895 1.000 60.95178 89 THR B CA 1
ATOM 9173 C C . THR B 1 69 ? 20.75195 -43.93593 -29.03285 1.000 58.53105 89 THR B C 1
ATOM 9174 O O . THR B 1 69 ? 19.80091 -43.71266 -28.28057 1.000 57.58321 89 THR B O 1
ATOM 9185 N N . ASP B 1 70 ? 21.81898 -43.13709 -29.11439 1.000 59.59708 90 ASP B N 1
ATOM 9186 C CA . ASP B 1 70 ? 21.85835 -41.88348 -28.36909 1.000 59.43345 90 ASP B CA 1
ATOM 9187 C C . ASP B 1 70 ? 20.64494 -41.01797 -28.67859 1.000 59.83120 90 ASP B C 1
ATOM 9188 O O . ASP B 1 70 ? 20.17719 -40.27078 -27.81232 1.000 59.28191 90 ASP B O 1
ATOM 9197 N N . MET B 1 71 ? 20.12148 -41.10697 -29.90405 1.000 60.64270 91 MET B N 1
ATOM 9198 C CA . MET B 1 71 ? 18.93267 -40.34401 -30.26530 1.000 60.53379 91 MET B CA 1
ATOM 9199 C C . MET B 1 71 ? 17.74665 -40.70899 -29.38301 1.000 58.26101 91 MET B C 1
ATOM 9200 O O . MET B 1 71 ? 16.87429 -39.86838 -29.13848 1.000 57.94733 91 MET B O 1
ATOM 9214 N N . PHE B 1 72 ? 17.69404 -41.94973 -28.89565 1.000 58.98326 92 PHE B N 1
ATOM 9215 C CA . PHE B 1 72 ? 16.58122 -42.36211 -28.04604 1.000 59.85134 92 PHE B CA 1
ATOM 9216 C C . PHE B 1 72 ? 16.53256 -41.53864 -26.76474 1.000 59.16957 92 PHE B C 1
ATOM 9217 O O . PHE B 1 72 ? 15.48242 -40.99453 -26.40478 1.000 59.22120 92 PHE B O 1
ATOM 9234 N N . ASN B 1 73 ? 17.66051 -41.43419 -26.05704 1.000 56.73136 93 ASN B N 1
ATOM 9235 C CA . ASN B 1 73 ? 17.65914 -40.66113 -24.82059 1.000 58.25697 93 ASN B CA 1
ATOM 9236 C C . ASN B 1 73 ? 17.57257 -39.16602 -25.10005 1.000 58.92479 93 ASN B C 1
ATOM 9237 O O . ASN B 1 73 ? 17.08156 -38.40898 -24.25495 1.000 59.42587 93 ASN B O 1
ATOM 9248 N N . MET B 1 74 ? 18.02261 -38.72161 -26.27669 1.000 60.94679 94 MET B N 1
ATOM 9249 C CA . MET B 1 74 ? 17.89009 -37.30991 -26.62600 1.000 60.97323 94 MET B CA 1
ATOM 9250 C C . MET B 1 74 ? 16.42630 -36.91043 -26.75984 1.000 61.03533 94 MET B C 1
ATOM 9251 O O . MET B 1 74 ? 16.05003 -35.78416 -26.41647 1.000 62.05322 94 MET B O 1
ATOM 9265 N N . TRP B 1 75 ? 15.58197 -37.81515 -27.25880 1.000 60.47587 95 TRP B N 1
ATOM 9266 C CA . TRP B 1 75 ? 14.15606 -37.51680 -27.30638 1.000 61.87625 95 TRP B CA 1
ATOM 9267 C C . TRP B 1 75 ? 13.52578 -37.60447 -25.92363 1.000 62.12406 95 TRP B C 1
ATOM 9268 O O . TRP B 1 75 ? 12.59109 -36.85351 -25.62286 1.000 62.59387 95 TRP B O 1
ATOM 9289 N N . GLY B 1 76 ? 14.01629 -38.51061 -25.07498 1.000 61.38601 96 GLY B N 1
ATOM 9290 C CA . GLY B 1 76 ? 13.52274 -38.57266 -23.70811 1.000 61.09202 96 GLY B CA 1
ATOM 9291 C C . GLY B 1 76 ? 13.77589 -37.28441 -22.94865 1.000 61.39553 96 GLY B C 1
ATOM 9292 O O . GLY B 1 76 ? 12.88060 -36.74565 -22.29325 1.000 62.00180 96 GLY B O 1
ATOM 9296 N N . GLN B 1 77 ? 15.00636 -36.77285 -23.02727 1.000 61.13279 97 GLN B N 1
ATOM 9297 C CA . GLN B 1 77 ? 15.31879 -35.48820 -22.40977 1.000 62.68907 97 GLN B CA 1
ATOM 9298 C C . GLN B 1 77 ? 14.48012 -34.37350 -23.02064 1.000 64.80349 97 GLN B C 1
ATOM 9299 O O . GLN B 1 77 ? 14.06958 -33.43714 -22.32408 1.000 65.49977 97 GLN B O 1
ATOM 9313 N N . PHE B 1 78 ? 14.22308 -34.45847 -24.32835 1.000 65.90204 98 PHE B N 1
ATOM 9314 C CA . PHE B 1 78 ? 13.36359 -33.48882 -25.00083 1.000 66.59675 98 PHE B CA 1
ATOM 9315 C C . PHE B 1 78 ? 11.91537 -33.62680 -24.54490 1.000 65.69134 98 PHE B C 1
ATOM 9316 O O . PHE B 1 78 ? 11.19670 -32.62862 -24.42278 1.000 65.61340 98 PHE B O 1
ATOM 9333 N N . LEU B 1 79 ? 11.47479 -34.85691 -24.27728 1.000 65.29295 99 LEU B N 1
ATOM 9334 C CA . LEU B 1 79 ? 10.08052 -35.08949 -23.91921 1.000 66.81365 99 LEU B CA 1
ATOM 9335 C C . LEU B 1 79 ? 9.75539 -34.52644 -22.54014 1.000 69.04488 99 LEU B C 1
ATOM 9336 O O . LEU B 1 79 ? 8.69922 -33.91113 -22.35258 1.000 70.35764 99 LEU B O 1
ATOM 9352 N N . ILE B 1 80 ? 10.64442 -34.72259 -21.56126 1.000 67.51643 100 ILE B N 1
ATOM 9353 C CA . ILE B 1 80 ? 10.36702 -34.22268 -20.21739 1.000 68.42959 100 ILE B CA 1
ATOM 9354 C C . ILE B 1 80 ? 10.33829 -32.70042 -20.20408 1.000 68.47513 100 ILE B C 1
ATOM 9355 O O . ILE B 1 80 ? 9.59764 -32.09436 -19.42066 1.000 69.27335 100 ILE B O 1
ATOM 9371 N N . HIS B 1 81 ? 11.13586 -32.05635 -21.05627 1.000 68.87050 101 HIS B N 1
ATOM 9372 C CA . HIS B 1 81 ? 11.13363 -30.60182 -21.13643 1.000 70.76130 101 HIS B CA 1
ATOM 9373 C C . HIS B 1 81 ? 9.83103 -30.04160 -21.69614 1.000 72.63418 101 HIS B C 1
ATOM 9374 O O . HIS B 1 81 ? 9.66161 -28.81760 -21.70977 1.000 73.73033 101 HIS B O 1
ATOM 9388 N N . ASN B 1 82 ? 8.92093 -30.89477 -22.16292 1.000 72.12521 102 ASN B N 1
ATOM 9389 C CA . ASN B 1 82 ? 7.57149 -30.48319 -22.52611 1.000 74.92054 102 ASN B CA 1
ATOM 9390 C C . ASN B 1 82 ? 6.57649 -30.65207 -21.38646 1.000 75.99481 102 ASN B C 1
ATOM 9391 O O . ASN B 1 82 ? 5.39028 -30.36633 -21.57719 1.000 76.81089 102 ASN B O 1
ATOM 9402 N N . MET B 1 83 ? 7.02410 -31.10068 -20.21222 1.000 75.72013 103 MET B N 1
ATOM 9403 C CA . MET B 1 83 ? 6.10305 -31.57177 -19.18503 1.000 76.68786 103 MET B CA 1
ATOM 9404 C C . MET B 1 83 ? 6.43082 -31.03263 -17.79625 1.000 75.80752 103 MET B C 1
ATOM 9405 O O . MET B 1 83 ? 5.60285 -30.35003 -17.18456 1.000 76.02371 103 MET B O 1
ATOM 9419 N N . ALA B 1 84 ? 7.62431 -31.33037 -17.28728 1.000 72.78524 104 ALA B N 1
ATOM 9420 C CA . ALA B 1 84 ? 7.94259 -31.13010 -15.88101 1.000 72.08986 104 ALA B CA 1
ATOM 9421 C C . ALA B 1 84 ? 9.15412 -30.22430 -15.70613 1.000 71.01261 104 ALA B C 1
ATOM 9422 O O . ALA B 1 84 ? 10.11555 -30.29825 -16.47670 1.000 70.47911 104 ALA B O 1
ATOM 9429 N N . LEU B 1 85 ? 9.10360 -29.37827 -14.67583 1.000 71.06674 105 LEU B N 1
ATOM 9430 C CA . LEU B 1 85 ? 10.25592 -28.57222 -14.27363 1.000 71.05372 105 LEU B CA 1
ATOM 9431 C C . LEU B 1 85 ? 10.19590 -28.37229 -12.76408 1.000 71.45897 105 LEU B C 1
ATOM 9432 O O . LEU B 1 85 ? 9.27589 -27.72052 -12.26023 1.000 71.13235 105 LEU B O 1
ATOM 9448 N N . SER B 1 86 ? 11.17834 -28.92227 -12.04862 1.000 69.90229 106 SER B N 1
ATOM 9449 C CA . SER B 1 86 ? 11.26403 -28.77264 -10.59483 1.000 69.18563 106 SER B CA 1
ATOM 9450 C C . SER B 1 86 ? 12.19066 -27.60249 -10.26336 1.000 69.17225 106 SER B C 1
ATOM 9451 O O . SER B 1 86 ? 13.30755 -27.75988 -9.76887 1.000 68.73251 106 SER B O 1
ATOM 9459 N N . LYS B 1 87 ? 11.69392 -26.40730 -10.54701 1.000 71.19221 107 LYS B N 1
ATOM 9460 C CA . LYS B 1 87 ? 12.47831 -25.19071 -10.35776 1.000 71.80266 107 LYS B CA 1
ATOM 9461 C C . LYS B 1 87 ? 12.66935 -24.92262 -8.86950 1.000 72.66200 107 LYS B C 1
ATOM 9462 O O . LYS B 1 87 ? 11.67534 -24.82932 -8.13780 1.000 74.07588 107 LYS B O 1
ATOM 9481 N N . PRO B 1 88 ? 13.89817 -24.78742 -8.37766 1.000 70.66000 108 PRO B N 1
ATOM 9482 C CA . PRO B 1 88 ? 14.10656 -24.54108 -6.94910 1.000 70.44930 108 PRO B CA 1
ATOM 9483 C C . PRO B 1 88 ? 14.01261 -23.06873 -6.56998 1.000 71.73925 108 PRO B C 1
ATOM 9484 O O . PRO B 1 88 ? 14.17569 -22.16554 -7.39338 1.000 71.54455 108 PRO B O 1
ATOM 9495 N N . GLU B 1 89 ? 13.73581 -22.85061 -5.29283 1.000 73.80034 109 GLU B N 1
ATOM 9496 C CA . GLU B 1 89 ? 13.77506 -21.54062 -4.66525 1.000 75.15213 109 GLU B CA 1
ATOM 9497 C C . GLU B 1 89 ? 15.08043 -21.36623 -3.90644 1.000 75.15866 109 GLU B C 1
ATOM 9498 O O . GLU B 1 89 ? 15.80094 -22.33394 -3.64667 1.000 75.56094 109 GLU B O 1
ATOM 9510 N N . PRO B 1 90 ? 15.42422 -20.13230 -3.52348 1.000 73.63201 110 PRO B N 1
ATOM 9511 C CA . PRO B 1 90 ? 16.67422 -19.91808 -2.77774 1.000 73.64102 110 PRO B CA 1
ATOM 9512 C C . PRO B 1 90 ? 16.64316 -20.46926 -1.35771 1.000 73.00216 110 PRO B C 1
ATOM 9513 O O . PRO B 1 90 ? 16.89647 -19.73471 -0.39801 1.000 75.02760 110 PRO B O 1
ATOM 9524 N N . ASN B 1 91 ? 16.34655 -21.75793 -1.20892 1.000 73.02929 111 ASN B N 1
ATOM 9525 C CA . ASN B 1 91 ? 16.36418 -22.44028 0.08442 1.000 73.43060 111 ASN B CA 1
ATOM 9526 C C . ASN B 1 91 ? 17.41170 -23.54442 -0.02165 1.000 72.38835 111 ASN B C 1
ATOM 9527 O O . ASN B 1 91 ? 17.12366 -24.64999 -0.48601 1.000 72.63451 111 ASN B O 1
ATOM 9538 N N . SER B 1 92 ? 18.63075 -23.23684 0.41382 1.000 72.00067 112 SER B N 1
ATOM 9539 C CA . SER B 1 92 ? 19.77881 -24.09285 0.14650 1.000 71.17945 112 SER B CA 1
ATOM 9540 C C . SER B 1 92 ? 19.80902 -25.29465 1.08444 1.000 70.45712 112 SER B C 1
ATOM 9541 O O . SER B 1 92 ? 19.60049 -25.15963 2.29409 1.000 70.89511 112 SER B O 1
ATOM 9549 N N . TRP B 1 93 ? 20.07168 -26.47157 0.51476 1.000 69.15149 113 TRP B N 1
ATOM 9550 C CA . TRP B 1 93 ? 20.34855 -27.69267 1.27091 1.000 69.05045 113 TRP B CA 1
ATOM 9551 C C . TRP B 1 93 ? 21.59517 -28.31780 0.65632 1.000 68.58447 113 TRP B C 1
ATOM 9552 O O . TRP B 1 93 ? 21.50397 -29.24830 -0.15647 1.000 66.37949 113 TRP B O 1
ATOM 9573 N N . PRO B 1 94 ? 22.78023 -27.82621 1.01959 1.000 68.39258 114 PRO B N 1
ATOM 9574 C CA . PRO B 1 94 ? 24.00447 -28.26937 0.34235 1.000 68.22507 114 PRO B CA 1
ATOM 9575 C C . PRO B 1 94 ? 24.17204 -29.78210 0.37582 1.000 67.41174 114 PRO B C 1
ATOM 9576 O O . PRO B 1 94 ? 23.71882 -30.46168 1.29843 1.000 69.25636 114 PRO B O 1
ATOM 9587 N N . ILE B 1 95 ? 24.83700 -30.30103 -0.65028 1.000 66.01439 115 ILE B N 1
ATOM 9588 C CA . ILE B 1 95 ? 25.17676 -31.71630 -0.73072 1.000 65.60982 115 ILE B CA 1
ATOM 9589 C C . ILE B 1 95 ? 26.53855 -31.90309 -0.07714 1.000 65.95314 115 ILE B C 1
ATOM 9590 O O . ILE B 1 95 ? 27.54339 -31.36461 -0.55418 1.000 65.72938 115 ILE B O 1
ATOM 9606 N N . LYS B 1 96 ? 26.57529 -32.66116 1.01504 1.000 68.32792 116 LYS B N 1
ATOM 9607 C CA . LYS B 1 96 ? 27.79448 -32.79958 1.80207 1.000 68.33138 116 LYS B CA 1
ATOM 9608 C C . LYS B 1 96 ? 28.73804 -33.79390 1.13384 1.000 66.70433 116 LYS B C 1
ATOM 9609 O O . LYS B 1 96 ? 28.37607 -34.95386 0.91049 1.000 66.26275 116 LYS B O 1
ATOM 9628 N N . VAL B 1 97 ? 29.94344 -33.33388 0.81276 1.000 65.85928 117 VAL B N 1
ATOM 9629 C CA . VAL B 1 97 ? 30.96395 -34.16251 0.17614 1.000 65.44432 117 VAL B CA 1
ATOM 9630 C C . VAL B 1 97 ? 31.68092 -34.97682 1.24750 1.000 67.02593 117 VAL B C 1
ATOM 9631 O O . VAL B 1 97 ? 32.21871 -34.39470 2.20039 1.000 68.57420 117 VAL B O 1
ATOM 9644 N N . PRO B 1 98 ? 31.72761 -36.30533 1.14265 1.000 66.89067 118 PRO B N 1
ATOM 9645 C CA . PRO B 1 98 ? 32.49884 -37.08281 2.11792 1.000 66.99981 118 PRO B CA 1
ATOM 9646 C C . PRO B 1 98 ? 33.94878 -36.62645 2.16859 1.000 67.93553 118 PRO B C 1
ATOM 9647 O O . PRO B 1 98 ? 34.55858 -36.31373 1.14502 1.000 67.42984 118 PRO B O 1
ATOM 9658 N N . LYS B 1 99 ? 34.49186 -36.57538 3.38216 1.000 70.60755 119 LYS B N 1
ATOM 9659 C CA . LYS B 1 99 ? 35.90329 -36.26969 3.56103 1.000 69.95926 119 LYS B CA 1
ATOM 9660 C C . LYS B 1 99 ? 36.74595 -37.24182 2.74402 1.000 69.04394 119 LYS B C 1
ATOM 9661 O O . LYS B 1 99 ? 36.40760 -38.42026 2.61111 1.000 69.02468 119 LYS B O 1
ATOM 9680 N N . CYS B 1 100 ? 37.83817 -36.73691 2.17367 1.000 68.75469 120 CYS B N 1
ATOM 9681 C CA . CYS B 1 100 ? 38.74608 -37.52338 1.34272 1.000 70.24199 120 CYS B CA 1
ATOM 9682 C C . CYS B 1 100 ? 38.09842 -38.00507 0.04811 1.000 69.09885 120 CYS B C 1
ATOM 9683 O O . CYS B 1 100 ? 38.54878 -38.99737 -0.53356 1.000 68.36678 120 CYS B O 1
ATOM 9690 N N . ASP B 1 101 ? 37.05122 -37.33235 -0.42577 1.000 68.35109 121 ASP B N 1
ATOM 9691 C CA . ASP B 1 101 ? 36.39449 -37.75683 -1.65596 1.000 67.11540 121 ASP B CA 1
ATOM 9692 C C . ASP B 1 101 ? 37.38180 -37.74403 -2.81745 1.000 66.76979 121 ASP B C 1
ATOM 9693 O O . ASP B 1 101 ? 38.18045 -36.81583 -2.97130 1.000 66.22545 121 ASP B O 1
ATOM 9702 N N . GLN B 1 102 ? 37.31175 -38.78757 -3.64603 1.000 67.29547 122 GLN B N 1
ATOM 9703 C CA . GLN B 1 102 ? 38.30456 -38.97471 -4.69868 1.000 68.34026 122 GLN B CA 1
ATOM 9704 C C . GLN B 1 102 ? 38.34514 -37.78310 -5.65011 1.000 67.69693 122 GLN B C 1
ATOM 9705 O O . GLN B 1 102 ? 39.42117 -37.39341 -6.11913 1.000 67.84882 122 GLN B O 1
ATOM 9719 N N . TYR B 1 103 ? 37.18935 -37.18299 -5.93790 1.000 65.11771 123 TYR B N 1
ATOM 9720 C CA . TYR B 1 103 ? 37.09686 -36.10707 -6.92005 1.000 65.40206 123 TYR B CA 1
ATOM 9721 C C . TYR B 1 103 ? 36.93270 -34.72665 -6.29723 1.000 66.13054 123 TYR B C 1
ATOM 9722 O O . TYR B 1 103 ? 37.57966 -33.77439 -6.74526 1.000 66.94282 123 TYR B O 1
ATOM 9740 N N . PHE B 1 104 ? 36.08557 -34.58900 -5.27565 1.000 65.57439 124 PHE B N 1
ATOM 9741 C CA . PHE B 1 104 ? 35.71780 -33.27531 -4.76156 1.000 66.04160 124 PHE B CA 1
ATOM 9742 C C . PHE B 1 104 ? 36.50158 -32.84456 -3.52488 1.000 67.47816 124 PHE B C 1
ATOM 9743 O O . PHE B 1 104 ? 36.54736 -31.64392 -3.23756 1.000 68.32439 124 PHE B O 1
ATOM 9760 N N . ASP B 1 105 ? 37.11611 -33.77416 -2.78882 1.000 67.67057 125 ASP B N 1
ATOM 9761 C CA . ASP B 1 105 ? 37.89657 -33.44169 -1.59156 1.000 69.01468 125 ASP B CA 1
ATOM 9762 C C . ASP B 1 105 ? 39.09106 -34.38281 -1.48686 1.000 69.43557 125 ASP B C 1
ATOM 9763 O O . ASP B 1 105 ? 39.25847 -35.09601 -0.49432 1.000 69.34677 125 ASP B O 1
ATOM 9772 N N . PRO B 1 106 ? 39.95791 -34.39736 -2.50218 1.000 71.56458 126 PRO B N 1
ATOM 9773 C CA . PRO B 1 106 ? 41.08984 -35.33767 -2.47202 1.000 70.77537 126 PRO B CA 1
ATOM 9774 C C . PRO B 1 106 ? 42.06193 -35.06994 -1.34220 1.000 72.20472 126 PRO B C 1
ATOM 9775 O O . PRO B 1 106 ? 42.66995 -36.01464 -0.82391 1.000 73.19643 126 PRO B O 1
ATOM 9786 N N . ALA B 1 107 ? 42.23200 -33.81076 -0.94482 1.000 73.10538 127 ALA B N 1
ATOM 9787 C CA . ALA B 1 107 ? 43.16160 -33.46370 0.12169 1.000 73.87520 127 ALA B CA 1
ATOM 9788 C C . ALA B 1 107 ? 42.57582 -33.67712 1.51198 1.000 74.57423 127 ALA B C 1
ATOM 9789 O O . ALA B 1 107 ? 43.23479 -33.34007 2.50157 1.000 75.78245 127 ALA B O 1
ATOM 9796 N N . CYS B 1 108 ? 41.35813 -34.21197 1.61159 1.000 72.72979 128 CYS B N 1
ATOM 9797 C CA . CYS B 1 108 ? 40.78868 -34.64221 2.88862 1.000 73.35803 128 CYS B CA 1
ATOM 9798 C C . CYS B 1 108 ? 40.50967 -33.46463 3.82435 1.000 73.79501 128 CYS B C 1
ATOM 9799 O O . CYS B 1 108 ? 40.67232 -33.57588 5.03954 1.000 74.11081 128 CYS B O 1
ATOM 9806 N N . ILE B 1 109 ? 40.06863 -32.33516 3.26677 1.000 74.67061 129 ILE B N 1
ATOM 9807 C CA . ILE B 1 109 ? 39.74153 -31.17964 4.10203 1.000 75.38142 129 ILE B CA 1
ATOM 9808 C C . ILE B 1 109 ? 38.58857 -31.51822 5.03973 1.000 74.64329 129 ILE B C 1
ATOM 9809 O O . ILE B 1 109 ? 38.66464 -31.29457 6.25352 1.000 76.00650 129 ILE B O 1
ATOM 9825 N N . GLY B 1 110 ? 37.50091 -32.05291 4.48939 1.000 72.94136 130 GLY B N 1
ATOM 9826 C CA . GLY B 1 110 ? 36.38180 -32.49692 5.29660 1.000 72.59292 130 GLY B CA 1
ATOM 9827 C C . GLY B 1 110 ? 35.12727 -31.66906 5.11420 1.000 71.64170 130 GLY B C 1
ATOM 9828 O O . GLY B 1 110 ? 34.08477 -32.19284 4.71083 1.000 70.80857 130 GLY B O 1
ATOM 9832 N N . ASN B 1 111 ? 35.20963 -30.37321 5.41606 1.000 75.06862 131 ASN B N 1
ATOM 9833 C CA . ASN B 1 111 ? 34.04840 -29.48716 5.34002 1.000 75.92564 131 ASN B CA 1
ATOM 9834 C C . ASN B 1 111 ? 33.96025 -28.91895 3.92552 1.000 75.45129 131 ASN B C 1
ATOM 9835 O O . ASN B 1 111 ? 34.39768 -27.80351 3.63511 1.000 78.02986 131 ASN B O 1
ATOM 9846 N N . LYS B 1 112 ? 33.37752 -29.71318 3.02791 1.000 70.54611 132 LYS B N 1
ATOM 9847 C CA . LYS B 1 112 ? 33.19568 -29.30957 1.64031 1.000 70.41088 132 LYS B CA 1
ATOM 9848 C C . LYS B 1 112 ? 31.83280 -29.76949 1.14756 1.000 68.33216 132 LYS B C 1
ATOM 9849 O O . LYS B 1 112 ? 31.36573 -30.85283 1.51010 1.000 66.72027 132 LYS B O 1
ATOM 9868 N N . THR B 1 113 ? 31.20018 -28.93751 0.32049 1.000 69.66908 133 THR B N 1
ATOM 9869 C CA . THR B 1 113 ? 29.87165 -29.22001 -0.20449 1.000 70.37591 133 THR B CA 1
ATOM 9870 C C . THR B 1 113 ? 29.79286 -28.76975 -1.65629 1.000 68.73481 133 THR B C 1
ATOM 9871 O O . THR B 1 113 ? 30.67490 -28.07246 -2.16422 1.000 70.32420 133 THR B O 1
ATOM 9882 N N . MET B 1 114 ? 28.71499 -29.17677 -2.32533 1.000 66.78350 134 MET B N 1
ATOM 9883 C CA . MET B 1 114 ? 28.38169 -28.66800 -3.64689 1.000 67.09513 134 MET B CA 1
ATOM 9884 C C . MET B 1 114 ? 26.95796 -28.12852 -3.62146 1.000 67.35829 134 MET B C 1
ATOM 9885 O O . MET B 1 114 ? 26.11206 -28.59389 -2.85162 1.000 65.96738 134 MET B O 1
ATOM 9899 N N . ASN B 1 115 ? 26.70608 -27.13633 -4.47223 1.000 68.50826 135 ASN B N 1
ATOM 9900 C CA . ASN B 1 115 ? 25.47286 -26.36595 -4.39171 1.000 67.68637 135 ASN B CA 1
ATOM 9901 C C . ASN B 1 115 ? 24.25278 -27.22587 -4.69274 1.000 66.57974 135 ASN B C 1
ATOM 9902 O O . ASN B 1 115 ? 24.25013 -28.03633 -5.62357 1.000 66.95812 135 ASN B O 1
ATOM 9913 N N . TYR B 1 116 ? 23.20951 -27.03548 -3.89002 1.000 66.40428 136 TYR B N 1
ATOM 9914 C CA . TYR B 1 116 ? 21.90974 -27.64405 -4.12319 1.000 65.68864 136 TYR B CA 1
ATOM 9915 C C . TYR B 1 116 ? 20.85484 -26.75010 -3.49260 1.000 67.94002 136 TYR B C 1
ATOM 9916 O O . TYR B 1 116 ? 21.08603 -26.16425 -2.43011 1.000 70.16322 136 TYR B O 1
ATOM 9934 N N . PHE B 1 117 ? 19.70190 -26.64877 -4.15023 1.000 67.01073 137 PHE B N 1
ATOM 9935 C CA . PHE B 1 117 ? 18.60446 -25.81918 -3.67570 1.000 68.87955 137 PHE B CA 1
ATOM 9936 C C . PHE B 1 117 ? 17.30448 -26.60565 -3.74615 1.000 69.00606 137 PHE B C 1
ATOM 9937 O O . PHE B 1 117 ? 17.03543 -27.29369 -4.73582 1.000 66.73746 137 PHE B O 1
ATOM 9954 N N . ARG B 1 118 ? 16.50534 -26.50190 -2.68659 1.000 70.20451 138 ARG B N 1
ATOM 9955 C CA . ARG B 1 118 ? 15.28129 -27.28218 -2.58662 1.000 69.77409 138 ARG B CA 1
ATOM 9956 C C . ARG B 1 118 ? 14.23269 -26.77408 -3.56948 1.000 69.90086 138 ARG B C 1
ATOM 9957 O O . ARG B 1 118 ? 14.17616 -25.58643 -3.89802 1.000 71.08626 138 ARG B O 1
ATOM 9978 N N . THR B 1 119 ? 13.38914 -27.69368 -4.02952 1.000 69.40797 139 THR B N 1
ATOM 9979 C CA . THR B 1 119 ? 12.38399 -27.36965 -5.03060 1.000 70.10669 139 THR B CA 1
ATOM 9980 C C . THR B 1 119 ? 11.30311 -26.46210 -4.44973 1.000 71.27982 139 THR B C 1
ATOM 9981 O O . THR B 1 119 ? 10.95214 -26.54730 -3.26987 1.000 71.16379 139 THR B O 1
ATOM 9992 N N . ARG B 1 120 ? 10.77528 -25.58526 -5.30270 1.000 72.14497 140 ARG B N 1
ATOM 9993 C CA . ARG B 1 120 ? 9.67855 -24.70797 -4.91335 1.000 72.97744 140 ARG B CA 1
ATOM 9994 C C . ARG B 1 120 ? 8.49453 -25.53034 -4.41638 1.000 73.52732 140 ARG B C 1
ATOM 9995 O O . ARG B 1 120 ? 8.06513 -26.48221 -5.07469 1.000 73.35976 140 ARG B O 1
ATOM 10016 N N . ALA B 1 121 ? 7.96670 -25.16149 -3.24828 1.000 74.63582 141 ALA B N 1
ATOM 10017 C CA . ALA B 1 121 ? 6.86843 -25.89143 -2.63031 1.000 75.23718 141 ALA B CA 1
ATOM 10018 C C . ALA B 1 121 ? 5.86467 -24.91699 -2.03307 1.000 76.60297 141 ALA B C 1
ATOM 10019 O O . ALA B 1 121 ? 6.24495 -23.88569 -1.47193 1.000 77.39191 141 ALA B O 1
ATOM 10026 N N . THR B 1 122 ? 4.58435 -25.25577 -2.15197 1.000 76.63246 142 THR B N 1
ATOM 10027 C CA . THR B 1 122 ? 3.49633 -24.45187 -1.61792 1.000 77.67146 142 THR B CA 1
ATOM 10028 C C . THR B 1 122 ? 2.71538 -25.26626 -0.59569 1.000 77.89238 142 THR B C 1
ATOM 10029 O O . THR B 1 122 ? 2.91628 -26.47300 -0.43833 1.000 75.99133 142 THR B O 1
ATOM 10040 N N . GLU B 1 123 ? 1.80679 -24.58643 0.09717 1.000 82.15519 143 GLU B N 1
ATOM 10041 C CA . GLU B 1 123 ? 0.92871 -25.24685 1.05083 1.000 82.11954 143 GLU B CA 1
ATOM 10042 C C . GLU B 1 123 ? -0.28268 -25.81869 0.32595 1.000 83.07487 143 GLU B C 1
ATOM 10043 O O . GLU B 1 123 ? -0.91870 -25.12967 -0.47860 1.000 84.14959 143 GLU B O 1
ATOM 10055 N N . VAL B 1 124 ? -0.58896 -27.08242 0.60202 1.000 80.53633 144 VAL B N 1
ATOM 10056 C CA . VAL B 1 124 ? -1.74972 -27.74653 0.01186 1.000 80.60572 144 VAL B CA 1
ATOM 10057 C C . VAL B 1 124 ? -2.60381 -28.30919 1.13802 1.000 81.05371 144 VAL B C 1
ATOM 10058 O O . VAL B 1 124 ? -2.10263 -28.58453 2.23938 1.000 79.81223 144 VAL B O 1
ATOM 10071 N N . PRO B 1 125 ? -3.89959 -28.50087 0.89512 1.000 81.32796 145 PRO B N 1
ATOM 10072 C CA . PRO B 1 125 ? -4.73171 -29.16048 1.90506 1.000 82.23089 145 PRO B CA 1
ATOM 10073 C C . PRO B 1 125 ? -4.25322 -30.58152 2.15775 1.000 81.44915 145 PRO B C 1
ATOM 10074 O O . PRO B 1 125 ? -3.72273 -31.25141 1.26854 1.000 80.39038 145 PRO B O 1
ATOM 10085 N N . CYS B 1 126 ? -4.43786 -31.03642 3.39879 1.000 85.16733 146 CYS B N 1
ATOM 10086 C CA . CYS B 1 126 ? -3.97907 -32.36462 3.78470 1.000 82.89022 146 CYS B CA 1
ATOM 10087 C C . CYS B 1 126 ? -4.90330 -33.47070 3.29205 1.000 82.86485 146 CYS B C 1
ATOM 10088 O O . CYS B 1 126 ? -4.46070 -34.61844 3.17076 1.000 81.86634 146 CYS B O 1
ATOM 10095 N N . ASP B 1 127 ? -6.16256 -33.15371 2.98950 1.000 83.20336 147 ASP B N 1
ATOM 10096 C CA . ASP B 1 127 ? -7.12423 -34.16823 2.57435 1.000 83.62004 147 ASP B CA 1
ATOM 10097 C C . ASP B 1 127 ? -7.39776 -34.08965 1.07602 1.000 83.22036 147 ASP B C 1
ATOM 10098 O O . ASP B 1 127 ? -8.53611 -33.85686 0.65641 1.000 84.10340 147 ASP B O 1
ATOM 10107 N N . VAL B 1 128 ? -6.36081 -34.28192 0.26214 1.000 82.74676 148 VAL B N 1
ATOM 10108 C CA . VAL B 1 128 ? -6.50482 -34.35267 -1.18910 1.000 84.19631 148 VAL B CA 1
ATOM 10109 C C . VAL B 1 128 ? -5.49824 -35.36943 -1.70855 1.000 83.09576 148 VAL B C 1
ATOM 10110 O O . VAL B 1 128 ? -4.29199 -35.22587 -1.47929 1.000 83.37760 148 VAL B O 1
ATOM 10123 N N . GLY B 1 129 ? -5.98720 -36.39719 -2.39726 1.000 81.86751 149 GLY B N 1
ATOM 10124 C CA . GLY B 1 129 ? -5.11407 -37.42635 -2.92472 1.000 80.38672 149 GLY B CA 1
ATOM 10125 C C . GLY B 1 129 ? -4.22850 -38.04122 -1.85936 1.000 80.12762 149 GLY B C 1
ATOM 10126 O O . GLY B 1 129 ? -4.72661 -38.61251 -0.88375 1.000 80.39926 149 GLY B O 1
ATOM 10130 N N . LYS B 1 130 ? -2.91205 -37.92099 -2.03096 1.000 77.12106 150 LYS B N 1
ATOM 10131 C CA . LYS B 1 130 ? -1.93832 -38.49767 -1.11227 1.000 76.11263 150 LYS B CA 1
ATOM 10132 C C . LYS B 1 130 ? -0.98381 -37.41116 -0.63977 1.000 75.94205 150 LYS B C 1
ATOM 10133 O O . LYS B 1 130 ? -0.45308 -36.65053 -1.45460 1.000 73.85613 150 LYS B O 1
ATOM 10152 N N . THR B 1 131 ? -0.76597 -37.34132 0.67216 1.000 79.55889 151 THR B N 1
ATOM 10153 C CA . THR B 1 131 ? 0.13427 -36.34888 1.24614 1.000 78.50533 151 THR B CA 1
ATOM 10154 C C . THR B 1 131 ? 0.50649 -36.78679 2.65725 1.000 78.60285 151 THR B C 1
ATOM 10155 O O . THR B 1 131 ? -0.00790 -37.78076 3.17535 1.000 80.48649 151 THR B O 1
ATOM 10166 N N . VAL B 1 132 ? 1.42304 -36.03408 3.27061 1.000 77.14350 152 VAL B N 1
ATOM 10167 C CA . VAL B 1 132 ? 1.83514 -36.26246 4.65079 1.000 76.91668 152 VAL B CA 1
ATOM 10168 C C . VAL B 1 132 ? 1.83766 -34.93602 5.39543 1.000 76.75806 152 VAL B C 1
ATOM 10169 O O . VAL B 1 132 ? 2.05341 -33.87032 4.80947 1.000 77.47034 152 VAL B O 1
ATOM 10182 N N . VAL B 1 133 ? 1.60114 -35.00901 6.70120 1.000 77.92818 153 VAL B N 1
ATOM 10183 C CA . VAL B 1 133 ? 1.69849 -33.83634 7.56348 1.000 78.49397 153 VAL B CA 1
ATOM 10184 C C . VAL B 1 133 ? 3.17427 -33.54083 7.79661 1.000 77.61645 153 VAL B C 1
ATOM 10185 O O . VAL B 1 133 ? 3.90287 -34.36704 8.35615 1.000 77.78302 153 VAL B O 1
ATOM 10198 N N . ASP B 1 134 ? 3.61795 -32.36364 7.36703 1.000 77.45850 154 ASP B N 1
ATOM 10199 C CA . ASP B 1 134 ? 5.01260 -31.99392 7.52765 1.000 76.77864 154 ASP B CA 1
ATOM 10200 C C . ASP B 1 134 ? 5.36271 -31.90131 9.01262 1.000 78.02023 154 ASP B C 1
ATOM 10201 O O . ASP B 1 134 ? 4.50233 -31.97208 9.89306 1.000 79.69238 154 ASP B O 1
ATOM 10210 N N . GLU B 1 135 ? 6.65769 -31.74135 9.28466 1.000 79.79044 155 GLU B N 1
ATOM 10211 C CA . GLU B 1 135 ? 7.13162 -31.63914 10.65737 1.000 79.79374 155 GLU B CA 1
ATOM 10212 C C . GLU B 1 135 ? 6.67209 -30.35875 11.34734 1.000 82.28863 155 GLU B C 1
ATOM 10213 O O . GLU B 1 135 ? 6.91482 -30.20732 12.54926 1.000 84.76130 155 GLU B O 1
ATOM 10225 N N . ASP B 1 136 ? 6.00881 -29.44611 10.63311 1.000 81.66346 156 ASP B N 1
ATOM 10226 C CA . ASP B 1 136 ? 5.47164 -28.22733 11.22894 1.000 83.88397 156 ASP B CA 1
ATOM 10227 C C . ASP B 1 136 ? 3.94968 -28.23133 11.30566 1.000 86.31479 156 ASP B C 1
ATOM 10228 O O . ASP B 1 136 ? 3.35662 -27.21634 11.68872 1.000 89.29388 156 ASP B O 1
ATOM 10237 N N . GLY B 1 137 ? 3.30211 -29.33831 10.94196 1.000 85.13010 157 GLY B N 1
ATOM 10238 C CA . GLY B 1 137 ? 1.86557 -29.45895 11.06067 1.000 87.47423 157 GLY B CA 1
ATOM 10239 C C . GLY B 1 137 ? 1.07949 -29.07752 9.82538 1.000 86.27091 157 GLY B C 1
ATOM 10240 O O . GLY B 1 137 ? -0.14555 -29.25375 9.81531 1.000 88.10856 157 GLY B O 1
ATOM 10244 N N . LYS B 1 138 ? 1.73358 -28.55697 8.79133 1.000 84.01330 158 LYS B N 1
ATOM 10245 C CA . LYS B 1 138 ? 1.08278 -28.21562 7.53610 1.000 82.15798 158 LYS B CA 1
ATOM 10246 C C . LYS B 1 138 ? 1.54864 -29.16538 6.43867 1.000 80.22694 158 LYS B C 1
ATOM 10247 O O . LYS B 1 138 ? 2.69539 -29.62086 6.43895 1.000 78.58674 158 LYS B O 1
ATOM 10266 N N . CYS B 1 139 ? 0.64801 -29.46382 5.50128 1.000 80.64611 159 CYS B N 1
ATOM 10267 C CA . CYS B 1 139 ? 0.97225 -30.31311 4.36165 1.000 78.29491 159 CYS B CA 1
ATOM 10268 C C . CYS B 1 139 ? 1.47345 -29.46366 3.20247 1.000 78.74490 159 CYS B C 1
ATOM 10269 O O . CYS B 1 139 ? 0.97203 -28.36258 2.95929 1.000 80.52243 159 CYS B O 1
ATOM 10276 N N . TYR B 1 140 ? 2.46644 -29.98292 2.48744 1.000 76.02387 160 TYR B N 1
ATOM 10277 C CA . TYR B 1 140 ? 3.09179 -29.25889 1.39387 1.000 75.95807 160 TYR B CA 1
ATOM 10278 C C . TYR B 1 140 ? 3.20907 -30.16438 0.17633 1.000 76.05421 160 TYR B C 1
ATOM 10279 O O . TYR B 1 140 ? 2.94273 -31.36835 0.23449 1.000 75.09985 160 TYR B O 1
ATOM 10297 N N . GLU B 1 141 ? 3.61162 -29.55818 -0.93888 1.000 76.21301 161 GLU B N 1
ATOM 10298 C CA . GLU B 1 141 ? 3.80370 -30.27676 -2.18941 1.000 74.91274 161 GLU B CA 1
ATOM 10299 C C . GLU B 1 141 ? 4.63247 -29.40837 -3.12470 1.000 73.72568 161 GLU B C 1
ATOM 10300 O O . GLU B 1 141 ? 4.46334 -28.18743 -3.15781 1.000 74.33856 161 GLU B O 1
ATOM 10312 N N . GLN B 1 142 ? 5.52262 -30.04496 -3.87952 1.000 73.27858 162 GLN B N 1
ATOM 10313 C CA . GLN B 1 142 ? 6.37592 -29.31869 -4.80765 1.000 73.85692 162 GLN B CA 1
ATOM 10314 C C . GLN B 1 142 ? 5.56011 -28.77883 -5.98179 1.000 73.69864 162 GLN B C 1
ATOM 10315 O O . GLN B 1 142 ? 4.47727 -29.27462 -6.30575 1.000 73.78649 162 GLN B O 1
ATOM 10329 N N . ILE B 1 143 ? 6.10003 -27.74334 -6.62223 1.000 73.45682 163 ILE B N 1
ATOM 10330 C CA . ILE B 1 143 ? 5.43817 -27.06121 -7.72971 1.000 74.79964 163 ILE B CA 1
ATOM 10331 C C . ILE B 1 143 ? 6.06470 -27.51976 -9.03777 1.000 74.54351 163 ILE B C 1
ATOM 10332 O O . ILE B 1 143 ? 7.29500 -27.59125 -9.15760 1.000 72.57100 163 ILE B O 1
ATOM 10348 N N . ASN B 1 144 ? 5.21793 -27.82243 -10.01896 1.000 76.02980 164 ASN B N 1
ATOM 10349 C CA . ASN B 1 144 ? 5.65696 -28.05158 -11.38823 1.000 73.96119 164 ASN B CA 1
ATOM 10350 C C . ASN B 1 144 ? 5.70769 -26.70786 -12.10279 1.000 75.16230 164 ASN B C 1
ATOM 10351 O O . ASN B 1 144 ? 4.67209 -26.05769 -12.28331 1.000 75.88414 164 ASN B O 1
ATOM 10362 N N . SER B 1 145 ? 6.91027 -26.28843 -12.50133 1.000 76.77736 165 SER B N 1
ATOM 10363 C CA . SER B 1 145 ? 7.10615 -24.99781 -13.15152 1.000 77.92141 165 SER B CA 1
ATOM 10364 C C . SER B 1 145 ? 7.02693 -25.08526 -14.67215 1.000 76.67779 165 SER B C 1
ATOM 10365 O O . SER B 1 145 ? 7.64075 -24.26861 -15.37230 1.000 76.53301 165 SER B O 1
ATOM 10373 N N . LEU B 1 146 ? 6.28882 -26.05922 -15.19857 1.000 75.46925 166 LEU B N 1
ATOM 10374 C CA . LEU B 1 146 ? 5.96162 -26.11935 -16.61377 1.000 76.59658 166 LEU B CA 1
ATOM 10375 C C . LEU B 1 146 ? 4.54905 -26.66062 -16.75960 1.000 77.97290 166 LEU B C 1
ATOM 10376 O O . LEU B 1 146 ? 3.98103 -27.23348 -15.82662 1.000 77.46809 166 LEU B O 1
ATOM 10392 N N . GLY B 1 147 ? 3.98072 -26.46164 -17.94466 1.000 80.84524 167 GLY B N 1
ATOM 10393 C CA . GLY B 1 147 ? 2.69723 -27.06662 -18.25135 1.000 81.84527 167 GLY B CA 1
ATOM 10394 C C . GLY B 1 147 ? 2.84773 -28.57002 -18.38358 1.000 80.67068 167 GLY B C 1
ATOM 10395 O O . GLY B 1 147 ? 3.76611 -29.06084 -19.05085 1.000 80.44157 167 GLY B O 1
ATOM 10399 N N . SER B 1 148 ? 1.94838 -29.31275 -17.73776 1.000 79.66306 168 SER B N 1
ATOM 10400 C CA . SER B 1 148 ? 2.03268 -30.76723 -17.75905 1.000 79.08111 168 SER B CA 1
ATOM 10401 C C . SER B 1 148 ? 1.58794 -31.35623 -19.09072 1.000 78.41021 168 SER B C 1
ATOM 10402 O O . SER B 1 148 ? 1.87654 -32.52655 -19.36376 1.000 76.11965 168 SER B O 1
ATOM 10410 N N . TYR B 1 149 ? 0.89536 -30.57973 -19.91821 1.000 79.67270 169 TYR B N 1
ATOM 10411 C CA . TYR B 1 149 ? 0.44956 -31.06137 -21.21602 1.000 79.76633 169 TYR B CA 1
ATOM 10412 C C . TYR B 1 149 ? 1.57339 -30.95690 -22.23767 1.000 79.03030 169 TYR B C 1
ATOM 10413 O O . TYR B 1 149 ? 2.35655 -30.00140 -22.22732 1.000 79.21947 169 TYR B O 1
ATOM 10431 N N . ILE B 1 150 ? 1.65085 -31.95186 -23.12146 1.000 77.07725 170 ILE B N 1
ATOM 10432 C CA . ILE B 1 150 ? 2.57200 -31.90034 -24.25035 1.000 76.31267 170 ILE B CA 1
ATOM 10433 C C . ILE B 1 150 ? 2.03650 -30.86115 -25.22504 1.000 77.58491 170 ILE B C 1
ATOM 10434 O O . ILE B 1 150 ? 1.31198 -31.19333 -26.17009 1.000 76.51420 170 ILE B O 1
ATOM 10450 N N . ASP B 1 151 ? 2.38334 -29.59423 -24.99259 1.000 80.12964 171 ASP B N 1
ATOM 10451 C CA . ASP B 1 151 ? 1.84065 -28.47713 -25.75686 1.000 80.85984 171 ASP B CA 1
ATOM 10452 C C . ASP B 1 151 ? 2.90150 -27.76458 -26.58726 1.000 80.20620 171 ASP B C 1
ATOM 10453 O O . ASP B 1 151 ? 2.61974 -26.70220 -27.15513 1.000 81.16997 171 ASP B O 1
ATOM 10462 N N . GLY B 1 152 ? 4.10713 -28.31805 -26.67941 1.000 77.00410 172 GLY B N 1
ATOM 10463 C CA . GLY B 1 152 ? 5.15542 -27.69133 -27.45980 1.000 76.67714 172 GLY B CA 1
ATOM 10464 C C . GLY B 1 152 ? 5.73248 -26.43837 -26.84173 1.000 77.89488 172 GLY B C 1
ATOM 10465 O O . GLY B 1 152 ? 6.21020 -25.56193 -27.56941 1.000 77.33952 172 GLY B O 1
ATOM 10469 N N . ASN B 1 153 ? 5.70139 -26.32386 -25.51128 1.000 78.19620 173 ASN B N 1
ATOM 10470 C CA . ASN B 1 153 ? 6.32150 -25.17848 -24.85652 1.000 78.13888 173 ASN B CA 1
ATOM 10471 C C . ASN B 1 153 ? 7.81216 -25.09509 -25.15342 1.000 77.24961 173 ASN B C 1
ATOM 10472 O O . ASN B 1 153 ? 8.40248 -24.01749 -25.01883 1.000 77.15981 173 ASN B O 1
ATOM 10483 N N . VAL B 1 154 ? 8.42988 -26.20783 -25.55741 1.000 76.45490 174 VAL B N 1
ATOM 10484 C CA . VAL B 1 154 ? 9.86068 -26.21875 -25.84910 1.000 75.83654 174 VAL B CA 1
ATOM 10485 C C . VAL B 1 154 ? 10.20119 -25.28462 -27.00168 1.000 75.50256 174 VAL B C 1
ATOM 10486 O O . VAL B 1 154 ? 11.33953 -24.81273 -27.10754 1.000 75.34589 174 VAL B O 1
ATOM 10499 N N . LEU B 1 155 ? 9.24249 -25.00937 -27.88617 1.000 75.83412 175 LEU B N 1
ATOM 10500 C CA . LEU B 1 155 ? 9.47422 -24.13049 -29.02805 1.000 75.95190 175 LEU B CA 1
ATOM 10501 C C . LEU B 1 155 ? 8.85835 -22.74997 -28.84818 1.000 76.42848 175 LEU B C 1
ATOM 10502 O O . LEU B 1 155 ? 9.51146 -21.73992 -29.12390 1.000 74.92155 175 LEU B O 1
ATOM 10518 N N . TYR B 1 156 ? 7.60741 -22.68909 -28.39778 1.000 78.88451 176 TYR B N 1
ATOM 10519 C CA . TYR B 1 156 ? 6.83539 -21.45502 -28.39696 1.000 81.37990 176 TYR B CA 1
ATOM 10520 C C . TYR B 1 156 ? 6.76937 -20.78937 -27.03004 1.000 81.22204 176 TYR B C 1
ATOM 10521 O O . TYR B 1 156 ? 6.15805 -19.72317 -26.90454 1.000 81.70220 176 TYR B O 1
ATOM 10539 N N . GLY B 1 157 ? 7.38131 -21.38343 -26.01059 1.000 79.44561 177 GLY B N 1
ATOM 10540 C CA . GLY B 1 157 ? 7.47616 -20.75176 -24.71228 1.000 80.19145 177 GLY B CA 1
ATOM 10541 C C . GLY B 1 157 ? 6.28337 -21.03132 -23.82364 1.000 80.39727 177 GLY B C 1
ATOM 10542 O O . GLY B 1 157 ? 5.36718 -21.79246 -24.15002 1.000 80.36787 177 GLY B O 1
ATOM 10546 N N . ASN B 1 158 ? 6.30334 -20.38178 -22.66068 1.000 80.00694 178 ASN B N 1
ATOM 10547 C CA . ASN B 1 158 ? 5.29609 -20.58695 -21.62986 1.000 80.25580 178 ASN B CA 1
ATOM 10548 C C . ASN B 1 158 ? 4.28531 -19.44711 -21.55194 1.000 80.96313 178 ASN B C 1
ATOM 10549 O O . ASN B 1 158 ? 3.49431 -19.40142 -20.60485 1.000 81.17355 178 ASN B O 1
ATOM 10560 N N . SER B 1 159 ? 4.28916 -18.53104 -22.51846 1.000 81.49542 179 SER B N 1
ATOM 10561 C CA . SER B 1 159 ? 3.31316 -17.45006 -22.54228 1.000 81.91817 179 SER B CA 1
ATOM 10562 C C . SER B 1 159 ? 3.28916 -16.83528 -23.93135 1.000 82.60055 179 SER B C 1
ATOM 10563 O O . SER B 1 159 ? 4.22097 -17.00230 -24.72138 1.000 81.73243 179 SER B O 1
ATOM 10571 N N . GLU B 1 160 ? 2.20926 -16.10374 -24.21218 1.000 84.59273 180 GLU B N 1
ATOM 10572 C CA . GLU B 1 160 ? 2.09083 -15.43789 -25.50354 1.000 84.91234 180 GLU B CA 1
ATOM 10573 C C . GLU B 1 160 ? 3.20442 -14.41979 -25.70805 1.000 85.18803 180 GLU B C 1
ATOM 10574 O O . GLU B 1 160 ? 3.64799 -14.20693 -26.84245 1.000 84.65652 180 GLU B O 1
ATOM 10586 N N . GLU B 1 161 ? 3.67031 -13.78344 -24.62969 1.000 86.42259 181 GLU B N 1
ATOM 10587 C CA . GLU B 1 161 ? 4.75453 -12.81398 -24.75437 1.000 86.42648 181 GLU B CA 1
ATOM 10588 C C . GLU B 1 161 ? 6.05017 -13.49765 -25.17136 1.000 84.57767 181 GLU B C 1
ATOM 10589 O O . GLU B 1 161 ? 6.70600 -13.07492 -26.13037 1.000 85.25849 181 GLU B O 1
ATOM 10601 N N . ILE B 1 162 ? 6.43943 -14.55748 -24.46059 1.000 82.82198 182 ILE B N 1
ATOM 10602 C CA . ILE B 1 162 ? 7.63109 -15.30303 -24.85362 1.000 81.99100 182 ILE B CA 1
ATOM 10603 C C . ILE B 1 162 ? 7.47765 -15.81500 -26.27713 1.000 81.36116 182 ILE B C 1
ATOM 10604 O O . ILE B 1 162 ? 8.43326 -15.81509 -27.06260 1.000 80.50145 182 ILE B O 1
ATOM 10620 N N . CYS B 1 163 ? 6.27109 -16.25856 -26.63098 1.000 82.29621 183 CYS B N 1
ATOM 10621 C CA . CYS B 1 163 ? 6.03711 -16.79739 -27.96461 1.000 81.55964 183 CYS B CA 1
ATOM 10622 C C . CYS B 1 163 ? 6.31414 -15.74876 -29.03365 1.000 81.86003 183 CYS B C 1
ATOM 10623 O O . CYS B 1 163 ? 7.10438 -15.97862 -29.95574 1.000 80.89646 183 CYS B O 1
ATOM 10631 N N . LYS B 1 164 ? 5.67637 -14.58141 -28.92078 1.000 83.01380 184 LYS B N 1
ATOM 10632 C CA . LYS B 1 164 ? 5.83189 -13.55497 -29.94592 1.000 84.45073 184 LYS B CA 1
ATOM 10633 C C . LYS B 1 164 ? 7.26542 -13.04395 -30.02176 1.000 83.85452 184 LYS B C 1
ATOM 10634 O O . LYS B 1 164 ? 7.71229 -12.61199 -31.09111 1.000 83.75534 184 LYS B O 1
ATOM 10653 N N . ASN B 1 165 ? 8.00203 -13.08136 -28.90849 1.000 83.26758 185 ASN B N 1
ATOM 10654 C CA . ASN B 1 165 ? 9.41746 -12.73054 -28.95954 1.000 83.34574 185 ASN B CA 1
ATOM 10655 C C . ASN B 1 165 ? 10.20940 -13.73952 -29.78023 1.000 81.87716 185 ASN B C 1
ATOM 10656 O O . ASN B 1 165 ? 11.22726 -13.38220 -30.38371 1.000 82.02707 185 ASN B O 1
ATOM 10667 N N . LEU B 1 166 ? 9.76056 -14.99515 -29.81665 1.000 81.33838 186 LEU B N 1
ATOM 10668 C CA . LEU B 1 166 ? 10.41848 -16.03065 -30.60310 1.000 80.99316 186 LEU B CA 1
ATOM 10669 C C . LEU B 1 166 ? 9.89359 -16.11795 -32.03083 1.000 81.22196 186 LEU B C 1
ATOM 10670 O O . LEU B 1 166 ? 10.53829 -16.75043 -32.87624 1.000 79.45526 186 LEU B O 1
ATOM 10686 N N . ARG B 1 167 ? 8.74675 -15.50538 -32.31496 1.000 82.12364 187 ARG B N 1
ATOM 10687 C CA . ARG B 1 167 ? 8.15911 -15.52627 -33.64582 1.000 81.80568 187 ARG B CA 1
ATOM 10688 C C . ARG B 1 167 ? 8.67317 -14.35998 -34.47546 1.000 82.94764 187 ARG B C 1
ATOM 10689 O O . ARG B 1 167 ? 8.84673 -13.24860 -33.96821 1.000 83.05836 187 ARG B O 1
ATOM 10710 N N . SER B 1 168 ? 8.90793 -14.61949 -35.76267 1.000 83.03078 188 SER B N 1
ATOM 10711 C CA . SER B 1 168 ? 9.24770 -13.54114 -36.68096 1.000 84.49016 188 SER B CA 1
ATOM 10712 C C . SER B 1 168 ? 8.05410 -12.63976 -36.96310 1.000 85.06927 188 SER B C 1
ATOM 10713 O O . SER B 1 168 ? 8.23736 -11.53437 -37.48334 1.000 86.16098 188 SER B O 1
ATOM 10721 N N . LEU B 1 169 ? 6.84243 -13.08476 -36.62971 1.000 84.47243 189 LEU B N 1
ATOM 10722 C CA . LEU B 1 169 ? 5.61996 -12.31522 -36.84363 1.000 85.71025 189 LEU B CA 1
ATOM 10723 C C . LEU B 1 169 ? 5.33976 -12.08346 -38.32468 1.000 87.81128 189 LEU B C 1
ATOM 10724 O O . LEU B 1 169 ? 4.58868 -11.17037 -38.68125 1.000 88.81952 189 LEU B O 1
ATOM 10740 N N . SER B 1 170 ? 5.93025 -12.90023 -39.19726 1.000 88.24858 190 SER B N 1
ATOM 10741 C CA . SER B 1 170 ? 5.69597 -12.81925 -40.63556 1.000 88.94205 190 SER B CA 1
ATOM 10742 C C . SER B 1 170 ? 5.49706 -14.23106 -41.16082 1.000 87.34856 190 SER B C 1
ATOM 10743 O O . SER B 1 170 ? 6.39289 -15.07199 -41.03744 1.000 86.94542 190 SER B O 1
ATOM 10751 N N . GLY B 1 171 ? 4.32612 -14.49198 -41.73486 1.000 85.68446 191 GLY B N 1
ATOM 10752 C CA . GLY B 1 171 ? 4.02473 -15.82334 -42.22977 1.000 84.81412 191 GLY B CA 1
ATOM 10753 C C . GLY B 1 171 ? 4.01659 -16.88509 -41.15405 1.000 84.27104 191 GLY B C 1
ATOM 10754 O O . GLY B 1 171 ? 4.24377 -18.06264 -41.45152 1.000 82.59078 191 GLY B O 1
ATOM 10758 N N . GLY B 1 172 ? 3.76234 -16.49848 -39.90521 1.000 85.95723 192 GLY B N 1
ATOM 10759 C CA . GLY B 1 172 ? 3.72189 -17.44979 -38.80686 1.000 83.91312 192 GLY B CA 1
ATOM 10760 C C . GLY B 1 172 ? 4.99532 -18.24170 -38.62848 1.000 82.56784 192 GLY B C 1
ATOM 10761 O O . GLY B 1 172 ? 4.94085 -19.41026 -38.23078 1.000 81.71716 192 GLY B O 1
ATOM 10765 N N . GLU B 1 173 ? 6.14363 -17.63854 -38.90807 1.000 83.00107 193 GLU B N 1
ATOM 10766 C CA . GLU B 1 173 ? 7.42408 -18.31491 -38.78425 1.000 81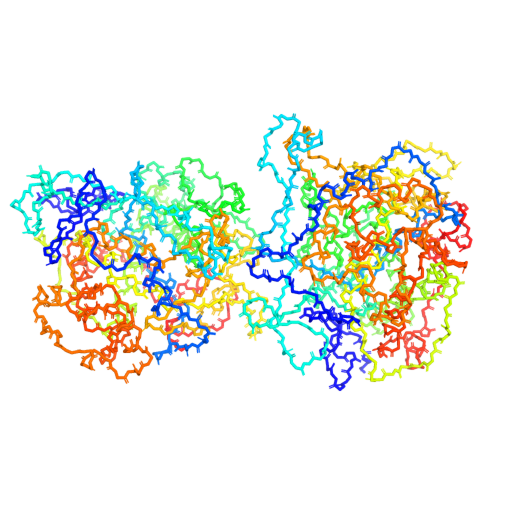.78521 193 GLU B CA 1
ATOM 10767 C C . GLU B 1 173 ? 8.09828 -17.95786 -37.46579 1.000 80.81963 193 GLU B C 1
ATOM 10768 O O . GLU B 1 173 ? 7.79190 -16.94530 -36.83154 1.000 80.84324 193 GLU B O 1
ATOM 10780 N N . MET B 1 174 ? 9.02743 -18.81562 -37.06161 1.000 80.34070 194 MET B N 1
ATOM 10781 C CA . MET B 1 174 ? 9.85670 -18.57367 -35.89332 1.000 80.39304 194 MET B CA 1
ATOM 10782 C C . MET B 1 174 ? 11.17130 -17.92958 -36.31416 1.000 80.62449 194 MET B C 1
ATOM 10783 O O . MET B 1 174 ? 11.69758 -18.19624 -37.39822 1.000 80.80485 194 MET B O 1
ATOM 10797 N N . LYS B 1 175 ? 11.69757 -17.06976 -35.44634 1.000 80.61422 195 LYS B N 1
ATOM 10798 C CA . LYS B 1 175 ? 12.99419 -16.46295 -35.70882 1.000 80.60253 195 LYS B CA 1
ATOM 10799 C C . LYS B 1 175 ? 14.06537 -17.54453 -35.78803 1.000 79.34543 195 LYS B C 1
ATOM 10800 O O . LYS B 1 175 ? 14.02013 -18.54084 -35.06051 1.000 78.60516 195 LYS B O 1
ATOM 10819 N N . MET B 1 176 ? 15.02715 -17.35123 -36.69076 1.000 79.27581 196 MET B N 1
ATOM 10820 C CA . MET B 1 176 ? 16.10911 -18.30506 -36.89643 1.000 78.15492 196 MET B CA 1
ATOM 10821 C C . MET B 1 176 ? 17.40484 -17.53927 -37.13122 1.000 78.66226 196 MET B C 1
ATOM 10822 O O . MET B 1 176 ? 17.42417 -16.30550 -37.17885 1.000 79.74822 196 MET B O 1
ATOM 10836 N N . THR B 1 177 ? 18.49832 -18.28490 -37.27408 1.000 78.08519 197 THR B N 1
ATOM 10837 C CA . THR B 1 177 ? 19.81324 -17.72553 -37.58271 1.000 79.40146 197 THR B CA 1
ATOM 10838 C C . THR B 1 177 ? 20.31014 -18.41621 -38.84839 1.000 79.48281 197 THR B C 1
ATOM 10839 O O . THR B 1 177 ? 20.84448 -19.52823 -38.78600 1.000 78.12801 197 THR B O 1
ATOM 10850 N N . VAL B 1 178 ? 20.12662 -17.76332 -39.99513 1.000 81.80946 198 VAL B N 1
ATOM 10851 C CA . VAL B 1 178 ? 20.58333 -18.32345 -41.26343 1.000 81.94320 198 VAL B CA 1
ATOM 10852 C C . VAL B 1 178 ? 22.10529 -18.27962 -41.29242 1.000 82.03080 198 VAL B C 1
ATOM 10853 O O . VAL B 1 178 ? 22.71442 -17.21200 -41.15616 1.000 83.53919 198 VAL B O 1
ATOM 10866 N N . THR B 1 179 ? 22.72516 -19.44265 -41.46550 1.000 79.33215 199 THR B N 1
ATOM 10867 C CA . THR B 1 179 ? 24.17267 -19.56647 -41.45902 1.000 79.32030 199 THR B CA 1
ATOM 10868 C C . THR B 1 179 ? 24.61073 -20.42853 -42.63192 1.000 79.86324 199 THR B C 1
ATOM 10869 O O . THR B 1 179 ? 23.79279 -21.01937 -43.34215 1.000 79.78120 199 THR B O 1
ATOM 10880 N N . ASP B 1 180 ? 25.92782 -20.49993 -42.82429 1.000 82.04015 200 ASP B N 1
ATOM 10881 C CA . ASP B 1 180 ? 26.48552 -21.31937 -43.89003 1.000 83.12355 200 ASP B CA 1
ATOM 10882 C C . ASP B 1 180 ? 26.24538 -22.80715 -43.67314 1.000 81.70530 200 ASP B C 1
ATOM 10883 O O . ASP B 1 180 ? 26.43802 -23.58771 -44.61180 1.000 82.49586 200 ASP B O 1
ATOM 10892 N N . VAL B 1 181 ? 25.82862 -23.21565 -42.47098 1.000 78.66572 201 VAL B N 1
ATOM 10893 C CA . VAL B 1 181 ? 25.53790 -24.61587 -42.18240 1.000 78.28999 201 VAL B CA 1
ATOM 10894 C C . VAL B 1 181 ? 24.04500 -24.89782 -42.10877 1.000 77.65793 201 VAL B C 1
ATOM 10895 O O . VAL B 1 181 ? 23.65281 -26.05461 -41.90381 1.000 78.23370 201 VAL B O 1
ATOM 10908 N N . GLY B 1 182 ? 23.20199 -23.88260 -42.25707 1.000 76.62335 202 GLY B N 1
ATOM 10909 C CA . GLY B 1 182 ? 21.76658 -24.04742 -42.20121 1.000 75.79650 202 GLY B CA 1
ATOM 10910 C C . GLY B 1 182 ? 21.13782 -23.09977 -41.20623 1.000 76.68869 202 GLY B C 1
ATOM 10911 O O . GLY B 1 182 ? 21.80753 -22.31739 -40.53400 1.000 77.26304 202 GLY B O 1
ATOM 10915 N N . ASP B 1 183 ? 19.81274 -23.18180 -41.11904 1.000 77.59114 203 ASP B N 1
ATOM 10916 C CA . ASP B 1 183 ? 19.05356 -22.33837 -40.20398 1.000 77.41357 203 ASP B CA 1
ATOM 10917 C C . ASP B 1 183 ? 19.13565 -22.90462 -38.79146 1.000 74.56068 203 ASP B C 1
ATOM 10918 O O . ASP B 1 183 ? 18.64832 -24.00945 -38.52826 1.000 73.04560 203 ASP B O 1
ATOM 10927 N N . LEU B 1 184 ? 19.75163 -22.15056 -37.89013 1.000 75.86536 204 LEU B N 1
ATOM 10928 C CA . LEU B 1 184 ? 19.84465 -22.50530 -36.48445 1.000 74.61117 204 LEU B CA 1
ATOM 10929 C C . LEU B 1 184 ? 18.95152 -21.59302 -35.65207 1.000 75.08080 204 LEU B C 1
ATOM 10930 O O . LEU B 1 184 ? 18.53845 -20.52414 -36.11493 1.000 76.02542 204 LEU B O 1
ATOM 10946 N N . PRO B 1 185 ? 18.62519 -21.98247 -34.42129 1.000 74.97261 205 PRO B N 1
ATOM 10947 C CA . PRO B 1 185 ? 17.73119 -21.15971 -33.59412 1.000 75.13899 205 PRO B CA 1
ATOM 10948 C C . PRO B 1 185 ? 18.26638 -19.74879 -33.43215 1.000 75.45273 205 PRO B C 1
ATOM 10949 O O . PRO B 1 185 ? 19.44079 -19.47851 -33.72644 1.000 75.31432 205 PRO B O 1
ATOM 10960 N N . PRO B 1 186 ? 17.43676 -18.82129 -32.96629 1.000 75.30368 206 PRO B N 1
ATOM 10961 C CA . PRO B 1 186 ? 17.89312 -17.44320 -32.77351 1.000 76.10617 206 PRO B CA 1
ATOM 10962 C C . PRO B 1 186 ? 18.72767 -17.29171 -31.50841 1.000 77.29314 206 PRO B C 1
ATOM 10963 O O . PRO B 1 186 ? 18.64579 -18.08645 -30.56917 1.000 75.51799 206 PRO B O 1
ATOM 10974 N N . LYS B 1 187 ? 19.54604 -16.24244 -31.50356 1.000 77.93867 207 LYS B N 1
ATOM 10975 C CA . LYS B 1 187 ? 20.41119 -15.92523 -30.37821 1.000 77.43693 207 LYS B CA 1
ATOM 10976 C C . LYS B 1 187 ? 20.10693 -14.52008 -29.87425 1.000 78.73597 207 LYS B C 1
ATOM 10977 O O . LYS B 1 187 ? 19.71373 -13.63899 -30.64436 1.000 81.17687 207 LYS B O 1
ATOM 10996 N N . ASN B 1 188 ? 20.28817 -14.32074 -28.57081 1.000 77.41525 208 ASN B N 1
ATOM 10997 C CA . ASN B 1 188 ? 20.05353 -13.03009 -27.92539 1.000 79.72507 208 ASN B CA 1
ATOM 10998 C C . ASN B 1 188 ? 18.66349 -12.49074 -28.25909 1.000 80.91259 208 ASN B C 1
ATOM 10999 O O . ASN B 1 188 ? 18.49977 -11.39295 -28.79636 1.000 83.17688 208 ASN B O 1
ATOM 11010 N N . VAL B 1 189 ? 17.65225 -13.28095 -27.91790 1.000 78.41685 209 VAL B N 1
ATOM 11011 C CA . VAL B 1 189 ? 16.25738 -12.90169 -28.10962 1.000 79.91523 209 VAL B CA 1
ATOM 11012 C C . VAL B 1 189 ? 15.78776 -12.20934 -26.82465 1.000 80.37030 209 VAL B C 1
ATOM 11013 O O . VAL B 1 189 ? 15.68271 -12.88655 -25.78750 1.000 79.20550 209 VAL B O 1
ATOM 11026 N N . PRO B 1 190 ? 15.51179 -10.90835 -26.84629 1.000 81.55023 210 PRO B N 1
ATOM 11027 C CA . PRO B 1 190 ? 15.06510 -10.24247 -25.61681 1.000 82.52634 210 PRO B CA 1
ATOM 11028 C C . PRO B 1 190 ? 13.81827 -10.90208 -25.04784 1.000 81.62929 210 PRO B C 1
ATOM 11029 O O . PRO B 1 190 ? 12.97526 -11.42790 -25.77803 1.000 82.51495 210 PRO B O 1
ATOM 11040 N N . GLY B 1 191 ? 13.71279 -10.87429 -23.72360 1.000 80.56631 211 GLY B N 1
ATOM 11041 C CA . GLY B 1 191 ? 12.57242 -11.48346 -23.05861 1.000 80.95029 211 GLY B CA 1
ATOM 11042 C C . GLY B 1 191 ? 12.50529 -12.98351 -23.23740 1.000 79.35284 211 GLY B C 1
ATOM 11043 O O . GLY B 1 191 ? 11.40985 -13.54239 -23.36982 1.000 79.16875 211 GLY B O 1
ATOM 11047 N N . VAL B 1 192 ? 13.65610 -13.64906 -23.25316 1.000 80.26607 212 VAL B N 1
ATOM 11048 C CA . VAL B 1 192 ? 13.72028 -15.10366 -23.37623 1.000 78.99888 212 VAL B CA 1
ATOM 11049 C C . VAL B 1 192 ? 14.84446 -15.61202 -22.48012 1.000 78.58054 212 VAL B C 1
ATOM 11050 O O . VAL B 1 192 ? 15.96453 -15.83549 -22.96252 1.000 78.10783 212 VAL B O 1
ATOM 11063 N N . PRO B 1 193 ? 14.60179 -15.81459 -21.18479 1.000 79.40492 213 PRO B N 1
ATOM 11064 C CA . PRO B 1 193 ? 15.68861 -16.24055 -20.29149 1.000 78.87485 213 PRO B CA 1
ATOM 11065 C C . PRO B 1 193 ? 16.12988 -17.66520 -20.59744 1.000 77.24991 213 PRO B C 1
ATOM 11066 O O . PRO B 1 193 ? 15.31011 -18.58365 -20.66774 1.000 77.33457 213 PRO B O 1
ATOM 11077 N N . MET B 1 194 ? 17.43707 -17.84018 -20.77713 1.000 75.26847 214 MET B N 1
ATOM 11078 C CA . MET B 1 194 ? 18.03396 -19.13729 -21.06005 1.000 73.64172 214 MET B CA 1
ATOM 11079 C C . MET B 1 194 ? 19.03696 -19.49165 -19.97028 1.000 72.86918 214 MET B C 1
ATOM 11080 O O . MET B 1 194 ? 19.73380 -18.61725 -19.44628 1.000 73.19581 214 MET B O 1
ATOM 11094 N N . ASP B 1 195 ? 19.10648 -20.77668 -19.63273 1.000 72.09366 215 ASP B N 1
ATOM 11095 C CA . ASP B 1 195 ? 20.04245 -21.24854 -18.62329 1.000 70.65569 215 ASP B CA 1
ATOM 11096 C C . ASP B 1 195 ? 21.46006 -21.31157 -19.17961 1.000 70.45768 215 ASP B C 1
ATOM 11097 O O . ASP B 1 195 ? 21.67357 -21.45949 -20.38609 1.000 71.34619 215 ASP B O 1
ATOM 11106 N N . ASN B 1 196 ? 22.43240 -21.20369 -18.27970 1.000 68.82212 216 ASN B N 1
ATOM 11107 C CA . ASN B 1 196 ? 23.84525 -21.32709 -18.62223 1.000 67.73043 216 ASN B CA 1
ATOM 11108 C C . ASN B 1 196 ? 24.60270 -21.78705 -17.37540 1.000 68.25306 216 ASN B C 1
ATOM 11109 O O . ASN B 1 196 ? 25.55658 -21.15779 -16.92037 1.000 68.00484 216 ASN B O 1
ATOM 11120 N N . ASP B 1 197 ? 24.16995 -22.91697 -16.80880 1.000 68.13257 217 ASP B N 1
ATOM 11121 C CA . ASP B 1 197 ? 24.73863 -23.39275 -15.55052 1.000 67.19295 217 ASP B CA 1
ATOM 11122 C C . ASP B 1 197 ? 26.25529 -23.51498 -15.63156 1.000 67.74768 217 ASP B C 1
ATOM 11123 O O . ASP B 1 197 ? 26.96508 -23.18406 -14.67389 1.000 69.15954 217 ASP B O 1
ATOM 11132 N N . ALA B 1 198 ? 26.77217 -23.98776 -16.76853 1.000 66.10180 218 ALA B N 1
ATOM 11133 C CA . ALA B 1 198 ? 28.21358 -24.14242 -16.92672 1.000 65.29156 218 ALA B CA 1
ATOM 11134 C C . ALA B 1 198 ? 28.93913 -22.80531 -16.99479 1.000 66.41241 218 ALA B C 1
ATOM 11135 O O . ALA B 1 198 ? 30.13746 -22.75359 -16.69993 1.000 66.66575 218 ALA B O 1
ATOM 11142 N N . ASN B 1 199 ? 28.24857 -21.73093 -17.38266 1.000 67.57283 219 ASN B N 1
ATOM 11143 C CA . ASN B 1 199 ? 28.84881 -20.39594 -17.45453 1.000 70.73361 219 ASN B CA 1
ATOM 11144 C C . ASN B 1 199 ? 30.18940 -20.42548 -18.18120 1.000 70.37885 219 ASN B C 1
ATOM 11145 O O . ASN B 1 199 ? 31.10687 -19.66739 -17.85851 1.000 71.12279 219 ASN B O 1
ATOM 11156 N N . LEU B 1 200 ? 30.30798 -21.30605 -19.17198 1.000 71.09657 220 LEU B N 1
ATOM 11157 C CA . LEU B 1 200 ? 31.54115 -21.43852 -19.93422 1.000 71.62898 220 LEU B CA 1
ATOM 11158 C C . LEU B 1 200 ? 31.61647 -20.45091 -21.08835 1.000 71.98963 220 LEU B C 1
ATOM 11159 O O . LEU B 1 200 ? 32.71267 -19.99619 -21.43524 1.000 72.42910 220 LEU B O 1
ATOM 11175 N N . PHE B 1 201 ? 30.48087 -20.11460 -21.68631 1.000 71.82901 221 PHE B N 1
ATOM 11176 C CA . PHE B 1 201 ? 30.38521 -19.11838 -22.73790 1.000 73.52775 221 PHE B CA 1
ATOM 11177 C C . PHE B 1 201 ? 29.39839 -18.03626 -22.32286 1.000 72.95789 221 PHE B C 1
ATOM 11178 O O . PHE B 1 201 ? 28.50742 -18.28065 -21.50078 1.000 72.58436 221 PHE B O 1
ATOM 11195 N N . PRO B 1 202 ? 29.52505 -16.82672 -22.86604 1.000 73.62159 222 PRO B N 1
ATOM 11196 C CA . PRO B 1 202 ? 28.55790 -15.77615 -22.53433 1.000 74.42733 222 PRO B CA 1
ATOM 11197 C C . PRO B 1 202 ? 27.16513 -16.14309 -23.02184 1.000 74.03741 222 PRO B C 1
ATOM 11198 O O . PRO B 1 202 ? 26.99113 -16.93933 -23.94614 1.000 73.80238 222 PRO B O 1
ATOM 11209 N N . ILE B 1 203 ? 26.15607 -15.55094 -22.37716 1.000 77.52727 223 ILE B N 1
ATOM 11210 C CA . ILE B 1 203 ? 24.77697 -15.79325 -22.78516 1.000 78.13856 223 ILE B CA 1
ATOM 11211 C C . ILE B 1 203 ? 24.55471 -15.34825 -24.22274 1.000 78.44221 223 ILE B C 1
ATOM 11212 O O . ILE B 1 203 ? 23.64570 -15.85051 -24.89357 1.000 77.15715 223 ILE B O 1
ATOM 11228 N N . ASP B 1 204 ? 25.37477 -14.41794 -24.71842 1.000 78.90924 224 ASP B N 1
ATOM 11229 C CA . ASP B 1 204 ? 25.24692 -13.97063 -26.10127 1.000 79.29430 224 ASP B CA 1
ATOM 11230 C C . ASP B 1 204 ? 25.33696 -15.14258 -27.06798 1.000 78.93301 224 ASP B C 1
ATOM 11231 O O . ASP B 1 204 ? 24.49779 -15.29203 -27.96368 1.000 79.54805 224 ASP B O 1
ATOM 11240 N N . GLN B 1 205 ? 26.35480 -15.98507 -26.90230 1.000 76.52114 225 GLN B N 1
ATOM 11241 C CA . GLN B 1 205 ? 26.61338 -17.06349 -27.84443 1.000 76.29716 225 GLN B CA 1
ATOM 11242 C C . GLN B 1 205 ? 25.65188 -18.23695 -27.69418 1.000 74.84267 225 GLN B C 1
ATOM 11243 O O . GLN B 1 205 ? 25.69297 -19.15545 -28.52014 1.000 75.70100 225 GLN B O 1
ATOM 11257 N N . LEU B 1 206 ? 24.78965 -18.23158 -26.68140 1.000 72.54623 226 LEU B N 1
ATOM 11258 C CA . LEU B 1 206 ? 23.81354 -19.29843 -26.52499 1.000 72.37802 226 LEU B CA 1
ATOM 11259 C C . LEU B 1 206 ? 22.58892 -19.04097 -27.39827 1.000 72.27750 226 LEU B C 1
ATOM 11260 O O . LEU B 1 206 ? 22.31861 -17.91580 -27.82502 1.000 73.14074 226 LEU B O 1
ATOM 11276 N N . TYR B 1 207 ? 21.84377 -20.10962 -27.65782 1.000 71.44787 227 TYR B N 1
ATOM 11277 C CA . TYR B 1 207 ? 20.64880 -20.03637 -28.48206 1.000 73.33427 227 TYR B CA 1
ATOM 11278 C C . TYR B 1 207 ? 19.40911 -19.84097 -27.61697 1.000 73.05066 227 TYR B C 1
ATOM 11279 O O . TYR B 1 207 ? 19.38329 -20.18405 -26.43354 1.000 73.10961 227 TYR B O 1
ATOM 11297 N N . SER B 1 208 ? 18.37188 -19.28158 -28.23256 1.000 74.94674 228 SER B N 1
ATOM 11298 C CA . SER B 1 208 ? 17.11454 -18.98218 -27.56104 1.000 74.25906 228 SER B CA 1
ATOM 11299 C C . SER B 1 208 ? 16.02718 -19.89110 -28.11765 1.000 75.50663 228 SER B C 1
ATOM 11300 O O . SER B 1 208 ? 15.75510 -19.87153 -29.32377 1.000 77.02369 228 SER B O 1
ATOM 11308 N N . VAL B 1 209 ? 15.40912 -20.68194 -27.24150 1.000 73.75642 229 VAL B N 1
ATOM 11309 C CA . VAL B 1 209 ? 14.29074 -21.53618 -27.62744 1.000 74.20212 229 VAL B CA 1
ATOM 11310 C C . VAL B 1 209 ? 13.19377 -21.41376 -26.57723 1.000 74.68774 229 VAL B C 1
ATOM 11311 O O . VAL B 1 209 ? 13.24062 -20.52774 -25.71767 1.000 76.08470 229 VAL B O 1
ATOM 11324 N N . GLY B 1 210 ? 12.19814 -22.30121 -26.63820 1.000 74.89462 230 GLY B N 1
ATOM 11325 C CA . GLY B 1 210 ? 11.05143 -22.18558 -25.75339 1.000 75.88367 230 GLY B CA 1
ATOM 11326 C C . GLY B 1 210 ? 11.30167 -22.64467 -24.33315 1.000 75.33280 230 GLY B C 1
ATOM 11327 O O . GLY B 1 210 ? 10.63316 -22.17577 -23.40690 1.000 75.55774 230 GLY B O 1
ATOM 11331 N N . GLU B 1 211 ? 12.24589 -23.56005 -24.13429 1.000 76.17800 231 GLU B N 1
ATOM 11332 C CA . GLU B 1 211 ? 12.55573 -24.09865 -22.81672 1.000 75.14680 231 GLU B CA 1
ATOM 11333 C C . GLU B 1 211 ? 13.93220 -23.61155 -22.38443 1.000 74.42454 231 GLU B C 1
ATOM 11334 O O . GLU B 1 211 ? 14.89349 -23.68846 -23.15706 1.000 73.55357 231 GLU B O 1
ATOM 11346 N N . ARG B 1 212 ? 14.02113 -23.11409 -21.14654 1.000 73.56893 232 ARG B N 1
ATOM 11347 C CA . ARG B 1 212 ? 15.24947 -22.47312 -20.68372 1.000 73.09569 232 ARG B CA 1
ATOM 11348 C C . ARG B 1 212 ? 16.43226 -23.43517 -20.67092 1.000 70.61410 232 ARG B C 1
ATOM 11349 O O . ARG B 1 212 ? 17.58552 -22.99575 -20.74535 1.000 69.93838 232 ARG B O 1
ATOM 11370 N N . ARG B 1 213 ? 16.17745 -24.73970 -20.57463 1.000 69.28828 233 ARG B N 1
ATOM 11371 C CA . ARG B 1 213 ? 17.23684 -25.73979 -20.56052 1.000 68.99839 233 ARG B CA 1
ATOM 11372 C C . ARG B 1 213 ? 17.63309 -26.20200 -21.96082 1.000 69.01845 233 ARG B C 1
ATOM 11373 O O . ARG B 1 213 ? 18.30412 -27.23146 -22.09510 1.000 67.62936 233 ARG B O 1
ATOM 11394 N N . GLY B 1 214 ? 17.24201 -25.46248 -23.00163 1.000 71.13171 234 GLY B N 1
ATOM 11395 C CA . GLY B 1 214 ? 17.50855 -25.90259 -24.36187 1.000 70.96988 234 GLY B CA 1
ATOM 11396 C C . GLY B 1 214 ? 18.98060 -26.11784 -24.65883 1.000 69.75247 234 GLY B C 1
ATOM 11397 O O . GLY B 1 214 ? 19.33562 -27.01070 -25.43356 1.000 67.93870 234 GLY B O 1
ATOM 11401 N N . ASN B 1 215 ? 19.85480 -25.31515 -24.05366 1.000 69.10641 235 ASN B N 1
ATOM 11402 C CA . ASN B 1 215 ? 21.28545 -25.37471 -24.32815 1.000 68.23133 235 ASN B CA 1
ATOM 11403 C C . ASN B 1 215 ? 22.01909 -26.41135 -23.48018 1.000 66.15743 235 ASN B C 1
ATOM 11404 O O . ASN B 1 215 ? 23.25406 -26.42769 -23.48336 1.000 65.26968 235 ASN B O 1
ATOM 11415 N N . GLU B 1 216 ? 21.29616 -27.27913 -22.76589 1.000 66.41393 236 GLU B N 1
ATOM 11416 C CA . GLU B 1 216 ? 21.95293 -28.22406 -21.86524 1.000 65.84724 236 GLU B CA 1
ATOM 11417 C C . GLU B 1 216 ? 22.97706 -29.08182 -22.60499 1.000 65.18841 236 GLU B C 1
ATOM 11418 O O . GLU B 1 216 ? 24.07875 -29.31765 -22.09504 1.000 65.01160 236 GLU B O 1
ATOM 11430 N N . ASN B 1 217 ? 22.64169 -29.55544 -23.80400 1.000 64.39999 237 ASN B N 1
ATOM 11431 C CA . ASN B 1 217 ? 23.59300 -30.31624 -24.60336 1.000 65.27478 237 ASN B CA 1
ATOM 11432 C C . ASN B 1 217 ? 23.24790 -30.15842 -26.07711 1.000 65.15868 237 ASN B C 1
ATOM 11433 O O . ASN B 1 217 ? 22.07733 -29.95145 -26.42001 1.000 64.31199 237 ASN B O 1
ATOM 11444 N N . PRO B 1 218 ? 24.23812 -30.25119 -26.96961 1.000 64.61916 238 PRO B N 1
ATOM 11445 C CA . PRO B 1 218 ? 23.96353 -29.98540 -28.39199 1.000 66.78062 238 PRO B CA 1
ATOM 11446 C C . PRO B 1 218 ? 22.96525 -30.94481 -29.01354 1.000 67.52016 238 PRO B C 1
ATOM 11447 O O . PRO B 1 218 ? 22.21381 -30.54096 -29.91060 1.000 67.84660 238 PRO B O 1
ATOM 11458 N N . GLY B 1 219 ? 22.93773 -32.20616 -28.57899 1.000 65.56586 239 GLY B N 1
ATOM 11459 C CA . GLY B 1 219 ? 21.94346 -33.13075 -29.10025 1.000 64.52798 239 GLY B CA 1
ATOM 11460 C C . GLY B 1 219 ? 20.52718 -32.65557 -28.84159 1.000 64.93302 239 GLY B C 1
ATOM 11461 O O . GLY B 1 219 ? 19.65537 -32.76226 -29.70750 1.000 64.01943 239 GLY B O 1
ATOM 11465 N N . LEU B 1 220 ? 20.28116 -32.11811 -27.64611 1.000 66.94504 240 LEU B N 1
ATOM 11466 C CA . LEU B 1 220 ? 18.96932 -31.56455 -27.33081 1.000 67.87629 240 LEU B CA 1
ATOM 11467 C C . LEU B 1 220 ? 18.66384 -30.35960 -28.21216 1.000 68.14360 240 LEU B C 1
ATOM 11468 O O . LEU B 1 220 ? 17.56126 -30.23554 -28.75731 1.000 67.94934 240 LEU B O 1
ATOM 11484 N N . LEU B 1 221 ? 19.63599 -29.45681 -28.36204 1.000 68.11657 241 LEU B N 1
ATOM 11485 C CA . LEU B 1 221 ? 19.44411 -28.29360 -29.22249 1.000 69.30379 241 LEU B CA 1
ATOM 11486 C C . LEU B 1 221 ? 19.07705 -28.70748 -30.64186 1.000 69.10158 241 LEU B C 1
ATOM 11487 O O . LEU B 1 221 ? 18.29419 -28.02404 -31.31153 1.000 69.65122 241 LEU B O 1
ATOM 11503 N N . SER B 1 222 ? 19.63721 -29.82045 -31.12094 1.000 66.91694 242 SER B N 1
ATOM 11504 C CA . SER B 1 222 ? 19.36985 -30.25796 -32.48707 1.000 67.00156 242 SER B CA 1
ATOM 11505 C C . SER B 1 222 ? 17.88384 -30.52024 -32.69716 1.000 67.02227 242 SER B C 1
ATOM 11506 O O . SER B 1 222 ? 17.30327 -30.09876 -33.70387 1.000 68.20298 242 SER B O 1
ATOM 11514 N N . ILE B 1 223 ? 17.24624 -31.21602 -31.75432 1.000 66.57328 243 ILE B N 1
ATOM 11515 C CA . ILE B 1 223 ? 15.81770 -31.48299 -31.88648 1.000 66.67200 243 ILE B CA 1
ATOM 11516 C C . ILE B 1 223 ? 15.03804 -30.17455 -31.90285 1.000 69.33049 243 ILE B C 1
ATOM 11517 O O . ILE B 1 223 ? 14.07077 -30.02138 -32.65861 1.000 69.87805 243 ILE B O 1
ATOM 11533 N N . HIS B 1 224 ? 15.44642 -29.20658 -31.07891 1.000 69.80881 244 HIS B N 1
ATOM 11534 C CA . HIS B 1 224 ? 14.84993 -27.87762 -31.16560 1.000 71.12673 244 HIS B CA 1
ATOM 11535 C C . HIS B 1 224 ? 15.00512 -27.30159 -32.56801 1.000 71.23045 244 HIS B C 1
ATOM 11536 O O . HIS B 1 224 ? 14.06618 -26.70975 -33.11225 1.000 71.36860 244 HIS B O 1
ATOM 11550 N N . THR B 1 225 ? 16.18420 -27.47153 -33.17117 1.000 70.73714 245 THR B N 1
ATOM 11551 C CA . THR B 1 225 ? 16.43367 -26.91844 -34.49898 1.000 70.68874 245 THR B CA 1
ATOM 11552 C C . THR B 1 225 ? 15.52707 -27.56061 -35.54195 1.000 71.11215 245 THR B C 1
ATOM 11553 O O . THR B 1 225 ? 14.82637 -26.86406 -36.28540 1.000 71.06646 245 THR B O 1
ATOM 11564 N N . LEU B 1 226 ? 15.53530 -28.89408 -35.61843 1.000 69.94001 246 LEU B N 1
ATOM 11565 C CA . LEU B 1 226 ? 14.73150 -29.58167 -36.62419 1.000 69.70128 246 LEU B CA 1
ATOM 11566 C C . LEU B 1 226 ? 13.25776 -29.23094 -36.48141 1.000 70.41427 246 LEU B C 1
ATOM 11567 O O . LEU B 1 226 ? 12.56908 -28.98345 -37.47881 1.000 70.50947 246 LEU B O 1
ATOM 11583 N N . LEU B 1 227 ? 12.75522 -29.20582 -35.24580 1.000 71.16441 247 LEU B N 1
ATOM 11584 C CA . LEU B 1 227 ? 11.35111 -28.88284 -35.02456 1.000 72.13807 247 LEU B CA 1
ATOM 11585 C C . LEU B 1 227 ? 11.03062 -27.44863 -35.42585 1.000 73.24292 247 LEU B C 1
ATOM 11586 O O . LEU B 1 227 ? 9.92041 -27.17429 -35.89450 1.000 74.12877 247 LEU B O 1
ATOM 11602 N N . LEU B 1 228 ? 11.97496 -26.52227 -35.24403 1.000 73.13227 248 LEU B N 1
ATOM 11603 C CA . LEU B 1 228 ? 11.78562 -25.17040 -35.75953 1.000 74.25688 248 LEU B CA 1
ATOM 11604 C C . LEU B 1 228 ? 11.87178 -25.15203 -37.28137 1.000 75.14014 248 LEU B C 1
ATOM 11605 O O . LEU B 1 228 ? 11.10265 -24.44619 -37.94535 1.000 74.66088 248 LEU B O 1
ATOM 11621 N N . ARG B 1 229 ? 12.80106 -25.92362 -37.85181 1.000 74.13374 249 ARG B N 1
ATOM 11622 C CA . ARG B 1 229 ? 12.87457 -26.03877 -39.30396 1.000 73.23743 249 ARG B CA 1
ATOM 11623 C C . ARG B 1 229 ? 11.58134 -26.60814 -39.86979 1.000 73.32763 249 ARG B C 1
ATOM 11624 O O . ARG B 1 229 ? 11.11820 -26.18219 -40.93397 1.000 75.50436 249 ARG B O 1
ATOM 11645 N N . ASP B 1 230 ? 10.97933 -27.56975 -39.16888 1.000 73.70440 250 ASP B N 1
ATOM 11646 C CA . ASP B 1 230 ? 9.72517 -28.14503 -39.63791 1.000 74.09609 250 ASP B CA 1
ATOM 11647 C C . ASP B 1 230 ? 8.56362 -27.17591 -39.45496 1.000 75.50510 250 ASP B C 1
ATOM 11648 O O . ASP B 1 230 ? 7.61786 -27.18901 -40.25071 1.000 76.44321 250 ASP B O 1
ATOM 11657 N N . HIS B 1 231 ? 8.61262 -26.33201 -38.42192 1.000 75.43768 251 HIS B N 1
ATOM 11658 C CA . HIS B 1 231 ? 7.54920 -25.35555 -38.20945 1.000 76.90279 251 HIS B CA 1
ATOM 11659 C C . HIS B 1 231 ? 7.48823 -24.36003 -39.35920 1.000 76.74128 251 HIS B C 1
ATOM 11660 O O . HIS B 1 231 ? 6.43672 -24.16787 -39.97897 1.000 78.20233 251 HIS B O 1
ATOM 11674 N N . ASN B 1 232 ? 8.61161 -23.69797 -39.64444 1.000 76.70058 252 ASN B N 1
ATOM 11675 C CA . ASN B 1 232 ? 8.63785 -22.72428 -40.72951 1.000 78.29569 252 ASN B CA 1
ATOM 11676 C C . ASN B 1 232 ? 8.31433 -23.37445 -42.06652 1.000 78.25163 252 ASN B C 1
ATOM 11677 O O . ASN B 1 232 ? 7.69948 -22.74105 -42.93258 1.000 79.52856 252 ASN B O 1
ATOM 11688 N N . ARG B 1 233 ? 8.71582 -24.63260 -42.25417 1.000 77.10617 253 ARG B N 1
ATOM 11689 C CA . ARG B 1 233 ? 8.37102 -25.34456 -43.47928 1.000 77.72325 253 ARG B CA 1
ATOM 11690 C C . ARG B 1 233 ? 6.85801 -25.46077 -43.62919 1.000 78.30733 253 ARG B C 1
ATOM 11691 O O . ARG B 1 233 ? 6.30452 -25.19651 -44.70369 1.000 77.98417 253 ARG B O 1
ATOM 11712 N N . LEU B 1 234 ? 6.16973 -25.85083 -42.55220 1.000 76.76279 254 LEU B N 1
ATOM 11713 C CA . LEU B 1 234 ? 4.71296 -25.93245 -42.59037 1.000 77.51406 254 LEU B CA 1
ATOM 11714 C C . LEU B 1 234 ? 4.08629 -24.54691 -42.67574 1.000 78.73714 254 LEU B C 1
ATOM 11715 O O . LEU B 1 234 ? 3.08147 -24.35601 -43.37072 1.000 80.95834 254 LEU B O 1
ATOM 11731 N N . ALA B 1 235 ? 4.65881 -23.56841 -41.97090 1.000 77.45416 255 ALA B N 1
ATOM 11732 C CA . ALA B 1 235 ? 4.14753 -22.20573 -42.05513 1.000 79.48487 255 ALA B CA 1
ATOM 11733 C C . ALA B 1 235 ? 4.23282 -21.66851 -43.47686 1.000 80.93648 255 ALA B C 1
ATOM 11734 O O . ALA B 1 235 ? 3.36189 -20.90254 -43.90517 1.000 81.47776 255 ALA B O 1
ATOM 11741 N N . ARG B 1 236 ? 5.27174 -22.05589 -44.22097 1.000 80.78848 256 ARG B N 1
ATOM 11742 C CA . ARG B 1 236 ? 5.37857 -21.65280 -45.61880 1.000 82.03194 256 ARG B CA 1
ATOM 11743 C C . ARG B 1 236 ? 4.37207 -22.39167 -46.49129 1.000 81.41322 256 ARG B C 1
ATOM 11744 O O . ARG B 1 236 ? 3.87846 -21.83170 -47.47670 1.000 83.45557 256 ARG B O 1
ATOM 11765 N N . LYS B 1 237 ? 4.05493 -23.64165 -46.14994 1.000 80.96117 257 LYS B N 1
ATOM 11766 C CA . LYS B 1 237 ? 3.03061 -24.37298 -46.88792 1.000 81.37167 257 LYS B CA 1
ATOM 11767 C C . LYS B 1 237 ? 1.67251 -23.70127 -46.73949 1.000 82.63998 257 LYS B C 1
ATOM 11768 O O . LYS B 1 237 ? 0.99874 -23.40503 -47.73367 1.000 82.70140 257 LYS B O 1
ATOM 11787 N N . PHE B 1 238 ? 1.25088 -23.45864 -45.49528 1.000 81.57090 258 PHE B N 1
ATOM 11788 C CA . PHE B 1 238 ? -0.04309 -22.82849 -45.26082 1.000 82.93034 258 PHE B CA 1
ATOM 11789 C C . PHE B 1 238 ? -0.11571 -21.45233 -45.90533 1.000 84.09506 258 PHE B C 1
ATOM 11790 O O . PHE B 1 238 ? -1.19610 -21.01961 -46.32420 1.000 84.80837 258 PHE B O 1
ATOM 11807 N N . ALA B 1 239 ? 1.01744 -20.75448 -46.00033 1.000 84.71616 259 ALA B N 1
ATOM 11808 C CA . ALA B 1 239 ? 1.04147 -19.46418 -46.68008 1.000 86.27735 259 ALA B CA 1
ATOM 11809 C C . ALA B 1 239 ? 0.54934 -19.60172 -48.11558 1.000 86.37604 259 ALA B C 1
ATOM 11810 O O . ALA B 1 239 ? -0.39417 -18.91963 -48.53218 1.000 89.23281 259 ALA B O 1
ATOM 11817 N N . ARG B 1 240 ? 1.17659 -20.49137 -48.88961 1.000 84.26358 260 ARG B N 1
ATOM 11818 C CA . ARG B 1 240 ? 0.75334 -20.69373 -50.27188 1.000 86.31270 260 ARG B CA 1
ATOM 11819 C C . ARG B 1 240 ? -0.70161 -21.13788 -50.33623 1.000 86.09719 260 ARG B C 1
ATOM 11820 O O . ARG B 1 240 ? -1.51344 -20.54999 -51.05976 1.000 87.73475 260 ARG B O 1
ATOM 11841 N N . LEU B 1 241 ? -1.05161 -22.17512 -49.57496 1.000 84.96133 261 LEU B N 1
ATOM 11842 C CA . LEU B 1 241 ? -2.39522 -22.73496 -49.65833 1.000 85.67462 261 LEU B CA 1
ATOM 11843 C C . LEU B 1 241 ? -3.45485 -21.74920 -49.18010 1.000 86.57174 261 LEU B C 1
ATOM 11844 O O . LEU B 1 241 ? -4.60448 -21.81634 -49.62947 1.000 87.51541 261 LEU B O 1
ATOM 11860 N N . HIS B 1 242 ? -3.09847 -20.83398 -48.28064 1.000 87.05390 262 HIS B N 1
ATOM 11861 C CA . HIS B 1 242 ? -4.04342 -19.85818 -47.73453 1.000 88.01771 262 HIS B CA 1
ATOM 11862 C C . HIS B 1 242 ? -3.37425 -18.49515 -47.66982 1.000 88.42177 262 HIS B C 1
ATOM 11863 O O . HIS B 1 242 ? -2.90952 -18.05848 -46.60940 1.000 88.63414 262 HIS B O 1
ATOM 11877 N N . PRO B 1 243 ? -3.30198 -17.78717 -48.80042 1.000 89.17233 263 PRO B N 1
ATOM 11878 C CA . PRO B 1 243 ? -2.74965 -16.42371 -48.77281 1.000 90.85191 263 PRO B CA 1
ATOM 11879 C C . PRO B 1 243 ? -3.59086 -15.44943 -47.96960 1.000 92.58335 263 PRO B C 1
ATOM 11880 O O . PRO B 1 243 ? -3.06282 -14.42223 -47.52492 1.000 93.48155 263 PRO B O 1
ATOM 11891 N N . GLU B 1 244 ? -4.88152 -15.73192 -47.77629 1.000 93.78812 264 GLU B N 1
ATOM 11892 C CA . GLU B 1 244 ? -5.73024 -14.82881 -47.00687 1.000 95.32301 264 GLU B CA 1
ATOM 11893 C C . GLU B 1 244 ? -5.40931 -14.88808 -45.51744 1.000 92.36206 264 GLU B C 1
ATOM 11894 O O . GLU B 1 244 ? -5.56649 -13.88462 -44.81267 1.000 93.72521 264 GLU B O 1
ATOM 11906 N N . TRP B 1 245 ? -4.95632 -16.03834 -45.02280 1.000 89.65597 265 TRP B N 1
ATOM 11907 C CA . TRP B 1 245 ? -4.62952 -16.16225 -43.60856 1.000 89.01891 265 TRP B CA 1
ATOM 11908 C C . TRP B 1 245 ? -3.52414 -15.18340 -43.23261 1.000 89.13745 265 TRP B C 1
ATOM 11909 O O . TRP B 1 245 ? -2.60864 -14.92208 -44.01799 1.000 89.77543 265 TRP B O 1
ATOM 11930 N N . ASP B 1 246 ? -3.61711 -14.63664 -42.02210 1.000 89.00343 266 ASP B N 1
ATOM 11931 C CA . ASP B 1 246 ? -2.61555 -13.71335 -41.51544 1.000 89.54657 266 ASP B CA 1
ATOM 11932 C C . ASP B 1 246 ? -1.53225 -14.47713 -40.75213 1.000 87.89235 266 ASP B C 1
ATOM 11933 O O . ASP B 1 246 ? -1.55644 -15.70562 -40.64333 1.000 86.28642 266 ASP B O 1
ATOM 11942 N N . ASP B 1 247 ? -0.56419 -13.72981 -40.21245 1.000 88.11520 267 ASP B N 1
ATOM 11943 C CA . ASP B 1 247 ? 0.54405 -14.34386 -39.48459 1.000 86.84854 267 ASP B CA 1
ATOM 11944 C C . ASP B 1 247 ? 0.04844 -15.20434 -38.32935 1.000 86.57906 267 ASP B C 1
ATOM 11945 O O . ASP B 1 247 ? 0.57296 -16.29883 -38.09033 1.000 84.58419 267 ASP B O 1
ATOM 11954 N N . GLU B 1 248 ? -0.95679 -14.72470 -37.59560 1.000 87.36894 268 GLU B N 1
ATOM 11955 C CA . GLU B 1 248 ? -1.40148 -15.43545 -36.40210 1.000 86.28688 268 GLU B CA 1
ATOM 11956 C C . GLU B 1 248 ? -2.02163 -16.78254 -36.75372 1.000 85.95137 268 GLU B C 1
ATOM 11957 O O . GLU B 1 248 ? -1.82752 -17.76661 -36.03031 1.000 84.30346 268 GLU B O 1
ATOM 11969 N N . ARG B 1 249 ? -2.76734 -16.85040 -37.85973 1.000 87.56622 269 ARG B N 1
ATOM 11970 C CA . ARG B 1 249 ? -3.45749 -18.08842 -38.21116 1.000 86.24585 269 ARG B CA 1
ATOM 11971 C C . ARG B 1 249 ? -2.47574 -19.15156 -38.68743 1.000 85.12807 269 ARG B C 1
ATOM 11972 O O . ARG B 1 249 ? -2.47570 -20.28025 -38.18185 1.000 84.21505 269 ARG B O 1
ATOM 11993 N N . VAL B 1 250 ? -1.63378 -18.81505 -39.66828 1.000 85.28864 270 VAL B N 1
ATOM 11994 C CA . VAL B 1 250 ? -0.68057 -19.78988 -40.18461 1.000 84.52942 270 VAL B CA 1
ATOM 11995 C C . VAL B 1 250 ? 0.32151 -20.20884 -39.11762 1.000 83.42004 270 VAL B C 1
ATOM 11996 O O . VAL B 1 250 ? 0.96181 -21.25773 -39.25189 1.000 81.85338 270 VAL B O 1
ATOM 12009 N N . PHE B 1 251 ? 0.48079 -19.41353 -38.05584 1.000 82.97491 271 PHE B N 1
ATOM 12010 C CA . PHE B 1 251 ? 1.31755 -19.83989 -36.93831 1.000 82.15546 271 PHE B CA 1
ATOM 12011 C C . PHE B 1 251 ? 0.62693 -20.92476 -36.12108 1.000 81.90259 271 PHE B C 1
ATOM 12012 O O . PHE B 1 251 ? 1.20382 -21.98892 -35.86729 1.000 80.59546 271 PHE B O 1
ATOM 12029 N N . GLN B 1 252 ? -0.61117 -20.66792 -35.69281 1.000 83.06495 272 GLN B N 1
ATOM 12030 C CA . GLN B 1 252 ? -1.31045 -21.61788 -34.83391 1.000 82.70259 272 GLN B CA 1
ATOM 12031 C C . GLN B 1 252 ? -1.50226 -22.95864 -35.53149 1.000 82.02118 272 GLN B C 1
ATOM 12032 O O . GLN B 1 252 ? -1.36029 -24.01672 -34.90722 1.000 81.99870 272 GLN B O 1
ATOM 12046 N N . GLN B 1 253 ? -1.82710 -22.93817 -36.82549 1.000 81.90005 273 GLN B N 1
ATOM 12047 C CA . GLN B 1 253 ? -1.93562 -24.18651 -37.57259 1.000 81.34079 273 GLN B CA 1
ATOM 12048 C C . GLN B 1 253 ? -0.59907 -24.91547 -37.61070 1.000 79.24909 273 GLN B C 1
ATOM 12049 O O . GLN B 1 253 ? -0.55236 -26.14962 -37.54567 1.000 77.40709 273 GLN B O 1
ATOM 12063 N N . SER B 1 254 ? 0.50020 -24.16738 -37.71778 1.000 79.15971 274 SER B N 1
ATOM 12064 C CA . SER B 1 254 ? 1.82257 -24.77881 -37.65857 1.000 78.32969 274 SER B CA 1
ATOM 12065 C C . SER B 1 254 ? 2.11611 -25.29461 -36.25589 1.000 78.45438 274 SER B C 1
ATOM 12066 O O . SER B 1 254 ? 2.60699 -26.41662 -36.08501 1.000 76.52518 274 SER B O 1
ATOM 12074 N N . ARG B 1 255 ? 1.81916 -24.48656 -35.23509 1.000 79.45952 275 ARG B N 1
ATOM 12075 C CA . ARG B 1 255 ? 1.98383 -24.94809 -33.86149 1.000 79.47463 275 ARG B CA 1
ATOM 12076 C C . ARG B 1 255 ? 1.12912 -26.18082 -33.59725 1.000 79.41297 275 ARG B C 1
ATOM 12077 O O . ARG B 1 255 ? 1.53979 -27.08615 -32.86130 1.000 78.57282 275 ARG B O 1
ATOM 12098 N N . SER B 1 256 ? -0.06152 -26.23821 -34.19763 1.000 78.06982 276 SER B N 1
ATOM 12099 C CA . SER B 1 256 ? -0.92280 -27.40136 -34.02036 1.000 77.66264 276 SER B CA 1
ATOM 12100 C C . SER B 1 256 ? -0.29815 -28.64570 -34.63985 1.000 76.85148 276 SER B C 1
ATOM 12101 O O . SER B 1 256 ? -0.31541 -29.72258 -34.03260 1.000 76.61344 276 SER B O 1
ATOM 12109 N N . CYS B 1 257 ? 0.26642 -28.51741 -35.84321 1.000 77.13891 277 CYS B N 1
ATOM 12110 C CA . CYS B 1 257 ? 0.90048 -29.66186 -36.49132 1.000 76.14860 277 CYS B CA 1
ATOM 12111 C C . CYS B 1 257 ? 2.11385 -30.13371 -35.70032 1.000 74.72641 277 CYS B C 1
ATOM 12112 O O . CYS B 1 257 ? 2.29624 -31.33617 -35.47661 1.000 73.31197 277 CYS B O 1
ATOM 12119 N N . ILE B 1 258 ? 2.96333 -29.19641 -35.27557 1.000 76.16178 278 ILE B N 1
ATOM 12120 C CA . ILE B 1 258 ? 4.16226 -29.56239 -34.52493 1.000 76.05970 278 ILE B CA 1
ATOM 12121 C C . ILE B 1 258 ? 3.78287 -30.31539 -33.25621 1.000 76.02081 278 ILE B C 1
ATOM 12122 O O . ILE B 1 258 ? 4.36057 -31.36156 -32.93695 1.000 75.73732 278 ILE B O 1
ATOM 12138 N N . ILE B 1 259 ? 2.81260 -29.78935 -32.50695 1.000 74.51234 279 ILE B N 1
ATOM 12139 C CA . ILE B 1 259 ? 2.37510 -30.46293 -31.28772 1.000 74.82829 279 ILE B CA 1
ATOM 12140 C C . ILE B 1 259 ? 1.91399 -31.87762 -31.60974 1.000 73.89765 279 ILE B C 1
ATOM 12141 O O . ILE B 1 259 ? 2.28067 -32.84059 -30.92621 1.000 73.20484 279 ILE B O 1
ATOM 12157 N N . GLU B 1 260 ? 1.10223 -32.02316 -32.65960 1.000 74.49226 280 GLU B N 1
ATOM 12158 C CA . GLU B 1 260 ? 0.69713 -33.35251 -33.10425 1.000 73.47148 280 GLU B CA 1
ATOM 12159 C C . GLU B 1 260 ? 1.90954 -34.21196 -33.43856 1.000 72.67629 280 GLU B C 1
ATOM 12160 O O . GLU B 1 260 ? 1.96207 -35.39316 -33.07620 1.000 72.07120 280 GLU B O 1
ATOM 12172 N N . GLN B 1 261 ? 2.89641 -33.63586 -34.12814 1.000 72.33775 281 GLN B N 1
ATOM 12173 C CA . GLN B 1 261 ? 4.08568 -34.39580 -34.49939 1.000 71.35923 281 GLN B CA 1
ATOM 12174 C C . GLN B 1 261 ? 4.84276 -34.86673 -33.26300 1.000 70.17475 281 GLN B C 1
ATOM 12175 O O . GLN B 1 261 ? 5.24080 -36.03417 -33.17178 1.000 68.20585 281 GLN B O 1
ATOM 12189 N N . ILE B 1 262 ? 5.05848 -33.96619 -32.30030 1.000 70.54523 282 ILE B N 1
ATOM 12190 C CA . ILE B 1 262 ? 5.75065 -34.34493 -31.07090 1.000 70.63428 282 ILE B CA 1
ATOM 12191 C C . ILE B 1 262 ? 4.98055 -35.44321 -30.34970 1.000 69.91397 282 ILE B C 1
ATOM 12192 O O . ILE B 1 262 ? 5.56793 -36.40553 -29.84018 1.000 67.77819 282 ILE B O 1
ATOM 12208 N N . GLN B 1 263 ? 3.65363 -35.32143 -30.30224 1.000 70.75939 283 GLN B N 1
ATOM 12209 C CA . GLN B 1 263 ? 2.84080 -36.30943 -29.60225 1.000 71.28931 283 GLN B CA 1
ATOM 12210 C C . GLN B 1 263 ? 2.86295 -37.65825 -30.31053 1.000 70.41337 283 GLN B C 1
ATOM 12211 O O . GLN B 1 263 ? 2.90018 -38.70666 -29.65532 1.000 69.08160 283 GLN B O 1
ATOM 12225 N N . LYS B 1 264 ? 2.84010 -37.65795 -31.64531 1.000 71.58011 284 LYS B N 1
ATOM 12226 C CA . LYS B 1 264 ? 2.72456 -38.91742 -32.37370 1.000 71.31467 284 LYS B CA 1
ATOM 12227 C C . LYS B 1 264 ? 3.98170 -39.76507 -32.22029 1.000 69.34180 284 LYS B C 1
ATOM 12228 O O . LYS B 1 264 ? 3.90301 -40.94451 -31.85695 1.000 69.11729 284 LYS B O 1
ATOM 12247 N N . ILE B 1 265 ? 5.15492 -39.18986 -32.49680 1.000 67.81418 285 ILE B N 1
ATOM 12248 C CA . ILE B 1 265 ? 6.38181 -39.97723 -32.43285 1.000 68.31351 285 ILE B CA 1
ATOM 12249 C C . ILE B 1 265 ? 6.81273 -40.26479 -31.00454 1.000 66.16759 285 ILE B C 1
ATOM 12250 O O . ILE B 1 265 ? 7.76406 -41.02587 -30.79892 1.000 65.34381 285 ILE B O 1
ATOM 12266 N N . THR B 1 266 ? 6.13235 -39.68754 -30.01136 1.000 68.33194 286 THR B N 1
ATOM 12267 C CA . THR B 1 266 ? 6.34460 -40.09490 -28.62594 1.000 66.87052 286 THR B CA 1
ATOM 12268 C C . THR B 1 266 ? 5.56152 -41.36221 -28.30686 1.000 66.06539 286 THR B C 1
ATOM 12269 O O . THR B 1 266 ? 6.10020 -42.30120 -27.71106 1.000 65.00457 286 THR B O 1
ATOM 12280 N N . TYR B 1 267 ? 4.28848 -41.40488 -28.69739 1.000 66.08774 287 TYR B N 1
ATOM 12281 C CA . TYR B 1 267 ? 3.43385 -42.54211 -28.38850 1.000 67.16430 287 TYR B CA 1
ATOM 12282 C C . TYR B 1 267 ? 3.53089 -43.66755 -29.40950 1.000 67.35387 287 TYR B C 1
ATOM 12283 O O . TYR B 1 267 ? 3.24498 -44.81932 -29.06375 1.000 66.59647 287 TYR B O 1
ATOM 12301 N N . ASP B 1 268 ? 3.93123 -43.37372 -30.64729 1.000 67.40743 288 ASP B N 1
ATOM 12302 C CA . ASP B 1 268 ? 4.05257 -44.40700 -31.66675 1.000 66.47288 288 ASP B CA 1
ATOM 12303 C C . ASP B 1 268 ? 5.45273 -44.99821 -31.75867 1.000 64.93135 288 ASP B C 1
ATOM 12304 O O . ASP B 1 268 ? 5.60563 -46.10068 -32.29801 1.000 65.05640 288 ASP B O 1
ATOM 12313 N N . GLU B 1 269 ? 6.47185 -44.30650 -31.24512 1.000 64.32985 289 GLU B N 1
ATOM 12314 C CA . GLU B 1 269 ? 7.84263 -44.79542 -31.34914 1.000 64.01187 289 GLU B CA 1
ATOM 12315 C C . GLU B 1 269 ? 8.54493 -44.82491 -29.99617 1.000 62.01690 289 GLU B C 1
ATOM 12316 O O . GLU B 1 269 ? 9.05937 -45.87000 -29.58639 1.000 60.00398 289 GLU B O 1
ATOM 12328 N N . TYR B 1 270 ? 8.57565 -43.69139 -29.29192 1.000 63.56854 290 TYR B N 1
ATOM 12329 C CA . TYR B 1 270 ? 9.36842 -43.61070 -28.06791 1.000 62.43408 290 TYR B CA 1
ATOM 12330 C C . TYR B 1 270 ? 8.82812 -44.54418 -26.99033 1.000 61.15523 290 TYR B C 1
ATOM 12331 O O . TYR B 1 270 ? 9.56474 -45.37790 -26.45254 1.000 60.06549 290 TYR B O 1
ATOM 12349 N N . LEU B 1 271 ? 7.54641 -44.41603 -26.65330 1.000 62.28762 291 LEU B N 1
ATOM 12350 C CA . LEU B 1 271 ? 6.98831 -45.20131 -25.55847 1.000 62.52405 291 LEU B CA 1
ATOM 12351 C C . LEU B 1 271 ? 6.97011 -46.68680 -25.90822 1.000 62.88634 291 LEU B C 1
ATOM 12352 O O . LEU B 1 271 ? 7.30649 -47.51743 -25.05447 1.000 62.29023 291 LEU B O 1
ATOM 12368 N N . PRO B 1 272 ? 6.58320 -47.07527 -27.12790 1.000 63.74515 292 PRO B N 1
ATOM 12369 C CA . PRO B 1 272 ? 6.75023 -48.48698 -27.50798 1.000 62.39103 292 PRO B CA 1
ATOM 12370 C C . PRO B 1 272 ? 8.18536 -48.96914 -27.40500 1.000 60.52521 292 PRO B C 1
ATOM 12371 O O . PRO B 1 272 ? 8.41249 -50.14532 -27.09758 1.000 60.44268 292 PRO B O 1
ATOM 12382 N N . THR B 1 273 ? 9.16506 -48.09850 -27.65711 1.000 59.22001 293 THR B N 1
ATOM 12383 C CA . THR B 1 273 ? 10.56114 -48.49119 -27.49798 1.000 59.70857 293 THR B CA 1
ATOM 12384 C C . THR B 1 273 ? 10.95030 -48.57421 -26.02643 1.000 60.55814 293 THR B C 1
ATOM 12385 O O . THR B 1 273 ? 11.82399 -49.36958 -25.66105 1.000 59.07675 293 THR B O 1
ATOM 12396 N N . THR B 1 274 ? 10.31585 -47.76801 -25.17174 1.000 60.94509 294 THR B N 1
ATOM 12397 C CA . THR B 1 274 ? 10.61580 -47.79433 -23.74415 1.000 60.00881 294 THR B CA 1
ATOM 12398 C C . THR B 1 274 ? 9.93444 -48.96980 -23.05385 1.000 60.43150 294 THR B C 1
ATOM 12399 O O . THR B 1 274 ? 10.58663 -49.75211 -22.35412 1.000 60.04541 294 THR B O 1
ATOM 12410 N N . LEU B 1 275 ? 8.62354 -49.10458 -23.23720 1.000 60.07196 295 LEU B N 1
ATOM 12411 C CA . LEU B 1 275 ? 7.82789 -50.09063 -22.52119 1.000 61.18427 295 LEU B CA 1
ATOM 12412 C C . LEU B 1 275 ? 7.54735 -51.34433 -23.33851 1.000 61.73364 295 LEU B C 1
ATOM 12413 O O . LEU B 1 275 ? 6.84622 -52.23709 -22.85283 1.000 60.99929 295 LEU B O 1
ATOM 12429 N N . GLY B 1 276 ? 8.07541 -51.43948 -24.55330 1.000 61.60323 296 GLY B N 1
ATOM 12430 C CA . GLY B 1 276 ? 7.78939 -52.55066 -25.44717 1.000 61.78362 296 GLY B CA 1
ATOM 12431 C C . GLY B 1 276 ? 6.59543 -52.30288 -26.34746 1.000 62.33657 296 GLY B C 1
ATOM 12432 O O . GLY B 1 276 ? 6.60913 -52.68607 -27.51923 1.000 62.83936 296 GLY B O 1
ATOM 12436 N N . SER B 1 277 ? 5.55616 -51.66704 -25.81435 1.000 61.90555 297 SER B N 1
ATOM 12437 C CA . SER B 1 277 ? 4.38585 -51.29081 -26.59709 1.000 63.97879 297 SER B CA 1
ATOM 12438 C C . SER B 1 277 ? 3.61900 -50.22722 -25.82142 1.000 64.51250 297 SER B C 1
ATOM 12439 O O . SER B 1 277 ? 4.05346 -49.76991 -24.76123 1.000 64.75097 297 SER B O 1
ATOM 12447 N N . PHE B 1 278 ? 2.47350 -49.82785 -26.36597 1.000 64.71639 298 PHE B N 1
ATOM 12448 C CA . PHE B 1 278 ? 1.59641 -48.87857 -25.69252 1.000 65.76867 298 PHE B CA 1
ATOM 12449 C C . PHE B 1 278 ? 0.19426 -48.97953 -26.28164 1.000 68.16648 298 PHE B C 1
ATOM 12450 O O . PHE B 1 278 ? 0.04155 -48.99689 -27.50911 1.000 69.31454 298 PHE B O 1
ATOM 12467 N N . PRO B 1 279 ? -0.85053 -49.03464 -25.45437 1.000 69.83806 299 PRO B N 1
ATOM 12468 C CA . PRO B 1 279 ? -2.19647 -49.27729 -25.98650 1.000 70.00293 299 PRO B CA 1
ATOM 12469 C C . PRO B 1 279 ? -2.65000 -48.17247 -26.92811 1.000 69.41456 299 PRO B C 1
ATOM 12470 O O . PRO B 1 279 ? -2.14930 -47.04681 -26.90606 1.000 68.94992 299 PRO B O 1
ATOM 12481 N N . SER B 1 280 ? -3.62310 -48.51695 -27.76617 1.000 72.43324 300 SER B N 1
ATOM 12482 C CA . SER B 1 280 ? -4.18088 -47.56299 -28.71195 1.000 72.46719 300 SER B CA 1
ATOM 12483 C C . SER B 1 280 ? -5.07849 -46.55890 -27.99511 1.000 73.26894 300 SER B C 1
ATOM 12484 O O . SER B 1 280 ? -5.68515 -46.85707 -26.96342 1.000 74.97071 300 SER B O 1
ATOM 12492 N N . TYR B 1 281 ? -5.15915 -45.35593 -28.55868 1.000 73.27017 301 TYR B N 1
ATOM 12493 C CA . TYR B 1 281 ? -5.92300 -44.27950 -27.94002 1.000 74.14319 301 TYR B CA 1
ATOM 12494 C C . TYR B 1 281 ? -7.37653 -44.69220 -27.74568 1.000 75.93033 301 TYR B C 1
ATOM 12495 O O . TYR B 1 281 ? -8.02158 -45.19401 -28.67082 1.000 77.31138 301 TYR B O 1
ATOM 12513 N N . THR B 1 282 ? -7.88879 -44.48167 -26.53102 1.000 76.29536 302 THR B N 1
ATOM 12514 C CA . THR B 1 282 ? -9.27503 -44.80037 -26.20409 1.000 77.96523 302 THR B CA 1
ATOM 12515 C C . THR B 1 282 ? -10.20414 -43.61212 -26.41574 1.000 79.46719 302 THR B C 1
ATOM 12516 O O . THR B 1 282 ? -11.30171 -43.77432 -26.96029 1.000 81.42058 302 THR B O 1
ATOM 12527 N N . GLY B 1 283 ? -9.79432 -42.43282 -25.98888 1.000 78.79731 303 GLY B N 1
ATOM 12528 C CA . GLY B 1 283 ? -10.60895 -41.24008 -26.10674 1.000 79.98810 303 GLY B CA 1
ATOM 12529 C C . GLY B 1 283 ? -10.33915 -40.29421 -24.95765 1.000 79.64290 303 GLY B C 1
ATOM 12530 O O . GLY B 1 283 ? -9.81941 -40.66634 -23.90773 1.000 78.59466 303 GLY B O 1
ATOM 12534 N N . TYR B 1 284 ? -10.70012 -39.03127 -25.16752 1.000 81.60946 304 TYR B N 1
ATOM 12535 C CA . TYR B 1 284 ? -10.48900 -38.01642 -24.14527 1.000 81.29333 304 TYR B CA 1
ATOM 12536 C C . TYR B 1 284 ? -11.43783 -38.23091 -22.97384 1.000 81.72583 304 TYR B C 1
ATOM 12537 O O . TYR B 1 284 ? -12.63172 -38.48716 -23.15471 1.000 82.12242 304 TYR B O 1
ATOM 12555 N N . ASP B 1 285 ? -10.89341 -38.12500 -21.76444 1.000 82.03228 305 ASP B N 1
ATOM 12556 C CA . ASP B 1 285 ? -11.65676 -38.27350 -20.53069 1.000 82.30812 305 ASP B CA 1
ATOM 12557 C C . ASP B 1 285 ? -11.48826 -36.99123 -19.72738 1.000 82.00109 305 ASP B C 1
ATOM 12558 O O . ASP B 1 285 ? -10.39914 -36.71392 -19.21228 1.000 81.17373 305 ASP B O 1
ATOM 12567 N N . ALA B 1 286 ? -12.56443 -36.20797 -19.62619 1.000 83.04844 306 ALA B N 1
ATOM 12568 C CA . ALA B 1 286 ? -12.49722 -34.93483 -18.92009 1.000 83.41417 306 ALA B CA 1
ATOM 12569 C C . ALA B 1 286 ? -12.21949 -35.10890 -17.43332 1.000 83.74285 306 ALA B C 1
ATOM 12570 O O . ALA B 1 286 ? -11.84968 -34.13483 -16.76976 1.000 84.04508 306 ALA B O 1
ATOM 12577 N N . ASN B 1 287 ? -12.38640 -36.32049 -16.89693 1.000 83.67716 307 ASN B N 1
ATOM 12578 C CA . ASN B 1 287 ? -12.10482 -36.56138 -15.48674 1.000 83.17066 307 ASN B CA 1
ATOM 12579 C C . ASN B 1 287 ? -10.62595 -36.82971 -15.23418 1.000 82.09083 307 ASN B C 1
ATOM 12580 O O . ASN B 1 287 ? -10.13246 -36.55789 -14.13438 1.000 82.02960 307 ASN B O 1
ATOM 12591 N N . VAL B 1 288 ? -9.90590 -37.35066 -16.22741 1.000 80.95610 308 VAL B N 1
ATOM 12592 C CA . VAL B 1 288 ? -8.50867 -37.71808 -16.03003 1.000 80.16180 308 VAL B CA 1
ATOM 12593 C C . VAL B 1 288 ? -7.67750 -36.46346 -15.79881 1.000 80.13377 308 VAL B C 1
ATOM 12594 O O . VAL B 1 288 ? -7.77283 -35.48529 -16.55217 1.000 80.85893 308 VAL B O 1
ATOM 12607 N N . ASN B 1 289 ? -6.85384 -36.49074 -14.75209 1.000 79.72579 309 ASN B N 1
ATOM 12608 C CA . ASN B 1 289 ? -5.91848 -35.41159 -14.45661 1.000 79.90915 309 ASN B CA 1
ATOM 12609 C C . ASN B 1 289 ? -4.59587 -35.69828 -15.15963 1.000 78.91110 309 ASN B C 1
ATOM 12610 O O . ASN B 1 289 ? -3.96768 -36.73323 -14.91272 1.000 77.61168 309 ASN B O 1
ATOM 12621 N N . ALA B 1 290 ? -4.17352 -34.78190 -16.02700 1.000 80.20332 310 ALA B N 1
ATOM 12622 C CA . ALA B 1 290 ? -2.94448 -34.94068 -16.79330 1.000 78.80139 310 ALA B CA 1
ATOM 12623 C C . ALA B 1 290 ? -1.72202 -34.35756 -16.09409 1.000 78.36155 310 ALA B C 1
ATOM 12624 O O . ALA B 1 290 ? -0.62820 -34.38693 -16.66894 1.000 77.61799 310 ALA B O 1
ATOM 12631 N N . GLN B 1 291 ? -1.87689 -33.83235 -14.87971 1.000 79.07874 311 GLN B N 1
ATOM 12632 C CA . GLN B 1 291 ? -0.75169 -33.25117 -14.15997 1.000 77.79308 311 GLN B CA 1
ATOM 12633 C C . GLN B 1 291 ? 0.34301 -34.29206 -13.95029 1.000 76.31228 311 GLN B C 1
ATOM 12634 O O . GLN B 1 291 ? 0.07559 -35.48020 -13.75303 1.000 75.96973 311 GLN B O 1
ATOM 12648 N N . VAL B 1 292 ? 1.59375 -33.83323 -14.00324 1.000 75.45511 312 VAL B N 1
ATOM 12649 C CA . VAL B 1 292 ? 2.72616 -34.72932 -13.81594 1.000 74.89463 312 VAL B CA 1
ATOM 12650 C C . VAL B 1 292 ? 2.77723 -35.18922 -12.36585 1.000 75.60462 312 VAL B C 1
ATOM 12651 O O . VAL B 1 292 ? 2.58329 -34.39747 -11.43239 1.000 74.98464 312 VAL B O 1
ATOM 12664 N N . SER B 1 293 ? 3.04352 -36.47642 -12.16961 1.000 74.73793 313 SER B N 1
ATOM 12665 C CA . SER B 1 293 ? 3.17906 -37.02198 -10.82933 1.000 73.80087 313 SER B CA 1
ATOM 12666 C C . SER B 1 293 ? 4.59485 -36.80264 -10.30935 1.000 74.11263 313 SER B C 1
ATOM 12667 O O . SER B 1 293 ? 5.57233 -36.84764 -11.06280 1.000 72.37489 313 SER B O 1
ATOM 12675 N N . ASN B 1 294 ? 4.69651 -36.56680 -8.99863 1.000 72.40290 314 ASN B N 1
ATOM 12676 C CA . ASN B 1 294 ? 5.99454 -36.28290 -8.39640 1.000 70.77221 314 ASN B CA 1
ATOM 12677 C C . ASN B 1 294 ? 6.95159 -37.45525 -8.56926 1.000 69.33562 314 ASN B C 1
ATOM 12678 O O . ASN B 1 294 ? 8.14093 -37.25786 -8.84113 1.000 68.56804 314 ASN B O 1
ATOM 12689 N N . GLU B 1 295 ? 6.45105 -38.68475 -8.42297 1.000 68.75472 315 GLU B N 1
ATOM 12690 C CA . GLU B 1 295 ? 7.31722 -39.85471 -8.53911 1.000 68.80604 315 GLU B CA 1
ATOM 12691 C C . GLU B 1 295 ? 7.84205 -40.01702 -9.96137 1.000 68.94270 315 GLU B C 1
ATOM 12692 O O . GLU B 1 295 ? 9.00322 -40.39304 -10.16175 1.000 66.03402 315 GLU B O 1
ATOM 12704 N N . PHE B 1 296 ? 6.99986 -39.74345 -10.95970 1.000 69.98662 316 PHE B N 1
ATOM 12705 C CA . PHE B 1 296 ? 7.40758 -39.89452 -12.35240 1.000 70.01763 316 PHE B CA 1
ATOM 12706 C C . PHE B 1 296 ? 8.62590 -39.03411 -12.66739 1.000 67.84874 316 PHE B C 1
ATOM 12707 O O . PHE B 1 296 ? 9.66664 -39.53998 -13.10125 1.000 65.62561 316 PHE B O 1
ATOM 12724 N N . THR B 1 297 ? 8.51449 -37.72225 -12.45120 1.000 69.10783 317 THR B N 1
ATOM 12725 C CA . THR B 1 297 ? 9.57951 -36.81679 -12.87127 1.000 67.92601 317 THR B CA 1
ATOM 12726 C C . THR B 1 297 ? 10.80191 -36.92281 -11.96625 1.000 66.41620 317 THR B C 1
ATOM 12727 O O . THR B 1 297 ? 11.93838 -36.82697 -12.44358 1.000 65.15835 317 THR B O 1
ATOM 12738 N N . THR B 1 298 ? 10.60051 -37.11507 -10.66188 1.000 66.78740 318 THR B N 1
ATOM 12739 C CA . THR B 1 298 ? 11.73063 -37.10908 -9.74148 1.000 65.38521 318 THR B CA 1
ATOM 12740 C C . THR B 1 298 ? 12.42323 -38.46178 -9.64298 1.000 63.51904 318 THR B C 1
ATOM 12741 O O . THR B 1 298 ? 13.61368 -38.51155 -9.31367 1.000 62.77711 318 THR B O 1
ATOM 12752 N N . THR B 1 299 ? 11.71724 -39.55968 -9.92291 1.000 63.93632 319 THR B N 1
ATOM 12753 C CA . THR B 1 299 ? 12.29926 -40.89511 -9.79883 1.000 65.56165 319 THR B CA 1
ATOM 12754 C C . THR B 1 299 ? 12.28682 -41.64107 -11.12719 1.000 64.20245 319 THR B C 1
ATOM 12755 O O . THR B 1 299 ? 13.34878 -41.83819 -11.72278 1.000 61.66688 319 THR B O 1
ATOM 12766 N N . ALA B 1 300 ? 11.11931 -42.06470 -11.61329 1.000 65.25282 320 ALA B N 1
ATOM 12767 C CA . ALA B 1 300 ? 11.06431 -43.04395 -12.69446 1.000 65.87521 320 ALA B CA 1
ATOM 12768 C C . ALA B 1 300 ? 11.73487 -42.52151 -13.96073 1.000 65.13484 320 ALA B C 1
ATOM 12769 O O . ALA B 1 300 ? 12.67632 -43.13341 -14.47896 1.000 62.07297 320 ALA B O 1
ATOM 12776 N N . PHE B 1 301 ? 11.26039 -41.38699 -14.47778 1.000 65.79456 321 PHE B N 1
ATOM 12777 C CA . PHE B 1 301 ? 11.72906 -40.91302 -15.77436 1.000 64.92212 321 PHE B CA 1
ATOM 12778 C C . PHE B 1 301 ? 13.15350 -40.37961 -15.73572 1.000 62.46542 321 PHE B C 1
ATOM 12779 O O . PHE B 1 301 ? 13.67361 -40.00191 -16.79126 1.000 63.23952 321 PHE B O 1
ATOM 12796 N N . ARG B 1 302 ? 13.79688 -40.33297 -14.57245 1.000 60.92534 322 ARG B N 1
ATOM 12797 C CA . ARG B 1 302 ? 15.21352 -40.00206 -14.51108 1.000 60.45596 322 ARG B CA 1
ATOM 12798 C C . ARG B 1 302 ? 16.10372 -41.19920 -14.81871 1.000 60.22483 322 ARG B C 1
ATOM 12799 O O . ARG B 1 302 ? 17.32076 -41.11325 -14.62332 1.000 59.38784 322 ARG B O 1
ATOM 12820 N N . PHE B 1 303 ? 15.52725 -42.30845 -15.29220 1.000 61.35695 323 PHE B N 1
ATOM 12821 C CA . PHE B 1 303 ? 16.34240 -43.43290 -15.73746 1.000 59.63480 323 PHE B CA 1
ATOM 12822 C C . PHE B 1 303 ? 17.26926 -43.02700 -16.87302 1.000 59.16348 323 PHE B C 1
ATOM 12823 O O . PHE B 1 303 ? 18.35632 -43.59712 -17.02152 1.000 59.23801 323 PHE B O 1
ATOM 12840 N N . GLY B 1 304 ? 16.85742 -42.04903 -17.68368 1.000 58.35969 324 GLY B N 1
ATOM 12841 C CA . GLY B 1 304 ? 17.65901 -41.65339 -18.82890 1.000 59.47187 324 GLY B CA 1
ATOM 12842 C C . GLY B 1 304 ? 19.06684 -41.23370 -18.46015 1.000 58.80482 324 GLY B C 1
ATOM 12843 O O . GLY B 1 304 ? 19.98484 -41.33728 -19.27849 1.000 57.24871 324 GLY B O 1
ATOM 12847 N N . HIS B 1 305 ? 19.26192 -40.75459 -17.23108 1.000 57.64321 325 HIS B N 1
ATOM 12848 C CA . HIS B 1 305 ? 20.59465 -40.35276 -16.80427 1.000 56.36704 325 HIS B CA 1
ATOM 12849 C C . HIS B 1 305 ? 21.56389 -41.52703 -16.78445 1.000 56.07669 325 HIS B C 1
ATOM 12850 O O . HIS B 1 305 ? 22.78038 -41.31381 -16.82111 1.000 55.81037 325 HIS B O 1
ATOM 12864 N N . SER B 1 306 ? 21.05410 -42.76001 -16.75002 1.000 56.12113 326 SER B N 1
ATOM 12865 C CA . SER B 1 306 ? 21.91998 -43.93266 -16.77439 1.000 56.46825 326 SER B CA 1
ATOM 12866 C C . SER B 1 306 ? 22.29739 -44.34934 -18.19151 1.000 57.69101 326 SER B C 1
ATOM 12867 O O . SER B 1 306 ? 23.34692 -44.97344 -18.38729 1.000 57.20679 326 SER B O 1
ATOM 12875 N N . GLU B 1 307 ? 21.46639 -44.03088 -19.18424 1.000 58.12566 327 GLU B N 1
ATOM 12876 C CA . GLU B 1 307 ? 21.70701 -44.48794 -20.54706 1.000 59.90924 327 GLU B CA 1
ATOM 12877 C C . GLU B 1 307 ? 22.56444 -43.52700 -21.36406 1.000 57.83519 327 GLU B C 1
ATOM 12878 O O . GLU B 1 307 ? 22.92563 -43.86186 -22.49623 1.000 56.70995 327 GLU B O 1
ATOM 12890 N N . VAL B 1 308 ? 22.91510 -42.35962 -20.82180 1.000 56.88239 328 VAL B N 1
ATOM 12891 C CA . VAL B 1 308 ? 23.74179 -41.40884 -21.55792 1.000 57.41845 328 VAL B CA 1
ATOM 12892 C C . VAL B 1 308 ? 25.16224 -41.94684 -21.67139 1.000 58.59754 328 VAL B C 1
ATOM 12893 O O . VAL B 1 308 ? 25.74396 -42.42752 -20.68945 1.000 56.19283 328 VAL B O 1
ATOM 12906 N N . GLY B 1 309 ? 25.73104 -41.85736 -22.87494 1.000 61.47442 329 GLY B N 1
ATOM 12907 C CA . GLY B 1 309 ? 27.07924 -42.30961 -23.12719 1.000 61.46426 329 GLY B CA 1
ATOM 12908 C C . GLY B 1 309 ? 28.10165 -41.19862 -22.98926 1.000 61.08334 329 GLY B C 1
ATOM 12909 O O . GLY B 1 309 ? 27.76293 -40.01915 -22.86332 1.000 60.53235 329 GLY B O 1
ATOM 12913 N N . PRO B 1 310 ? 29.38676 -41.56033 -23.02493 1.000 61.93533 330 PRO B N 1
ATOM 12914 C CA . PRO B 1 310 ? 30.44159 -40.59007 -22.69890 1.000 63.61556 330 PRO B CA 1
ATOM 12915 C C . PRO B 1 310 ? 30.79411 -39.61646 -23.81245 1.000 64.91135 330 PRO B C 1
ATOM 12916 O O . PRO B 1 310 ? 31.47017 -38.61633 -23.53188 1.000 63.79548 330 PRO B O 1
ATOM 12927 N N . PHE B 1 311 ? 30.37306 -39.86045 -25.05274 1.000 65.83507 331 PHE B N 1
ATOM 12928 C CA . PHE B 1 311 ? 30.78384 -39.03395 -26.17840 1.000 66.02672 331 PHE B CA 1
ATOM 12929 C C . PHE B 1 311 ? 29.58240 -38.59676 -27.00250 1.000 64.92361 331 PHE B C 1
ATOM 12930 O O . PHE B 1 311 ? 28.58653 -39.31604 -27.11827 1.000 64.84330 331 PHE B O 1
ATOM 12947 N N . MET B 1 312 ? 29.70074 -37.40321 -27.58127 1.000 66.74393 332 MET B N 1
ATOM 12948 C CA . MET B 1 312 ? 28.76480 -36.89739 -28.58337 1.000 66.88591 332 MET B CA 1
ATOM 12949 C C . MET B 1 312 ? 29.43527 -37.08949 -29.94213 1.000 66.92108 332 MET B C 1
ATOM 12950 O O . MET B 1 312 ? 30.29759 -36.30068 -30.33728 1.000 66.97877 332 MET B O 1
ATOM 12964 N N . GLU B 1 313 ? 29.04635 -38.14720 -30.65133 1.000 66.90771 333 GLU B N 1
ATOM 12965 C CA . GLU B 1 313 ? 29.74175 -38.54985 -31.86794 1.000 68.71009 333 GLU B CA 1
ATOM 12966 C C . GLU B 1 313 ? 29.37084 -37.65575 -33.04619 1.000 68.44721 333 GLU B C 1
ATOM 12967 O O . GLU B 1 313 ? 28.22731 -37.20900 -33.17466 1.000 67.87119 333 GLU B O 1
ATOM 12979 N N . TYR B 1 314 ? 30.35218 -37.40013 -33.90939 1.000 69.51954 334 TYR B N 1
ATOM 12980 C CA . TYR B 1 314 ? 30.15202 -36.66452 -35.14992 1.000 69.64689 334 TYR B CA 1
ATOM 12981 C C . TYR B 1 314 ? 30.50065 -37.56095 -36.32964 1.000 70.54471 334 TYR B C 1
ATOM 12982 O O . TYR B 1 314 ? 31.48598 -38.30361 -36.28578 1.000 71.04740 334 TYR B O 1
ATOM 13000 N N . TYR B 1 315 ? 29.69258 -37.48389 -37.38562 1.000 71.31691 335 TYR B N 1
ATOM 13001 C CA . TYR B 1 315 ? 29.89412 -38.28983 -38.58083 1.000 71.89879 335 TYR B CA 1
ATOM 13002 C C . TYR B 1 315 ? 29.61009 -37.44944 -39.81711 1.000 73.11054 335 TYR B C 1
ATOM 13003 O O . TYR B 1 315 ? 28.78195 -36.53572 -39.78775 1.000 73.87254 335 TYR B O 1
ATOM 13021 N N . SER B 1 316 ? 30.31102 -37.76536 -40.90522 1.000 74.08163 336 SER B N 1
ATOM 13022 C CA . SER B 1 316 ? 30.05224 -37.14833 -42.19654 1.000 74.62254 336 SER B CA 1
ATOM 13023 C C . SER B 1 316 ? 28.98504 -37.94814 -42.94007 1.000 74.32149 336 SER B C 1
ATOM 13024 O O . SER B 1 316 ? 28.52717 -38.99719 -42.48086 1.000 73.60851 336 SER B O 1
ATOM 13032 N N . GLU B 1 317 ? 28.58100 -37.45345 -44.11313 1.000 75.52029 337 GLU B N 1
ATOM 13033 C CA . GLU B 1 317 ? 27.58161 -38.17330 -44.89547 1.000 74.23034 337 GLU B CA 1
ATOM 13034 C C . GLU B 1 317 ? 28.10918 -39.53505 -45.33189 1.000 74.46065 337 GLU B C 1
ATOM 13035 O O . GLU B 1 317 ? 27.38836 -40.53740 -45.26017 1.000 72.94503 337 GLU B O 1
ATOM 13047 N N . ASN B 1 318 ? 29.37175 -39.59765 -45.77093 1.000 76.19934 338 ASN B N 1
ATOM 13048 C CA . ASN B 1 318 ? 29.94112 -40.86028 -46.23734 1.000 77.20532 338 ASN B CA 1
ATOM 13049 C C . ASN B 1 318 ? 30.24401 -41.83591 -45.10083 1.000 76.52197 338 ASN B C 1
ATOM 13050 O O . ASN B 1 318 ? 30.74006 -42.93537 -45.37229 1.000 76.83855 338 ASN B O 1
ATOM 13061 N N . GLY B 1 319 ? 29.96193 -41.47673 -43.85204 1.000 76.40932 339 GLY B N 1
ATOM 13062 C CA . GLY B 1 319 ? 29.99444 -42.42338 -42.75644 1.000 76.61490 339 GLY B CA 1
ATOM 13063 C C . GLY B 1 319 ? 31.27863 -42.47885 -41.96040 1.000 77.34530 339 GLY B C 1
ATOM 13064 O O . GLY B 1 319 ? 31.42901 -43.38505 -41.13174 1.000 75.62096 339 GLY B O 1
ATOM 13068 N N . THR B 1 320 ? 32.20430 -41.54897 -42.17926 1.000 78.06609 340 THR B N 1
ATOM 13069 C CA . THR B 1 320 ? 33.44838 -41.49773 -41.42186 1.000 77.94437 340 THR B CA 1
ATOM 13070 C C . THR B 1 320 ? 33.25444 -40.63398 -40.17951 1.000 77.65016 340 THR B C 1
ATOM 13071 O O . THR B 1 320 ? 32.67057 -39.54835 -40.25938 1.000 77.68719 340 THR B O 1
ATOM 13082 N N . ARG B 1 321 ? 33.73905 -41.11690 -39.03426 1.000 77.19123 341 ARG B N 1
ATOM 13083 C CA . ARG B 1 321 ? 33.53428 -40.41412 -37.77223 1.000 75.81409 341 ARG B CA 1
ATOM 13084 C C . ARG B 1 321 ? 34.55273 -39.29215 -37.60462 1.000 75.72147 341 ARG B C 1
ATOM 13085 O O . ARG B 1 321 ? 35.73819 -39.45409 -37.90869 1.000 76.44132 341 ARG B O 1
ATOM 13106 N N . LEU B 1 322 ? 34.07975 -38.15389 -37.10936 1.000 73.01676 342 LEU B N 1
ATOM 13107 C CA . LEU B 1 322 ? 34.88994 -36.96178 -36.93275 1.000 73.26434 342 LEU B CA 1
ATOM 13108 C C . LEU B 1 322 ? 35.37464 -36.88357 -35.48033 1.000 73.09708 342 LEU B C 1
ATOM 13109 O O . LEU B 1 322 ? 35.32510 -37.87188 -34.73867 1.000 71.82541 342 LEU B O 1
ATOM 13125 N N . GLN B 1 323 ? 35.85684 -35.71352 -35.07085 1.000 75.09904 343 GLN B N 1
ATOM 13126 C CA . GLN B 1 323 ? 36.23659 -35.45989 -33.68846 1.000 73.15942 343 GLN B CA 1
ATOM 13127 C C . GLN B 1 323 ? 35.02048 -35.61922 -32.78295 1.000 72.50198 343 GLN B C 1
ATOM 13128 O O . GLN B 1 323 ? 34.07715 -34.82355 -32.87907 1.000 71.61687 343 GLN B O 1
ATOM 13142 N N . PRO B 1 324 ? 34.99248 -36.61171 -31.89436 1.000 71.55892 344 PRO B N 1
ATOM 13143 C CA . PRO B 1 324 ? 33.86736 -36.71430 -30.96258 1.000 68.94407 344 PRO B CA 1
ATOM 13144 C C . PRO B 1 324 ? 33.97942 -35.66700 -29.86901 1.000 68.19328 344 PRO B C 1
ATOM 13145 O O . PRO B 1 324 ? 35.07263 -35.21657 -29.51713 1.000 68.47810 344 PRO B O 1
ATOM 13156 N N . LEU B 1 325 ? 32.82306 -35.26542 -29.34291 1.000 67.70529 345 LEU B N 1
ATOM 13157 C CA . LEU B 1 325 ? 32.77085 -34.28346 -28.26892 1.000 67.53527 345 LEU B CA 1
ATOM 13158 C C . LEU B 1 325 ? 32.44302 -34.98309 -26.96123 1.000 65.38431 345 LEU B C 1
ATOM 13159 O O . LEU B 1 325 ? 31.34367 -35.54666 -26.83924 1.000 63.83785 345 LEU B O 1
ATOM 13175 N N . PRO B 1 326 ? 33.33796 -34.99087 -25.97086 1.000 66.33876 346 PRO B N 1
ATOM 13176 C CA . PRO B 1 326 ? 32.97787 -35.56387 -24.66975 1.000 64.77640 346 PRO B CA 1
ATOM 13177 C C . PRO B 1 326 ? 31.80438 -34.82104 -24.05132 1.000 63.27917 346 PRO B C 1
ATOM 13178 O O . PRO B 1 326 ? 31.64488 -33.61108 -24.22513 1.000 63.01528 346 PRO B O 1
ATOM 13189 N N . ILE B 1 327 ? 30.97490 -35.56376 -23.31691 1.000 61.56155 347 ILE B N 1
ATOM 13190 C CA . ILE B 1 327 ? 29.80149 -34.95612 -22.69684 1.000 61.37387 347 ILE B CA 1
ATOM 13191 C C . ILE B 1 327 ? 30.21979 -33.86874 -21.71591 1.000 61.32427 347 ILE B C 1
ATOM 13192 O O . ILE B 1 327 ? 29.61119 -32.79305 -21.66755 1.000 60.42174 347 ILE B O 1
ATOM 13208 N N . LYS B 1 328 ? 31.26395 -34.12436 -20.92024 1.000 61.32987 348 LYS B N 1
ATOM 13209 C CA . LYS B 1 328 ? 31.65697 -33.16411 -19.89448 1.000 61.06198 348 LYS B CA 1
ATOM 13210 C C . LYS B 1 328 ? 32.10704 -31.83472 -20.48483 1.000 62.09550 348 LYS B C 1
ATOM 13211 O O . LYS B 1 328 ? 32.20805 -30.84764 -19.74842 1.000 62.29381 348 LYS B O 1
ATOM 13230 N N . PHE B 1 329 ? 32.37672 -31.78247 -21.78856 1.000 63.36360 349 PHE B N 1
ATOM 13231 C CA . PHE B 1 329 ? 32.72608 -30.54175 -22.46682 1.000 63.73453 349 PHE B CA 1
ATOM 13232 C C . PHE B 1 329 ? 31.60909 -30.04346 -23.37690 1.000 63.92374 349 PHE B C 1
ATOM 13233 O O . PHE B 1 329 ? 31.84260 -29.14420 -24.19058 1.000 65.28870 349 PHE B O 1
ATOM 13250 N N . SER B 1 330 ? 30.40156 -30.59563 -23.25570 1.000 63.45659 350 SER B N 1
ATOM 13251 C CA . SER B 1 330 ? 29.30363 -30.27637 -24.15868 1.000 64.32266 350 SER B CA 1
ATOM 13252 C C . SER B 1 330 ? 28.16361 -29.52400 -23.48659 1.000 64.17507 350 SER B C 1
ATOM 13253 O O . SER B 1 330 ? 27.14352 -29.27212 -24.13665 1.000 63.75502 350 SER B O 1
ATOM 13261 N N . TYR B 1 331 ? 28.29755 -29.16068 -22.21354 1.000 63.69446 351 TYR B N 1
ATOM 13262 C CA . TYR B 1 331 ? 27.22806 -28.46354 -21.51019 1.000 62.73251 351 TYR B CA 1
ATOM 13263 C C . TYR B 1 331 ? 27.24842 -26.98778 -21.88564 1.000 63.63826 351 TYR B C 1
ATOM 13264 O O . TYR B 1 331 ? 28.25791 -26.30414 -21.68348 1.000 64.28140 351 TYR B O 1
ATOM 13282 N N . PHE B 1 332 ? 26.13462 -26.49820 -22.42308 1.000 64.40255 352 PHE B N 1
ATOM 13283 C CA . PHE B 1 332 ? 25.99376 -25.09627 -22.80605 1.000 65.17137 352 PHE B CA 1
ATOM 13284 C C . PHE B 1 332 ? 27.17493 -24.66118 -23.67199 1.000 66.83699 352 PHE B C 1
ATOM 13285 O O . PHE B 1 332 ? 27.88999 -23.70140 -23.37752 1.000 66.83995 352 PHE B O 1
ATOM 13302 N N . ASN B 1 333 ? 27.36280 -25.40372 -24.76495 1.000 67.51373 353 ASN B N 1
ATOM 13303 C CA . ASN B 1 333 ? 28.48488 -25.22297 -25.68428 1.000 68.13139 353 ASN B CA 1
ATOM 13304 C C . ASN B 1 333 ? 27.93410 -24.90804 -27.06928 1.000 68.35011 353 ASN B C 1
ATOM 13305 O O . ASN B 1 333 ? 27.62313 -25.82502 -27.84628 1.000 68.18046 353 ASN B O 1
ATOM 13316 N N . PRO B 1 334 ? 27.78558 -23.62756 -27.41983 1.000 68.60827 354 PRO B N 1
ATOM 13317 C CA . PRO B 1 334 ? 27.29901 -23.29444 -28.76989 1.000 70.29112 354 PRO B CA 1
ATOM 13318 C C . PRO B 1 334 ? 28.23733 -23.73493 -29.88011 1.000 70.70096 354 PRO B C 1
ATOM 13319 O O . PRO B 1 334 ? 27.77485 -24.00674 -30.99507 1.000 69.56423 354 PRO B O 1
ATOM 13330 N N . HIS B 1 335 ? 29.54489 -23.80532 -29.61433 1.000 72.07102 355 HIS B N 1
ATOM 13331 C CA . HIS B 1 335 ? 30.49178 -24.25070 -30.62981 1.000 72.20749 355 HIS B CA 1
ATOM 13332 C C . HIS B 1 335 ? 30.19370 -25.66434 -31.10859 1.000 71.72298 355 HIS B C 1
ATOM 13333 O O . HIS B 1 335 ? 30.59371 -26.02885 -32.22000 1.000 72.14778 355 HIS B O 1
ATOM 13347 N N . ALA B 1 336 ? 29.49848 -26.46680 -30.29922 1.000 69.43172 356 ALA B N 1
ATOM 13348 C CA . ALA B 1 336 ? 29.13789 -27.81731 -30.71199 1.000 68.87364 356 ALA B CA 1
ATOM 13349 C C . ALA B 1 336 ? 28.28410 -27.82674 -31.97247 1.000 69.06398 356 ALA B C 1
ATOM 13350 O O . ALA B 1 336 ? 28.13639 -28.88258 -32.59788 1.000 68.57154 356 ALA B O 1
ATOM 13357 N N . LEU B 1 337 ? 27.70714 -26.68357 -32.34943 1.000 69.78657 357 LEU B N 1
ATOM 13358 C CA . LEU B 1 337 ? 26.93746 -26.55396 -33.58056 1.000 70.59085 357 LEU B CA 1
ATOM 13359 C C . LEU B 1 337 ? 27.68954 -25.76965 -34.65027 1.000 71.49258 357 LEU B C 1
ATOM 13360 O O . LEU B 1 337 ? 27.08121 -25.33046 -35.63065 1.000 73.02351 357 LEU B O 1
ATOM 13376 N N . ASN B 1 338 ? 29.00131 -25.58049 -34.48215 1.000 73.42249 358 ASN B N 1
ATOM 13377 C CA . ASN B 1 338 ? 29.78306 -24.87908 -35.49681 1.000 75.05188 358 ASN B CA 1
ATOM 13378 C C . ASN B 1 338 ? 29.61134 -25.53326 -36.86046 1.000 75.38800 358 ASN B C 1
ATOM 13379 O O . ASN B 1 338 ? 29.31013 -24.86213 -37.85414 1.000 75.38054 358 ASN B O 1
ATOM 13390 N N . ARG B 1 339 ? 29.79253 -26.85309 -36.92252 1.000 75.83169 359 ARG B N 1
ATOM 13391 C CA . ARG B 1 339 ? 29.71573 -27.60295 -38.16933 1.000 75.49179 359 ARG B CA 1
ATOM 13392 C C . ARG B 1 339 ? 28.29425 -28.05875 -38.49361 1.000 74.57752 359 ARG B C 1
ATOM 13393 O O . ARG B 1 339 ? 28.11113 -29.12871 -39.08810 1.000 76.03320 359 ARG B O 1
ATOM 13414 N N . GLY B 1 340 ? 27.28106 -27.27166 -38.12478 1.000 72.56770 360 GLY B N 1
ATOM 13415 C CA . GLY B 1 340 ? 25.90149 -27.63184 -38.38877 1.000 72.08751 360 GLY B CA 1
ATOM 13416 C C . GLY B 1 340 ? 25.37493 -28.67666 -37.42122 1.000 71.30197 360 GLY B C 1
ATOM 13417 O O . GLY B 1 340 ? 26.04865 -29.11405 -36.48574 1.000 70.40954 360 GLY B O 1
ATOM 13421 N N . VAL B 1 341 ? 24.12459 -29.08356 -37.66070 1.000 71.82495 361 VAL B N 1
ATOM 13422 C CA . VAL B 1 341 ? 23.47916 -30.10467 -36.83656 1.000 70.37353 361 VAL B CA 1
ATOM 13423 C C . VAL B 1 341 ? 23.50766 -31.48738 -37.47642 1.000 70.14215 361 VAL B C 1
ATOM 13424 O O . VAL B 1 341 ? 23.25214 -32.48249 -36.77773 1.000 68.19829 361 VAL B O 1
ATOM 13437 N N . GLU B 1 342 ? 23.80810 -31.58693 -38.77249 1.000 69.68441 362 GLU B N 1
ATOM 13438 C CA . GLU B 1 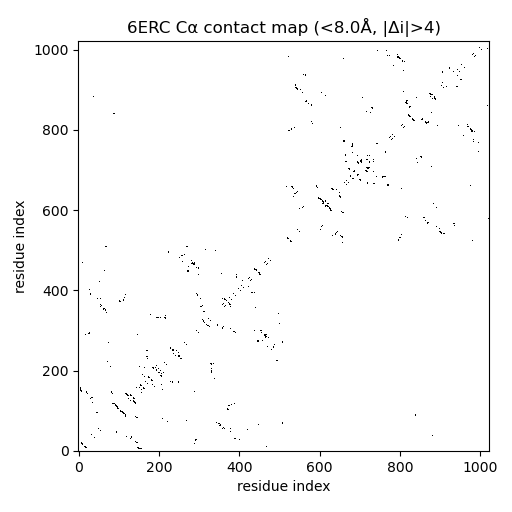342 ? 23.79487 -32.88956 -39.43531 1.000 68.82982 362 GLU B CA 1
ATOM 13439 C C . GLU B 1 342 ? 24.82244 -33.84739 -38.85210 1.000 68.34973 362 GLU B C 1
ATOM 13440 O O . GLU B 1 342 ? 24.47445 -35.01453 -38.60391 1.000 67.47853 362 GLU B O 1
ATOM 13452 N N . PRO B 1 343 ? 26.07538 -33.45097 -38.61443 1.000 68.64806 363 PRO B N 1
ATOM 13453 C CA . PRO B 1 343 ? 27.01734 -34.39362 -37.98538 1.000 69.26368 363 PRO B CA 1
ATOM 13454 C C . PRO B 1 343 ? 26.54553 -34.89387 -36.62931 1.000 68.87204 363 PRO B C 1
ATOM 13455 O O . PRO B 1 343 ? 26.70017 -36.08317 -36.32337 1.000 67.99123 363 PRO B O 1
ATOM 13466 N N . LEU B 1 344 ? 25.98211 -34.01259 -35.79950 1.000 67.95710 364 LEU B N 1
ATOM 13467 C CA . LEU B 1 344 ? 25.38421 -34.44023 -34.53943 1.000 66.78386 364 LEU B CA 1
ATOM 13468 C C . LEU B 1 344 ? 24.32963 -35.51429 -34.77508 1.000 66.14386 364 LEU B C 1
ATOM 13469 O O . LEU B 1 344 ? 24.38955 -36.60744 -34.20146 1.000 65.28117 364 LEU B O 1
ATOM 13485 N N . ILE B 1 345 ? 23.34786 -35.20963 -35.62573 1.000 65.88391 365 ILE B N 1
ATOM 13486 C CA . ILE B 1 345 ? 22.24537 -36.13723 -35.86240 1.000 65.68868 365 ILE B CA 1
ATOM 13487 C C . ILE B 1 345 ? 22.76269 -37.44907 -36.44034 1.000 65.83477 365 ILE B C 1
ATOM 13488 O O . ILE B 1 345 ? 22.26645 -38.53030 -36.10019 1.000 64.13842 365 ILE B O 1
ATOM 13504 N N . ARG B 1 346 ? 23.76130 -37.37956 -37.32645 1.000 66.64755 366 ARG B N 1
ATOM 13505 C CA . ARG B 1 346 ? 24.33684 -38.60193 -37.88028 1.000 66.96406 366 ARG B CA 1
ATOM 13506 C C . ARG B 1 346 ? 24.92621 -39.47524 -36.78064 1.000 65.57672 366 ARG B C 1
ATOM 13507 O O . ARG B 1 346 ? 24.73593 -40.69690 -36.77744 1.000 65.51814 366 ARG B O 1
ATOM 13528 N N . GLY B 1 347 ? 25.63979 -38.86739 -35.83283 1.000 67.43341 367 GLY B N 1
ATOM 13529 C CA . GLY B 1 347 ? 26.19026 -39.63867 -34.73133 1.000 67.01964 367 GLY B CA 1
ATOM 13530 C C . GLY B 1 347 ? 25.11869 -40.17798 -33.80246 1.000 64.75465 367 GLY B C 1
ATOM 13531 O O . GLY B 1 347 ? 25.19982 -41.32119 -33.34414 1.000 64.71786 367 GLY B O 1
ATOM 13535 N N . LEU B 1 348 ? 24.09544 -39.36883 -33.51865 1.000 63.52809 368 LEU B N 1
ATOM 13536 C CA . LEU B 1 348 ? 23.07455 -39.77504 -32.55755 1.000 63.22286 368 LEU B CA 1
ATOM 13537 C C . LEU B 1 348 ? 22.35827 -41.04426 -33.00250 1.000 63.02175 368 LEU B C 1
ATOM 13538 O O . LEU B 1 348 ? 22.01204 -41.89135 -32.17065 1.000 60.55309 368 LEU B O 1
ATOM 13554 N N . ILE B 1 349 ? 22.12221 -41.19556 -34.30769 1.000 64.25225 369 ILE B N 1
ATOM 13555 C CA . ILE B 1 349 ? 21.34681 -42.33149 -34.79573 1.000 62.42069 369 ILE B CA 1
ATOM 13556 C C . ILE B 1 349 ? 22.18997 -43.58141 -35.02842 1.000 63.23783 369 ILE B C 1
ATOM 13557 O O . ILE B 1 349 ? 21.62668 -44.68074 -35.13492 1.000 62.54513 369 ILE B O 1
ATOM 13573 N N . ILE B 1 350 ? 23.51593 -43.45490 -35.09918 1.000 64.86563 370 ILE B N 1
ATOM 13574 C CA . ILE B 1 350 ? 24.36323 -44.59610 -35.43424 1.000 66.56305 370 ILE B CA 1
ATOM 13575 C C . ILE B 1 350 ? 25.05968 -45.15355 -34.19564 1.000 66.20852 370 ILE B C 1
ATOM 13576 O O . ILE B 1 350 ? 25.41450 -46.33680 -34.15846 1.000 66.62555 370 ILE B O 1
ATOM 13592 N N . ASN B 1 351 ? 25.26459 -44.32014 -33.17719 1.000 64.13837 371 ASN B N 1
ATOM 13593 C CA . ASN B 1 351 ? 26.02667 -44.72356 -32.00000 1.000 65.91771 371 ASN B CA 1
ATOM 13594 C C . ASN B 1 351 ? 25.10079 -45.26976 -30.91752 1.000 64.49769 371 ASN B C 1
ATOM 13595 O O . ASN B 1 351 ? 24.07432 -44.65929 -30.60219 1.000 62.27777 371 ASN B O 1
ATOM 13606 N N . GLU B 1 352 ? 25.47326 -46.41423 -30.34597 1.000 64.62120 372 GLU B N 1
ATOM 13607 C CA . GLU B 1 352 ? 24.71022 -46.99111 -29.24761 1.000 64.29653 372 GLU B CA 1
ATOM 13608 C C . GLU B 1 352 ? 24.90076 -46.18230 -27.96842 1.000 64.33214 372 GLU B C 1
ATOM 13609 O O . GLU B 1 352 ? 25.95671 -45.58884 -27.72877 1.000 64.38954 372 GLU B O 1
ATOM 13621 N N . GLU B 1 353 ? 23.86501 -46.17887 -27.13446 1.000 60.80571 373 GLU B N 1
ATOM 13622 C CA . GLU B 1 353 ? 23.89807 -45.49751 -25.85253 1.000 60.02187 373 GLU B CA 1
ATOM 13623 C C . GLU B 1 353 ? 24.27543 -46.48887 -24.75386 1.000 60.32005 373 GLU B C 1
ATOM 13624 O O . GLU B 1 353 ? 24.41452 -47.69244 -24.98429 1.000 61.16312 373 GLU B O 1
ATOM 13636 N N . GLU B 1 354 ? 24.43841 -45.97135 -23.53973 1.000 61.58150 374 GLU B N 1
ATOM 13637 C CA . GLU B 1 354 ? 24.77480 -46.80839 -22.39925 1.000 62.95467 374 GLU B CA 1
ATOM 13638 C C . GLU B 1 354 ? 23.54649 -47.57147 -21.90956 1.000 61.16245 374 GLU B C 1
ATOM 13639 O O . GLU B 1 354 ? 22.40105 -47.23099 -22.21917 1.000 59.29961 374 GLU B O 1
ATOM 13651 N N . ASN B 1 355 ? 23.80225 -48.61607 -21.12753 1.000 62.18221 375 ASN B N 1
ATOM 13652 C CA . ASN B 1 355 ? 22.73250 -49.46103 -20.62162 1.000 61.80181 375 ASN B CA 1
ATOM 13653 C C . ASN B 1 355 ? 22.05781 -48.81961 -19.41460 1.000 60.62034 375 ASN B C 1
ATOM 13654 O O . ASN B 1 355 ? 22.68873 -48.12148 -18.61436 1.000 60.47086 375 ASN B O 1
ATOM 13665 N N . ILE B 1 356 ? 20.75482 -49.06653 -19.29348 1.000 59.57597 376 ILE B N 1
ATOM 13666 C CA . ILE B 1 356 ? 19.95468 -48.53735 -18.19229 1.000 57.99970 376 ILE B CA 1
ATOM 13667 C C . ILE B 1 356 ? 20.19089 -49.44703 -16.98903 1.000 59.43723 376 ILE B C 1
ATOM 13668 O O . ILE B 1 356 ? 19.59442 -50.51873 -16.87140 1.000 58.97242 376 ILE B O 1
ATOM 13684 N N . ASP B 1 357 ? 21.07365 -49.01672 -16.09329 1.000 60.53775 377 ASP B N 1
ATOM 13685 C CA . ASP B 1 357 ? 21.43149 -49.77676 -14.90574 1.000 60.34812 377 ASP B CA 1
ATOM 13686 C C . ASP B 1 357 ? 21.82907 -48.78171 -13.81913 1.000 60.97876 377 ASP B C 1
ATOM 13687 O O . ASP B 1 357 ? 21.55154 -47.58340 -13.92267 1.000 59.54426 377 ASP B O 1
ATOM 13696 N N . ILE B 1 358 ? 22.47860 -49.27776 -12.76189 1.000 63.52416 378 ILE B N 1
ATOM 13697 C CA . ILE B 1 358 ? 22.88530 -48.40396 -11.66145 1.000 63.61236 378 ILE B CA 1
ATOM 13698 C C . ILE B 1 358 ? 24.10657 -47.56135 -11.98724 1.000 62.34538 378 ILE B C 1
ATOM 13699 O O . ILE B 1 358 ? 24.43689 -46.65116 -11.21754 1.000 59.77642 378 ILE B O 1
ATOM 13715 N N . TYR B 1 359 ? 24.78384 -47.83078 -13.10051 1.000 62.27209 379 TYR B N 1
ATOM 13716 C CA . TYR B 1 359 ? 26.04344 -47.17149 -13.41553 1.000 62.59578 379 TYR B CA 1
ATOM 13717 C C . TYR B 1 359 ? 25.81603 -45.90376 -14.23164 1.000 60.53961 379 TYR B C 1
ATOM 13718 O O . TYR B 1 359 ? 25.03320 -45.89368 -15.18657 1.000 59.24804 379 TYR B O 1
ATOM 13736 N N . MET B 1 360 ? 26.51904 -44.83544 -13.84596 1.000 59.72794 380 MET B N 1
ATOM 13737 C CA . MET B 1 360 ? 26.43421 -43.53518 -14.49761 1.000 58.33808 380 MET B CA 1
ATOM 13738 C C . MET B 1 360 ? 27.83233 -43.05956 -14.86872 1.000 59.17363 380 MET B C 1
ATOM 13739 O O . MET B 1 360 ? 28.77181 -43.20067 -14.08049 1.000 60.35668 380 MET B O 1
ATOM 13753 N N . ILE B 1 361 ? 27.96295 -42.48429 -16.06763 1.000 58.71712 381 ILE B N 1
ATOM 13754 C CA . ILE B 1 361 ? 29.26616 -42.04254 -16.55597 1.000 60.22834 381 ILE B CA 1
ATOM 13755 C C . ILE B 1 361 ? 29.78606 -40.89464 -15.69983 1.000 58.28774 381 ILE B C 1
ATOM 13756 O O . ILE B 1 361 ? 29.02406 -40.02569 -15.25623 1.000 57.84595 381 ILE B O 1
ATOM 13772 N N . SER B 1 362 ? 31.10274 -40.88652 -15.47131 1.000 59.49807 382 SER B N 1
ATOM 13773 C CA . SER B 1 362 ? 31.73462 -39.82817 -14.68937 1.000 61.12756 382 SER B CA 1
ATOM 13774 C C . SER B 1 362 ? 31.45865 -38.44759 -15.26730 1.000 61.73563 382 SER B C 1
ATOM 13775 O O . SER B 1 362 ? 31.51165 -37.45269 -14.53551 1.000 62.76498 382 SER B O 1
ATOM 13783 N N . ASP B 1 363 ? 31.18789 -38.35590 -16.57238 1.000 59.96132 383 ASP B N 1
ATOM 13784 C CA . ASP B 1 363 ? 30.87235 -37.05921 -17.16340 1.000 60.07978 383 ASP B CA 1
ATOM 13785 C C . ASP B 1 363 ? 29.70092 -36.40768 -16.44234 1.000 58.04776 383 ASP B C 1
ATOM 13786 O O . ASP B 1 363 ? 29.72205 -35.20304 -16.16419 1.000 58.44980 383 ASP B O 1
ATOM 13795 N N . LEU B 1 364 ? 28.67348 -37.19225 -16.12587 1.000 57.01910 384 LEU B N 1
ATOM 13796 C CA . LEU B 1 364 ? 27.51196 -36.69197 -15.40463 1.000 58.10465 384 LEU B CA 1
ATOM 13797 C C . LEU B 1 364 ? 27.66470 -36.80388 -13.89503 1.000 58.13716 384 LEU B C 1
ATOM 13798 O O . LEU B 1 364 ? 27.04998 -36.02266 -13.15947 1.000 58.40858 384 LEU B O 1
ATOM 13814 N N . ARG B 1 365 ? 28.46908 -37.75254 -13.41522 1.000 57.57714 385 ARG B N 1
ATOM 13815 C CA . ARG B 1 365 ? 28.57901 -38.00052 -11.98391 1.000 60.69173 385 ARG B CA 1
ATOM 13816 C C . ARG B 1 365 ? 29.68398 -37.19648 -11.31008 1.000 59.56041 385 ARG B C 1
ATOM 13817 O O . ARG B 1 365 ? 29.68039 -37.08769 -10.07976 1.000 60.34809 385 ARG B O 1
ATOM 13838 N N . ASN B 1 366 ? 30.62306 -36.63238 -12.07127 1.000 59.30728 386 ASN B N 1
ATOM 13839 C CA . ASN B 1 366 ? 31.73301 -35.88328 -11.49043 1.000 60.08477 386 ASN B CA 1
ATOM 13840 C C . ASN B 1 366 ? 32.03843 -34.56260 -12.18117 1.000 60.95604 386 ASN B C 1
ATOM 13841 O O . ASN B 1 366 ? 32.63144 -33.68561 -11.54051 1.000 59.85013 386 ASN B O 1
ATOM 13852 N N . PHE B 1 367 ? 31.66456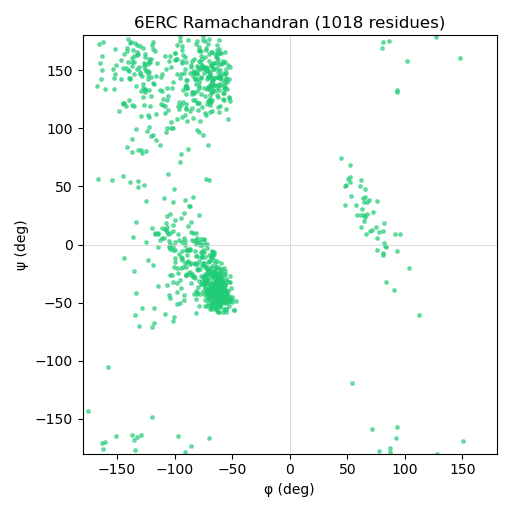 -34.38194 -13.44536 1.000 61.52888 387 PHE B N 1
ATOM 13853 C CA . PHE B 1 367 ? 31.99650 -33.17699 -14.19550 1.000 61.21037 387 PHE B CA 1
ATOM 13854 C C . PHE B 1 367 ? 30.74521 -32.51916 -14.76428 1.000 60.46048 387 PHE B C 1
ATOM 13855 O O . PHE B 1 367 ? 30.75380 -31.97697 -15.87178 1.000 61.59268 387 PHE B O 1
ATOM 13872 N N . LEU B 1 368 ? 29.65293 -32.54995 -14.00527 1.000 58.70398 388 LEU B N 1
ATOM 13873 C CA . LEU B 1 368 ? 28.40717 -31.92590 -14.43802 1.000 59.39223 388 LEU B CA 1
ATOM 13874 C C . LEU B 1 368 ? 28.54015 -30.40968 -14.35479 1.000 62.39680 388 LEU B C 1
ATOM 13875 O O . LEU B 1 368 ? 28.61908 -29.84448 -13.25879 1.000 62.15100 388 LEU B O 1
ATOM 13891 N N . PHE B 1 369 ? 28.56249 -29.75067 -15.51515 1.000 60.72051 389 PHE B N 1
ATOM 13892 C CA . PHE B 1 369 ? 28.59991 -28.29012 -15.60097 1.000 61.81608 389 PHE B CA 1
ATOM 13893 C C . PHE B 1 369 ? 29.87197 -27.71113 -14.98529 1.000 62.31956 389 PHE B C 1
ATOM 13894 O O . PHE B 1 369 ? 29.86745 -26.59001 -14.47217 1.000 63.13841 389 PHE B O 1
ATOM 13911 N N . GLY B 1 370 ? 30.96691 -28.45081 -15.03487 1.000 61.67903 390 GLY B N 1
ATOM 13912 C CA . GLY B 1 370 ? 32.23439 -27.95570 -14.54332 1.000 62.62524 390 GLY B CA 1
ATOM 13913 C C . GLY B 1 370 ? 33.09364 -29.09250 -14.03164 1.000 61.88720 390 GLY B C 1
ATOM 13914 O O . GLY B 1 370 ? 32.79919 -30.26404 -14.24392 1.000 60.70980 390 GLY B O 1
ATOM 13918 N N . LYS B 1 371 ? 34.18537 -28.70585 -13.33847 1.000 64.22623 391 LYS B N 1
ATOM 13919 C CA . LYS B 1 371 ? 35.11450 -29.64630 -12.73511 1.000 64.81766 391 LYS B CA 1
ATOM 13920 C C . LYS B 1 371 ? 34.89204 -29.73337 -11.22704 1.000 64.01738 391 LYS B C 1
ATOM 13921 O O . LYS B 1 371 ? 34.41725 -28.77654 -10.60724 1.000 63.91652 391 LYS B O 1
ATOM 13940 N N . PRO B 1 372 ? 35.22384 -30.86480 -10.60233 1.000 64.44616 392 PRO B N 1
ATOM 13941 C CA . PRO B 1 372 ? 35.09316 -30.96040 -9.14386 1.000 65.12994 392 PRO B CA 1
ATOM 13942 C C . PRO B 1 372 ? 35.93978 -29.91336 -8.43631 1.000 66.88194 392 PRO B C 1
ATOM 13943 O O . PRO B 1 372 ? 36.94089 -29.42577 -8.96681 1.000 67.50258 392 PRO B O 1
ATOM 13954 N N . GLY B 1 373 ? 35.52070 -29.56767 -7.22044 1.000 68.49743 393 GLY B N 1
ATOM 13955 C CA . GLY B 1 373 ? 36.26798 -28.63425 -6.40324 1.000 70.66677 393 GLY B CA 1
ATOM 13956 C C . GLY B 1 373 ? 36.32538 -27.22194 -6.93479 1.000 72.10338 393 GLY B C 1
ATOM 13957 O O . GLY B 1 373 ? 37.07910 -26.40531 -6.39566 1.000 74.54121 393 GLY B O 1
ATOM 13961 N N . GLN B 1 374 ? 35.55383 -26.90550 -7.97493 1.000 70.37361 394 GLN B N 1
ATOM 13962 C CA . GLN B 1 374 ? 35.52042 -25.55647 -8.52559 1.000 71.16415 394 GLN B CA 1
ATOM 13963 C C . GLN B 1 374 ? 34.07590 -25.09952 -8.67639 1.000 69.94134 394 GLN B C 1
ATOM 13964 O O . GLN B 1 374 ? 33.61574 -24.22010 -7.94041 1.000 72.34788 394 GLN B O 1
ATOM 13978 N N . GLY B 1 375 ? 33.35593 -25.69458 -9.62220 1.000 65.29525 395 GLY B N 1
ATOM 13979 C CA . GLY B 1 375 ? 31.94169 -25.42725 -9.78256 1.000 65.53591 395 GLY B CA 1
ATOM 13980 C C . GLY B 1 375 ? 31.14658 -26.65183 -10.18988 1.000 64.69649 395 GLY B C 1
ATOM 13981 O O . GLY B 1 375 ? 29.91307 -26.63478 -10.15049 1.000 64.74248 395 GLY B O 1
ATOM 13985 N N . GLY B 1 376 ? 31.83751 -27.72381 -10.57394 1.000 63.76867 396 GLY B N 1
ATOM 13986 C CA . GLY B 1 376 ? 31.15580 -28.90074 -11.07649 1.000 63.44427 396 GLY B CA 1
ATOM 13987 C C . GLY B 1 376 ? 30.27418 -29.55090 -10.02780 1.000 63.55233 396 GLY B C 1
ATOM 13988 O O . GLY B 1 376 ? 30.41257 -29.32882 -8.82390 1.000 63.16428 396 GLY B O 1
ATOM 13992 N N . LEU B 1 377 ? 29.34833 -30.37920 -10.50690 1.000 62.20607 397 LEU B N 1
ATOM 13993 C CA . LEU B 1 377 ? 28.37120 -31.03654 -9.65233 1.000 61.45872 397 LEU B CA 1
ATOM 13994 C C . LEU B 1 377 ? 28.26904 -32.51036 -10.02970 1.000 60.59611 397 LEU B C 1
ATOM 13995 O O . LEU B 1 377 ? 28.99672 -33.01170 -10.89169 1.000 59.10839 397 LEU B O 1
ATOM 14011 N N . ASP B 1 378 ? 27.35123 -33.20433 -9.35969 1.000 61.63752 398 ASP B N 1
ATOM 14012 C CA . ASP B 1 378 ? 27.13108 -34.63310 -9.54319 1.000 60.13513 398 ASP B CA 1
ATOM 14013 C C . ASP B 1 378 ? 25.65684 -34.84256 -9.84207 1.000 59.44401 398 ASP B C 1
ATOM 14014 O O . ASP B 1 378 ? 24.80143 -34.49814 -9.02099 1.000 60.11194 398 ASP B O 1
ATOM 14023 N N . LEU B 1 379 ? 25.35915 -35.41205 -11.00925 1.000 59.27377 399 LEU B N 1
ATOM 14024 C CA . LEU B 1 379 ? 23.96462 -35.59597 -11.39334 1.000 59.90485 399 LEU B CA 1
ATOM 14025 C C . LEU B 1 379 ? 23.28520 -36.64797 -10.52584 1.000 58.66318 399 LEU B C 1
ATOM 14026 O O . LEU B 1 379 ? 22.09843 -36.52027 -10.20376 1.000 59.80684 399 LEU B O 1
ATOM 14042 N N . ALA B 1 380 ? 24.01611 -37.69513 -10.13920 1.000 57.78197 400 ALA B N 1
ATOM 14043 C CA . ALA B 1 380 ? 23.44194 -38.71134 -9.26343 1.000 59.22616 400 ALA B CA 1
ATOM 14044 C C . ALA B 1 380 ? 23.15013 -38.13900 -7.88076 1.000 60.44209 400 ALA B C 1
ATOM 14045 O O . ALA B 1 380 ? 22.05762 -38.33299 -7.33606 1.000 60.16067 400 ALA B O 1
ATOM 14052 N N . SER B 1 381 ? 24.11566 -37.42611 -7.29528 1.000 59.44645 401 SER B N 1
ATOM 14053 C CA . SER B 1 381 ? 23.88352 -36.81254 -5.99243 1.000 60.63497 401 SER B CA 1
ATOM 14054 C C . SER B 1 381 ? 22.72981 -35.82265 -6.04228 1.000 61.78010 401 SER B C 1
ATOM 14055 O O . SER B 1 381 ? 22.02080 -35.64572 -5.04469 1.000 61.72266 401 SER B O 1
ATOM 14063 N N . ARG B 1 382 ? 22.52864 -35.16506 -7.18705 1.000 62.20448 402 ARG B N 1
ATOM 14064 C CA . ARG B 1 382 ? 21.40696 -34.24217 -7.32068 1.000 62.31725 402 ARG B CA 1
ATOM 14065 C C . ARG B 1 382 ? 20.08556 -34.99200 -7.41760 1.000 61.77137 402 ARG B C 1
ATOM 14066 O O . ARG B 1 382 ? 19.07792 -34.55738 -6.84825 1.000 63.20185 402 ARG B O 1
ATOM 14087 N N . ASN B 1 383 ? 20.06653 -36.12022 -8.13008 1.000 60.48780 403 ASN B N 1
ATOM 14088 C CA . ASN B 1 383 ? 18.85592 -36.93340 -8.17726 1.000 62.65905 403 ASN B CA 1
ATOM 14089 C C . ASN B 1 383 ? 18.48705 -37.44330 -6.79069 1.000 61.37413 403 ASN B C 1
ATOM 14090 O O . ASN B 1 383 ? 17.31098 -37.43916 -6.41012 1.000 62.10466 403 ASN B O 1
ATOM 14101 N N . LEU B 1 384 ? 19.48219 -37.88561 -6.02045 1.000 62.34280 404 LEU B N 1
ATOM 14102 C CA . LEU B 1 384 ? 19.21327 -38.43749 -4.69645 1.000 64.48313 404 LEU B CA 1
ATOM 14103 C C . LEU B 1 384 ? 18.72725 -37.36096 -3.73277 1.000 64.66854 404 LEU B C 1
ATOM 14104 O O . LEU B 1 384 ? 17.81133 -37.60177 -2.93728 1.000 63.44416 404 LEU B O 1
ATOM 14120 N N . GLN B 1 385 ? 19.32993 -36.17015 -3.78252 1.000 63.73316 405 GLN B N 1
ATOM 14121 C CA . GLN B 1 385 ? 18.85112 -35.06866 -2.95301 1.000 65.99110 405 GLN B CA 1
ATOM 14122 C C . GLN B 1 385 ? 17.43834 -34.65886 -3.34762 1.000 66.56596 405 GLN B C 1
ATOM 14123 O O . GLN B 1 385 ? 16.61993 -34.31568 -2.48586 1.000 66.64545 405 GLN B O 1
ATOM 14137 N N . ARG B 1 386 ? 17.13305 -34.68534 -4.64784 1.000 64.12749 406 ARG B N 1
ATOM 14138 C CA . ARG B 1 386 ? 15.79438 -34.31954 -5.09859 1.000 64.90045 406 ARG B CA 1
ATOM 14139 C C . ARG B 1 386 ? 14.76729 -35.35029 -4.65309 1.000 64.51300 406 ARG B C 1
ATOM 14140 O O . ARG B 1 386 ? 13.66671 -34.99015 -4.22122 1.000 66.36906 406 ARG B O 1
ATOM 14161 N N . ASN B 1 387 ? 15.10472 -36.63736 -4.75615 1.000 64.22836 407 ASN B N 1
ATOM 14162 C CA . ASN B 1 387 ? 14.21627 -37.67893 -4.25028 1.000 65.23112 407 ASN B CA 1
ATOM 14163 C C . ASN B 1 387 ? 13.96881 -37.49994 -2.75871 1.000 66.00104 407 ASN B C 1
ATOM 14164 O O . ASN B 1 387 ? 12.82744 -37.58321 -2.29049 1.000 66.47461 407 ASN B O 1
ATOM 14175 N N . ARG B 1 388 ? 15.03672 -37.25103 -1.99515 1.000 66.54587 408 ARG B N 1
ATOM 14176 C CA . ARG B 1 388 ? 14.90198 -37.03559 -0.55916 1.000 66.48972 408 ARG B CA 1
ATOM 14177 C C . ARG B 1 388 ? 14.25922 -35.68939 -0.25366 1.000 66.56452 408 ARG B C 1
ATOM 14178 O O . ARG B 1 388 ? 13.53119 -35.56080 0.73653 1.000 66.95369 408 ARG B O 1
ATOM 14199 N N . ASP B 1 389 ? 14.52066 -34.68017 -1.08634 1.000 66.77754 409 ASP B N 1
ATOM 14200 C CA . ASP B 1 389 ? 13.86414 -33.38706 -0.92831 1.000 67.28569 409 ASP B CA 1
ATOM 14201 C C . ASP B 1 389 ? 12.35031 -33.52095 -1.03675 1.000 67.50346 409 ASP B C 1
ATOM 14202 O O . ASP B 1 389 ? 11.60589 -32.87325 -0.29118 1.000 68.40436 409 ASP B O 1
ATOM 14211 N N . HIS B 1 390 ? 11.87710 -34.35729 -1.95620 1.000 68.44347 410 HIS B N 1
ATOM 14212 C CA . HIS B 1 390 ? 10.45149 -34.51778 -2.20705 1.000 69.58518 410 HIS B CA 1
ATOM 14213 C C . HIS B 1 390 ? 9.79681 -35.54454 -1.29329 1.000 69.28516 410 HIS B C 1
ATOM 14214 O O . HIS B 1 390 ? 8.57546 -35.71601 -1.35609 1.000 70.43367 410 HIS B O 1
ATOM 14228 N N . GLY B 1 391 ? 10.56559 -36.23011 -0.45576 1.000 67.90971 411 GLY B N 1
ATOM 14229 C CA . GLY B 1 391 ? 9.98618 -37.23471 0.41573 1.000 68.73952 411 GLY B CA 1
ATOM 14230 C C . GLY B 1 391 ? 9.47723 -38.45188 -0.32447 1.000 68.74629 411 GLY B C 1
ATOM 14231 O O . GLY B 1 391 ? 8.42779 -38.99913 0.03723 1.000 69.27679 411 GLY B O 1
ATOM 14235 N N . ILE B 1 392 ? 10.18637 -38.88455 -1.35721 1.000 68.10364 412 ILE B N 1
ATOM 14236 C CA . ILE B 1 392 ? 9.78939 -40.10298 -2.06887 1.000 67.86198 412 ILE B CA 1
ATOM 14237 C C . ILE B 1 392 ? 10.02937 -41.29984 -1.15607 1.000 67.46683 412 ILE B C 1
ATOM 14238 O O . ILE B 1 392 ? 11.15585 -41.47673 -0.65966 1.000 67.95851 412 ILE B O 1
ATOM 14254 N N . PRO B 1 393 ? 9.03006 -42.13723 -0.89905 1.000 67.92897 413 PRO B N 1
ATOM 14255 C CA . PRO B 1 393 ? 9.20246 -43.21039 0.08357 1.000 69.29935 413 PRO B CA 1
ATOM 14256 C C . PRO B 1 393 ? 10.29374 -44.17717 -0.34084 1.000 68.86813 413 PRO B C 1
ATOM 14257 O O . PRO B 1 393 ? 10.73107 -44.16778 -1.50200 1.000 65.55652 413 PRO B O 1
ATOM 14268 N N . PRO B 1 394 ? 10.77544 -45.02096 0.58144 1.000 69.32953 414 PRO B N 1
ATOM 14269 C CA . PRO B 1 394 ? 11.81617 -45.99670 0.22380 1.000 67.66181 414 PRO B CA 1
ATOM 14270 C C . PRO B 1 394 ? 11.37786 -46.98974 -0.83981 1.000 66.01563 414 PRO B C 1
ATOM 14271 O O . PRO B 1 394 ? 10.21425 -47.01105 -1.25036 1.000 66.28045 414 PRO B O 1
ATOM 14282 N N . TYR B 1 395 ? 12.31430 -47.83772 -1.26577 1.000 66.77268 415 TYR B N 1
ATOM 14283 C CA . TYR B 1 395 ? 12.06630 -48.75593 -2.37186 1.000 66.77835 415 TYR B CA 1
ATOM 14284 C C . TYR B 1 395 ? 10.84007 -49.62444 -2.11010 1.000 67.27395 415 TYR B C 1
ATOM 14285 O O . TYR B 1 395 ? 9.88498 -49.62562 -2.89410 1.000 66.99476 415 TYR B O 1
ATOM 14303 N N . ASN B 1 396 ? 10.84544 -50.37269 -1.00485 1.000 68.54137 416 ASN B N 1
ATOM 14304 C CA . ASN B 1 396 ? 9.73357 -51.27900 -0.73166 1.000 69.50007 416 ASN B CA 1
ATOM 14305 C C . ASN B 1 396 ? 8.45652 -50.51407 -0.40784 1.000 70.35280 416 ASN B C 1
ATOM 14306 O O . ASN B 1 396 ? 7.36405 -50.92234 -0.81882 1.000 71.52841 416 ASN B O 1
ATOM 14317 N N . SER B 1 397 ? 8.56745 -49.40544 0.32723 1.000 69.13399 417 SER B N 1
ATOM 14318 C CA . SER B 1 397 ? 7.37964 -48.62142 0.64992 1.000 69.86367 417 SER B CA 1
ATOM 14319 C C . SER B 1 397 ? 6.68963 -48.12876 -0.61531 1.000 70.28545 417 SER B C 1
ATOM 14320 O O . SER B 1 397 ? 5.45539 -48.11741 -0.69479 1.000 70.48313 417 SER B O 1
ATOM 14328 N N . LEU B 1 398 ? 7.46891 -47.71521 -1.61699 1.000 70.12323 418 LEU B N 1
ATOM 14329 C CA . LEU B 1 398 ? 6.87996 -47.31995 -2.89170 1.000 68.34658 418 LEU B CA 1
ATOM 14330 C C . LEU B 1 398 ? 6.30297 -48.52847 -3.61668 1.000 68.05033 418 LEU B C 1
ATOM 14331 O O . LEU B 1 398 ? 5.17004 -48.48617 -4.11030 1.000 68.73269 418 LEU B O 1
ATOM 14347 N N . ARG B 1 399 ? 7.06864 -49.62072 -3.68826 1.000 67.23475 419 ARG B N 1
ATOM 14348 C CA . ARG B 1 399 ? 6.54685 -50.84760 -4.28056 1.000 68.04098 419 ARG B CA 1
ATOM 14349 C C . ARG B 1 399 ? 5.23903 -51.25318 -3.62113 1.000 69.28859 419 ARG B C 1
ATOM 14350 O O . ARG B 1 399 ? 4.30132 -51.69245 -4.29704 1.000 69.15141 419 ARG B O 1
ATOM 14371 N N . ARG B 1 400 ? 5.15819 -51.10449 -2.29709 1.000 70.76354 420 ARG B N 1
ATOM 14372 C CA . ARG B 1 400 ? 3.93338 -51.43890 -1.57796 1.000 71.57808 420 ARG B CA 1
ATOM 14373 C C . ARG B 1 400 ? 2.74750 -50.65484 -2.12805 1.000 71.76038 420 ARG B C 1
ATOM 14374 O O . ARG B 1 400 ? 1.67733 -51.21980 -2.38211 1.000 71.59633 420 ARG B O 1
ATOM 14395 N N . GLN B 1 401 ? 2.92478 -49.34910 -2.33109 1.000 71.02450 421 GLN B N 1
ATOM 14396 C CA . GLN B 1 401 ? 1.83284 -48.47874 -2.74848 1.000 71.33338 421 GLN B CA 1
ATOM 14397 C C . GLN B 1 401 ? 1.59040 -48.49041 -4.25217 1.000 71.32937 421 GLN B C 1
ATOM 14398 O O . GLN B 1 401 ? 0.72761 -47.74163 -4.72240 1.000 73.51247 421 GLN B O 1
ATOM 14412 N N . LEU B 1 402 ? 2.32178 -49.30121 -5.01697 1.000 71.03064 422 LEU B N 1
ATOM 14413 C CA . LEU B 1 402 ? 2.05076 -49.48374 -6.43892 1.000 70.35140 422 LEU B CA 1
ATOM 14414 C C . LEU B 1 402 ? 1.40392 -50.83132 -6.73537 1.000 70.67493 422 LEU B C 1
ATOM 14415 O O . LEU B 1 402 ? 1.26585 -51.19704 -7.90744 1.000 70.14734 422 LEU B O 1
ATOM 14431 N N . GLY B 1 403 ? 1.00066 -51.57435 -5.70598 1.000 71.04981 423 GLY B N 1
ATOM 14432 C CA . GLY B 1 403 ? 0.45521 -52.90145 -5.89360 1.000 70.60310 423 GLY B CA 1
ATOM 14433 C C . GLY B 1 403 ? 1.48392 -53.97718 -6.15341 1.000 69.55271 423 GLY B C 1
ATOM 14434 O O . GLY B 1 403 ? 1.10691 -55.09860 -6.51114 1.000 70.46397 423 GLY B O 1
ATOM 14438 N N . LEU B 1 404 ? 2.76656 -53.67821 -5.97946 1.000 68.66636 424 LEU B N 1
ATOM 14439 C CA . LEU B 1 404 ? 3.83876 -54.61931 -6.26051 1.000 69.55215 424 LEU B CA 1
ATOM 14440 C C . LEU B 1 404 ? 4.28811 -55.30704 -4.97700 1.000 69.51915 424 LEU B C 1
ATOM 14441 O O . LEU B 1 404 ? 4.26212 -54.71784 -3.89416 1.000 70.28090 424 LEU B O 1
ATOM 14457 N N . ARG B 1 405 ? 4.70017 -56.56238 -5.10737 1.000 70.01251 425 ARG B N 1
ATOM 14458 C CA . ARG B 1 405 ? 5.18725 -57.30474 -3.95082 1.000 70.86803 425 ARG B CA 1
ATOM 14459 C C . ARG B 1 405 ? 6.49723 -56.68654 -3.47179 1.000 70.34036 425 ARG B C 1
ATOM 14460 O O . ARG B 1 405 ? 7.39562 -56.44525 -4.28664 1.000 68.74402 425 ARG B O 1
ATOM 14481 N N . PRO B 1 406 ? 6.64945 -56.41100 -2.17925 1.000 71.84665 426 PRO B N 1
ATOM 14482 C CA . PRO B 1 406 ? 7.90298 -55.81948 -1.70297 1.000 71.88613 426 PRO B CA 1
ATOM 14483 C C . PRO B 1 406 ? 9.04984 -56.81756 -1.76687 1.000 71.82524 426 PRO B C 1
ATOM 14484 O O . PRO B 1 406 ? 8.85852 -58.02830 -1.90548 1.000 71.55454 426 PRO B O 1
ATOM 14495 N N . VAL B 1 407 ? 10.26303 -56.28068 -1.67542 1.000 70.43559 427 VAL B N 1
ATOM 14496 C CA . VAL B 1 407 ? 11.46591 -57.10265 -1.62169 1.000 70.86467 427 VAL B CA 1
ATOM 14497 C C . VAL B 1 407 ? 11.71200 -57.54291 -0.18534 1.000 70.67641 427 VAL B C 1
ATOM 14498 O O . VAL B 1 407 ? 11.38511 -56.83020 0.76957 1.000 71.71377 427 VAL B O 1
ATOM 14511 N N . GLN B 1 408 ? 12.28933 -58.73402 -0.02820 1.000 72.77770 428 GLN B N 1
ATOM 14512 C CA . GLN B 1 408 ? 12.69371 -59.24430 1.27839 1.000 75.14035 428 GLN B CA 1
ATOM 14513 C C . GLN B 1 408 ? 14.19867 -59.40106 1.42404 1.000 75.07248 428 GLN B C 1
ATOM 14514 O O . GLN B 1 408 ? 14.73009 -59.17135 2.51257 1.000 76.87170 428 GLN B O 1
ATOM 14528 N N . THR B 1 409 ? 14.90388 -59.78043 0.35881 1.000 73.03778 429 THR B N 1
ATOM 14529 C CA . THR B 1 409 ? 16.34835 -59.95497 0.40333 1.000 73.13456 429 THR B CA 1
ATOM 14530 C C . THR B 1 409 ? 16.99666 -59.24753 -0.77779 1.000 72.28391 429 THR B C 1
ATOM 14531 O O . THR B 1 409 ? 16.33730 -58.88226 -1.75454 1.000 71.94757 429 THR B O 1
ATOM 14542 N N . TRP B 1 410 ? 18.31390 -59.05826 -0.67244 1.000 72.29530 430 TRP B N 1
ATOM 14543 C CA . TRP B 1 410 ? 19.05961 -58.44404 -1.76445 1.000 71.08988 430 TRP B CA 1
ATOM 14544 C C . TRP B 1 410 ? 19.07614 -59.34299 -2.99220 1.000 71.23610 430 TRP B C 1
ATOM 14545 O O . TRP B 1 410 ? 19.19312 -58.85186 -4.12015 1.000 68.29021 430 TRP B O 1
ATOM 14566 N N . SER B 1 411 ? 18.95088 -60.65667 -2.78955 1.000 74.35245 431 SER B N 1
ATOM 14567 C CA . SER B 1 411 ? 19.08094 -61.60271 -3.89159 1.000 73.42823 431 SER B CA 1
ATOM 14568 C C . SER B 1 411 ? 17.97206 -61.42140 -4.91961 1.000 73.39719 431 SER B C 1
ATOM 14569 O O . SER B 1 411 ? 18.21972 -61.50410 -6.12783 1.000 72.94440 431 SER B O 1
ATOM 14577 N N . ASP B 1 412 ? 16.74362 -61.17876 -4.46650 1.000 73.41304 432 ASP B N 1
ATOM 14578 C CA . ASP B 1 412 ? 15.60311 -61.14288 -5.37357 1.000 72.00081 432 ASP B CA 1
ATOM 14579 C C . ASP B 1 412 ? 15.42268 -59.79038 -6.05953 1.000 70.27863 432 ASP B C 1
ATOM 14580 O O . ASP B 1 412 ? 14.38690 -59.57502 -6.69821 1.000 70.49441 432 ASP B O 1
ATOM 14589 N N . ILE B 1 413 ? 16.38561 -58.88030 -5.93817 1.000 69.10698 433 ILE B N 1
ATOM 14590 C CA . ILE B 1 413 ? 16.42801 -57.69210 -6.78966 1.000 67.02723 433 ILE B CA 1
ATOM 14591 C C . ILE B 1 413 ? 17.26105 -57.94765 -8.03439 1.000 67.30634 433 ILE B C 1
ATOM 14592 O O . ILE B 1 413 ? 16.84849 -57.62721 -9.15189 1.000 66.47089 433 ILE B O 1
ATOM 14608 N N . THR B 1 414 ? 18.44652 -58.52256 -7.85103 1.000 69.54994 434 THR B N 1
ATOM 14609 C CA . THR B 1 414 ? 19.37339 -58.75357 -8.94614 1.000 69.40575 434 THR B CA 1
ATOM 14610 C C . THR B 1 414 ? 20.23482 -59.96271 -8.61547 1.000 69.61621 434 THR B C 1
ATOM 14611 O O . THR B 1 414 ? 20.25283 -60.44968 -7.48289 1.000 70.27573 434 THR B O 1
ATOM 14622 N N . SER B 1 415 ? 20.95957 -60.44003 -9.62719 1.000 70.64784 435 SER B N 1
ATOM 14623 C CA . SER B 1 415 ? 21.89578 -61.54497 -9.46769 1.000 71.32742 435 SER B CA 1
ATOM 14624 C C . SER B 1 415 ? 23.33231 -61.12806 -9.75731 1.000 72.00786 435 SER B C 1
ATOM 14625 O O . SER B 1 415 ? 24.21549 -61.99049 -9.82511 1.000 73.37585 435 SER B O 1
ATOM 14633 N N . ASP B 1 416 ? 23.58969 -59.83624 -9.92457 1.000 70.60126 436 ASP B N 1
ATOM 14634 C CA . ASP B 1 416 ? 24.93862 -59.35939 -10.19850 1.000 72.42773 436 ASP B CA 1
ATOM 14635 C C . ASP B 1 416 ? 25.69090 -59.16976 -8.88571 1.000 73.14306 436 ASP B C 1
ATOM 14636 O O . ASP B 1 416 ? 25.27301 -58.34846 -8.06153 1.000 72.84126 436 ASP B O 1
ATOM 14645 N N . PRO B 1 417 ? 26.78874 -59.89749 -8.64518 1.000 73.53489 437 PRO B N 1
ATOM 14646 C CA . PRO B 1 417 ? 27.52836 -59.68574 -7.38736 1.000 74.35655 437 PRO B CA 1
ATOM 14647 C C . PRO B 1 417 ? 27.96259 -58.24582 -7.18011 1.000 73.40152 437 PRO B C 1
ATOM 14648 O O . PRO B 1 417 ? 27.90602 -57.74601 -6.05044 1.000 73.14041 437 PRO B O 1
ATOM 14659 N N . GLN B 1 418 ? 28.40177 -57.56257 -8.23998 1.000 74.27282 438 GLN B N 1
ATOM 14660 C CA . GLN B 1 418 ? 28.77139 -56.15613 -8.11367 1.000 73.26854 438 GLN B CA 1
ATOM 14661 C C . GLN B 1 418 ? 27.61030 -55.33233 -7.57218 1.000 71.86074 438 GLN B C 1
ATOM 14662 O O . GLN B 1 418 ? 27.77090 -54.56410 -6.61704 1.000 71.52160 438 GLN B O 1
ATOM 14676 N N . ILE B 1 419 ? 26.42795 -55.47693 -8.17613 1.000 71.34844 439 ILE B N 1
ATOM 14677 C CA . ILE B 1 419 ? 25.28056 -54.67125 -7.76655 1.000 70.47734 439 ILE B CA 1
ATOM 14678 C C . ILE B 1 419 ? 24.88147 -55.00392 -6.33420 1.000 70.52805 439 ILE B C 1
ATOM 14679 O O . ILE B 1 419 ? 24.58154 -54.10922 -5.53416 1.000 69.45239 439 ILE B O 1
ATOM 14695 N N . GLN B 1 420 ? 24.86217 -56.29259 -5.98833 1.000 71.21128 440 GLN B N 1
ATOM 14696 C CA . GLN B 1 420 ? 24.56402 -56.68403 -4.61397 1.000 71.82676 440 GLN B CA 1
ATOM 14697 C C . GLN B 1 420 ? 25.59876 -56.11588 -3.65003 1.000 70.52489 440 GLN B C 1
ATOM 14698 O O . GLN B 1 420 ? 25.25197 -55.58325 -2.59013 1.000 70.22015 440 GLN B O 1
ATOM 14712 N N . ASN B 1 421 ? 26.88042 -56.21617 -4.00929 1.000 70.93652 441 ASN B N 1
ATOM 14713 C CA . ASN B 1 421 ? 27.94282 -55.68382 -3.16253 1.000 72.14568 441 ASN B CA 1
ATOM 14714 C C . ASN B 1 421 ? 27.71688 -54.21173 -2.84075 1.000 70.82269 441 ASN B C 1
ATOM 14715 O O . ASN B 1 421 ? 27.89710 -53.78281 -1.69601 1.000 71.89617 441 ASN B O 1
ATOM 14726 N N . ARG B 1 422 ? 27.31934 -53.42157 -3.83779 1.000 69.84637 442 ARG B N 1
ATOM 14727 C CA . ARG B 1 422 ? 27.15805 -51.98635 -3.63434 1.000 68.82085 442 ARG B CA 1
ATOM 14728 C C . ARG B 1 422 ? 25.88824 -51.66119 -2.86133 1.000 67.71128 442 ARG B C 1
ATOM 14729 O O . ARG B 1 422 ? 25.89247 -50.76709 -2.00935 1.000 67.36914 442 ARG B O 1
ATOM 14750 N N . LEU B 1 423 ? 24.78928 -52.35651 -3.15741 1.000 68.21455 443 LEU B N 1
ATOM 14751 C CA . LEU B 1 423 ? 23.56303 -52.14881 -2.39620 1.000 68.75624 443 LEU B CA 1
ATOM 14752 C C . LEU B 1 423 ? 23.80129 -52.37442 -0.90979 1.000 69.31275 443 LEU B C 1
ATOM 14753 O O . LEU B 1 423 ? 23.24588 -51.65996 -0.06761 1.000 68.57635 443 LEU B O 1
ATOM 14769 N N . LYS B 1 424 ? 24.62788 -53.36484 -0.56938 1.000 70.01575 444 LYS B N 1
ATOM 14770 C CA . LYS B 1 424 ? 24.91528 -53.66045 0.82820 1.000 71.29481 444 LYS B CA 1
ATOM 14771 C C . LYS B 1 424 ? 25.92671 -52.68853 1.42205 1.000 70.71716 444 LYS B C 1
ATOM 14772 O O . LYS B 1 424 ? 25.87086 -52.40281 2.62293 1.000 72.50361 444 LYS B O 1
ATOM 14791 N N . ASN B 1 425 ? 26.85500 -52.17704 0.61115 1.000 69.92152 445 ASN B N 1
ATOM 14792 C CA . ASN B 1 425 ? 27.75869 -51.13734 1.08475 1.000 69.57062 445 ASN B CA 1
ATOM 14793 C C . ASN B 1 425 ? 27.04826 -49.80179 1.26708 1.000 69.45443 445 ASN B C 1
ATOM 14794 O O . ASN B 1 425 ? 27.54296 -48.94851 2.01186 1.000 70.45901 445 ASN B O 1
ATOM 14805 N N . ALA B 1 426 ? 25.90015 -49.60526 0.61793 1.000 67.78027 446 ALA B N 1
ATOM 14806 C CA . ALA B 1 426 ? 25.17592 -48.34179 0.68558 1.000 67.72598 446 ALA B CA 1
ATOM 14807 C C . ALA B 1 426 ? 24.04457 -48.34368 1.70203 1.000 67.50225 446 ALA B C 1
ATOM 14808 O O . ALA B 1 426 ? 23.76846 -47.30048 2.30281 1.000 66.41898 446 ALA B O 1
ATOM 14815 N N . TYR B 1 427 ? 23.37991 -49.47790 1.90524 1.000 67.96124 447 TYR B N 1
ATOM 14816 C CA . TYR B 1 427 ? 22.24970 -49.56561 2.81637 1.000 68.79911 447 TYR B CA 1
ATOM 14817 C C . TYR B 1 427 ? 22.42221 -50.76259 3.73944 1.000 70.46510 447 TYR B C 1
ATOM 14818 O O . TYR B 1 427 ? 23.06787 -51.75328 3.38813 1.000 71.48814 447 TYR B O 1
ATOM 14836 N N . LYS B 1 428 ? 21.83566 -50.66188 4.92921 1.000 71.39865 448 LYS B N 1
ATOM 14837 C CA . LYS B 1 428 ? 21.86919 -51.76663 5.87661 1.000 73.40509 448 LYS B CA 1
ATOM 14838 C C . LYS B 1 428 ? 20.70705 -52.73067 5.68919 1.000 73.35616 448 LYS B C 1
ATOM 14839 O O . LYS B 1 428 ? 20.82530 -53.90659 6.05323 1.000 75.10318 448 LYS B O 1
ATOM 14858 N N . SER B 1 429 ? 19.59385 -52.26671 5.12402 1.000 70.36063 449 SER B N 1
ATOM 14859 C CA . SER B 1 429 ? 18.43156 -53.11020 4.89006 1.000 71.58229 449 SER B CA 1
ATOM 14860 C C . SER B 1 429 ? 17.81895 -52.76422 3.54184 1.000 71.62433 449 SER B C 1
ATOM 14861 O O . SER B 1 429 ? 17.90591 -51.62443 3.07764 1.000 71.05593 449 SER B O 1
ATOM 14869 N N . VAL B 1 430 ? 17.19378 -53.76427 2.91453 1.000 71.65626 450 VAL B N 1
ATOM 14870 C CA . VAL B 1 430 ? 16.50339 -53.52501 1.65071 1.000 68.24824 450 VAL B CA 1
ATOM 14871 C C . VAL B 1 430 ? 15.39097 -52.50443 1.83683 1.000 69.25213 450 VAL B C 1
ATOM 14872 O O . VAL B 1 430 ? 15.03070 -51.78523 0.89576 1.000 68.42785 450 VAL B O 1
ATOM 14885 N N . ASP B 1 431 ? 14.82767 -52.42218 3.04492 1.000 71.53112 451 ASP B N 1
ATOM 14886 C CA . ASP B 1 431 ? 13.77576 -51.45507 3.33062 1.000 70.39926 451 ASP B CA 1
ATOM 14887 C C . ASP B 1 431 ? 14.28732 -50.02009 3.36434 1.000 69.84982 451 ASP B C 1
ATOM 14888 O O . ASP B 1 431 ? 13.47146 -49.09413 3.43136 1.000 68.83868 451 ASP B O 1
ATOM 14897 N N . ASP B 1 432 ? 15.60412 -49.81501 3.31854 1.000 69.84741 452 ASP B N 1
ATOM 14898 C CA . ASP B 1 432 ? 16.19926 -48.48514 3.34069 1.000 69.16096 452 ASP B CA 1
ATOM 14899 C C . ASP B 1 432 ? 16.60932 -47.98864 1.96113 1.000 67.36323 452 ASP B C 1
ATOM 14900 O O . ASP B 1 432 ? 17.04931 -46.84170 1.84062 1.000 67.79508 452 ASP B O 1
ATOM 14909 N N . ILE B 1 433 ? 16.48155 -48.81434 0.92268 1.000 67.12873 453 ILE B N 1
ATOM 14910 C CA . ILE B 1 433 ? 16.96765 -48.43717 -0.40000 1.000 67.49399 453 ILE B CA 1
ATOM 14911 C C . ILE B 1 433 ? 16.14354 -47.27610 -0.94031 1.000 65.01929 453 ILE B C 1
ATOM 14912 O O . ILE B 1 433 ? 14.90645 -47.29697 -0.89988 1.000 64.73930 453 ILE B O 1
ATOM 14928 N N . ASP B 1 434 ? 16.82924 -46.25738 -1.45521 1.000 64.57136 454 ASP B N 1
ATOM 14929 C CA . ASP B 1 434 ? 16.15145 -45.18212 -2.16751 1.000 65.95497 454 ASP B CA 1
ATOM 14930 C C . ASP B 1 434 ? 15.45187 -45.72952 -3.40502 1.000 64.18096 454 ASP B C 1
ATOM 14931 O O . ASP B 1 434 ? 16.01258 -46.53843 -4.14954 1.000 63.18413 454 ASP B O 1
ATOM 14940 N N . SER B 1 435 ? 14.21667 -45.27432 -3.62622 1.000 64.13389 455 SER B N 1
ATOM 14941 C CA . SER B 1 435 ? 13.42248 -45.79101 -4.73727 1.000 65.80028 455 SER B CA 1
ATOM 14942 C C . SER B 1 435 ? 14.15067 -45.63508 -6.06850 1.000 64.30833 455 SER B C 1
ATOM 14943 O O . SER B 1 435 ? 14.09726 -46.53047 -6.91961 1.000 62.89950 455 SER B O 1
ATOM 14951 N N . TYR B 1 436 ? 14.83754 -44.50806 -6.26941 1.000 63.66495 456 TYR B N 1
ATOM 14952 C CA . TYR B 1 436 ? 15.56185 -44.29859 -7.51993 1.000 63.15072 456 TYR B CA 1
ATOM 14953 C C . TYR B 1 436 ? 16.65394 -45.34594 -7.70197 1.000 63.36107 456 TYR B C 1
ATOM 14954 O O . TYR B 1 436 ? 16.77400 -45.95549 -8.77148 1.000 62.49200 456 TYR B O 1
ATOM 14972 N N . VAL B 1 437 ? 17.46492 -45.56652 -6.66473 1.000 63.45603 457 VAL B N 1
ATOM 14973 C CA . VAL B 1 437 ? 18.51809 -46.57743 -6.74078 1.000 63.39410 457 VAL B CA 1
ATOM 14974 C C . VAL B 1 437 ? 17.91175 -47.95711 -6.96513 1.000 63.74334 457 VAL B C 1
ATOM 14975 O O . VAL B 1 437 ? 18.30900 -48.69054 -7.87800 1.000 62.17584 457 VAL B O 1
ATOM 14988 N N . GLY B 1 438 ? 16.94935 -48.33777 -6.12464 1.000 65.11583 458 GLY B N 1
ATOM 14989 C CA . GLY B 1 438 ? 16.33273 -49.64507 -6.27197 1.000 64.65503 458 GLY B CA 1
ATOM 14990 C C . GLY B 1 438 ? 15.73510 -49.85542 -7.64923 1.000 64.21685 458 GLY B C 1
ATOM 14991 O O . GLY B 1 438 ? 15.77259 -50.96304 -8.18911 1.000 63.98378 458 GLY B O 1
ATOM 14995 N N . GLY B 1 439 ? 15.18665 -48.79233 -8.24096 1.000 63.46893 459 GLY B N 1
ATOM 14996 C CA . GLY B 1 439 ? 14.54757 -48.92445 -9.53971 1.000 63.64005 459 GLY B CA 1
ATOM 14997 C C . GLY B 1 439 ? 15.53094 -49.21530 -10.65769 1.000 62.78880 459 GLY B C 1
ATOM 14998 O O . GLY B 1 439 ? 15.22920 -49.98293 -11.57494 1.000 61.22947 459 GLY B O 1
ATOM 15002 N N . LEU B 1 440 ? 16.71610 -48.60212 -10.60469 1.000 62.43279 460 LEU B N 1
ATOM 15003 C CA . LEU B 1 440 ? 17.73454 -48.87358 -11.61383 1.000 61.49834 460 LEU B CA 1
ATOM 15004 C C . LEU B 1 440 ? 18.37307 -50.24344 -11.41707 1.000 63.16664 460 LEU B C 1
ATOM 15005 O O . LEU B 1 440 ? 18.85824 -50.84371 -12.38301 1.000 62.78672 460 LEU B O 1
ATOM 15021 N N . ALA B 1 441 ? 18.38633 -50.75290 -10.18329 1.000 66.58998 461 ALA B N 1
ATOM 15022 C CA . ALA B 1 441 ? 18.97564 -52.05996 -9.92079 1.000 65.75850 461 ALA B CA 1
ATOM 15023 C C . ALA B 1 441 ? 18.12660 -53.19642 -10.46983 1.000 65.71912 461 ALA B C 1
ATOM 15024 O O . ALA B 1 441 ? 18.64917 -54.29562 -10.68552 1.000 66.28159 461 ALA B O 1
ATOM 15031 N N . GLU B 1 442 ? 16.83856 -52.95639 -10.70160 1.000 64.14398 462 GLU B N 1
ATOM 15032 C CA . GLU B 1 442 ? 15.94935 -54.00829 -11.16934 1.000 64.02749 462 GLU B CA 1
ATOM 15033 C C . GLU B 1 442 ? 16.38150 -54.51578 -12.53876 1.000 63.65333 462 GLU B C 1
ATOM 15034 O O . GLU B 1 442 ? 16.98491 -53.79243 -13.33620 1.000 62.28852 462 GLU B O 1
ATOM 15046 N N . ASP B 1 443 ? 16.06192 -55.77808 -12.80686 1.000 65.53399 463 ASP B N 1
ATOM 15047 C CA . ASP B 1 443 ? 16.22179 -56.31910 -14.14634 1.000 65.85536 463 ASP B CA 1
ATOM 15048 C C . ASP B 1 443 ? 15.15797 -55.73209 -15.06692 1.000 65.05426 463 ASP B C 1
ATOM 15049 O O . ASP B 1 443 ? 14.06600 -55.35766 -14.63030 1.000 65.27507 463 ASP B O 1
ATOM 15058 N N . HIS B 1 444 ? 15.48655 -55.64680 -16.35235 1.000 62.06069 464 HIS B N 1
ATOM 15059 C CA . HIS B 1 444 ? 14.55645 -55.08298 -17.31914 1.000 61.61459 464 HIS B CA 1
ATOM 15060 C C . HIS B 1 444 ? 13.37252 -56.01662 -17.53952 1.000 61.58456 464 HIS B C 1
ATOM 15061 O O . HIS B 1 444 ? 13.50107 -57.24353 -17.49992 1.000 61.84418 464 HIS B O 1
ATOM 15076 N N . MET B 1 445 ? 12.20582 -55.41635 -17.76595 1.000 62.54058 465 MET B N 1
ATOM 15077 C CA . MET B 1 445 ? 11.00750 -56.17878 -18.07669 1.000 63.63856 465 MET B CA 1
ATOM 15078 C C . MET B 1 445 ? 11.13612 -56.83336 -19.45204 1.000 62.93595 465 MET B C 1
ATOM 15079 O O . MET B 1 445 ? 12.00744 -56.49437 -20.25859 1.000 61.74739 465 MET B O 1
ATOM 15093 N N . GLU B 1 446 ? 10.24687 -57.78866 -19.71308 1.000 64.74195 466 GLU B N 1
ATOM 15094 C CA . GLU B 1 446 ? 10.22051 -58.46446 -21.00392 1.000 64.14920 466 GLU B CA 1
ATOM 15095 C C . GLU B 1 446 ? 9.92247 -57.45969 -22.10968 1.000 62.88835 466 GLU B C 1
ATOM 15096 O O . GLU B 1 446 ? 8.86152 -56.82813 -22.11891 1.000 63.37594 466 GLU B O 1
ATOM 15108 N N . GLY B 1 447 ? 10.86712 -57.30206 -23.03388 1.000 60.89721 467 GLY B N 1
ATOM 15109 C CA . GLY B 1 447 ? 10.68495 -56.39790 -24.15145 1.000 61.42167 467 GLY B CA 1
ATOM 15110 C C . GLY B 1 447 ? 10.72326 -54.92799 -23.80636 1.000 60.19560 467 GLY B C 1
ATOM 15111 O O . GLY B 1 447 ? 10.34985 -54.10135 -24.64442 1.000 60.43331 467 GLY B O 1
ATOM 15115 N N . SER B 1 448 ? 11.16155 -54.57279 -22.60239 1.000 61.60530 468 SER B N 1
ATOM 15116 C CA . SER B 1 448 ? 11.26482 -53.18388 -22.18344 1.000 61.24675 468 SER B CA 1
ATOM 15117 C C . SER B 1 448 ? 12.68276 -52.90788 -21.70589 1.000 59.96381 468 SER B C 1
ATOM 15118 O O . SER B 1 448 ? 13.45681 -53.82734 -21.42682 1.000 59.95886 468 SER B O 1
ATOM 15126 N N . CYS B 1 449 ? 13.01788 -51.62167 -21.61537 1.000 59.21245 469 CYS B N 1
ATOM 15127 C CA . CYS B 1 449 ? 14.34646 -51.19671 -21.19640 1.000 59.46420 469 CYS B CA 1
ATOM 15128 C C . CYS B 1 449 ? 14.36671 -50.63243 -19.77927 1.000 59.97493 469 CYS B C 1
ATOM 15129 O O . CYS B 1 449 ? 15.37959 -50.05520 -19.37110 1.000 58.97878 469 CYS B O 1
ATOM 15137 N N . VAL B 1 450 ? 13.28040 -50.78635 -19.01783 1.000 60.64472 470 VAL B N 1
ATOM 15138 C CA . VAL B 1 450 ? 13.23198 -50.37619 -17.62028 1.000 59.54324 470 VAL B CA 1
ATOM 15139 C C . VAL B 1 450 ? 12.63936 -51.51353 -16.79821 1.000 60.79873 470 VAL B C 1
ATOM 15140 O O . VAL B 1 450 ? 12.04569 -52.45489 -17.32682 1.000 59.63039 470 VAL B O 1
ATOM 15153 N N . GLY B 1 451 ? 12.81016 -51.40703 -15.48125 1.000 60.99005 471 GLY B N 1
ATOM 15154 C CA . GLY B 1 451 ? 12.33440 -52.41667 -14.56428 1.000 60.90702 471 GLY B CA 1
ATOM 15155 C C . GLY B 1 451 ? 10.85304 -52.29061 -14.26369 1.000 62.07481 471 GLY B C 1
ATOM 15156 O O . GLY B 1 451 ? 10.16722 -51.36023 -14.68706 1.000 61.38293 471 GLY B O 1
ATOM 15160 N N . GLN B 1 452 ? 10.35965 -53.26599 -13.49679 1.000 63.43110 472 GLN B N 1
ATOM 15161 C CA . GLN B 1 452 ? 8.94323 -53.31526 -13.14679 1.000 64.35156 472 GLN B CA 1
ATOM 15162 C C . GLN B 1 452 ? 8.47181 -51.99772 -12.54086 1.000 64.97330 472 GLN B C 1
ATOM 15163 O O . GLN B 1 452 ? 7.48598 -51.40768 -12.99749 1.000 64.31121 472 GLN B O 1
ATOM 15177 N N . THR B 1 453 ? 9.16630 -51.52124 -11.50452 1.000 64.07332 473 THR B N 1
ATOM 15178 C CA . THR B 1 453 ? 8.73099 -50.31052 -10.81430 1.000 64.74764 473 THR B CA 1
ATOM 15179 C C . THR B 1 453 ? 8.72690 -49.11344 -11.75743 1.000 64.31021 473 THR B C 1
ATOM 15180 O O . THR B 1 453 ? 7.72423 -48.39813 -11.86697 1.000 64.41955 473 THR B O 1
ATOM 15191 N N . PHE B 1 454 ? 9.84818 -48.87156 -12.44068 1.000 63.14936 474 PHE B N 1
ATOM 15192 C CA . PHE B 1 454 ? 9.90520 -47.76698 -13.39235 1.000 63.49672 474 PHE B CA 1
ATOM 15193 C C . PHE B 1 454 ? 8.87777 -47.94826 -14.50238 1.000 63.66590 474 PHE B C 1
ATOM 15194 O O . PHE B 1 454 ? 8.22009 -46.98513 -14.91354 1.000 63.32281 474 PHE B O 1
ATOM 15211 N N . TYR B 1 455 ? 8.72358 -49.17762 -14.99783 1.000 63.35082 475 TYR B N 1
ATOM 15212 C CA . TYR B 1 455 ? 7.72707 -49.44937 -16.02859 1.000 62.64069 475 TYR B CA 1
ATOM 15213 C C . TYR B 1 455 ? 6.34955 -48.95911 -15.59900 1.000 64.38136 475 TYR B C 1
ATOM 15214 O O . TYR B 1 455 ? 5.65636 -48.27031 -16.35580 1.000 65.53309 475 TYR B O 1
ATOM 15232 N N . LEU B 1 456 ? 5.93690 -49.30836 -14.37843 1.000 65.26549 476 LEU B N 1
ATOM 15233 C CA . LEU B 1 456 ? 4.59339 -48.97050 -13.91962 1.000 65.75940 476 LEU B CA 1
ATOM 15234 C C . LEU B 1 456 ? 4.40768 -47.46047 -13.81895 1.000 65.54364 476 LEU B C 1
ATOM 15235 O O . LEU B 1 456 ? 3.38646 -46.91870 -14.25724 1.000 65.41414 476 LEU B O 1
ATOM 15251 N N . ILE B 1 457 ? 5.38610 -46.76132 -13.24030 1.000 65.44640 477 ILE B N 1
ATOM 15252 C CA . ILE B 1 457 ? 5.25737 -45.31677 -13.06124 1.000 67.65813 477 ILE B CA 1
ATOM 15253 C C . ILE B 1 457 ? 5.19790 -44.61457 -14.41226 1.000 67.96763 477 ILE B C 1
ATOM 15254 O O . ILE B 1 457 ? 4.38444 -43.70577 -14.62069 1.000 68.59284 477 ILE B O 1
ATOM 15270 N N . ILE B 1 458 ? 6.05937 -45.01785 -15.34839 1.000 67.72443 478 ILE B N 1
ATOM 15271 C CA . ILE B 1 458 ? 6.07723 -44.39173 -16.66744 1.000 65.94115 478 ILE B CA 1
ATOM 15272 C C . ILE B 1 458 ? 4.77718 -44.68034 -17.40942 1.000 66.64663 478 ILE B C 1
ATOM 15273 O O . ILE B 1 458 ? 4.15050 -43.77572 -17.97351 1.000 67.01980 478 ILE B O 1
ATOM 15289 N N . TYR B 1 459 ? 4.35446 -45.94571 -17.42438 1.000 64.85133 479 TYR B N 1
ATOM 15290 C CA . TYR B 1 459 ? 3.11713 -46.30052 -18.10933 1.000 65.58695 479 TYR B CA 1
ATOM 15291 C C . TYR B 1 459 ? 1.93651 -45.51592 -17.55373 1.000 68.44998 479 TYR B C 1
ATOM 15292 O O . TYR B 1 459 ? 1.11048 -44.99992 -18.31570 1.000 69.36578 479 TYR B O 1
ATOM 15310 N N . GLU B 1 460 ? 1.84537 -45.40933 -16.22533 1.000 69.70473 480 GLU B N 1
ATOM 15311 C CA . GLU B 1 460 ? 0.71290 -44.73459 -15.59895 1.000 70.08387 480 GLU B CA 1
ATOM 15312 C C . GLU B 1 460 ? 0.69038 -43.24655 -15.92443 1.000 70.10932 480 GLU B C 1
ATOM 15313 O O . GLU B 1 460 ? -0.38943 -42.66017 -16.06048 1.000 70.96676 480 GLU B O 1
ATOM 15325 N N . GLN B 1 461 ? 1.86062 -42.62092 -16.05413 1.000 69.09075 481 GLN B N 1
ATOM 15326 C CA . GLN B 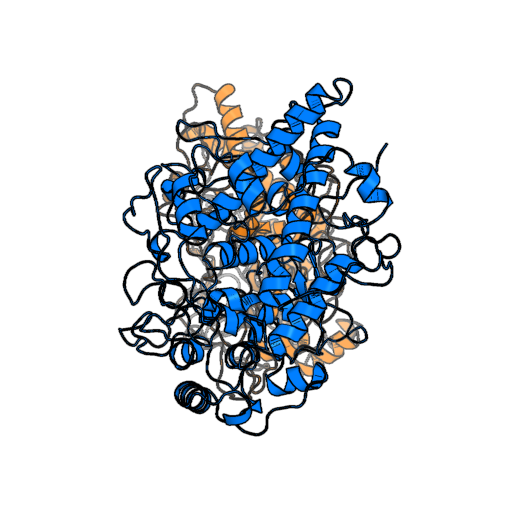1 461 ? 1.90792 -41.19140 -16.34177 1.000 71.12898 481 GLN B CA 1
ATOM 15327 C C . GLN B 1 461 ? 1.39091 -40.89564 -17.74378 1.000 72.40471 481 GLN B C 1
ATOM 15328 O O . GLN B 1 461 ? 0.49439 -40.06361 -17.92485 1.000 73.57821 481 GLN B O 1
ATOM 15342 N N . PHE B 1 462 ? 1.94570 -41.56813 -18.75173 1.000 69.59040 482 PHE B N 1
ATOM 15343 C CA . PHE B 1 462 ? 1.63378 -41.21758 -20.12931 1.000 70.71966 482 PHE B CA 1
ATOM 15344 C C . PHE B 1 462 ? 0.21296 -41.59415 -20.52297 1.000 71.08589 482 PHE B C 1
ATOM 15345 O O . PHE B 1 462 ? -0.32999 -41.00320 -21.46147 1.000 71.07538 482 PHE B O 1
ATOM 15362 N N . PHE B 1 463 ? -0.40852 -42.54856 -19.83038 1.000 71.21162 483 PHE B N 1
ATOM 15363 C CA . PHE B 1 463 ? -1.82263 -42.80865 -20.07179 1.000 71.88919 483 PHE B CA 1
ATOM 15364 C C . PHE B 1 463 ? -2.67527 -41.60388 -19.69779 1.000 73.22463 483 PHE B C 1
ATOM 15365 O O . PHE B 1 463 ? -3.72244 -41.36865 -20.31175 1.000 73.77529 483 PHE B O 1
ATOM 15382 N N . ARG B 1 464 ? -2.24210 -40.82658 -18.70223 1.000 73.96008 484 ARG B N 1
ATOM 15383 C CA . ARG B 1 464 ? -3.02680 -39.68374 -18.24880 1.000 75.40972 484 ARG B CA 1
ATOM 15384 C C . ARG B 1 464 ? -2.79023 -38.45254 -19.11707 1.000 75.20056 484 ARG B C 1
ATOM 15385 O O . ARG B 1 464 ? -3.74246 -37.73960 -19.45240 1.000 76.05906 484 ARG B O 1
ATOM 15406 N N . THR B 1 465 ? -1.53662 -38.18043 -19.49130 1.000 75.06750 485 THR B N 1
ATOM 15407 C CA . THR B 1 465 ? -1.26452 -37.01840 -20.33334 1.000 76.52676 485 THR B CA 1
ATOM 15408 C C . THR B 1 465 ? -1.94846 -37.13872 -21.68823 1.000 75.44111 485 THR B C 1
ATOM 15409 O O . THR B 1 465 ? -2.25562 -36.12163 -22.31932 1.000 75.56740 485 THR B O 1
ATOM 15420 N N . ARG B 1 466 ? -2.19708 -38.36525 -22.14912 1.000 74.95434 486 ARG B N 1
ATOM 15421 C CA . ARG B 1 466 ? -2.92424 -38.56807 -23.39749 1.000 75.66915 486 ARG B CA 1
ATOM 15422 C C . ARG B 1 466 ? -4.42879 -38.45405 -23.17909 1.000 76.60032 486 ARG B C 1
ATOM 15423 O O . ARG B 1 466 ? -5.09708 -37.61729 -23.79610 1.000 77.52667 486 ARG B O 1
ATOM 15444 N N . ALA B 1 467 ? -4.97764 -39.29412 -22.29866 1.000 75.75600 487 ALA B N 1
ATOM 15445 C CA . ALA B 1 467 ? -6.41639 -39.30637 -22.07038 1.000 76.90861 487 ALA B CA 1
ATOM 15446 C C . ALA B 1 467 ? -6.90284 -38.05766 -21.34715 1.000 77.83002 487 ALA B C 1
ATOM 15447 O O . ALA B 1 467 ? -8.09170 -37.73327 -21.43362 1.000 79.25555 487 ALA B O 1
ATOM 15454 N N . GLY B 1 468 ? -6.02087 -37.35436 -20.63798 1.000 77.45337 488 GLY B N 1
ATOM 15455 C CA . GLY B 1 468 ? -6.39703 -36.13653 -19.94786 1.000 79.61230 488 GLY B CA 1
ATOM 15456 C C . GLY B 1 468 ? -6.24914 -34.86916 -20.75330 1.000 79.47457 488 GLY B C 1
ATOM 15457 O O . GLY B 1 468 ? -6.63657 -33.79587 -20.28124 1.000 80.06231 488 GLY B O 1
ATOM 15461 N N . ASP B 1 469 ? -5.70119 -34.96472 -21.96144 1.000 78.91063 489 ASP B N 1
ATOM 15462 C CA . ASP B 1 469 ? -5.49329 -33.80538 -22.81930 1.000 79.69506 489 ASP B CA 1
ATOM 15463 C C . ASP B 1 469 ? -6.69869 -33.63374 -23.73778 1.000 79.85781 489 ASP B C 1
ATOM 15464 O O . ASP B 1 469 ? -7.04362 -34.54628 -24.49693 1.000 78.85641 489 ASP B O 1
ATOM 15473 N N . ARG B 1 470 ? -7.33620 -32.46249 -23.66635 1.000 80.44725 490 ARG B N 1
ATOM 15474 C CA . ARG B 1 470 ? -8.50537 -32.19754 -24.49877 1.000 82.02007 490 ARG B CA 1
ATOM 15475 C C . ARG B 1 470 ? -8.11667 -31.91831 -25.94517 1.000 81.31986 490 ARG B C 1
ATOM 15476 O O . ARG B 1 470 ? -8.90906 -32.17599 -26.85869 1.000 81.16136 490 ARG B O 1
ATOM 15497 N N . PHE B 1 471 ? -6.91142 -31.39791 -26.17342 1.000 80.85313 491 PHE B N 1
ATOM 15498 C CA . PHE B 1 471 ? -6.43064 -31.08216 -27.51029 1.000 81.17391 491 PHE B CA 1
ATOM 15499 C C . PHE B 1 471 ? -5.59942 -32.20974 -28.11734 1.000 79.60906 491 PHE B C 1
ATOM 15500 O O . PHE B 1 471 ? -4.80047 -31.95749 -29.02659 1.000 79.41528 491 PHE B O 1
ATOM 15517 N N . TRP B 1 472 ? -5.77041 -33.44171 -27.64204 1.000 78.84384 492 TRP B N 1
ATOM 15518 C CA . TRP B 1 472 ? -4.98433 -34.55246 -28.15995 1.000 77.66589 492 TRP B CA 1
ATOM 15519 C C . TRP B 1 472 ? -5.21057 -34.69855 -29.65964 1.000 77.77128 492 TRP B C 1
ATOM 15520 O O . TRP B 1 472 ? -6.32577 -34.52108 -30.15467 1.000 79.04557 492 TRP B O 1
ATOM 15541 N N . TYR B 1 473 ? -4.14016 -35.02826 -30.38723 1.000 75.88144 493 TYR B N 1
ATOM 15542 C CA . TYR B 1 473 ? -4.19173 -34.97987 -31.84428 1.000 76.43650 493 TYR B CA 1
ATOM 15543 C C . TYR B 1 473 ? -5.13066 -36.02164 -32.44163 1.000 76.91422 493 TYR B C 1
ATOM 15544 O O . TYR B 1 473 ? -5.60871 -35.82738 -33.56453 1.000 77.44729 493 TYR B O 1
ATOM 15562 N N . GLU B 1 474 ? -5.41598 -37.10800 -31.72795 1.000 76.29916 494 GLU B N 1
ATOM 15563 C CA . GLU B 1 474 ? -6.26358 -38.17006 -32.25640 1.000 77.09708 494 GLU B CA 1
ATOM 15564 C C . GLU B 1 474 ? -7.74865 -37.95296 -31.98723 1.000 78.69527 494 GLU B C 1
ATOM 15565 O O . GLU B 1 474 ? -8.56632 -38.75205 -32.45664 1.000 78.84944 494 GLU B O 1
ATOM 15577 N N . THR B 1 475 ? -8.12404 -36.90834 -31.25349 1.000 80.27011 495 THR B N 1
ATOM 15578 C CA . THR B 1 475 ? -9.53964 -36.64264 -31.04127 1.000 81.82397 495 THR B CA 1
ATOM 15579 C C . THR B 1 475 ? -10.17228 -36.18471 -32.35648 1.000 82.69784 495 THR B C 1
ATOM 15580 O O . THR B 1 475 ? -9.51967 -35.50147 -33.15232 1.000 82.04820 495 THR B O 1
ATOM 15591 N N . PRO B 1 476 ? -11.43080 -36.55097 -32.62217 1.000 83.16639 496 PRO B N 1
ATOM 15592 C CA . PRO B 1 476 ? -12.01764 -36.24067 -33.93927 1.000 83.58434 496 PRO B CA 1
ATOM 15593 C C . PRO B 1 476 ? -11.92227 -34.77717 -34.34116 1.000 83.86936 496 PRO B C 1
ATOM 15594 O O . PRO B 1 476 ? -11.79979 -34.48572 -35.53842 1.000 84.45364 496 PRO B O 1
ATOM 15605 N N . GLU B 1 477 ? -11.97312 -33.84396 -33.38794 1.000 84.44451 497 GLU B N 1
ATOM 15606 C CA . GLU B 1 477 ? -11.88727 -32.42880 -33.73909 1.000 84.95319 497 GLU B CA 1
ATOM 15607 C C . GLU B 1 477 ? -10.49475 -32.07096 -34.24761 1.000 83.92369 497 GLU B C 1
ATOM 15608 O O . GLU B 1 477 ? -10.35357 -31.38732 -35.26795 1.000 84.22555 497 GLU B O 1
ATOM 15620 N N . MET B 1 478 ? -9.44991 -32.52457 -33.54988 1.000 82.30205 498 MET B N 1
ATOM 15621 C CA . MET B 1 478 ? -8.09084 -32.18726 -33.95992 1.000 81.23025 498 MET B CA 1
ATOM 15622 C C . MET B 1 478 ? -7.70388 -32.88348 -35.25898 1.000 81.02707 498 MET B C 1
ATOM 15623 O O . MET B 1 478 ? -6.85746 -32.37268 -36.00182 1.000 80.74532 498 MET B O 1
ATOM 15637 N N . ARG B 1 479 ? -8.29683 -34.04470 -35.55092 1.000 81.75240 499 ARG B N 1
ATOM 15638 C CA . ARG B 1 479 ? -8.10583 -34.64808 -36.86616 1.000 80.69192 499 ARG B CA 1
ATOM 15639 C C . ARG B 1 479 ? -8.53630 -33.68479 -37.96107 1.000 80.94796 499 ARG B C 1
ATOM 15640 O O . ARG B 1 479 ? -7.89068 -33.59006 -39.01136 1.000 80.58451 499 ARG B O 1
ATOM 15661 N N . MET B 1 480 ? -9.62544 -32.95503 -37.72440 1.000 81.16350 500 MET B N 1
ATOM 15662 C CA . MET B 1 480 ? -10.08493 -31.95664 -38.68048 1.000 82.72272 500 MET B CA 1
ATOM 15663 C C . MET B 1 480 ? -9.15029 -30.75206 -38.70125 1.000 82.07646 500 MET B C 1
ATOM 15664 O O . MET B 1 480 ? -8.74699 -30.28481 -39.77214 1.000 83.57214 500 MET B O 1
ATOM 15678 N N . VAL B 1 481 ? -8.78793 -30.23913 -37.52228 1.000 82.01151 501 VAL B N 1
ATOM 15679 C CA . VAL B 1 481 ? -7.89091 -29.08790 -37.44968 1.000 82.33856 501 VAL B CA 1
ATOM 15680 C C . VAL B 1 481 ? -6.55316 -29.40559 -38.10140 1.000 81.22745 501 VAL B C 1
ATOM 15681 O O . VAL B 1 481 ? -5.92656 -28.52968 -38.71028 1.000 81.03429 501 VAL B O 1
ATOM 15694 N N . ASN B 1 482 ? -6.08896 -30.65057 -37.98107 1.000 80.61620 502 ASN B N 1
ATOM 15695 C CA . ASN B 1 482 ? -4.77869 -31.05410 -38.47508 1.000 79.55566 502 ASN B CA 1
ATOM 15696 C C . ASN B 1 482 ? -4.86642 -31.91200 -39.73317 1.000 79.42580 502 ASN B C 1
ATOM 15697 O O . ASN B 1 482 ? -3.94753 -32.68868 -40.01279 1.000 78.38905 502 ASN B O 1
ATOM 15708 N N . ARG B 1 483 ? -5.94898 -31.78726 -40.50404 1.000 80.16948 503 ARG B N 1
ATOM 15709 C CA . ARG B 1 483 ? -6.08650 -32.61091 -41.70024 1.000 80.83315 503 ARG B CA 1
ATOM 15710 C C . ARG B 1 483 ? -5.02359 -32.27308 -42.73836 1.000 80.20312 503 ARG B C 1
ATOM 15711 O O . ARG B 1 483 ? -4.65990 -33.13163 -43.54957 1.000 79.45168 503 ARG B O 1
ATOM 15732 N N . GLU B 1 484 ? -4.50962 -31.04308 -42.72528 1.000 80.55326 504 GLU B N 1
ATOM 15733 C CA . GLU B 1 484 ? -3.49050 -30.61096 -43.67244 1.000 79.94457 504 GLU B CA 1
ATOM 15734 C C . GLU B 1 484 ? -2.07646 -30.69963 -43.10587 1.000 78.84344 504 GLU B C 1
ATOM 15735 O O . GLU B 1 484 ? -1.14031 -30.19426 -43.73263 1.000 78.94275 504 GLU B O 1
ATOM 15747 N N . CYS B 1 485 ? -1.89641 -31.31627 -41.94013 1.000 78.80611 505 CYS B N 1
ATOM 15748 C CA . CYS B 1 485 ? -0.55679 -31.54376 -41.41818 1.000 78.30993 505 CYS B CA 1
ATOM 15749 C C . CYS B 1 485 ? 0.06770 -32.76091 -42.09177 1.000 78.26510 505 CYS B C 1
ATOM 15750 O O . CYS B 1 485 ? -0.62244 -33.71416 -42.46587 1.000 78.65435 505 CYS B O 1
ATOM 15757 N N . GLU B 1 486 ? 1.38584 -32.71774 -42.24886 1.000 77.11240 506 GLU B N 1
ATOM 15758 C CA . GLU B 1 486 ? 2.14493 -33.81970 -42.84535 1.000 75.54448 506 GLU B CA 1
ATOM 15759 C C . GLU B 1 486 ? 2.82372 -34.65831 -41.77039 1.000 72.79448 506 GLU B C 1
ATOM 15760 O O . GLU B 1 486 ? 4.00639 -34.98285 -41.86502 1.000 72.40159 506 GLU B O 1
ATOM 15772 N N . THR B 1 487 ? 2.07679 -35.02263 -40.73260 1.000 72.79602 507 THR B N 1
ATOM 15773 C CA . THR B 1 487 ? 2.65814 -35.72090 -39.59223 1.000 72.25246 507 THR B CA 1
ATOM 15774 C C . THR B 1 487 ? 3.11435 -37.11345 -40.01222 1.000 70.66502 507 THR B C 1
ATOM 15775 O O . THR B 1 487 ? 2.31987 -37.90642 -40.52881 1.000 70.89438 507 THR B O 1
ATOM 15786 N N . THR B 1 488 ? 4.38913 -37.40964 -39.78578 1.000 69.34223 508 THR B N 1
ATOM 15787 C CA . THR B 1 488 ? 4.97864 -38.67859 -40.19861 1.000 69.58205 508 THR B CA 1
ATOM 15788 C C . THR B 1 488 ? 5.86412 -39.18288 -39.06266 1.000 68.39142 508 THR B C 1
ATOM 15789 O O . THR B 1 488 ? 5.77968 -38.71687 -37.92075 1.000 67.51921 508 THR B O 1
ATOM 15800 N N . THR B 1 489 ? 6.72819 -40.14771 -39.37311 1.000 68.09929 509 THR B N 1
ATOM 15801 C CA . THR B 1 489 ? 7.63539 -40.70780 -38.38643 1.000 66.16145 509 THR B CA 1
ATOM 15802 C C . THR B 1 489 ? 8.82562 -39.77727 -38.15698 1.000 66.29621 509 THR B C 1
ATOM 15803 O O . THR B 1 489 ? 9.07914 -38.83946 -38.91674 1.000 66.35489 509 THR B O 1
ATOM 15814 N N . PHE B 1 490 ? 9.56898 -40.05943 -37.08440 1.000 65.49637 510 PHE B N 1
ATOM 15815 C CA . PHE B 1 490 ? 10.68945 -39.20470 -36.70438 1.000 65.50549 510 PHE B CA 1
ATOM 15816 C C . PHE B 1 490 ? 11.80920 -39.26528 -37.73852 1.000 65.21362 510 PHE B C 1
ATOM 15817 O O . PHE B 1 490 ? 12.43830 -38.24476 -38.04208 1.000 64.24034 510 PHE B O 1
ATOM 15834 N N . ALA B 1 491 ? 12.07096 -40.45032 -38.29406 1.000 65.45236 511 ALA B N 1
ATOM 15835 C CA . ALA B 1 491 ? 13.10531 -40.57349 -39.31564 1.000 65.59474 511 ALA B CA 1
ATOM 15836 C C . ALA B 1 491 ? 12.80015 -39.71007 -40.53352 1.000 66.96650 511 ALA B C 1
ATOM 15837 O O . ALA B 1 491 ? 13.72176 -39.17855 -41.16329 1.000 67.36840 511 ALA B O 1
ATOM 15844 N N . GLU B 1 492 ? 11.52168 -39.55555 -40.88207 1.000 65.89376 512 GLU B N 1
ATOM 15845 C CA . GLU B 1 492 ? 11.16098 -38.75177 -42.04389 1.000 67.20904 512 GLU B CA 1
ATOM 15846 C C . GLU B 1 492 ? 11.23862 -37.25807 -41.75534 1.000 68.29546 512 GLU B C 1
ATOM 15847 O O . GLU B 1 492 ? 11.59678 -36.47920 -42.64702 1.000 67.25519 512 GLU B O 1
ATOM 15859 N N . VAL B 1 493 ? 10.91619 -36.83834 -40.52873 1.000 67.83013 513 VAL B N 1
ATOM 15860 C CA . VAL B 1 493 ? 11.06334 -35.43039 -40.17098 1.000 67.78808 513 VAL B CA 1
ATOM 15861 C C . VAL B 1 493 ? 12.52286 -35.00949 -40.26172 1.000 67.04879 513 VAL B C 1
ATOM 15862 O O . VAL B 1 493 ? 12.82688 -33.84544 -40.55060 1.000 66.84860 513 VAL B O 1
ATOM 15875 N N . ILE B 1 494 ? 13.44698 -35.93870 -40.01284 1.000 66.66722 514 ILE B N 1
ATOM 15876 C CA . ILE B 1 494 ? 14.86744 -35.62508 -40.12232 1.000 67.06030 514 ILE B CA 1
ATOM 15877 C C . ILE B 1 494 ? 15.25373 -35.40111 -41.57938 1.000 68.55123 514 ILE B C 1
ATOM 15878 O O . ILE B 1 494 ? 16.06944 -34.52654 -41.89232 1.000 68.95796 514 ILE B O 1
ATOM 15894 N N . LYS B 1 495 ? 14.67772 -36.18166 -42.49389 1.000 68.66174 515 LYS B N 1
ATOM 15895 C CA . LYS B 1 495 ? 15.04420 -36.05535 -43.89982 1.000 71.34138 515 LYS B CA 1
ATOM 15896 C C . LYS B 1 495 ? 14.56971 -34.72924 -44.48338 1.000 72.22929 515 LYS B C 1
ATOM 15897 O O . LYS B 1 495 ? 15.26009 -34.13067 -45.31708 1.000 71.94361 515 LYS B O 1
ATOM 15916 N N . ARG B 1 496 ? 13.39785 -34.25255 -44.05830 1.000 71.01469 516 ARG B N 1
ATOM 15917 C CA . ARG B 1 496 ? 12.84407 -33.01927 -44.60409 1.000 72.19974 516 ARG B CA 1
ATOM 15918 C C . ARG B 1 496 ? 13.45251 -31.76537 -43.98719 1.000 71.82856 516 ARG B C 1
ATOM 15919 O O . ARG B 1 496 ? 13.30416 -30.68078 -44.56018 1.000 75.37939 516 ARG B O 1
ATOM 15940 N N . THR B 1 497 ? 14.12504 -31.88008 -42.84213 1.000 69.91481 517 THR B N 1
ATOM 15941 C CA . THR B 1 497 ? 14.68567 -30.72662 -42.14766 1.000 71.06120 517 THR B CA 1
ATOM 15942 C C . THR B 1 497 ? 16.20857 -30.74477 -42.09637 1.000 70.26895 517 THR B C 1
ATOM 15943 O O . THR B 1 497 ? 16.80179 -29.92904 -41.38391 1.000 70.20878 517 THR B O 1
ATOM 15954 N N . THR B 1 498 ? 16.85524 -31.64561 -42.82793 1.000 71.48447 518 THR B N 1
ATOM 15955 C CA . THR B 1 498 ? 18.30749 -31.71572 -42.87599 1.000 71.50584 518 THR B CA 1
ATOM 15956 C C . THR B 1 498 ? 18.78979 -31.48377 -44.30284 1.000 72.13121 518 THR B C 1
ATOM 15957 O O . THR B 1 498 ? 18.00122 -31.37566 -45.24479 1.000 71.15154 518 THR B O 1
ATOM 15968 N N . SER B 1 499 ? 20.11077 -31.40045 -44.44527 1.000 73.19116 519 SER B N 1
ATOM 15969 C CA . SER B 1 499 ? 20.76805 -31.17913 -45.72883 1.000 73.65386 519 SER B CA 1
ATOM 15970 C C . SER B 1 499 ? 21.75134 -32.31776 -45.96718 1.000 73.96908 519 SER B C 1
ATOM 15971 O O . SER B 1 499 ? 22.76404 -32.42571 -45.26648 1.000 72.97247 519 SER B O 1
ATOM 15979 N N . ASN B 1 500 ? 21.45156 -33.16210 -46.95331 1.000 75.06337 520 ASN B N 1
ATOM 15980 C CA . ASN B 1 500 ? 22.30552 -34.29371 -47.31054 1.000 74.84582 520 ASN B CA 1
ATOM 15981 C C . ASN B 1 500 ? 22.69348 -35.09314 -46.06726 1.000 74.04616 520 ASN B C 1
ATOM 15982 O O . ASN B 1 500 ? 23.86598 -35.38196 -45.81826 1.000 73.52961 520 ASN B O 1
ATOM 15993 N N . ILE B 1 501 ? 21.68025 -35.45993 -45.27908 1.000 71.94810 521 ILE B N 1
ATOM 15994 C CA . ILE B 1 501 ? 21.93740 -36.13362 -44.01013 1.000 71.03481 521 ILE B CA 1
ATOM 15995 C C . ILE B 1 501 ? 22.52699 -37.52206 -44.22974 1.000 71.24089 521 ILE B C 1
ATOM 15996 O O . ILE B 1 501 ? 23.22485 -38.05060 -43.35453 1.000 71.52500 521 ILE B O 1
ATOM 16012 N N . GLY B 1 502 ? 22.25989 -38.13734 -45.37474 1.000 71.10527 522 GLY B N 1
ATOM 16013 C CA . GLY B 1 502 ? 22.70698 -39.49374 -45.62492 1.000 70.26039 522 GLY B CA 1
ATOM 16014 C C . GLY B 1 502 ? 21.65230 -40.51438 -45.24209 1.000 69.01135 522 GLY B C 1
ATOM 16015 O O . GLY B 1 502 ? 20.45385 -40.22493 -45.16487 1.000 67.69900 522 GLY B O 1
ATOM 16019 N N . TYR B 1 503 ? 22.11674 -41.73592 -44.99111 1.000 69.38878 523 TYR B N 1
ATOM 16020 C CA . TYR B 1 503 ? 21.20469 -42.81238 -44.62969 1.000 68.96737 523 TYR B CA 1
ATOM 16021 C C . TYR B 1 503 ? 20.58806 -42.57006 -43.25703 1.000 68.08427 523 TYR B C 1
ATOM 16022 O O . TYR B 1 503 ? 21.24010 -42.06436 -42.33836 1.000 66.53673 523 TYR B O 1
ATOM 16040 N N . VAL B 1 504 ? 19.31622 -42.94221 -43.12688 1.000 68.11842 524 VAL B N 1
ATOM 16041 C CA . VAL B 1 504 ? 18.57388 -42.83128 -41.87720 1.000 65.58288 524 VAL B CA 1
ATOM 16042 C C . VAL B 1 504 ? 17.66872 -44.04979 -41.77435 1.000 65.82613 524 VAL B C 1
ATOM 16043 O O . VAL B 1 504 ? 16.80686 -44.25586 -42.63595 1.000 67.75942 524 VAL B O 1
ATOM 16056 N N . GLN B 1 505 ? 17.85687 -44.85589 -40.73192 1.000 65.61615 525 GLN B N 1
ATOM 16057 C CA . GLN B 1 505 ? 17.01948 -46.03038 -40.55999 1.000 65.05443 525 GLN B CA 1
ATOM 16058 C C . GLN B 1 505 ? 15.59007 -45.60814 -40.21783 1.000 64.20663 525 GLN B C 1
ATOM 16059 O O . GLN B 1 505 ? 15.36792 -44.51911 -39.68039 1.000 62.76594 525 GLN B O 1
ATOM 16073 N N . PRO B 1 506 ? 14.59780 -46.44885 -40.53090 1.000 66.09149 526 PRO B N 1
ATOM 16074 C CA . PRO B 1 506 ? 13.20898 -46.06831 -40.21583 1.000 65.74559 526 PRO B CA 1
ATOM 16075 C C . PRO B 1 506 ? 12.98593 -45.77882 -38.74065 1.000 64.42903 526 PRO B C 1
ATOM 16076 O O . PRO B 1 506 ? 12.29518 -44.80917 -38.40410 1.000 65.39711 526 PRO B O 1
ATOM 16087 N N . ASN B 1 507 ? 13.55593 -46.58535 -37.84811 1.000 64.08364 527 ASN B N 1
ATOM 16088 C CA . ASN B 1 507 ? 13.44994 -46.37296 -36.40578 1.000 62.22338 527 ASN B CA 1
ATOM 16089 C C . ASN B 1 507 ? 14.79541 -45.85774 -35.90397 1.000 61.36168 527 ASN B C 1
ATOM 16090 O O . ASN B 1 507 ? 15.72906 -46.63656 -35.69379 1.000 60.87384 527 ASN B O 1
ATOM 16101 N N . VAL B 1 508 ? 14.88467 -44.54443 -35.69819 1.000 62.01820 528 VAL B N 1
ATOM 16102 C CA . VAL B 1 508 ? 16.13434 -43.90223 -35.30164 1.000 62.98896 528 VAL B CA 1
ATOM 16103 C C . VAL B 1 508 ? 16.41941 -44.12019 -33.81878 1.000 61.37575 528 VAL B C 1
ATOM 16104 O O . VAL B 1 508 ? 17.39061 -43.57449 -33.28354 1.000 60.41147 528 VAL B O 1
ATOM 16117 N N . PHE B 1 509 ? 15.58694 -44.90893 -33.13693 1.000 61.54747 529 PHE B N 1
ATOM 16118 C CA . PHE B 1 509 ? 15.82156 -45.20279 -31.72866 1.000 59.69670 529 PHE B CA 1
ATOM 16119 C C . PHE B 1 509 ? 16.48349 -46.55461 -31.49696 1.000 60.62526 529 PHE B C 1
ATOM 16120 O O . PHE B 1 509 ? 16.93354 -46.81612 -30.37598 1.000 60.87937 529 PHE B O 1
ATOM 16137 N N . ARG B 1 510 ? 16.56484 -47.41154 -32.51130 1.000 60.81781 530 ARG B N 1
ATOM 16138 C CA . ARG B 1 510 ? 17.11373 -48.74689 -32.34116 1.000 61.72758 530 ARG B CA 1
ATOM 16139 C C . ARG B 1 510 ? 18.29405 -48.97426 -33.27691 1.000 62.36353 530 ARG B C 1
ATOM 16140 O O . ARG B 1 510 ? 18.44078 -48.31279 -34.30805 1.000 63.10452 530 ARG B O 1
ATOM 16161 N N . LYS B 1 511 ? 19.13484 -49.93132 -32.89042 1.000 66.13735 531 LYS B N 1
ATOM 16162 C CA . LYS B 1 511 ? 20.31594 -50.32052 -33.65911 1.000 66.39388 531 LYS B CA 1
ATOM 16163 C C . LYS B 1 511 ? 21.27198 -49.15075 -33.85248 1.000 68.02501 531 LYS B C 1
ATOM 16164 O O . LYS B 1 511 ? 22.22764 -48.98885 -33.08687 1.000 67.25495 531 LYS B O 1
#